Protein AF-0000000075409807 (afdb_homodimer)

Foldseek 3Di:
DPDDDDDDQQDFDDDPFAKDFDDAPQWAWDDDPRDIAIEGELLQLLVLLLVQLQCLQQFFAPVLLLLLLVLCVDPQWDLVQVLLSQLLLVLNQLSLVSQFGLAQFSAAKEKEKEAAPRYDYPDPNQVSSQNSQLCNQVVGLHAQDDWDDPDPPDIDRPVRNDDHHYHYHYDHDRKMKMKIFGHGDLQVVQKDKDWDAPVCPDDVNVVVVCLQSVLVSWCQLQDQWAKEKEKADADRVRSRVVRVCVQLVVSVRGACDDDPNWYKHWPVVVFVVVLQSQQVLQCHSALGGRRSYSTYTYMYTHHDNGTMMMMMGTQHSSSRMWMWMQGSRHTIIGDGDSRSCVSNDPDDPVVSDDDEAEAEQVDWPVVSLVVVQVDDFSHKYFYFWKAKEAEDVRLVVQVVCVVVVNAHDPCQQGGAYAHWFGGHAGPPFQTHQIAFHRPASNQVRQLVQLVSRGNLEYEHGTFYDLSNLVSLQVRFGWYKYARRSSRSVQRHAWWHHKDFDADCVRPRRGMIMTGTGRRIITTAHGNNSDGSSVSSND/DPDDDDDDQQDFDDDPFAKDFDWAPQWAWDDDPRDIAIEGELLQLLSLLLVQLQCLQQFFAPVLLLLLLVLCVDPQWDLVQVLLSQLLLVLNQLSLVSQFGLAQFSAAKEKEKEAAPRYHYVDPNQVSSQNSQLCNQVVGLHAQDDWDDPDPPDIDRPVRNDDHHYHYHYDHDRKMKMKIFGHGDLQVVQKDKDWDAPVCPDDVNVVVVLLQSVLVSWCQLQDQWAKEKEKADADRVRSRVVRVCVQLVVSVRGACDDDPVWYKHWPVVVFVVVLQSQQVLQCHSALGGRRSYSTYTYMYTHHDNGTMMMMMGTQHSSSRMWMWMQGSRHTIIGDGDSRSCVSNDPDDPVPSDDDEAEAEQVDWPVVSLVVVQVDDFSHKYFYFWKAKEAEDVRLVVQVVCVVVVNAHDPCQQGGAYAHWFGGHAGPPFQTHQIAFHRPASNQVRQLVQLVSRGNLEYEHGTFYDLSNLVSLQVRFGWYKYARRSSRSVQRHPWWHHKDFDADCVNPRRGMIMTGTGRRIITTAHGNNSDGSSVSSND

pLDDT: mean 94.72, std 7.26, range [42.25, 98.94]

InterPro domains:
  IPR004646 Fe-S hydro-lyase, tartrate dehydratase alpha-type, catalytic domain [PF05681] (49-322)
  IPR004646 Fe-S hydro-lyase, tartrate dehydratase alpha-type, catalytic domain [TIGR00722] (68-321)
  IPR004647 Fe-S hydro-lyase, tartrate dehydratase beta-type, catalytic domain [PF05683] (330-535)
  IPR004647 Fe-S hydro-lyase, tartrate dehydratase beta-type, catalytic domain [TIGR00723] (371-535)
  IPR011167 Iron-dependent fumarate hydratase [PIRSF001394] (31-536)
  IPR020557 Fumarate lyase, conserved site [PS00163] (454-463)
  IPR036660 Fe-S hydro-lyase, tartrate dehydratase beta-type, catalytic domain superfamily [G3DSA:3.20.130.10] (347-534)
  IPR036660 Fe-S hydro-lyase, tartrate dehydratase beta-type, catalytic domain superfamily [SSF117457] (359-533)
  IPR051208 Class-I Fumarase/Tartrate Dehydratase [PTHR30389] (1-536)

Radius of gyration: 30.1 Å; Cα contacts (8 Å, |Δi|>4): 2799; chains: 2; bounding box: 74×90×70 Å

Organism: Magnetospirillum gryphiswaldense (strain DSM 6361 / JCM 21280 / NBRC 15271 / MSR-1) (NCBI:txid431944)

Structure (mmCIF, N/CA/C/O backbone):
data_AF-0000000075409807-model_v1
#
loop_
_entity.id
_entity.type
_entity.pdbx_description
1 polymer 'Fumarate hydratase class I'
#
loop_
_atom_site.group_PDB
_atom_site.id
_atom_site.type_symbol
_atom_site.label_atom_id
_atom_site.label_alt_id
_atom_site.label_comp_id
_atom_site.label_asym_id
_atom_site.label_entity_id
_atom_site.label_seq_id
_atom_site.pdbx_PDB_ins_code
_atom_site.Cartn_x
_atom_site.Cartn_y
_atom_site.Cartn_z
_atom_site.occupancy
_atom_site.B_iso_or_equiv
_atom_site.auth_seq_id
_atom_site.auth_comp_id
_atom_site.auth_asym_id
_atom_site.auth_atom_id
_atom_site.pdbx_PDB_model_num
ATOM 1 N N . MET A 1 1 ? 18.5 17.047 27.094 1 42.25 1 MET A N 1
ATOM 2 C CA . MET A 1 1 ? 18.859 16.734 25.719 1 42.25 1 MET A CA 1
ATOM 3 C C . MET A 1 1 ? 18.969 15.219 25.531 1 42.25 1 MET A C 1
ATOM 5 O O . MET A 1 1 ? 19.734 14.555 26.219 1 42.25 1 MET A O 1
ATOM 9 N N . THR A 1 2 ? 17.891 14.469 25.141 1 57.88 2 THR A N 1
ATOM 10 C CA . THR A 1 2 ? 17.922 13.016 25.094 1 57.88 2 THR A CA 1
ATOM 11 C C . THR A 1 2 ? 19.062 12.523 24.219 1 57.88 2 THR A C 1
ATOM 13 O O . THR A 1 2 ? 19.281 13.055 23.125 1 57.88 2 THR A O 1
ATOM 16 N N . ASP A 1 3 ? 20 11.867 24.719 1 83.25 3 ASP A N 1
ATOM 17 C CA . ASP A 1 3 ? 21.109 11.258 24 1 83.25 3 ASP A CA 1
ATOM 18 C C . ASP A 1 3 ? 20.625 10.508 22.766 1 83.25 3 ASP A C 1
ATOM 20 O O . ASP A 1 3 ? 19.594 9.844 22.797 1 83.25 3 ASP A O 1
ATOM 24 N N . PHE A 1 4 ? 21.25 10.867 21.609 1 91.5 4 PHE A N 1
ATOM 25 C CA . PHE A 1 4 ? 20.844 10.266 20.344 1 91.5 4 PHE A CA 1
ATOM 26 C C . PHE A 1 4 ? 21.234 8.797 20.297 1 91.5 4 PHE A C 1
ATOM 28 O O . PHE A 1 4 ? 22.375 8.438 20.562 1 91.5 4 PHE A O 1
ATOM 35 N N . VAL A 1 5 ? 20.281 8.008 20.094 1 90.5 5 VAL A N 1
ATOM 36 C CA . VAL A 1 5 ? 20.453 6.582 19.844 1 90.5 5 VAL A CA 1
ATOM 37 C C . VAL A 1 5 ? 19.766 6.195 18.531 1 90.5 5 VAL A C 1
ATOM 39 O O . VAL A 1 5 ? 18.578 6.477 18.344 1 90.5 5 VAL A O 1
ATOM 42 N N . TYR A 1 6 ? 20.641 5.605 17.656 1 94.56 6 TYR A N 1
ATOM 43 C CA . TYR A 1 6 ? 20.031 5.133 16.422 1 94.56 6 TYR A CA 1
ATOM 44 C C . TYR A 1 6 ? 19.516 3.703 16.578 1 94.56 6 TYR A C 1
ATOM 46 O O . TYR A 1 6 ? 20.281 2.805 16.953 1 94.56 6 TYR A O 1
ATOM 54 N N . GLN A 1 7 ? 18.234 3.535 16.328 1 95.19 7 GLN A N 1
ATOM 55 C CA . GLN A 1 7 ? 17.594 2.223 16.312 1 95.19 7 GLN A CA 1
ATOM 56 C C . GLN A 1 7 ? 17.234 1.812 14.883 1 95.19 7 GLN A C 1
ATOM 58 O O . GLN A 1 7 ? 16.438 2.469 14.219 1 95.19 7 GLN A O 1
ATOM 63 N N . GLU A 1 8 ? 17.922 0.714 14.469 1 95.5 8 GLU A N 1
ATOM 64 C CA . GLU A 1 8 ? 17.516 0.17 13.172 1 95.5 8 GLU A CA 1
ATOM 65 C C . GLU A 1 8 ? 16.062 -0.289 13.188 1 95.5 8 GLU A C 1
ATOM 67 O O . GLU A 1 8 ? 15.633 -0.974 14.117 1 95.5 8 GLU A O 1
ATOM 72 N N . LEU A 1 9 ? 15.297 0.073 12.172 1 97.56 9 LEU A N 1
ATOM 73 C CA . LEU A 1 9 ? 13.867 -0.221 12.148 1 97.56 9 LEU A CA 1
ATOM 74 C C . LEU A 1 9 ? 13.625 -1.723 12.039 1 97.56 9 LEU A C 1
ATOM 76 O O . LEU A 1 9 ? 12.75 -2.266 12.727 1 97.56 9 LEU A O 1
ATOM 80 N N . PHE A 1 10 ? 14.367 -2.373 11.117 1 97.94 10 PHE A N 1
ATOM 81 C CA . PHE A 1 10 ? 14.25 -3.811 10.906 1 97.94 10 PHE A CA 1
ATOM 82 C C . PHE A 1 10 ? 15.531 -4.527 11.305 1 97.94 10 PHE A C 1
ATOM 84 O O . PHE A 1 10 ? 16.281 -5.008 10.445 1 97.94 10 PHE A O 1
ATOM 91 N N . PRO A 1 11 ? 15.797 -4.68 12.547 1 96.56 11 PRO A N 1
ATOM 92 C CA . PRO A 1 11 ? 17.047 -5.324 12.969 1 96.56 11 PRO A CA 1
ATOM 93 C C . PRO A 1 11 ? 17 -6.844 12.812 1 96.56 11 PRO A C 1
ATOM 95 O O . PRO A 1 11 ? 16.562 -7.551 13.719 1 96.56 11 PRO A O 1
ATOM 98 N N . LEU A 1 12 ? 17.516 -7.32 11.68 1 94.44 12 LEU A N 1
ATOM 99 C CA . LEU A 1 12 ? 17.531 -8.75 11.406 1 94.44 12 LEU A CA 1
ATOM 100 C C . LEU A 1 12 ? 18.781 -9.406 12 1 94.44 12 LEU A C 1
ATOM 102 O O . LEU A 1 12 ? 19.859 -8.82 11.977 1 94.44 12 LEU A O 1
ATOM 106 N N . SER A 1 13 ? 18.578 -10.516 12.523 1 87.62 13 SER A N 1
ATOM 107 C CA . SER A 1 13 ? 19.703 -11.258 13.07 1 87.62 13 SER A CA 1
ATOM 108 C C . SER A 1 13 ? 20.5 -11.945 11.961 1 87.62 13 SER A C 1
ATOM 110 O O . SER A 1 13 ? 20.438 -11.531 10.805 1 87.62 13 SER A O 1
ATOM 112 N N . HIS A 1 14 ? 21.078 -13.023 12.273 1 84.94 14 HIS A N 1
ATOM 113 C CA . HIS A 1 14 ? 21.984 -13.688 11.352 1 84.94 14 HIS A CA 1
ATOM 114 C C . HIS A 1 14 ? 21.234 -14.398 10.234 1 84.94 14 HIS A C 1
ATOM 116 O O . HIS A 1 14 ? 20.047 -14.672 10.367 1 84.94 14 HIS A O 1
ATOM 122 N N . ASP A 1 15 ? 21.906 -14.555 9.062 1 87.31 15 ASP A N 1
ATOM 123 C CA . ASP A 1 15 ? 21.391 -15.25 7.879 1 87.31 15 ASP A CA 1
ATOM 124 C C . ASP A 1 15 ? 21.844 -16.703 7.871 1 87.31 15 ASP A C 1
ATOM 126 O O . ASP A 1 15 ? 23.016 -17 7.672 1 87.31 15 ASP A O 1
ATOM 130 N N . ASP A 1 16 ? 20.891 -17.578 8.016 1 90.81 16 ASP A N 1
ATOM 131 C CA . ASP A 1 16 ? 21.203 -19 8.023 1 90.81 16 ASP A CA 1
ATOM 132 C C . ASP A 1 16 ? 20.812 -19.656 6.699 1 90.81 16 ASP A C 1
ATOM 134 O O . ASP A 1 16 ? 20.688 -20.891 6.613 1 90.81 16 ASP A O 1
ATOM 138 N N . THR A 1 17 ? 20.703 -18.891 5.68 1 95.69 17 THR A N 1
ATOM 139 C CA . THR A 1 17 ? 20.25 -19.391 4.383 1 95.69 17 THR A CA 1
ATOM 140 C C . THR A 1 17 ? 21.312 -20.281 3.758 1 95.69 17 THR A C 1
ATOM 142 O O . THR A 1 17 ? 22.484 -19.906 3.678 1 95.69 17 THR A O 1
ATOM 145 N N . PRO A 1 18 ? 20.969 -21.531 3.428 1 97.25 18 PRO A N 1
ATOM 146 C CA . PRO A 1 18 ? 21.922 -22.344 2.656 1 97.25 18 PRO A CA 1
ATOM 147 C C . PRO A 1 18 ? 22.094 -21.844 1.224 1 97.25 18 PRO A C 1
ATOM 149 O O . PRO A 1 18 ? 21.094 -21.672 0.501 1 97.25 18 PRO A O 1
ATOM 152 N N . TYR A 1 19 ? 23.359 -21.578 0.788 1 98 19 TYR A N 1
ATOM 153 C CA . TYR A 1 19 ? 23.609 -21.047 -0.544 1 98 19 TYR A CA 1
ATOM 154 C C . TYR A 1 19 ? 24.391 -22.047 -1.392 1 98 19 TYR A C 1
ATOM 156 O O . TYR A 1 19 ? 25.188 -22.828 -0.866 1 98 19 TYR A O 1
ATOM 164 N N . ARG A 1 20 ? 24.125 -22.031 -2.619 1 97.81 20 ARG A N 1
ATOM 165 C CA . ARG A 1 20 ? 24.922 -22.75 -3.613 1 97.81 20 ARG A CA 1
ATOM 166 C C . ARG A 1 20 ? 25.672 -21.766 -4.512 1 97.81 20 ARG A C 1
ATOM 168 O O . ARG A 1 20 ? 25.125 -20.75 -4.93 1 97.81 20 ARG A O 1
ATOM 175 N N . LYS A 1 21 ? 26.953 -22.047 -4.828 1 98.31 21 LYS A N 1
ATOM 176 C CA . LYS A 1 21 ? 27.766 -21.188 -5.68 1 98.31 21 LYS A CA 1
ATOM 177 C C . LYS A 1 21 ? 27.453 -21.406 -7.156 1 98.31 21 LYS A C 1
ATOM 179 O O . LYS A 1 21 ? 27.391 -22.547 -7.617 1 98.31 21 LYS A O 1
ATOM 184 N N . ILE A 1 22 ? 27.219 -20.375 -7.867 1 98.44 22 ILE A N 1
ATOM 185 C CA . ILE A 1 22 ? 26.953 -20.422 -9.297 1 98.44 22 ILE A CA 1
ATOM 186 C C . ILE A 1 22 ? 28.25 -20.297 -10.078 1 98.44 22 ILE A C 1
ATOM 188 O O . ILE A 1 22 ? 28.516 -21.078 -11 1 98.44 22 ILE A O 1
ATOM 192 N N . THR A 1 23 ? 29.078 -19.281 -9.742 1 98.44 23 THR A N 1
ATOM 193 C CA . THR A 1 23 ? 30.297 -18.984 -10.477 1 98.44 23 THR A CA 1
ATOM 194 C C . THR A 1 23 ? 31.156 -17.984 -9.711 1 98.44 23 THR A C 1
ATOM 196 O O . THR A 1 23 ? 30.734 -17.469 -8.672 1 98.44 23 THR A O 1
ATOM 199 N N . THR A 1 24 ? 32.312 -17.797 -10.148 1 98.44 24 THR A N 1
ATOM 200 C CA . THR A 1 24 ? 33.188 -16.719 -9.68 1 98.44 24 THR A CA 1
ATOM 201 C C . THR A 1 24 ? 33.438 -15.695 -10.789 1 98.44 24 THR A C 1
ATOM 203 O O . THR A 1 24 ? 34.062 -14.656 -10.555 1 98.44 24 THR A O 1
ATOM 206 N N . ASP A 1 25 ? 32.938 -16.031 -11.953 1 98.12 25 ASP A N 1
ATOM 207 C CA . ASP A 1 25 ? 33.188 -15.172 -13.102 1 98.12 25 ASP A CA 1
ATOM 208 C C . ASP A 1 25 ? 32.562 -13.789 -12.898 1 98.12 25 ASP A C 1
ATOM 210 O O . ASP A 1 25 ? 31.438 -13.664 -12.422 1 98.12 25 ASP A O 1
ATOM 214 N N . GLY A 1 26 ? 33.312 -12.75 -13.25 1 97.56 26 GLY A N 1
ATOM 215 C CA . GLY A 1 26 ? 32.781 -11.391 -13.211 1 97.56 26 GLY A CA 1
ATOM 216 C C . GLY A 1 26 ? 32.938 -10.742 -11.844 1 97.56 26 GLY A C 1
ATOM 217 O O . GLY A 1 26 ? 32.438 -9.625 -11.633 1 97.56 26 GLY A O 1
ATOM 218 N N . VAL A 1 27 ? 33.531 -11.445 -10.906 1 98.12 27 VAL A N 1
ATOM 219 C CA . VAL A 1 27 ? 33.719 -10.906 -9.57 1 98.12 27 VAL A CA 1
ATOM 220 C C . VAL A 1 27 ? 35.219 -10.641 -9.336 1 98.12 27 VAL A C 1
ATOM 222 O O . VAL A 1 27 ? 36.062 -11.484 -9.664 1 98.12 27 VAL A O 1
ATOM 225 N N . GLY A 1 28 ? 35.531 -9.453 -8.883 1 97 28 GLY A N 1
ATOM 226 C CA . GLY A 1 28 ? 36.906 -9.078 -8.57 1 97 28 GLY A CA 1
ATOM 227 C C . GLY A 1 28 ? 37.031 -8.195 -7.336 1 97 28 GLY A C 1
ATOM 228 O O . GLY A 1 28 ? 36.031 -8.016 -6.605 1 97 28 GLY A O 1
ATOM 229 N N . THR A 1 29 ? 38.188 -7.773 -6.996 1 96.25 29 THR A N 1
ATOM 230 C CA . THR A 1 29 ? 38.438 -6.879 -5.867 1 96.25 29 THR A CA 1
ATOM 231 C C . THR A 1 29 ? 39.375 -5.73 -6.277 1 96.25 29 THR A C 1
ATOM 233 O O . THR A 1 29 ? 40.219 -5.887 -7.164 1 96.25 29 THR A O 1
ATOM 236 N N . ALA A 1 30 ? 39.125 -4.652 -5.746 1 95.12 30 ALA A N 1
ATOM 237 C CA . ALA A 1 30 ? 39.969 -3.463 -5.863 1 95.12 30 ALA A CA 1
ATOM 238 C C . ALA A 1 30 ? 40.125 -2.748 -4.523 1 95.12 30 ALA A C 1
ATOM 240 O O . ALA A 1 30 ? 39.594 -3.221 -3.508 1 95.12 30 ALA A O 1
ATOM 241 N N . SER A 1 31 ? 40.938 -1.705 -4.539 1 93.62 31 SER A N 1
ATOM 242 C CA . SER A 1 31 ? 41.156 -0.976 -3.293 1 93.62 31 SER A CA 1
ATOM 243 C C . SER A 1 31 ? 40.719 0.483 -3.426 1 93.62 31 SER A C 1
ATOM 245 O O . SER A 1 31 ? 40.969 1.112 -4.461 1 93.62 31 SER A O 1
ATOM 247 N N . PHE A 1 32 ? 40.062 0.978 -2.508 1 91.31 32 PHE A N 1
ATOM 248 C CA . PHE A 1 32 ? 39.688 2.381 -2.391 1 91.31 32 PHE A CA 1
ATOM 249 C C . PHE A 1 32 ? 39.969 2.904 -0.988 1 91.31 32 PHE A C 1
ATOM 251 O O . PHE A 1 32 ? 39.375 2.441 -0.015 1 91.31 32 PHE A O 1
ATOM 258 N N . ASN A 1 33 ? 40.812 3.943 -0.89 1 88.12 33 ASN A N 1
ATOM 259 C CA . ASN A 1 33 ? 41.188 4.551 0.382 1 88.12 33 ASN A CA 1
ATOM 260 C C . ASN A 1 33 ? 41.531 3.498 1.424 1 88.12 33 ASN A C 1
ATOM 262 O O . ASN A 1 33 ? 41.062 3.535 2.551 1 88.12 33 ASN A O 1
ATOM 266 N N . GLY A 1 34 ? 42.219 2.553 1.087 1 88.81 34 GLY A N 1
ATOM 267 C CA . GLY A 1 34 ? 42.719 1.529 1.98 1 88.81 34 GLY A CA 1
ATOM 268 C C . GLY A 1 34 ? 41.719 0.429 2.271 1 88.81 34 GLY A C 1
ATOM 269 O O . GLY A 1 34 ? 42 -0.487 3.047 1 88.81 34 GLY A O 1
ATOM 270 N N . GLN A 1 35 ? 40.562 0.463 1.689 1 91.75 35 GLN A N 1
ATOM 271 C CA . GLN A 1 35 ? 39.531 -0.551 1.91 1 91.75 35 GLN A CA 1
ATOM 272 C C . GLN A 1 35 ? 39.344 -1.421 0.67 1 91.75 35 GLN A C 1
ATOM 274 O O . GLN A 1 35 ? 39.438 -0.932 -0.458 1 91.75 35 GLN A O 1
ATOM 279 N N . ASP A 1 36 ? 39.125 -2.672 0.94 1 94.94 36 ASP A N 1
ATOM 280 C CA . ASP A 1 36 ? 38.781 -3.576 -0.161 1 94.94 36 ASP A CA 1
ATOM 281 C C . ASP A 1 36 ? 37.406 -3.303 -0.712 1 94.94 36 ASP A C 1
ATOM 283 O O . ASP A 1 36 ? 36.438 -3.117 0.053 1 94.94 36 ASP A O 1
ATOM 287 N N . VAL A 1 37 ? 37.312 -3.219 -2.027 1 96.62 37 VAL A N 1
ATOM 288 C CA . VAL A 1 37 ? 36.031 -3.014 -2.727 1 96.62 37 VAL A CA 1
ATOM 289 C C . VAL A 1 37 ? 35.781 -4.176 -3.684 1 96.62 37 VAL A C 1
ATOM 291 O O . VAL A 1 37 ? 36.656 -4.52 -4.496 1 96.62 37 VAL A O 1
ATOM 294 N N . VAL A 1 38 ? 34.656 -4.805 -3.547 1 98 38 VAL A N 1
ATOM 295 C CA . VAL A 1 38 ? 34.281 -5.898 -4.438 1 98 38 VAL A CA 1
ATOM 296 C C . VAL A 1 38 ? 33.781 -5.336 -5.77 1 98 38 VAL A C 1
ATOM 298 O O . VAL A 1 38 ? 32.906 -4.484 -5.797 1 98 38 VAL A O 1
ATOM 301 N N . THR A 1 39 ? 34.406 -5.758 -6.875 1 97.31 39 THR A N 1
ATOM 302 C CA . THR A 1 39 ? 33.969 -5.336 -8.203 1 97.31 39 THR A CA 1
ATOM 303 C C . THR A 1 39 ? 33.125 -6.422 -8.859 1 97.31 39 THR A C 1
ATOM 305 O O . THR A 1 39 ? 33.438 -7.609 -8.773 1 97.31 39 THR A O 1
ATOM 308 N N . ILE A 1 40 ? 32.031 -6.062 -9.461 1 98.12 40 ILE A N 1
ATOM 309 C CA . ILE A 1 40 ? 31.109 -7.02 -10.031 1 98.12 40 ILE A CA 1
ATOM 310 C C . ILE A 1 40 ? 30.781 -6.625 -11.469 1 98.12 40 ILE A C 1
ATOM 312 O O . ILE A 1 40 ? 30.297 -5.516 -11.719 1 98.12 40 ILE A O 1
ATOM 316 N N . ALA A 1 41 ? 31 -7.48 -12.461 1 97.44 41 ALA A N 1
ATOM 317 C CA . ALA A 1 41 ? 30.625 -7.262 -13.852 1 97.44 41 ALA A CA 1
ATOM 318 C C . ALA A 1 41 ? 29.109 -7.434 -14.047 1 97.44 41 ALA A C 1
ATOM 320 O O . ALA A 1 41 ? 28.484 -8.234 -13.359 1 97.44 41 ALA A O 1
ATOM 321 N N . PRO A 1 42 ? 28.516 -6.715 -15.039 1 97.38 42 PRO A N 1
ATOM 322 C CA . PRO A 1 42 ? 27.078 -6.828 -15.281 1 97.38 42 PRO A CA 1
ATOM 323 C C . PRO A 1 42 ? 26.641 -8.258 -15.586 1 97.38 42 PRO A C 1
ATOM 325 O O . PRO A 1 42 ? 25.531 -8.664 -15.219 1 97.38 42 PRO A O 1
ATOM 328 N N . GLU A 1 43 ? 27.531 -9.047 -16.203 1 97.5 43 GLU A N 1
ATOM 329 C CA . GLU A 1 43 ? 27.203 -10.414 -16.594 1 97.5 43 GLU A CA 1
ATOM 330 C C . GLU A 1 43 ? 26.969 -11.289 -15.367 1 97.5 43 GLU A C 1
ATOM 332 O O . GLU A 1 43 ? 26.172 -12.227 -15.406 1 97.5 43 GLU A O 1
ATOM 337 N N . ALA A 1 44 ? 27.703 -10.992 -14.312 1 98.44 44 ALA A N 1
ATOM 338 C CA . ALA A 1 44 ? 27.516 -11.75 -13.07 1 98.44 44 ALA A CA 1
ATOM 339 C C . ALA A 1 44 ? 26.125 -11.508 -12.492 1 98.44 44 ALA A C 1
ATOM 341 O O . ALA A 1 44 ? 25.484 -12.438 -12 1 98.44 44 ALA A O 1
ATOM 342 N N . ILE A 1 45 ? 25.656 -10.281 -12.539 1 98.81 45 ILE A N 1
ATOM 343 C CA . ILE A 1 45 ? 24.328 -9.922 -12.055 1 98.81 45 ILE A CA 1
ATOM 344 C C . ILE A 1 45 ? 23.266 -10.586 -12.922 1 98.81 45 ILE A C 1
ATOM 346 O O . ILE A 1 45 ? 22.281 -11.133 -12.406 1 98.81 45 ILE A O 1
ATOM 350 N N . THR A 1 46 ? 23.484 -10.523 -14.258 1 98.56 46 THR A N 1
ATOM 351 C CA . THR A 1 46 ? 22.562 -11.148 -15.203 1 98.56 46 THR A CA 1
ATOM 352 C C . THR A 1 46 ? 22.453 -12.648 -14.945 1 98.56 46 THR A C 1
ATOM 354 O O . THR A 1 46 ? 21.359 -13.203 -14.906 1 98.56 46 THR A O 1
ATOM 357 N N . ARG A 1 47 ? 23.578 -13.289 -14.766 1 98.56 47 ARG A N 1
ATOM 358 C CA . ARG A 1 47 ? 23.625 -14.734 -14.531 1 98.56 47 ARG A CA 1
ATOM 359 C C . ARG A 1 47 ? 22.922 -15.102 -13.234 1 98.56 47 ARG A C 1
ATOM 361 O O . ARG A 1 47 ? 22.156 -16.062 -13.188 1 98.56 47 ARG A O 1
ATOM 368 N N . LEU A 1 48 ? 23.219 -14.344 -12.18 1 98.88 48 LEU A N 1
ATOM 369 C CA . LEU A 1 48 ? 22.547 -14.578 -10.906 1 98.88 48 LEU A CA 1
ATOM 370 C C . LEU A 1 48 ? 21.031 -14.461 -11.055 1 98.88 48 LEU A C 1
ATOM 372 O O . LEU A 1 48 ? 20.297 -15.305 -10.547 1 98.88 48 LEU A O 1
ATOM 376 N N . THR A 1 49 ? 20.594 -13.414 -11.742 1 98.94 49 THR A N 1
ATOM 377 C CA . THR A 1 49 ? 19.172 -13.164 -11.922 1 98.94 49 THR A CA 1
ATOM 378 C C . THR A 1 49 ? 18.516 -14.297 -12.703 1 98.94 49 THR A C 1
ATOM 380 O O . THR A 1 49 ? 17.453 -14.781 -12.32 1 98.94 49 THR A O 1
ATOM 383 N N . PHE A 1 50 ? 19.156 -14.742 -13.789 1 98.81 50 PHE A N 1
ATOM 384 C CA . PHE A 1 50 ? 18.641 -15.852 -14.586 1 98.81 50 PHE A CA 1
ATOM 385 C C . PHE A 1 50 ? 18.453 -17.094 -13.719 1 98.81 50 PHE A C 1
ATOM 387 O O . PHE A 1 50 ? 17.391 -17.719 -13.734 1 98.81 50 PHE A O 1
ATOM 394 N N . GLU A 1 51 ? 19.516 -17.438 -12.969 1 98.81 51 GLU A N 1
ATOM 395 C CA . GLU A 1 51 ? 19.484 -18.641 -12.141 1 98.81 51 GLU A CA 1
ATOM 396 C C . GLU A 1 51 ? 18.406 -18.547 -11.07 1 98.81 51 GLU A C 1
ATOM 398 O O . GLU A 1 51 ? 17.734 -19.531 -10.766 1 98.81 51 GLU A O 1
ATOM 403 N N . ALA A 1 52 ? 18.281 -17.406 -10.469 1 98.88 52 ALA A N 1
ATOM 404 C CA . ALA A 1 52 ? 17.281 -17.188 -9.422 1 98.88 52 ALA A CA 1
ATOM 405 C C . ALA A 1 52 ? 15.867 -17.375 -9.969 1 98.88 52 ALA A C 1
ATOM 407 O O . ALA A 1 52 ? 15.047 -18.078 -9.359 1 98.88 52 ALA A O 1
ATOM 408 N N . ILE A 1 53 ? 15.523 -16.75 -11.125 1 98.81 53 ILE A N 1
ATOM 409 C CA . ILE A 1 53 ? 14.188 -16.844 -11.703 1 98.81 53 ILE A CA 1
ATOM 410 C C . ILE A 1 53 ? 13.922 -18.266 -12.148 1 98.81 53 ILE A C 1
ATOM 412 O O . ILE A 1 53 ? 12.812 -18.797 -11.977 1 98.81 53 ILE A O 1
ATOM 416 N N . LYS A 1 54 ? 14.938 -18.922 -12.688 1 98.69 54 LYS A N 1
ATOM 417 C CA . LYS A 1 54 ? 14.812 -20.312 -13.07 1 98.69 54 LYS A CA 1
ATOM 418 C C . LYS A 1 54 ? 14.469 -21.188 -11.867 1 98.69 54 LYS A C 1
ATOM 420 O O . LYS A 1 54 ? 13.469 -21.906 -11.875 1 98.69 54 LYS A O 1
ATOM 425 N N . ASP A 1 55 ? 15.258 -21.078 -10.828 1 98.69 55 ASP A N 1
ATOM 426 C CA . ASP A 1 55 ? 15.062 -21.938 -9.656 1 98.69 55 ASP A CA 1
ATOM 427 C C . ASP A 1 55 ? 13.711 -21.656 -9 1 98.69 55 ASP A C 1
ATOM 429 O O . ASP A 1 55 ? 13 -22.594 -8.617 1 98.69 55 ASP A O 1
ATOM 433 N N . THR A 1 56 ? 13.367 -20.422 -8.852 1 97.75 56 THR A N 1
ATOM 434 C CA . THR A 1 56 ? 12.133 -20.062 -8.156 1 97.75 56 THR A CA 1
ATOM 435 C C . THR A 1 56 ? 10.914 -20.516 -8.945 1 97.75 56 THR A C 1
ATOM 437 O O . THR A 1 56 ? 9.836 -20.734 -8.383 1 97.75 56 THR A O 1
ATOM 440 N N . SER A 1 57 ? 11.039 -20.75 -10.258 1 98.31 57 SER A N 1
ATOM 441 C CA . SER A 1 57 ? 9.938 -21.188 -11.109 1 98.31 57 SER A CA 1
ATOM 442 C C . SER A 1 57 ? 9.742 -22.703 -11.039 1 98.31 57 SER A C 1
ATOM 444 O O . SER A 1 57 ? 8.688 -23.219 -11.414 1 98.31 57 SER A O 1
ATOM 446 N N . HIS A 1 58 ? 10.812 -23.453 -10.508 1 98.56 58 HIS A N 1
ATOM 447 C CA . HIS A 1 58 ? 10.781 -24.906 -10.656 1 98.56 58 HIS A CA 1
ATOM 448 C C . HIS A 1 58 ? 10.984 -25.609 -9.312 1 98.56 58 HIS A C 1
ATOM 450 O O . HIS A 1 58 ? 10.688 -26.797 -9.18 1 98.56 58 HIS A O 1
ATOM 456 N N . LEU A 1 59 ? 11.492 -24.875 -8.391 1 98.69 59 LEU A N 1
ATOM 457 C CA . LEU A 1 59 ? 11.898 -25.516 -7.141 1 98.69 59 LEU A CA 1
ATOM 458 C C . LEU A 1 59 ? 11.281 -24.797 -5.941 1 98.69 59 LEU A C 1
ATOM 460 O O . LEU A 1 59 ? 10.883 -23.641 -6.043 1 98.69 59 LEU A O 1
ATOM 464 N N . LEU A 1 60 ? 11.18 -25.5 -4.805 1 98.5 60 LEU A N 1
ATOM 465 C CA . LEU A 1 60 ? 10.648 -24.969 -3.553 1 98.5 60 LEU A CA 1
ATOM 466 C C . LEU A 1 60 ? 11.648 -25.156 -2.416 1 98.5 60 LEU A C 1
ATOM 468 O O . LEU A 1 60 ? 12.555 -25.984 -2.514 1 98.5 60 LEU A O 1
ATOM 472 N N . ARG A 1 61 ? 11.539 -24.391 -1.372 1 98.12 61 ARG A N 1
ATOM 473 C CA . ARG A 1 61 ? 12.312 -24.578 -0.15 1 98.12 61 ARG A CA 1
ATOM 474 C C . ARG A 1 61 ? 11.945 -25.875 0.544 1 98.12 61 ARG A C 1
ATOM 476 O O . ARG A 1 61 ? 10.773 -26.266 0.56 1 98.12 61 ARG A O 1
ATOM 483 N N . PRO A 1 62 ? 12.891 -26.531 1.206 1 97.94 62 PRO A N 1
ATOM 484 C CA . PRO A 1 62 ? 12.594 -27.75 1.966 1 97.94 62 PRO A CA 1
ATOM 485 C C . PRO A 1 62 ? 11.5 -27.547 3.012 1 97.94 62 PRO A C 1
ATOM 487 O O . PRO A 1 62 ? 10.625 -28.391 3.18 1 97.94 62 PRO A O 1
ATOM 490 N N . ALA A 1 63 ? 11.523 -26.422 3.666 1 97.44 63 ALA A N 1
ATOM 491 C CA . ALA A 1 63 ? 10.555 -26.156 4.727 1 97.44 63 ALA A CA 1
ATOM 492 C C . ALA A 1 63 ? 9.133 -26.109 4.172 1 97.44 63 ALA A C 1
ATOM 494 O O . ALA A 1 63 ? 8.188 -26.531 4.84 1 97.44 63 ALA A O 1
ATOM 495 N N . HIS A 1 64 ? 8.945 -25.562 3.012 1 98.19 64 HIS A N 1
ATOM 496 C CA . HIS A 1 64 ? 7.637 -25.531 2.375 1 98.19 64 HIS A CA 1
ATOM 497 C C . HIS A 1 64 ? 7.152 -26.938 2.029 1 98.19 64 HIS A C 1
ATOM 499 O O . HIS A 1 64 ? 5.996 -27.281 2.287 1 98.19 64 HIS A O 1
ATOM 505 N N . LEU A 1 65 ? 8.023 -27.703 1.429 1 98.44 65 LEU A N 1
ATOM 506 C CA . LEU A 1 65 ? 7.688 -29.078 1.085 1 98.44 65 LEU A CA 1
ATOM 507 C C . LEU A 1 65 ? 7.34 -29.875 2.334 1 98.44 65 LEU A C 1
ATOM 509 O O . LEU A 1 65 ? 6.402 -30.688 2.318 1 98.44 65 LEU A O 1
ATOM 513 N N . ALA A 1 66 ? 8.062 -29.641 3.375 1 98.25 66 ALA A N 1
ATOM 514 C CA . ALA A 1 66 ? 7.781 -30.312 4.641 1 98.25 66 ALA A CA 1
ATOM 515 C C . ALA A 1 66 ? 6.395 -29.953 5.16 1 98.25 66 ALA A C 1
ATOM 517 O O . ALA A 1 66 ? 5.707 -30.781 5.754 1 98.25 66 ALA A O 1
ATOM 518 N N . SER A 1 67 ? 6.023 -28.688 5.043 1 98.19 67 SER A N 1
ATOM 519 C CA . SER A 1 67 ? 4.695 -28.266 5.469 1 98.19 67 SER A CA 1
ATOM 520 C C . SER A 1 67 ? 3.604 -29.031 4.715 1 98.19 67 SER A C 1
ATOM 522 O O . SER A 1 67 ? 2.57 -29.375 5.293 1 98.19 67 SER A O 1
ATOM 524 N N . LEU A 1 68 ? 3.783 -29.25 3.41 1 97.94 68 LEU A N 1
ATOM 525 C CA . LEU A 1 68 ? 2.838 -30.047 2.627 1 97.94 68 LEU A CA 1
ATOM 526 C C . LEU A 1 68 ? 2.803 -31.484 3.109 1 97.94 68 LEU A C 1
ATOM 528 O O . LEU A 1 68 ? 1.727 -32.062 3.264 1 97.94 68 LEU A O 1
ATOM 532 N N . ARG A 1 69 ? 3.951 -32.062 3.375 1 97.56 69 ARG A N 1
ATOM 533 C CA . ARG A 1 69 ? 4.035 -33.438 3.885 1 97.56 69 ARG A CA 1
ATOM 534 C C . ARG A 1 69 ? 3.303 -33.562 5.215 1 97.56 69 ARG A C 1
ATOM 536 O O . ARG A 1 69 ? 2.605 -34.531 5.453 1 97.56 69 ARG A O 1
ATOM 543 N N . ASN A 1 70 ? 3.457 -32.562 6.047 1 97.56 70 ASN A N 1
ATOM 544 C CA . ASN A 1 70 ? 2.811 -32.562 7.355 1 97.56 70 ASN A CA 1
ATOM 545 C C . ASN A 1 70 ? 1.296 -32.688 7.23 1 97.56 70 ASN A C 1
ATOM 547 O O . ASN A 1 70 ? 0.647 -33.281 8.094 1 97.56 70 ASN A O 1
ATOM 551 N N . ILE A 1 71 ? 0.705 -32.125 6.223 1 97.38 71 ILE A N 1
ATOM 552 C CA . ILE A 1 71 ? -0.734 -32.219 6.008 1 97.38 71 ILE A CA 1
ATOM 553 C C . ILE A 1 71 ? -1.119 -33.688 5.789 1 97.38 71 ILE A C 1
ATOM 555 O O . ILE A 1 71 ? -2.104 -34.188 6.355 1 97.38 71 ILE A O 1
ATOM 559 N N . LEU A 1 72 ? -0.345 -34.406 5 1 95.88 72 LEU A N 1
ATOM 560 C CA . LEU A 1 72 ? -0.611 -35.812 4.68 1 95.88 72 LEU A CA 1
ATOM 561 C C . LEU A 1 72 ? -0.477 -36.688 5.922 1 95.88 72 LEU A C 1
ATOM 563 O O . LEU A 1 72 ? -1.176 -37.688 6.055 1 95.88 72 LEU A O 1
ATOM 567 N N . ASP A 1 73 ? 0.373 -36.281 6.82 1 96.19 73 ASP A N 1
ATOM 568 C CA . ASP A 1 73 ? 0.646 -37.062 8.016 1 96.19 73 ASP A CA 1
ATOM 569 C C . ASP A 1 73 ? -0.307 -36.719 9.148 1 96.19 73 ASP A C 1
ATOM 571 O O . ASP A 1 73 ? -0.392 -37.438 10.148 1 96.19 73 ASP A O 1
ATOM 575 N N . ASP A 1 74 ? -1.001 -35.656 9.047 1 96.62 74 ASP A N 1
ATOM 576 C CA . ASP A 1 74 ? -1.887 -35.188 10.109 1 96.62 74 ASP A CA 1
ATOM 577 C C . ASP A 1 74 ? -3.203 -35.938 10.109 1 96.62 74 ASP A C 1
ATOM 579 O O . ASP A 1 74 ? -4.008 -35.812 9.188 1 96.62 74 ASP A O 1
ATOM 583 N N . LYS A 1 75 ? -3.549 -36.562 11.164 1 95.56 75 LYS A N 1
ATOM 584 C CA . LYS A 1 75 ? -4.75 -37.406 11.273 1 95.56 75 LYS A CA 1
ATOM 585 C C . LYS A 1 75 ? -6.008 -36.531 11.328 1 95.56 75 LYS A C 1
ATOM 587 O O . LYS A 1 75 ? -7.098 -37 10.992 1 95.56 75 LYS A O 1
ATOM 592 N N . ASP A 1 76 ? -5.805 -35.312 11.664 1 95.62 76 ASP A N 1
ATOM 593 C CA . ASP A 1 76 ? -6.949 -34.406 11.805 1 95.62 76 ASP A CA 1
ATOM 594 C C . ASP A 1 76 ? -7.215 -33.656 10.508 1 95.62 76 ASP A C 1
ATOM 596 O O . ASP A 1 76 ? -8.195 -32.906 10.406 1 95.62 76 ASP A O 1
ATOM 600 N N . ALA A 1 77 ? -6.379 -33.844 9.508 1 95.62 77 ALA A N 1
ATOM 601 C CA . ALA A 1 77 ? -6.602 -33.188 8.211 1 95.62 77 ALA A CA 1
ATOM 602 C C . ALA A 1 77 ? -7.766 -33.844 7.473 1 95.62 77 ALA A C 1
ATOM 604 O O . ALA A 1 77 ? -7.945 -35.062 7.543 1 95.62 77 ALA A O 1
ATOM 605 N N . SER A 1 78 ? -8.562 -33.031 6.781 1 92.75 78 SER A N 1
ATOM 606 C CA . SER A 1 78 ? -9.656 -33.562 5.977 1 92.75 78 SER A CA 1
ATOM 607 C C . SER A 1 78 ? -9.125 -34.312 4.758 1 92.75 78 SER A C 1
ATOM 609 O O . SER A 1 78 ? -7.957 -34.156 4.387 1 92.75 78 SER A O 1
ATOM 611 N N . ALA A 1 79 ? -10 -35.094 4.16 1 90.81 79 ALA A N 1
ATOM 612 C CA . ALA A 1 79 ? -9.633 -35.812 2.93 1 90.81 79 ALA A CA 1
ATOM 613 C C . ALA A 1 79 ? -9.273 -34.812 1.824 1 90.81 79 ALA A C 1
ATOM 615 O O . ALA A 1 79 ? -8.344 -35.062 1.047 1 90.81 79 ALA A O 1
ATOM 616 N N . ASN A 1 80 ? -9.977 -33.719 1.792 1 90 80 ASN A N 1
ATOM 617 C CA . ASN A 1 80 ? -9.711 -32.688 0.771 1 90 80 ASN A CA 1
ATOM 618 C C . ASN A 1 80 ? -8.367 -32 1.001 1 90 80 ASN A C 1
ATOM 620 O O . ASN A 1 80 ? -7.641 -31.719 0.049 1 90 80 ASN A O 1
ATOM 624 N N . ASP A 1 81 ? -8.039 -31.75 2.283 1 94.56 81 ASP A N 1
ATOM 625 C CA . ASP A 1 81 ? -6.727 -31.203 2.605 1 94.56 81 ASP A CA 1
ATOM 626 C C . ASP A 1 81 ? -5.605 -32.094 2.082 1 94.56 81 ASP A C 1
ATOM 628 O O . ASP A 1 81 ? -4.656 -31.625 1.461 1 94.56 81 ASP A O 1
ATOM 632 N N . LYS A 1 82 ? -5.781 -33.344 2.367 1 94 82 LYS A N 1
ATOM 633 C CA . LYS A 1 82 ? -4.754 -34.312 2.002 1 94 82 LYS A CA 1
ATOM 634 C C . LYS A 1 82 ? -4.645 -34.469 0.486 1 94 82 LYS A C 1
ATOM 636 O O . LYS A 1 82 ? -3.539 -34.562 -0.053 1 94 82 LYS A O 1
ATOM 641 N N . PHE A 1 83 ? -5.785 -34.438 -0.159 1 91.5 83 PHE A N 1
ATOM 642 C CA . PHE A 1 83 ? -5.781 -34.531 -1.613 1 91.5 83 PHE A CA 1
ATOM 643 C C . PHE A 1 83 ? -5.043 -33.375 -2.242 1 91.5 83 PHE A C 1
ATOM 645 O O . PHE A 1 83 ? -4.203 -33.562 -3.125 1 91.5 83 PHE A O 1
ATOM 652 N N . VAL A 1 84 ? -5.352 -32.188 -1.814 1 93.88 84 VAL A N 1
ATOM 653 C CA . VAL A 1 84 ? -4.727 -30.969 -2.35 1 93.88 84 VAL A CA 1
ATOM 654 C C . VAL A 1 84 ? -3.223 -31 -2.082 1 93.88 84 VAL A C 1
ATOM 656 O O . VAL A 1 84 ? -2.42 -30.75 -2.98 1 93.88 84 VAL A O 1
ATOM 659 N N . ALA A 1 85 ? -2.846 -31.359 -0.854 1 96.5 85 ALA A N 1
ATOM 660 C CA . ALA A 1 85 ? -1.432 -31.422 -0.492 1 96.5 85 ALA A CA 1
ATOM 661 C C . ALA A 1 85 ? -0.685 -32.438 -1.365 1 96.5 85 ALA A C 1
ATOM 663 O O . ALA A 1 85 ? 0.43 -32.156 -1.817 1 96.5 85 ALA A O 1
ATOM 664 N N . TYR A 1 86 ? -1.313 -33.531 -1.568 1 95 86 TYR A N 1
ATOM 665 C CA . TYR A 1 86 ? -0.718 -34.594 -2.402 1 95 86 TYR A CA 1
ATOM 666 C C . TYR A 1 86 ? -0.502 -34.094 -3.824 1 95 86 TYR A C 1
ATOM 668 O O . TYR A 1 86 ? 0.57 -34.281 -4.402 1 95 86 TYR A O 1
ATOM 676 N N . ASP A 1 87 ? -1.538 -33.5 -4.344 1 94.88 87 ASP A N 1
ATOM 677 C CA . ASP A 1 87 ? -1.462 -32.969 -5.703 1 94.88 87 ASP A CA 1
ATOM 678 C C . ASP A 1 87 ? -0.37 -31.891 -5.82 1 94.88 87 ASP A C 1
ATOM 680 O O . ASP A 1 87 ? 0.344 -31.844 -6.82 1 94.88 87 ASP A O 1
ATOM 684 N N . LEU A 1 88 ? -0.224 -31.062 -4.836 1 97.06 88 LEU A N 1
ATOM 685 C CA . LEU A 1 88 ? 0.785 -30.016 -4.844 1 97.06 88 LEU A CA 1
ATOM 686 C C . LEU A 1 88 ? 2.188 -30.594 -4.754 1 97.06 88 LEU A C 1
ATOM 688 O O . LEU A 1 88 ? 3.119 -30.094 -5.383 1 97.06 88 LEU A O 1
ATOM 692 N N . LEU A 1 89 ? 2.357 -31.641 -3.963 1 97.38 89 LEU A N 1
ATOM 693 C CA . LEU A 1 89 ? 3.654 -32.312 -3.889 1 97.38 89 LEU A CA 1
ATOM 694 C C . LEU A 1 89 ? 4.004 -32.969 -5.219 1 97.38 89 LEU A C 1
ATOM 696 O O . LEU A 1 89 ? 5.152 -32.906 -5.668 1 97.38 89 LEU A O 1
ATOM 700 N N . LYS A 1 90 ? 2.994 -33.594 -5.859 1 96.19 90 LYS A N 1
ATOM 701 C CA . LYS A 1 90 ? 3.223 -34.156 -7.18 1 96.19 90 LYS A CA 1
ATOM 702 C C . LYS A 1 90 ? 3.615 -33.094 -8.188 1 96.19 90 LYS A C 1
ATOM 704 O O . LYS A 1 90 ? 4.5 -33.281 -9.016 1 96.19 90 LYS A O 1
ATOM 709 N N . ASN A 1 91 ? 2.914 -32.031 -8.07 1 97.5 91 ASN A N 1
ATOM 710 C CA . ASN A 1 91 ? 3.236 -30.875 -8.914 1 97.5 91 ASN A CA 1
ATOM 711 C C . ASN A 1 91 ? 4.688 -30.438 -8.742 1 97.5 91 ASN A C 1
ATOM 713 O O . ASN A 1 91 ? 5.379 -30.172 -9.727 1 97.5 91 ASN A O 1
ATOM 717 N N . ALA A 1 92 ? 5.137 -30.359 -7.492 1 98 92 ALA A N 1
ATOM 718 C CA . ALA A 1 92 ? 6.508 -29.969 -7.191 1 98 92 ALA A CA 1
ATOM 719 C C . ALA A 1 92 ? 7.504 -30.938 -7.805 1 98 92 ALA A C 1
ATOM 721 O O . ALA A 1 92 ? 8.555 -30.531 -8.305 1 98 92 ALA A O 1
ATOM 722 N N . CYS A 1 93 ? 7.188 -32.188 -7.785 1 97.44 93 CYS A N 1
ATOM 723 C CA . CYS A 1 93 ? 8.055 -33.219 -8.352 1 97.44 93 CYS A CA 1
ATOM 724 C C . CYS A 1 93 ? 8.188 -33.062 -9.859 1 97.44 93 CYS A C 1
ATOM 726 O O . CYS A 1 93 ? 9.297 -33.094 -10.398 1 97.44 93 CYS A O 1
ATOM 728 N N . ILE A 1 94 ? 7.09 -32.844 -10.5 1 97.62 94 ILE A N 1
ATOM 729 C CA . ILE A 1 94 ? 7.094 -32.688 -11.945 1 97.62 94 ILE A CA 1
ATOM 730 C C . ILE A 1 94 ? 7.859 -31.406 -12.312 1 97.62 94 ILE A C 1
ATOM 732 O O . ILE A 1 94 ? 8.719 -31.422 -13.203 1 97.62 94 ILE A O 1
ATOM 736 N N . ALA A 1 95 ? 7.641 -30.344 -11.633 1 98.19 95 ALA A N 1
ATOM 737 C CA . ALA A 1 95 ? 8.266 -29.062 -11.914 1 98.19 95 ALA A CA 1
ATOM 738 C C . ALA A 1 95 ? 9.773 -29.109 -11.703 1 98.19 95 ALA A C 1
ATOM 740 O O . ALA A 1 95 ? 10.531 -28.453 -12.414 1 98.19 95 ALA A O 1
ATOM 741 N N . ALA A 1 96 ? 10.203 -29.891 -10.719 1 98.25 96 ALA A N 1
ATOM 742 C CA . ALA A 1 96 ? 11.617 -29.984 -10.383 1 98.25 96 ALA A CA 1
ATOM 743 C C . ALA A 1 96 ? 12.422 -30.547 -11.547 1 98.25 96 ALA A C 1
ATOM 745 O O . ALA A 1 96 ? 13.648 -30.422 -11.594 1 98.25 96 ALA A O 1
ATOM 746 N N . GLY A 1 97 ? 11.727 -31.125 -12.5 1 97.19 97 GLY A N 1
ATOM 747 C CA . GLY A 1 97 ? 12.383 -31.625 -13.703 1 97.19 97 GLY A CA 1
ATOM 748 C C . GLY A 1 97 ? 12.883 -30.5 -14.609 1 97.19 97 GLY A C 1
ATOM 749 O O . GLY A 1 97 ? 13.703 -30.75 -15.492 1 97.19 97 GLY A O 1
ATOM 750 N N . GLY A 1 98 ? 12.32 -29.312 -14.484 1 97.25 98 GLY A N 1
ATOM 751 C CA . GLY A 1 98 ? 12.867 -28.141 -15.148 1 97.25 98 GLY A CA 1
ATOM 752 C C . GLY A 1 98 ? 12.156 -27.812 -16.453 1 97.25 98 GLY A C 1
ATOM 753 O O . GLY A 1 98 ? 12.398 -26.75 -17.047 1 97.25 98 GLY A O 1
ATOM 754 N N . THR A 1 99 ? 11.266 -28.672 -16.891 1 97.5 99 THR A N 1
ATOM 755 C CA . THR A 1 99 ? 10.602 -28.469 -18.188 1 97.5 99 THR A CA 1
ATOM 756 C C . THR A 1 99 ? 9.305 -27.688 -18 1 97.5 99 THR A C 1
ATOM 758 O O . THR A 1 99 ? 9.07 -26.703 -18.703 1 97.5 99 THR A O 1
ATOM 761 N N . LEU A 1 100 ? 8.461 -28.078 -17.109 1 98.19 100 LEU A N 1
ATOM 762 C CA . LEU A 1 100 ? 7.211 -27.406 -16.781 1 98.19 100 LEU A CA 1
ATOM 763 C C . LEU A 1 100 ? 7.348 -26.578 -15.508 1 98.19 100 LEU A C 1
ATOM 765 O O . LEU A 1 100 ? 7.648 -27.125 -14.445 1 98.19 100 LEU A O 1
ATOM 769 N N . PRO A 1 101 ? 7.195 -25.281 -15.617 1 98.25 101 PRO A N 1
ATOM 770 C CA . PRO A 1 101 ? 7.18 -24.516 -14.367 1 98.25 101 PRO A CA 1
ATOM 771 C C . PRO A 1 101 ? 6.035 -24.922 -13.438 1 98.25 101 PRO A C 1
ATOM 773 O O . PRO A 1 101 ? 5.039 -25.484 -13.898 1 98.25 101 PRO A O 1
ATOM 776 N N . MET A 1 102 ? 6.168 -24.609 -12.156 1 97.12 102 MET A N 1
ATOM 777 C CA . MET A 1 102 ? 5.227 -25.094 -11.148 1 97.12 102 MET A CA 1
ATOM 778 C C . MET A 1 102 ? 3.854 -24.469 -11.344 1 97.12 102 MET A C 1
ATOM 780 O O . MET A 1 102 ? 2.836 -25.031 -10.945 1 97.12 102 MET A O 1
ATOM 784 N N . CYS A 1 103 ? 3.828 -23.234 -11.82 1 96.62 103 CYS A N 1
ATOM 785 C CA . CYS A 1 103 ? 2.598 -22.484 -11.992 1 96.62 103 CYS A CA 1
ATOM 786 C C . CYS A 1 103 ? 2.457 -21.984 -13.43 1 96.62 103 CYS A C 1
ATOM 788 O O . CYS A 1 103 ? 3.445 -21.609 -14.055 1 96.62 103 CYS A O 1
ATOM 790 N N . GLN A 1 104 ? 1.162 -21.984 -13.938 1 94.5 104 GLN A N 1
ATOM 791 C CA . GLN A 1 104 ? 0.96 -21.438 -15.281 1 94.5 104 GLN A CA 1
ATOM 792 C C . GLN A 1 104 ? 1.226 -19.938 -15.305 1 94.5 104 GLN A C 1
ATOM 794 O O . GLN A 1 104 ? 1.604 -19.391 -16.344 1 94.5 104 GLN A O 1
ATOM 799 N N . ASP A 1 105 ? 0.8 -19.281 -14.281 1 94.94 105 ASP A N 1
ATOM 800 C CA . ASP A 1 105 ? 1.164 -17.875 -14.102 1 94.94 105 ASP A CA 1
ATOM 801 C C . ASP A 1 105 ? 2.566 -17.734 -13.516 1 94.94 105 ASP A C 1
ATOM 803 O O . ASP A 1 105 ? 2.748 -17.859 -12.297 1 94.94 105 ASP A O 1
ATOM 807 N N . THR A 1 106 ? 3.518 -17.406 -14.414 1 96.62 106 THR A N 1
ATOM 808 C CA . THR A 1 106 ? 4.902 -17.422 -13.961 1 96.62 106 THR A CA 1
ATOM 809 C C . THR A 1 106 ? 5.305 -16.062 -13.383 1 96.62 106 THR A C 1
ATOM 811 O O . THR A 1 106 ? 6.461 -15.859 -13.016 1 96.62 106 THR A O 1
ATOM 814 N N . GLY A 1 107 ? 4.441 -15.133 -13.305 1 96.31 107 GLY A N 1
ATOM 815 C CA . GLY A 1 107 ? 4.395 -14.031 -12.359 1 96.31 107 GLY A CA 1
ATOM 816 C C . GLY A 1 107 ? 5.262 -12.859 -12.773 1 96.31 107 GLY A C 1
ATOM 817 O O . GLY A 1 107 ? 6.066 -12.969 -13.703 1 96.31 107 GLY A O 1
ATOM 818 N N . THR A 1 108 ? 5.105 -11.703 -12.102 1 98.56 108 THR A N 1
ATOM 819 C CA . THR A 1 108 ? 5.969 -10.531 -12.18 1 98.56 108 THR A CA 1
ATOM 820 C C . THR A 1 108 ? 7.305 -10.797 -11.492 1 98.56 108 THR A C 1
ATOM 822 O O . THR A 1 108 ? 7.344 -11.234 -10.344 1 98.56 108 THR A O 1
ATOM 825 N N . ALA A 1 109 ? 8.398 -10.547 -12.289 1 98.81 109 ALA A N 1
ATOM 826 C CA . ALA A 1 109 ? 9.711 -10.609 -11.648 1 98.81 109 ALA A CA 1
ATOM 827 C C . ALA A 1 109 ? 9.938 -9.406 -10.734 1 98.81 109 ALA A C 1
ATOM 829 O O . ALA A 1 109 ? 9.781 -8.258 -11.156 1 98.81 109 ALA A O 1
ATOM 830 N N . ILE A 1 110 ? 10.227 -9.672 -9.508 1 98.81 110 ILE A N 1
ATOM 831 C CA . ILE A 1 110 ? 10.508 -8.648 -8.508 1 98.81 110 ILE A CA 1
ATOM 832 C C . ILE A 1 110 ? 11.883 -8.883 -7.895 1 98.81 110 ILE A C 1
ATOM 834 O O . ILE A 1 110 ? 12.18 -9.984 -7.426 1 98.81 110 ILE A O 1
ATOM 838 N N . VAL A 1 111 ? 12.695 -7.875 -7.891 1 98.88 111 VAL A N 1
ATOM 839 C CA . VAL A 1 111 ? 14.062 -7.992 -7.41 1 98.88 111 VAL A CA 1
ATOM 840 C C . VAL A 1 111 ? 14.367 -6.875 -6.414 1 98.88 111 VAL A C 1
ATOM 842 O O . VAL A 1 111 ? 14.273 -5.691 -6.754 1 98.88 111 VAL A O 1
ATOM 845 N N . MET A 1 112 ? 14.617 -7.215 -5.199 1 98.81 112 MET A N 1
ATOM 846 C CA . MET A 1 112 ? 15.148 -6.281 -4.211 1 98.81 112 MET A CA 1
ATOM 847 C C . MET A 1 112 ? 16.641 -6.527 -3.973 1 98.81 112 MET A C 1
ATOM 849 O O . MET A 1 112 ? 17.047 -7.652 -3.676 1 98.81 112 MET A O 1
ATOM 853 N N . GLY A 1 113 ? 17.406 -5.535 -4.121 1 98.62 113 GLY A N 1
ATOM 854 C CA . GLY A 1 113 ? 18.844 -5.625 -3.869 1 98.62 113 GLY A CA 1
ATOM 855 C C . GLY A 1 113 ? 19.312 -4.691 -2.773 1 98.62 113 GLY A C 1
ATOM 856 O O . GLY A 1 113 ? 18.797 -3.58 -2.631 1 98.62 113 GLY A O 1
ATOM 857 N N . LYS A 1 114 ? 20.203 -5.133 -2.012 1 97.88 114 LYS A N 1
ATOM 858 C CA . LYS A 1 114 ? 20.953 -4.328 -1.043 1 97.88 114 LYS A CA 1
ATOM 859 C C . LYS A 1 114 ? 22.438 -4.297 -1.383 1 97.88 114 LYS A C 1
ATOM 861 O O . LYS A 1 114 ? 23.156 -5.27 -1.146 1 97.88 114 LYS A O 1
ATOM 866 N N . LYS A 1 115 ? 22.875 -3.184 -1.922 1 97.31 115 LYS A N 1
ATOM 867 C CA . LYS A 1 115 ? 24.234 -3.006 -2.424 1 97.31 115 LYS A CA 1
ATOM 868 C C . LYS A 1 115 ? 25.141 -2.406 -1.354 1 97.31 115 LYS A C 1
ATOM 870 O O . LYS A 1 115 ? 24.969 -1.241 -0.981 1 97.31 115 LYS A O 1
ATOM 875 N N . GLY A 1 116 ? 26.094 -3.172 -0.913 1 96.38 116 GLY A N 1
ATOM 876 C CA . GLY A 1 116 ? 27.031 -2.652 0.065 1 96.38 116 GLY A CA 1
ATOM 877 C C . GLY A 1 116 ? 27.875 -1.515 -0.47 1 96.38 116 GLY A C 1
ATOM 878 O O . GLY A 1 116 ? 28.219 -1.488 -1.655 1 96.38 116 GLY A O 1
ATOM 879 N N . GLN A 1 117 ? 28.219 -0.633 0.405 1 94.31 117 GLN A N 1
ATOM 880 C CA . GLN A 1 117 ? 29.016 0.534 0.026 1 94.31 117 GLN A CA 1
ATOM 881 C C . GLN A 1 117 ? 30.312 0.12 -0.67 1 94.31 117 GLN A C 1
ATOM 883 O O . GLN A 1 117 ? 30.781 0.813 -1.573 1 94.31 117 GLN A O 1
ATOM 888 N N . ARG A 1 118 ? 30.875 -0.977 -0.277 1 95.62 118 ARG A N 1
ATOM 889 C CA . ARG A 1 118 ? 32.125 -1.429 -0.836 1 95.62 118 ARG A CA 1
ATOM 890 C C . ARG A 1 118 ? 31.922 -2.389 -2 1 95.62 118 ARG A C 1
ATOM 892 O O . ARG A 1 118 ? 32.719 -3.299 -2.225 1 95.62 118 ARG A O 1
ATOM 899 N N . VAL A 1 119 ? 30.797 -2.303 -2.643 1 96.69 119 VAL A N 1
ATOM 900 C CA . VAL A 1 119 ? 30.516 -3.012 -3.885 1 96.69 119 VAL A CA 1
ATOM 901 C C . VAL A 1 119 ? 30.5 -2.027 -5.051 1 96.69 119 VAL A C 1
ATOM 903 O O . VAL A 1 119 ? 29.797 -1.014 -5.008 1 96.69 119 VAL A O 1
ATOM 906 N N . TRP A 1 120 ? 31.234 -2.23 -6.035 1 95.81 120 TRP A N 1
ATOM 907 C CA . TRP A 1 120 ? 31.328 -1.393 -7.227 1 95.81 120 TRP A CA 1
ATOM 908 C C . TRP A 1 120 ? 30.891 -2.164 -8.469 1 95.81 120 TRP A C 1
ATOM 910 O O . TRP A 1 120 ? 31.531 -3.156 -8.844 1 95.81 120 TRP A O 1
ATOM 920 N N . THR A 1 121 ? 29.797 -1.586 -8.953 1 93.19 121 THR A N 1
ATOM 921 C CA . THR A 1 121 ? 29.297 -2.17 -10.195 1 93.19 121 THR A CA 1
ATOM 922 C C . THR A 1 121 ? 29.484 -1.203 -11.359 1 93.19 121 THR A C 1
ATOM 924 O O . THR A 1 121 ? 29.734 -0.016 -11.156 1 93.19 121 THR A O 1
ATOM 927 N N . GLY A 1 122 ? 30.031 -1.352 -12.508 1 81.38 122 GLY A N 1
ATOM 928 C CA . GLY A 1 122 ? 30.156 -0.498 -13.68 1 81.38 122 GLY A CA 1
ATOM 929 C C . GLY A 1 122 ? 28.891 0.265 -14 1 81.38 122 GLY A C 1
ATOM 930 O O . GLY A 1 122 ? 28.844 1.038 -14.953 1 81.38 122 GLY A O 1
ATOM 931 N N . GLY A 1 123 ? 27.828 0.258 -13.117 1 81.56 123 GLY A N 1
ATOM 932 C CA . GLY A 1 123 ? 26.578 0.947 -13.352 1 81.56 123 GLY A CA 1
ATOM 933 C C . GLY A 1 123 ? 25.578 0.129 -14.164 1 81.56 123 GLY A C 1
ATOM 934 O O . GLY A 1 123 ? 25.906 -0.984 -14.594 1 81.56 123 GLY A O 1
ATOM 935 N N . SER A 1 124 ? 24.219 0.563 -14.289 1 89.38 124 SER A N 1
ATOM 936 C CA . SER A 1 124 ? 23.125 -0.019 -15.047 1 89.38 124 SER A CA 1
ATOM 937 C C . SER A 1 124 ? 22.719 -1.376 -14.484 1 89.38 124 SER A C 1
ATOM 939 O O . SER A 1 124 ? 22.453 -2.314 -15.242 1 89.38 124 SER A O 1
ATOM 941 N N . ASP A 1 125 ? 22.859 -1.483 -13.148 1 98 125 ASP A N 1
ATOM 942 C CA . ASP A 1 125 ? 22.484 -2.73 -12.484 1 98 125 ASP A CA 1
ATOM 943 C C . ASP A 1 125 ? 21.078 -3.152 -12.867 1 98 125 ASP A C 1
ATOM 945 O O . ASP A 1 125 ? 20.812 -4.34 -13.062 1 98 125 ASP A O 1
ATOM 949 N N . GLU A 1 126 ? 20.172 -2.203 -12.969 1 98.06 126 GLU A N 1
ATOM 950 C CA . GLU A 1 126 ? 18.797 -2.508 -13.328 1 98.06 126 GLU A CA 1
ATOM 951 C C . GLU A 1 126 ? 18.703 -3.15 -14.711 1 98.06 126 GLU A C 1
ATOM 953 O O . GLU A 1 126 ? 17.922 -4.07 -14.922 1 98.06 126 GLU A O 1
ATOM 958 N N . ALA A 1 127 ? 19.5 -2.635 -15.617 1 97.88 127 ALA A N 1
ATOM 959 C CA . ALA A 1 127 ? 19.531 -3.211 -16.953 1 97.88 127 ALA A CA 1
ATOM 960 C C . ALA A 1 127 ? 20.047 -4.648 -16.922 1 97.88 127 ALA A C 1
ATOM 962 O O . ALA A 1 127 ? 19.516 -5.516 -17.625 1 97.88 127 ALA A O 1
ATOM 963 N N . ALA A 1 128 ? 21.125 -4.887 -16.172 1 98.44 128 ALA A N 1
ATOM 964 C CA . ALA A 1 128 ? 21.688 -6.23 -16.047 1 98.44 128 ALA A CA 1
ATOM 965 C C . ALA A 1 128 ? 20.656 -7.199 -15.461 1 98.44 128 ALA A C 1
ATOM 967 O O . ALA A 1 12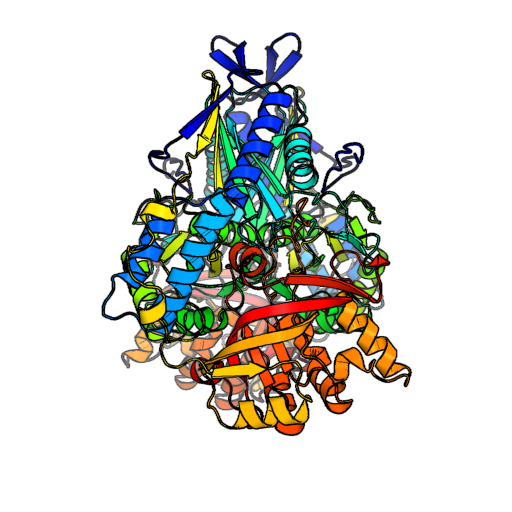8 ? 20.547 -8.336 -15.914 1 98.44 128 ALA A O 1
ATOM 968 N N . ILE A 1 129 ? 19.969 -6.754 -14.438 1 98.81 129 ILE A N 1
ATOM 969 C CA . ILE A 1 129 ? 18.922 -7.562 -13.82 1 98.81 129 ILE A CA 1
ATOM 970 C C . ILE A 1 129 ? 17.812 -7.828 -14.828 1 98.81 129 ILE A C 1
ATOM 972 O O . ILE A 1 129 ? 17.375 -8.969 -14.984 1 98.81 129 ILE A O 1
ATOM 976 N N . SER A 1 130 ? 17.375 -6.777 -15.547 1 98.69 130 SER A N 1
ATOM 977 C CA . SER A 1 130 ? 16.312 -6.91 -16.547 1 98.69 130 SER A CA 1
ATOM 978 C C . SER A 1 130 ? 16.703 -7.906 -17.625 1 98.69 130 SER A C 1
ATOM 980 O O . SER A 1 130 ? 15.867 -8.672 -18.109 1 98.69 130 SER A O 1
ATOM 982 N N . LYS A 1 131 ? 17.922 -7.848 -18.016 1 98.38 131 LYS A N 1
ATOM 983 C CA . LYS A 1 131 ? 18.406 -8.797 -19.016 1 98.38 131 LYS A CA 1
ATOM 984 C C . LYS A 1 131 ? 18.297 -10.234 -18.531 1 98.38 131 LYS A C 1
ATOM 986 O O . LYS A 1 131 ? 17.891 -11.125 -19.266 1 98.38 131 LYS A O 1
ATOM 991 N N . GLY A 1 132 ? 18.688 -10.461 -17.281 1 98.75 132 GLY A N 1
ATOM 992 C CA . GLY A 1 132 ? 18.531 -11.781 -16.703 1 98.75 132 GLY A CA 1
ATOM 993 C C . GLY A 1 132 ? 17.094 -12.258 -16.656 1 98.75 132 GLY A C 1
ATOM 994 O O . GLY A 1 132 ? 16.812 -13.43 -16.906 1 98.75 132 GLY A O 1
ATOM 995 N N . VAL A 1 133 ? 16.234 -11.352 -16.328 1 98.75 133 VAL A N 1
ATOM 996 C CA . VAL A 1 133 ? 14.805 -11.672 -16.297 1 98.75 133 VAL A CA 1
ATOM 997 C C . VAL A 1 133 ? 14.32 -12.039 -17.688 1 98.75 133 VAL A C 1
ATOM 999 O O . VAL A 1 133 ? 13.68 -13.07 -17.891 1 98.75 133 VAL A O 1
ATOM 1002 N N . GLN A 1 134 ? 14.609 -11.18 -18.656 1 98.38 134 GLN A N 1
ATOM 1003 C CA . GLN A 1 134 ? 14.172 -11.438 -20.031 1 98.38 134 GLN A CA 1
ATOM 1004 C C . GLN A 1 134 ? 14.703 -12.781 -20.531 1 98.38 134 GLN A C 1
ATOM 1006 O O . GLN A 1 134 ? 13.969 -13.547 -21.156 1 98.38 134 GLN A O 1
ATOM 1011 N N . GLN A 1 135 ? 15.953 -13.055 -20.25 1 98.19 135 GLN A N 1
ATOM 1012 C CA . GLN A 1 135 ? 16.562 -14.305 -20.688 1 98.19 135 GLN A CA 1
ATOM 1013 C C . GLN A 1 135 ? 15.828 -15.508 -20.078 1 98.19 135 GLN A C 1
ATOM 1015 O O . GLN A 1 135 ? 15.57 -16.5 -20.781 1 98.19 135 GLN A O 1
ATOM 1020 N N . ALA A 1 136 ? 15.539 -15.414 -18.797 1 98.44 136 ALA A N 1
ATOM 1021 C CA . ALA A 1 136 ? 14.836 -16.516 -18.156 1 98.44 136 ALA A CA 1
ATOM 1022 C C . ALA A 1 136 ? 13.484 -16.766 -18.812 1 98.44 136 ALA A C 1
ATOM 1024 O O . ALA A 1 136 ? 13.156 -17.906 -19.172 1 98.44 136 ALA A O 1
ATOM 1025 N N . TYR A 1 137 ? 12.75 -15.727 -19.078 1 97.56 137 TYR A N 1
ATOM 1026 C CA . TYR A 1 137 ? 11.391 -15.867 -19.594 1 97.56 137 TYR A CA 1
ATOM 1027 C C . TYR A 1 137 ? 11.414 -16.234 -21.078 1 97.56 137 TYR A C 1
ATOM 1029 O O . TYR A 1 137 ? 10.477 -16.859 -21.578 1 97.56 137 TYR A O 1
ATOM 1037 N N . THR A 1 138 ? 12.438 -15.891 -21.766 1 96.19 138 THR A N 1
ATOM 1038 C CA . THR A 1 138 ? 12.531 -16.219 -23.188 1 96.19 138 THR A CA 1
ATOM 1039 C C . THR A 1 138 ? 13.078 -17.625 -23.391 1 96.19 138 THR A C 1
ATOM 1041 O O . THR A 1 138 ? 12.594 -18.375 -24.234 1 96.19 138 THR A O 1
ATOM 1044 N N . ASP A 1 139 ? 14.023 -18.016 -22.562 1 96.5 139 ASP A N 1
ATOM 1045 C CA . ASP A 1 139 ? 14.727 -19.281 -22.766 1 96.5 139 ASP A CA 1
ATOM 1046 C C . ASP A 1 139 ? 13.953 -20.438 -22.156 1 96.5 139 ASP A C 1
ATOM 1048 O O . ASP A 1 139 ? 14.086 -21.578 -22.594 1 96.5 139 ASP A O 1
ATOM 1052 N N . LEU A 1 140 ? 13.25 -20.172 -21.078 1 97.56 140 LEU A N 1
ATOM 1053 C CA . LEU A 1 140 ? 12.516 -21.219 -20.391 1 97.56 140 LEU A CA 1
ATOM 1054 C C . LEU A 1 140 ? 11.047 -21.203 -20.781 1 97.56 140 LEU A C 1
ATOM 1056 O O . LEU A 1 140 ? 10.609 -20.344 -21.547 1 97.56 140 LEU A O 1
ATOM 1060 N N . ASN A 1 141 ? 10.336 -22.219 -20.375 1 97.25 141 ASN A N 1
ATOM 1061 C CA . ASN A 1 141 ? 8.938 -22.359 -20.75 1 97.25 141 ASN A CA 1
ATOM 1062 C C . ASN A 1 141 ? 8.031 -21.547 -19.828 1 97.25 141 ASN A C 1
ATOM 1064 O O . ASN A 1 141 ? 7.051 -22.078 -19.297 1 97.25 141 ASN A O 1
ATOM 1068 N N . LEU A 1 142 ? 8.383 -20.297 -19.641 1 97.44 142 LEU A N 1
ATOM 1069 C CA . LEU A 1 142 ? 7.629 -19.391 -18.781 1 97.44 142 LEU A CA 1
ATOM 1070 C C . LEU A 1 142 ? 6.668 -18.531 -19.594 1 97.44 142 LEU A C 1
ATOM 1072 O O . LEU A 1 142 ? 6.824 -18.406 -20.812 1 97.44 142 LEU A O 1
ATOM 1076 N N . ARG A 1 143 ? 5.688 -18 -18.938 1 94.19 143 ARG A N 1
ATOM 1077 C CA . ARG A 1 143 ? 4.652 -17.203 -19.562 1 94.19 143 ARG A CA 1
ATOM 1078 C C . ARG A 1 143 ? 4.98 -15.711 -19.469 1 94.19 143 ARG A C 1
ATOM 1080 O O . ARG A 1 143 ? 5.5 -15.25 -18.453 1 94.19 143 ARG A O 1
ATOM 1087 N N . TYR A 1 144 ? 4.715 -14.945 -20.562 1 93.88 144 TYR A N 1
ATOM 1088 C CA . TYR A 1 144 ? 4.789 -13.492 -20.516 1 93.88 144 TYR A CA 1
ATOM 1089 C C . TYR A 1 144 ? 3.52 -12.898 -19.922 1 93.88 144 TYR A C 1
ATOM 1091 O O . TYR A 1 144 ? 2.48 -12.844 -20.578 1 93.88 144 TYR A O 1
ATOM 1099 N N . SER A 1 145 ? 3.654 -12.344 -18.703 1 93.12 145 SER A N 1
ATOM 1100 C CA . SER A 1 145 ? 2.457 -11.922 -17.984 1 93.12 145 SER A CA 1
ATOM 1101 C C . SER A 1 145 ? 2.367 -10.398 -17.922 1 93.12 145 SER A C 1
ATOM 1103 O O . SER A 1 145 ? 1.365 -9.852 -17.453 1 93.12 145 SER A O 1
ATOM 1105 N N . GLN A 1 146 ? 3.381 -9.688 -18.375 1 96.19 146 GLN A N 1
ATOM 1106 C CA . GLN A 1 146 ? 3.41 -8.234 -18.219 1 96.19 146 GLN A CA 1
ATOM 1107 C C . GLN A 1 146 ? 2.711 -7.539 -19.375 1 96.19 146 GLN A C 1
ATOM 1109 O O . GLN A 1 146 ? 2.836 -7.965 -20.531 1 96.19 146 GLN A O 1
ATOM 1114 N N . THR A 1 147 ? 1.986 -6.52 -19.062 1 95.62 147 THR A N 1
ATOM 1115 C CA . THR A 1 147 ? 1.34 -5.664 -20.047 1 95.62 147 THR A CA 1
ATOM 1116 C C . THR A 1 147 ? 1.818 -4.223 -19.906 1 95.62 147 THR A C 1
ATOM 1118 O O . THR A 1 147 ? 2.037 -3.738 -18.797 1 95.62 147 THR A O 1
ATOM 1121 N N . ALA A 1 148 ? 2.049 -3.592 -21.031 1 97.38 148 ALA A N 1
ATOM 1122 C CA . ALA A 1 148 ? 2.449 -2.189 -21.109 1 97.38 148 ALA A CA 1
ATOM 1123 C C . ALA A 1 148 ? 1.295 -1.314 -21.594 1 97.38 148 ALA A C 1
ATOM 1125 O O . ALA A 1 148 ? 0.578 -1.681 -22.531 1 97.38 148 ALA A O 1
ATOM 1126 N N . ALA A 1 149 ? 1.131 -0.206 -20.938 1 98 149 ALA A N 1
ATOM 1127 C CA . ALA A 1 149 ? 0.107 0.748 -21.359 1 98 149 ALA A CA 1
ATOM 1128 C C . ALA A 1 149 ? 0.625 1.654 -22.469 1 98 149 ALA A C 1
ATOM 1130 O O . ALA A 1 149 ? 1.687 2.266 -22.328 1 98 149 ALA A O 1
ATOM 1131 N N . LEU A 1 150 ? -0.124 1.744 -23.531 1 97.94 150 LEU A N 1
ATOM 1132 C CA . LEU A 1 150 ? 0.184 2.686 -24.609 1 97.94 150 LEU A CA 1
ATOM 1133 C C . LEU A 1 150 ? -0.426 4.055 -24.312 1 97.94 150 LEU A C 1
ATOM 1135 O O . LEU A 1 150 ? 0.169 5.082 -24.641 1 97.94 150 LEU A O 1
ATOM 1139 N N . ASN A 1 151 ? -1.55 4.059 -23.828 1 97.81 151 ASN A N 1
ATOM 1140 C CA . ASN A 1 151 ? -2.301 5.156 -23.234 1 97.81 151 ASN A CA 1
ATOM 1141 C C . ASN A 1 151 ? -3.107 4.688 -22.016 1 97.81 151 ASN A C 1
ATOM 1143 O O . ASN A 1 151 ? -2.855 3.609 -21.484 1 97.81 151 ASN A O 1
ATOM 1147 N N . MET A 1 152 ? -4.051 5.453 -21.516 1 98 152 MET A N 1
ATOM 1148 C CA . MET A 1 152 ? -4.754 5.117 -20.281 1 98 152 MET A CA 1
ATOM 1149 C C . MET A 1 152 ? -5.504 3.797 -20.422 1 98 152 MET A C 1
ATOM 1151 O O . MET A 1 152 ? -5.605 3.027 -19.469 1 98 152 MET A O 1
ATOM 1155 N N . TYR A 1 153 ? -5.949 3.49 -21.625 1 96.69 153 TYR A N 1
ATOM 1156 C CA . TYR A 1 153 ? -6.918 2.41 -21.75 1 96.69 153 TYR A CA 1
ATOM 1157 C C . TYR A 1 153 ? -6.363 1.267 -22.594 1 96.69 153 TYR A C 1
ATOM 1159 O O . TYR A 1 153 ? -6.688 0.1 -22.359 1 96.69 153 TYR A O 1
ATOM 1167 N N . ASP A 1 154 ? -5.492 1.536 -23.547 1 95.38 154 ASP A N 1
ATOM 1168 C CA . ASP A 1 154 ? -4.953 0.52 -24.453 1 95.38 154 ASP A CA 1
ATOM 1169 C C . ASP A 1 154 ? -3.637 -0.041 -23.922 1 95.38 154 ASP A C 1
ATOM 1171 O O . ASP A 1 154 ? -2.791 0.708 -23.422 1 95.38 154 ASP A O 1
ATOM 1175 N N . GLU A 1 155 ? -3.533 -1.348 -24 1 94.69 155 GLU A N 1
ATOM 1176 C CA . GLU A 1 155 ? -2.355 -2.045 -23.5 1 94.69 155 GLU A CA 1
ATOM 1177 C C . GLU A 1 155 ? -1.884 -3.115 -24.469 1 94.69 155 GLU A C 1
ATOM 1179 O O . GLU A 1 155 ? -2.633 -3.525 -25.359 1 94.69 155 GLU A O 1
ATOM 1184 N N . VAL A 1 156 ? -0.696 -3.553 -24.328 1 93.81 156 VAL A N 1
ATOM 1185 C CA . VAL A 1 156 ? -0.144 -4.648 -25.125 1 93.81 156 VAL A CA 1
ATOM 1186 C C . VAL A 1 156 ? 0.729 -5.535 -24.234 1 93.81 156 VAL A C 1
ATOM 1188 O O . VAL A 1 156 ? 1.35 -5.051 -23.281 1 93.81 156 VAL A O 1
ATOM 1191 N N . ASN A 1 157 ? 0.646 -6.84 -24.453 1 93 157 ASN A N 1
ATOM 1192 C CA . ASN A 1 157 ? 1.628 -7.715 -23.828 1 93 157 ASN A CA 1
ATOM 1193 C C . ASN A 1 157 ? 3.049 -7.375 -24.281 1 93 157 ASN A C 1
ATOM 1195 O O . ASN A 1 157 ? 3.305 -7.207 -25.469 1 93 157 ASN A O 1
ATOM 1199 N N . THR A 1 158 ? 3.99 -7.238 -23.375 1 94.56 158 THR A N 1
ATOM 1200 C CA . THR A 1 158 ? 5.32 -6.754 -23.719 1 94.56 158 THR A CA 1
ATOM 1201 C C . THR A 1 158 ? 6.094 -7.816 -24.5 1 94.56 158 THR A C 1
ATOM 1203 O O . THR A 1 158 ? 7.078 -7.504 -25.172 1 94.56 158 THR A O 1
ATOM 1206 N N . GLY A 1 159 ? 5.699 -9.133 -24.297 1 92.75 159 GLY A N 1
ATOM 1207 C CA . GLY A 1 159 ? 6.336 -10.234 -25 1 92.75 159 GLY A CA 1
ATOM 1208 C C . GLY A 1 159 ? 7.684 -10.617 -24.422 1 92.75 159 GLY A C 1
ATOM 1209 O O . GLY A 1 159 ? 8.398 -11.445 -24.984 1 92.75 159 GLY A O 1
ATOM 1210 N N . THR A 1 160 ? 8.055 -10.023 -23.328 1 95 160 THR A N 1
ATOM 1211 C CA . THR A 1 160 ? 9.336 -10.297 -22.703 1 95 160 THR A CA 1
ATOM 1212 C C . THR A 1 160 ? 9.164 -10.516 -21.203 1 95 160 THR A C 1
ATOM 1214 O O . THR A 1 160 ? 10.117 -10.898 -20.5 1 95 160 THR A O 1
ATOM 1217 N N . ASN A 1 161 ? 8.086 -10.242 -20.656 1 96.5 161 ASN A N 1
ATOM 1218 C CA . ASN A 1 161 ? 7.707 -10.234 -19.25 1 96.5 161 ASN A CA 1
ATOM 1219 C C . ASN A 1 161 ? 8.383 -9.094 -18.484 1 96.5 161 ASN A C 1
ATOM 1221 O O . ASN A 1 161 ? 8.484 -9.133 -17.266 1 96.5 161 ASN A O 1
ATOM 1225 N N . LEU A 1 162 ? 8.953 -8.148 -19.203 1 97.88 162 LEU A N 1
ATOM 1226 C CA . LEU A 1 162 ? 9.398 -6.887 -18.625 1 97.88 162 LEU A CA 1
ATOM 1227 C C . LEU A 1 162 ? 8.305 -5.832 -18.703 1 97.88 162 LEU A C 1
ATOM 1229 O O . LEU A 1 162 ? 7.402 -5.93 -19.547 1 97.88 162 LEU A O 1
ATOM 1233 N N . PRO A 1 163 ? 8.359 -4.801 -17.844 1 98.12 163 PRO A N 1
ATOM 1234 C CA . PRO A 1 163 ? 9.391 -4.523 -16.844 1 98.12 163 PRO A CA 1
ATOM 1235 C C . PRO A 1 163 ? 9.273 -5.418 -15.609 1 98.12 163 PRO A C 1
ATOM 1237 O O . PRO A 1 163 ? 8.188 -5.898 -15.297 1 98.12 163 PRO A O 1
ATOM 1240 N N . ALA A 1 164 ? 10.438 -5.66 -14.977 1 98.62 164 ALA A N 1
ATOM 1241 C CA . ALA A 1 164 ? 10.508 -6.191 -13.617 1 98.62 164 ALA A CA 1
ATOM 1242 C C . ALA A 1 164 ? 10.477 -5.066 -12.586 1 98.62 164 ALA A C 1
ATOM 1244 O O . ALA A 1 164 ? 10.836 -3.926 -12.891 1 98.62 164 ALA A O 1
ATOM 1245 N N . GLN A 1 165 ? 9.922 -5.367 -11.453 1 98.69 165 GLN A N 1
ATOM 1246 C CA . GLN A 1 165 ? 10.133 -4.426 -10.359 1 98.69 165 GLN A CA 1
ATOM 1247 C C . GLN A 1 165 ? 11.539 -4.566 -9.773 1 98.69 165 GLN A C 1
ATOM 1249 O O . GLN A 1 165 ? 11.922 -5.645 -9.32 1 98.69 165 GLN A O 1
ATOM 1254 N N . ILE A 1 166 ? 12.312 -3.533 -9.766 1 98.75 166 ILE A N 1
ATOM 1255 C CA . ILE A 1 166 ? 13.688 -3.564 -9.281 1 98.75 166 ILE A CA 1
ATOM 1256 C C . ILE A 1 166 ? 13.898 -2.438 -8.266 1 98.75 166 ILE A C 1
ATOM 1258 O O . ILE A 1 166 ? 13.742 -1.261 -8.602 1 98.75 166 ILE A O 1
ATOM 1262 N N . ASP A 1 167 ? 14.117 -2.768 -7.035 1 98.38 167 ASP A N 1
ATOM 1263 C CA . ASP A 1 167 ? 14.477 -1.836 -5.973 1 98.38 167 ASP A CA 1
ATOM 1264 C C . ASP A 1 167 ? 15.875 -2.133 -5.434 1 98.38 167 ASP A C 1
ATOM 1266 O O . ASP A 1 167 ? 16.094 -3.143 -4.758 1 98.38 167 ASP A O 1
ATOM 1270 N N . LEU A 1 168 ? 16.812 -1.283 -5.699 1 98.5 168 LEU A N 1
ATOM 1271 C CA . LEU A 1 168 ? 18.188 -1.482 -5.258 1 98.5 168 LEU A CA 1
ATOM 1272 C C . LEU A 1 168 ? 18.547 -0.499 -4.148 1 98.5 168 LEU A C 1
ATOM 1274 O O . LEU A 1 168 ? 18.641 0.706 -4.391 1 98.5 168 LEU A O 1
ATOM 1278 N N . PHE A 1 169 ? 18.797 -0.998 -2.975 1 98 169 PHE A N 1
ATOM 1279 C CA . PHE A 1 169 ? 19.062 -0.157 -1.816 1 98 169 PHE A CA 1
ATOM 1280 C C . PHE A 1 169 ? 20.578 -0.043 -1.576 1 98 169 PHE A C 1
ATOM 1282 O O . PHE A 1 169 ? 21.312 -0.991 -1.823 1 98 169 PHE A O 1
ATOM 1289 N N . ALA A 1 170 ? 20.969 1.127 -1.077 1 97.31 170 ALA A N 1
ATOM 1290 C CA . ALA A 1 170 ? 22.328 1.364 -0.632 1 97.31 170 ALA A CA 1
ATOM 1291 C C . ALA A 1 170 ? 22.5 1.015 0.844 1 97.31 170 ALA A C 1
ATOM 1293 O O . ALA A 1 170 ? 21.75 1.504 1.692 1 97.31 170 ALA A O 1
ATOM 1294 N N . THR A 1 171 ? 23.422 0.131 1.173 1 95.69 171 THR A N 1
ATOM 1295 C CA . THR A 1 171 ? 23.672 -0.269 2.551 1 95.69 171 THR A CA 1
ATOM 1296 C C . THR A 1 171 ? 25.172 -0.363 2.814 1 95.69 171 THR A C 1
ATOM 1298 O O . THR A 1 171 ? 25.984 0.001 1.96 1 95.69 171 THR A O 1
ATOM 1301 N N . GLU A 1 172 ? 25.594 -0.75 4 1 94.38 172 GLU A N 1
ATOM 1302 C CA . GLU A 1 172 ? 27 -0.958 4.34 1 94.38 172 GLU A CA 1
ATOM 1303 C C . GLU A 1 172 ? 27.453 -2.369 3.975 1 94.38 172 GLU A C 1
ATOM 1305 O O . GLU A 1 172 ? 26.625 -3.246 3.717 1 94.38 172 GLU A O 1
ATOM 1310 N N . GLY A 1 173 ? 28.766 -2.516 3.871 1 95.06 173 GLY A N 1
ATOM 1311 C CA . GLY A 1 173 ? 29.312 -3.855 3.695 1 95.06 173 GLY A CA 1
ATOM 1312 C C . GLY A 1 173 ? 29.906 -4.082 2.318 1 95.06 173 GLY A C 1
ATOM 1313 O O . GLY A 1 173 ? 30 -3.152 1.517 1 95.06 173 GLY A O 1
ATOM 1314 N N . ASP A 1 174 ? 30.344 -5.348 2.096 1 96.81 174 ASP A N 1
ATOM 1315 C CA . ASP A 1 174 ? 31.078 -5.699 0.884 1 96.81 174 ASP A CA 1
ATOM 1316 C C . ASP A 1 174 ? 30.359 -6.797 0.105 1 96.81 174 ASP A C 1
ATOM 1318 O O . ASP A 1 174 ? 31 -7.629 -0.541 1 96.81 174 ASP A O 1
ATOM 1322 N N . ALA A 1 175 ? 29.109 -6.836 0.247 1 97.75 175 ALA A N 1
ATOM 1323 C CA . ALA A 1 175 ? 28.297 -7.816 -0.479 1 97.75 175 ALA A CA 1
ATOM 1324 C C . ALA A 1 175 ? 27.125 -7.148 -1.179 1 97.75 175 ALA A C 1
ATOM 1326 O O . ALA A 1 175 ? 26.688 -6.066 -0.78 1 97.75 175 ALA A O 1
ATOM 1327 N N . TYR A 1 176 ? 26.734 -7.699 -2.258 1 98.56 176 TYR A N 1
ATOM 1328 C CA . TYR A 1 176 ? 25.469 -7.383 -2.922 1 98.56 176 TYR A CA 1
ATOM 1329 C C . TYR A 1 176 ? 24.438 -8.477 -2.689 1 98.56 176 TYR A C 1
ATOM 1331 O O . TYR A 1 176 ? 24.531 -9.562 -3.264 1 98.56 176 TYR A O 1
ATOM 1339 N N . LYS A 1 177 ? 23.484 -8.227 -1.855 1 98.56 177 LYS A N 1
ATOM 1340 C CA . LYS A 1 177 ? 22.5 -9.234 -1.479 1 98.56 177 LYS A CA 1
ATOM 1341 C C . LYS A 1 177 ? 21.172 -9 -2.191 1 98.56 177 LYS A C 1
ATOM 1343 O O . LYS A 1 177 ? 20.766 -7.848 -2.393 1 98.56 177 LYS A O 1
ATOM 1348 N N . PHE A 1 178 ? 20.516 -10.086 -2.549 1 98.81 178 PHE A N 1
ATOM 1349 C CA . PHE A 1 178 ? 19.297 -9.977 -3.352 1 98.81 178 PHE A CA 1
ATOM 1350 C C . PHE A 1 178 ? 18.203 -10.867 -2.791 1 98.81 178 PHE A C 1
ATOM 1352 O O . PHE A 1 178 ? 18.469 -11.898 -2.184 1 98.81 178 PHE A O 1
ATOM 1359 N N . MET A 1 179 ? 17.016 -10.453 -2.93 1 98.75 179 MET A N 1
ATOM 1360 C CA . MET A 1 179 ? 15.82 -11.297 -2.889 1 98.75 179 MET A CA 1
ATOM 1361 C C . MET A 1 179 ? 15.07 -11.242 -4.219 1 98.75 179 MET A C 1
ATOM 1363 O O . MET A 1 179 ? 14.82 -10.156 -4.75 1 98.75 179 MET A O 1
ATOM 1367 N N . PHE A 1 180 ? 14.82 -12.383 -4.777 1 98.88 180 PHE A N 1
ATOM 1368 C CA . PHE A 1 180 ? 14.062 -12.508 -6.016 1 98.88 180 PHE A CA 1
ATOM 1369 C C . PHE A 1 180 ? 12.695 -13.125 -5.754 1 98.88 180 PHE A C 1
ATOM 1371 O O . PHE A 1 180 ? 12.555 -14 -4.895 1 98.88 180 PHE A O 1
ATOM 1378 N N . MET A 1 181 ? 11.727 -12.641 -6.453 1 98.69 181 MET A N 1
ATOM 1379 C CA . MET A 1 181 ? 10.383 -13.219 -6.422 1 98.69 181 MET A CA 1
ATOM 1380 C C . MET A 1 181 ? 9.797 -13.289 -7.828 1 98.69 181 MET A C 1
ATOM 1382 O O . MET A 1 181 ? 10.156 -12.5 -8.695 1 98.69 181 MET A O 1
ATOM 1386 N N . ALA A 1 182 ? 8.992 -14.234 -8.086 1 98.31 182 ALA A N 1
ATOM 1387 C CA . ALA A 1 182 ? 8.062 -14.289 -9.211 1 98.31 182 ALA A CA 1
ATOM 1388 C C . ALA A 1 182 ? 6.613 -14.336 -8.734 1 98.31 182 ALA A C 1
ATOM 1390 O O . ALA A 1 182 ? 6.086 -15.414 -8.438 1 98.31 182 ALA A O 1
ATOM 1391 N N . LYS A 1 183 ? 6.016 -13.164 -8.672 1 97.62 183 LYS A N 1
ATOM 1392 C CA . LYS A 1 183 ? 4.719 -13.023 -8.016 1 97.62 183 LYS A CA 1
ATOM 1393 C C . LYS A 1 183 ? 3.58 -13.109 -9.031 1 97.62 183 LYS A C 1
ATOM 1395 O O . LYS A 1 183 ? 3.484 -12.266 -9.93 1 97.62 183 LYS A O 1
ATOM 1400 N N . GLY A 1 184 ? 2.689 -14.094 -8.891 1 96.19 184 GLY A N 1
ATOM 1401 C CA . GLY A 1 184 ? 1.531 -14.25 -9.758 1 96.19 184 GLY A CA 1
ATOM 1402 C C . GLY A 1 184 ? 0.404 -13.289 -9.422 1 96.19 184 GLY A C 1
ATOM 1403 O O . GLY A 1 184 ? 0.36 -12.734 -8.32 1 96.19 184 GLY A O 1
ATOM 1404 N N . GLY A 1 185 ? -0.52 -13.203 -10.328 1 94.5 185 GLY A N 1
ATOM 1405 C CA . GLY A 1 185 ? -1.616 -12.258 -10.18 1 94.5 185 GLY A CA 1
ATOM 1406 C C . GLY A 1 185 ? -2.566 -12.609 -9.055 1 94.5 185 GLY A C 1
ATOM 1407 O O . GLY A 1 185 ? -3.035 -11.734 -8.328 1 94.5 185 GLY A O 1
ATOM 1408 N N . GLY A 1 186 ? -2.863 -13.883 -8.859 1 93.56 186 GLY A N 1
ATOM 1409 C CA . GLY A 1 186 ? -3.781 -14.312 -7.812 1 93.56 186 GLY A CA 1
ATOM 1410 C C . GLY A 1 186 ? -3.346 -13.883 -6.426 1 93.56 186 GLY A C 1
ATOM 1411 O O . GLY A 1 186 ? -4.129 -13.289 -5.68 1 93.56 186 GLY A O 1
ATOM 1412 N N . SER A 1 187 ? -2.123 -14.211 -6.055 1 95.94 187 SER A N 1
ATOM 1413 C CA . SER A 1 187 ? -1.612 -13.859 -4.734 1 95.94 187 SER A CA 1
ATOM 1414 C C . SER A 1 187 ? -1.349 -12.359 -4.633 1 95.94 187 SER A C 1
ATOM 1416 O O . SER A 1 187 ? -1.509 -11.766 -3.561 1 95.94 187 SER A O 1
ATOM 1418 N N . ALA A 1 188 ? -0.896 -11.742 -5.789 1 97 188 ALA A N 1
ATOM 1419 C CA . ALA A 1 188 ? -0.671 -10.297 -5.793 1 97 188 ALA A CA 1
ATOM 1420 C C . ALA A 1 188 ? -1.957 -9.539 -5.473 1 97 188 ALA A C 1
ATOM 1422 O O . ALA A 1 188 ? -1.93 -8.531 -4.766 1 97 188 ALA A O 1
ATOM 1423 N N . ASN A 1 189 ? -3.059 -10.07 -5.977 1 96.56 189 ASN A N 1
ATOM 1424 C CA . ASN A 1 189 ? -4.348 -9.406 -5.805 1 96.56 189 ASN A CA 1
ATOM 1425 C C . ASN A 1 189 ? -4.867 -9.555 -4.379 1 96.56 189 ASN A C 1
ATOM 1427 O O . ASN A 1 189 ? -5.773 -8.82 -3.967 1 96.56 189 ASN A O 1
ATOM 1431 N N . LYS A 1 190 ? -4.34 -10.523 -3.662 1 97.44 190 LYS A N 1
ATOM 1432 C CA . LYS A 1 190 ? -4.727 -10.703 -2.266 1 97.44 190 LYS A CA 1
ATOM 1433 C C . LYS A 1 190 ? -3.783 -9.953 -1.332 1 97.44 190 LYS A C 1
ATOM 1435 O O . LYS A 1 190 ? -3.189 -10.547 -0.429 1 97.44 190 LYS A O 1
ATOM 1440 N N . THR A 1 191 ? -3.584 -8.719 -1.603 1 98.06 191 THR A N 1
ATOM 1441 C CA . THR A 1 191 ? -2.842 -7.742 -0.813 1 98.06 191 THR A CA 1
ATOM 1442 C C . THR A 1 191 ? -3.711 -6.527 -0.5 1 98.06 191 THR A C 1
ATOM 1444 O O . THR A 1 191 ? -4.199 -5.855 -1.411 1 98.06 191 THR A O 1
ATOM 1447 N N . PHE A 1 192 ? -3.908 -6.258 0.787 1 98.5 192 PHE A N 1
ATOM 1448 C CA . PHE A 1 192 ? -4.891 -5.254 1.178 1 98.5 192 PHE A CA 1
ATOM 1449 C C . PHE A 1 192 ? -4.305 -4.301 2.213 1 98.5 192 PHE A C 1
ATOM 1451 O O . PHE A 1 192 ? -3.438 -4.684 3 1 98.5 192 PHE A O 1
ATOM 1458 N N . LEU A 1 193 ? -4.719 -3.098 2.113 1 98.75 193 LEU A N 1
ATOM 1459 C CA . LEU A 1 193 ? -4.395 -2.049 3.076 1 98.75 193 LEU A CA 1
ATOM 1460 C C . LEU A 1 193 ? -5.66 -1.5 3.727 1 98.75 193 LEU A C 1
ATOM 1462 O O . LEU A 1 193 ? -6.629 -1.175 3.035 1 98.75 193 LEU A O 1
ATOM 1466 N N . TYR A 1 194 ? -5.656 -1.396 5.039 1 98.25 194 TYR A N 1
ATOM 1467 C CA . TYR A 1 194 ? -6.762 -0.84 5.816 1 98.25 194 TYR A CA 1
ATOM 1468 C C . TYR A 1 194 ? -6.285 0.305 6.703 1 98.25 194 TYR A C 1
ATOM 1470 O O . TYR A 1 194 ? -5.43 0.113 7.57 1 98.25 194 TYR A O 1
ATOM 1478 N N . GLN A 1 195 ? -6.844 1.458 6.473 1 96.69 195 GLN A N 1
ATOM 1479 C CA . GLN A 1 195 ? -6.555 2.582 7.355 1 96.69 195 GLN A CA 1
ATOM 1480 C C . GLN A 1 195 ? -7.41 2.525 8.617 1 96.69 195 GLN A C 1
ATOM 1482 O O . GLN A 1 195 ? -8.594 2.854 8.586 1 96.69 195 GLN A O 1
ATOM 1487 N N . GLN A 1 196 ? -6.785 2.137 9.727 1 95.56 196 GLN A N 1
ATOM 1488 C CA . GLN A 1 196 ? -7.496 1.978 10.992 1 95.56 196 GLN A CA 1
ATOM 1489 C C . GLN A 1 196 ? -7.066 3.037 12 1 95.56 196 GLN A C 1
ATOM 1491 O O . GLN A 1 196 ? -6.379 3.998 11.648 1 95.56 196 GLN A O 1
ATOM 1496 N N . THR A 1 197 ? -7.578 2.963 13.211 1 90.81 197 THR A N 1
ATOM 1497 C CA . THR A 1 197 ? -7.238 3.879 14.297 1 90.81 197 THR A CA 1
ATOM 1498 C C . THR A 1 197 ? -6.719 3.113 15.508 1 90.81 197 THR A C 1
ATOM 1500 O O . THR A 1 197 ? -6.742 1.882 15.531 1 90.81 197 THR A O 1
ATOM 1503 N N . LYS A 1 198 ? -6.281 3.85 16.484 1 89.56 198 LYS A N 1
ATOM 1504 C CA . LYS A 1 198 ? -5.77 3.281 17.734 1 89.56 198 LYS A CA 1
ATOM 1505 C C . LYS A 1 198 ? -6.805 2.367 18.375 1 89.56 198 LYS A C 1
ATOM 1507 O O . LYS A 1 198 ? -6.445 1.411 19.078 1 89.56 198 LYS A O 1
ATOM 1512 N N . ALA A 1 199 ? -8.062 2.607 18.156 1 87.19 199 ALA A N 1
ATOM 1513 C CA . ALA A 1 199 ? -9.148 1.849 18.766 1 87.19 199 ALA A CA 1
ATOM 1514 C C . ALA A 1 199 ? -9.062 0.372 18.375 1 87.19 199 ALA A C 1
ATOM 1516 O O . ALA A 1 199 ? -9.633 -0.482 19.062 1 87.19 199 ALA A O 1
ATOM 1517 N N . LEU A 1 200 ? -8.312 0.035 17.359 1 94 200 LEU A N 1
ATOM 1518 C CA . LEU A 1 200 ? -8.172 -1.34 16.891 1 94 200 LEU A CA 1
ATOM 1519 C C . LEU A 1 200 ? -7.215 -2.121 17.781 1 94 200 LEU A C 1
ATOM 1521 O O . LEU A 1 200 ? -7.23 -3.355 17.781 1 94 200 LEU A O 1
ATOM 1525 N N . LEU A 1 201 ? -6.375 -1.455 18.578 1 94.31 201 LEU A N 1
ATOM 1526 C CA . LEU A 1 201 ? -5.246 -2.078 19.25 1 94.31 201 LEU A CA 1
ATOM 1527 C C . LEU A 1 201 ? -5.664 -2.6 20.625 1 94.31 201 LEU A C 1
ATOM 1529 O O . LEU A 1 201 ? -5.141 -2.152 21.656 1 94.31 201 LEU A O 1
ATOM 1533 N N . ASN A 1 202 ? -6.465 -3.498 20.672 1 93.38 202 ASN A N 1
ATOM 1534 C CA . ASN A 1 202 ? -6.836 -4.375 21.781 1 93.38 202 ASN A CA 1
ATOM 1535 C C . ASN A 1 202 ? -7.254 -5.754 21.281 1 93.38 202 ASN A C 1
ATOM 1537 O O . ASN A 1 202 ? -7.688 -5.902 20.141 1 93.38 202 ASN A O 1
ATOM 1541 N N . PRO A 1 203 ? -7.176 -6.758 22.109 1 96.56 203 PRO A N 1
ATOM 1542 C CA . PRO A 1 203 ? -7.355 -8.133 21.641 1 96.56 203 PRO A CA 1
ATOM 1543 C C . PRO A 1 203 ? -8.711 -8.359 20.984 1 96.56 203 PRO A C 1
ATOM 1545 O O . PRO A 1 203 ? -8.781 -8.906 19.875 1 96.56 203 PRO A O 1
ATOM 1548 N N . ALA A 1 204 ? -9.75 -7.895 21.578 1 95.62 204 ALA A N 1
ATOM 1549 C CA . ALA A 1 204 ? -11.094 -8.164 21.078 1 95.62 204 ALA A CA 1
ATOM 1550 C C . ALA A 1 204 ? -11.312 -7.535 19.703 1 95.62 204 ALA A C 1
ATOM 1552 O O . ALA A 1 204 ? -11.758 -8.203 18.766 1 95.62 204 ALA A O 1
ATOM 1553 N N . SER A 1 205 ? -11.031 -6.223 19.531 1 94.88 205 SER A N 1
ATOM 1554 C CA . SER A 1 205 ? -11.25 -5.492 18.297 1 94.88 205 SER A CA 1
ATOM 1555 C C . SER A 1 205 ? -10.344 -6.012 17.188 1 94.88 205 SER A C 1
ATOM 1557 O O . SER A 1 205 ? -10.781 -6.172 16.047 1 94.88 205 SER A O 1
ATOM 1559 N N . LEU A 1 206 ? -9.109 -6.277 17.562 1 98.12 206 LEU A N 1
ATOM 1560 C CA . LEU A 1 206 ? -8.148 -6.715 16.562 1 98.12 206 LEU A CA 1
ATOM 1561 C C . LEU A 1 206 ? -8.516 -8.094 16.016 1 98.12 206 LEU A C 1
ATOM 1563 O O . LEU A 1 206 ? -8.516 -8.312 14.805 1 98.12 206 LEU A O 1
ATOM 1567 N N . LEU A 1 207 ? -8.844 -9.031 16.906 1 98.38 207 LEU A N 1
ATOM 1568 C CA . LEU A 1 207 ? -9.156 -10.383 16.469 1 98.38 207 LEU A CA 1
ATOM 1569 C C . LEU A 1 207 ? -10.438 -10.406 15.656 1 98.38 207 LEU A C 1
ATOM 1571 O O . LEU A 1 207 ? -10.539 -11.141 14.664 1 98.38 207 LEU A O 1
ATOM 1575 N N . LYS A 1 208 ? -11.406 -9.602 16.078 1 97.75 208 LYS A N 1
ATOM 1576 C CA . LYS A 1 208 ? -12.641 -9.492 15.289 1 97.75 208 LYS A CA 1
ATOM 1577 C C . LYS A 1 208 ? -12.352 -8.953 13.891 1 97.75 208 LYS A C 1
ATOM 1579 O O . LYS A 1 208 ? -12.891 -9.461 12.906 1 97.75 208 LYS A O 1
ATOM 1584 N N . PHE A 1 209 ? -11.578 -7.926 13.836 1 98 209 PHE A N 1
ATOM 1585 C CA . PHE A 1 209 ? -11.188 -7.324 12.57 1 98 209 PHE A CA 1
ATOM 1586 C C . PHE A 1 209 ? -10.461 -8.336 11.688 1 98 209 PHE A C 1
ATOM 1588 O O . PHE A 1 209 ? -10.789 -8.492 10.508 1 98 209 PHE A O 1
ATOM 1595 N N . LEU A 1 210 ? -9.453 -9.047 12.203 1 98.62 210 LEU A N 1
ATOM 1596 C CA . LEU A 1 210 ? -8.656 -10.016 11.453 1 98.62 210 LEU A CA 1
ATOM 1597 C C . LEU A 1 210 ? -9.531 -11.164 10.961 1 98.62 210 LEU A C 1
ATOM 1599 O O . LEU A 1 210 ? -9.383 -11.609 9.82 1 98.62 210 LEU A O 1
ATOM 1603 N N . ASP A 1 211 ? -10.438 -11.664 11.828 1 97.81 211 ASP A N 1
ATOM 1604 C CA . ASP A 1 211 ? -11.344 -12.734 11.414 1 97.81 211 ASP A CA 1
ATOM 1605 C C . ASP A 1 211 ? -12.141 -12.336 10.18 1 97.81 211 ASP A C 1
ATOM 1607 O O . ASP A 1 211 ? -12.219 -13.086 9.211 1 97.81 211 ASP A O 1
ATOM 1611 N N . ALA A 1 212 ? -12.672 -11.148 10.227 1 96.75 212 ALA A N 1
ATOM 1612 C CA . ALA A 1 212 ? -13.5 -10.656 9.133 1 96.75 212 ALA A CA 1
ATOM 1613 C C . ALA A 1 212 ? -12.688 -10.508 7.852 1 96.75 212 ALA A C 1
ATOM 1615 O O . ALA A 1 212 ? -13.125 -10.914 6.773 1 96.75 212 ALA A O 1
ATOM 1616 N N . GLN A 1 213 ? -11.516 -9.961 7.957 1 97.31 213 GLN A N 1
ATOM 1617 C CA . GLN A 1 213 ? -10.734 -9.641 6.77 1 97.31 213 GLN A CA 1
ATOM 1618 C C . GLN A 1 213 ? -10.07 -10.883 6.188 1 97.31 213 GLN A C 1
ATOM 1620 O O . GLN A 1 213 ? -10 -11.039 4.965 1 97.31 213 GLN A O 1
ATOM 1625 N N . ILE A 1 214 ? -9.578 -11.789 7.004 1 97.62 214 ILE A N 1
ATOM 1626 C CA . ILE A 1 214 ? -8.883 -12.984 6.535 1 97.62 214 ILE A CA 1
ATOM 1627 C C . ILE A 1 214 ? -9.852 -13.867 5.754 1 97.62 214 ILE A C 1
ATOM 1629 O O . ILE A 1 214 ? -9.477 -14.477 4.75 1 97.62 214 ILE A O 1
ATOM 1633 N N . ARG A 1 215 ? -11.117 -13.922 6.125 1 94.62 215 ARG A N 1
ATOM 1634 C CA . ARG A 1 215 ? -12.133 -14.719 5.438 1 94.62 215 ARG A CA 1
ATOM 1635 C C . ARG A 1 215 ? -12.297 -14.266 3.99 1 94.62 215 ARG A C 1
ATOM 1637 O O . ARG A 1 215 ? -12.57 -15.078 3.104 1 94.62 215 ARG A O 1
ATOM 1644 N N . THR A 1 216 ? -12.055 -13.008 3.764 1 93.06 216 THR A N 1
ATOM 1645 C CA . THR A 1 216 ? -12.297 -12.453 2.436 1 93.06 216 THR A CA 1
ATOM 1646 C C . THR A 1 216 ? -11.211 -12.906 1.459 1 93.06 216 THR A C 1
ATOM 1648 O O . THR A 1 216 ? -11.375 -12.781 0.243 1 93.06 216 THR A O 1
ATOM 1651 N N . LEU A 1 217 ? -10.102 -13.414 1.917 1 94.88 217 LEU A N 1
ATOM 1652 C CA . LEU A 1 217 ? -9.031 -13.867 1.036 1 94.88 217 LEU A CA 1
ATOM 1653 C C . LEU A 1 217 ? -9.516 -15 0.128 1 94.88 217 LEU A C 1
ATOM 1655 O O . LEU A 1 217 ? -9.102 -15.086 -1.03 1 94.88 217 LEU A O 1
ATOM 1659 N N . GLY A 1 218 ? -10.359 -15.906 0.766 1 92.94 218 GLY A N 1
ATOM 1660 C CA . GLY A 1 218 ? -10.836 -17.031 -0.012 1 92.94 218 GLY A CA 1
ATOM 1661 C C . GLY A 1 218 ? -9.727 -17.922 -0.526 1 92.94 218 GLY A C 1
ATOM 1662 O O . GLY A 1 218 ? -8.664 -18.016 0.09 1 92.94 218 GLY A O 1
ATOM 1663 N N . THR A 1 219 ? -9.969 -18.625 -1.609 1 94.19 219 THR A N 1
ATOM 1664 C CA . THR A 1 219 ? -9.008 -19.625 -2.068 1 94.19 219 THR A CA 1
ATOM 1665 C C . THR A 1 219 ? -8.453 -19.266 -3.441 1 94.19 219 THR A C 1
ATOM 1667 O O . THR A 1 219 ? -7.773 -20.062 -4.078 1 94.19 219 THR A O 1
ATOM 1670 N N . SER A 1 220 ? -8.75 -18.016 -3.902 1 92.12 220 SER A N 1
ATOM 1671 C CA . SER A 1 220 ? -8.391 -17.609 -5.258 1 92.12 220 SER A CA 1
ATOM 1672 C C . SER A 1 220 ? -6.879 -17.516 -5.43 1 92.12 220 SER A C 1
ATOM 1674 O O . SER A 1 220 ? -6.371 -17.578 -6.551 1 92.12 220 SER A O 1
ATOM 1676 N N . ALA A 1 221 ? -6.125 -17.375 -4.316 1 94.94 221 ALA A N 1
ATOM 1677 C CA . ALA A 1 221 ? -4.672 -17.266 -4.383 1 94.94 221 ALA A CA 1
ATOM 1678 C C . ALA A 1 221 ? -4.008 -18.625 -4.105 1 94.94 221 ALA A C 1
ATOM 1680 O O . ALA A 1 221 ? -2.828 -18.672 -3.752 1 94.94 221 ALA A O 1
ATOM 1681 N N . CYS A 1 222 ? -4.781 -19.656 -4.098 1 96.12 222 CYS A N 1
ATOM 1682 C CA . CYS A 1 222 ? -4.289 -21.031 -4.074 1 96.12 222 CYS A CA 1
ATOM 1683 C C . CYS A 1 222 ? -3.67 -21.359 -2.723 1 96.12 222 CYS A C 1
ATOM 1685 O O . CYS A 1 222 ? -2.469 -21.625 -2.631 1 96.12 222 CYS A O 1
ATOM 1687 N N . PRO A 1 223 ? -4.41 -21.391 -1.684 1 97.19 223 PRO A N 1
ATOM 1688 C CA . PRO A 1 223 ? -3.883 -21.906 -0.419 1 97.19 223 PRO A CA 1
ATOM 1689 C C . PRO A 1 223 ? -3.396 -23.359 -0.527 1 97.19 223 PRO A C 1
ATOM 1691 O O . PRO A 1 223 ? -3.705 -24.047 -1.505 1 97.19 223 PRO A O 1
ATOM 1694 N N . PRO A 1 224 ? -2.686 -23.859 0.562 1 98.12 224 PRO A N 1
ATOM 1695 C CA . PRO A 1 224 ? -2.443 -23.234 1.864 1 98.12 224 PRO A CA 1
ATOM 1696 C C . PRO A 1 224 ? -1.502 -22.047 1.774 1 98.12 224 PRO A C 1
ATOM 1698 O O . PRO A 1 224 ? -0.472 -22.109 1.099 1 98.12 224 PRO A O 1
ATOM 1701 N N . TYR A 1 225 ? -1.853 -21 2.547 1 98.62 225 TYR A N 1
ATOM 1702 C CA . TYR A 1 225 ? -1.125 -19.734 2.445 1 98.62 225 TYR A CA 1
ATOM 1703 C C . TYR A 1 225 ? -0.022 -19.656 3.494 1 98.62 225 TYR A C 1
ATOM 1705 O O . TYR A 1 225 ? -0.093 -20.312 4.531 1 98.62 225 TYR A O 1
ATOM 1713 N N . HIS A 1 226 ? 1.021 -18.953 3.188 1 98.81 226 HIS A N 1
ATOM 1714 C CA . HIS A 1 226 ? 1.775 -18.219 4.195 1 98.81 226 HIS A CA 1
ATOM 1715 C C . HIS A 1 226 ? 1.219 -16.812 4.383 1 98.81 226 HIS A C 1
ATOM 1717 O O . HIS A 1 226 ? 1.443 -15.938 3.549 1 98.81 226 HIS A O 1
ATOM 1723 N N . LEU A 1 227 ? 0.492 -16.703 5.465 1 98.88 227 LEU A N 1
ATOM 1724 C CA . LEU A 1 227 ? -0.249 -15.461 5.711 1 98.88 227 LEU A CA 1
ATOM 1725 C C . LEU A 1 227 ? 0.614 -14.453 6.453 1 98.88 227 LEU A C 1
ATOM 1727 O O . LEU A 1 227 ? 1.32 -14.805 7.402 1 98.88 227 LEU A O 1
ATOM 1731 N N . ALA A 1 228 ? 0.635 -13.211 6.004 1 98.94 228 ALA A N 1
ATOM 1732 C CA . ALA A 1 228 ? 1.355 -12.133 6.68 1 98.94 228 ALA A CA 1
ATOM 1733 C C . ALA A 1 228 ? 0.416 -10.984 7.035 1 98.94 228 ALA A C 1
ATOM 1735 O O . ALA A 1 228 ? -0.387 -10.555 6.207 1 98.94 228 ALA A O 1
ATOM 1736 N N . ILE A 1 229 ? 0.487 -10.539 8.234 1 98.94 229 ILE A N 1
ATOM 1737 C CA . ILE A 1 229 ? -0.256 -9.406 8.766 1 98.94 229 ILE A CA 1
ATOM 1738 C C . ILE A 1 229 ? 0.715 -8.383 9.352 1 98.94 229 ILE A C 1
ATOM 1740 O O . ILE A 1 229 ? 1.594 -8.727 10.141 1 98.94 229 ILE A O 1
ATOM 1744 N N . VAL A 1 230 ? 0.567 -7.164 8.938 1 98.94 230 VAL A N 1
ATOM 1745 C CA . VAL A 1 230 ? 1.42 -6.098 9.453 1 98.94 230 VAL A CA 1
ATOM 1746 C C . VAL A 1 230 ? 0.556 -4.992 10.062 1 98.94 230 VAL A C 1
ATOM 1748 O O . VAL A 1 230 ? -0.394 -4.523 9.43 1 98.94 230 VAL A O 1
ATOM 1751 N N . ILE A 1 231 ? 0.827 -4.641 11.281 1 98.88 231 ILE A N 1
ATOM 1752 C CA . ILE A 1 231 ? 0.107 -3.596 12 1 98.88 231 ILE A CA 1
ATOM 1753 C C . ILE A 1 231 ? 1.045 -2.424 12.281 1 98.88 231 ILE A C 1
ATOM 1755 O O . ILE A 1 231 ? 2.107 -2.602 12.883 1 98.88 231 ILE A O 1
ATOM 1759 N N . GLY A 1 232 ? 0.63 -1.261 11.867 1 98.5 232 GLY A N 1
ATOM 1760 C CA . GLY A 1 232 ? 1.46 -0.072 11.977 1 98.5 232 GLY A CA 1
ATOM 1761 C C . GLY A 1 232 ? 2.262 0.212 10.719 1 98.5 232 GLY A C 1
ATOM 1762 O O . GLY A 1 232 ? 2.021 -0.396 9.672 1 98.5 232 GLY A O 1
ATOM 1763 N N . GLY A 1 233 ? 3.209 1.129 10.828 1 98.44 233 GLY A N 1
ATOM 1764 C CA . GLY A 1 233 ? 4.066 1.553 9.734 1 98.44 233 GLY A CA 1
ATOM 1765 C C . GLY A 1 233 ? 4.262 3.057 9.672 1 98.44 233 GLY A C 1
ATOM 1766 O O . GLY A 1 233 ? 3.41 3.816 10.141 1 98.44 233 GLY A O 1
ATOM 1767 N N . LEU A 1 234 ? 5.285 3.432 9.078 1 98.5 234 LEU A N 1
ATOM 1768 C CA . LEU A 1 234 ? 5.609 4.848 8.945 1 98.5 234 LEU A CA 1
ATOM 1769 C C . LEU A 1 234 ? 4.984 5.438 7.688 1 98.5 234 LEU A C 1
ATOM 1771 O O . LEU A 1 234 ? 4.977 6.656 7.5 1 98.5 234 LEU A O 1
ATOM 1775 N N . SER A 1 235 ? 4.516 4.59 6.809 1 98.25 235 SER A N 1
ATOM 1776 C CA . SER A 1 235 ? 3.721 4.93 5.629 1 98.25 235 SER A CA 1
ATOM 1777 C C . SER A 1 235 ? 2.932 3.725 5.133 1 98.25 235 SER A C 1
ATOM 1779 O O . SER A 1 235 ? 3.197 2.59 5.535 1 98.25 235 SER A O 1
ATOM 1781 N N . ALA A 1 236 ? 1.979 3.986 4.258 1 97.69 236 ALA A N 1
ATOM 1782 C CA . ALA A 1 236 ? 1.143 2.922 3.709 1 97.69 236 ALA A CA 1
ATOM 1783 C C . ALA A 1 236 ? 1.968 1.961 2.859 1 97.69 236 ALA A C 1
ATOM 1785 O O . ALA A 1 236 ? 1.82 0.741 2.971 1 97.69 236 ALA A O 1
ATOM 1786 N N . GLU A 1 237 ? 2.822 2.51 2.004 1 98.38 237 GLU A N 1
ATOM 1787 C CA . GLU A 1 237 ? 3.598 1.638 1.128 1 98.38 237 GLU A CA 1
ATOM 1788 C C . GLU A 1 237 ? 4.625 0.833 1.92 1 98.38 237 GLU A C 1
ATOM 1790 O O . GLU A 1 237 ? 4.941 -0.304 1.561 1 98.38 237 GLU A O 1
ATOM 1795 N N . MET A 1 238 ? 5.184 1.378 3.031 1 98.44 238 MET A N 1
ATOM 1796 C CA . MET A 1 238 ? 6.086 0.603 3.877 1 98.44 238 MET A CA 1
ATOM 1797 C C . MET A 1 238 ? 5.355 -0.575 4.516 1 98.44 238 MET A C 1
ATOM 1799 O O . MET A 1 238 ? 5.91 -1.67 4.621 1 98.44 238 MET A O 1
ATOM 1803 N N . THR A 1 239 ? 4.172 -0.332 5.004 1 98.75 239 THR A N 1
ATOM 1804 C CA . THR A 1 239 ? 3.359 -1.394 5.59 1 98.75 239 THR A CA 1
ATOM 1805 C C . THR A 1 239 ? 3.162 -2.533 4.598 1 98.75 239 THR A C 1
ATOM 1807 O O . THR A 1 239 ? 3.359 -3.701 4.938 1 98.75 239 THR A O 1
ATOM 1810 N N . LEU A 1 240 ? 2.848 -2.199 3.354 1 98.75 240 LEU A N 1
ATOM 1811 C CA . LEU A 1 240 ? 2.633 -3.209 2.324 1 98.75 240 LEU A CA 1
ATOM 1812 C C . LEU A 1 240 ? 3.939 -3.91 1.969 1 98.75 240 LEU A C 1
ATOM 1814 O O . LEU A 1 240 ? 3.959 -5.121 1.742 1 98.75 240 LEU A O 1
ATOM 1818 N N . LYS A 1 241 ? 5.008 -3.143 1.84 1 98.75 241 LYS A N 1
ATOM 1819 C CA . LYS A 1 241 ? 6.309 -3.754 1.584 1 98.75 241 LYS A CA 1
ATOM 1820 C C . LYS A 1 241 ? 6.664 -4.762 2.672 1 98.75 241 LYS A C 1
ATOM 1822 O O . LYS A 1 241 ? 7.223 -5.824 2.385 1 98.75 241 LYS A O 1
ATOM 1827 N N . THR A 1 242 ? 6.34 -4.395 3.902 1 98.88 242 THR A N 1
ATOM 1828 C CA . THR A 1 242 ? 6.625 -5.285 5.023 1 98.88 242 THR A CA 1
ATOM 1829 C C . THR A 1 242 ? 5.828 -6.582 4.902 1 98.88 242 THR A C 1
ATOM 1831 O O . THR A 1 242 ? 6.348 -7.664 5.18 1 98.88 242 THR A O 1
ATOM 1834 N N . VAL A 1 243 ? 4.594 -6.52 4.438 1 98.81 243 VAL A N 1
ATOM 1835 C CA . VAL A 1 243 ? 3.775 -7.707 4.207 1 98.81 243 VAL A CA 1
ATOM 1836 C C . VAL A 1 243 ? 4.457 -8.609 3.182 1 98.81 243 VAL A C 1
ATOM 1838 O O . VAL A 1 243 ? 4.535 -9.828 3.373 1 98.81 243 VAL A O 1
ATOM 1841 N N . LYS A 1 244 ? 4.902 -7.992 2.092 1 98.56 244 LYS A N 1
ATOM 1842 C CA . LYS A 1 244 ? 5.59 -8.742 1.047 1 98.56 244 LYS A CA 1
ATOM 1843 C C . LYS A 1 244 ? 6.801 -9.484 1.607 1 98.56 244 LYS A C 1
ATOM 1845 O O . LYS A 1 244 ? 6.961 -10.688 1.378 1 98.56 244 LYS A O 1
ATOM 1850 N N . LEU A 1 245 ? 7.625 -8.789 2.402 1 98.69 245 LEU A N 1
ATOM 1851 C CA . LEU A 1 245 ? 8.852 -9.359 2.945 1 98.69 245 LEU A CA 1
ATOM 1852 C C . LEU A 1 245 ? 8.539 -10.43 3.984 1 98.69 245 LEU A C 1
ATOM 1854 O O . LEU A 1 245 ? 9.195 -11.469 4.031 1 98.69 245 LEU A O 1
ATOM 1858 N N . ALA A 1 246 ? 7.527 -10.156 4.809 1 98.75 246 ALA A N 1
ATOM 1859 C CA . ALA A 1 246 ? 7.141 -11.109 5.848 1 98.75 246 ALA A CA 1
ATOM 1860 C C . ALA A 1 246 ? 6.582 -12.391 5.238 1 98.75 246 ALA A C 1
ATOM 1862 O O . ALA A 1 246 ? 6.91 -13.492 5.684 1 98.75 246 ALA A O 1
ATOM 1863 N N . SER A 1 247 ? 5.738 -12.273 4.199 1 98.38 247 SER A N 1
ATOM 1864 C CA . SER A 1 247 ? 5.137 -13.438 3.562 1 98.38 247 SER A CA 1
ATOM 1865 C C . SER A 1 247 ? 6.191 -14.289 2.863 1 98.38 247 SER A C 1
ATOM 1867 O O . SER A 1 247 ? 5.984 -15.484 2.643 1 98.38 247 SER A O 1
ATOM 1869 N N . ALA A 1 248 ? 7.363 -13.68 2.539 1 97.5 248 ALA A N 1
ATOM 1870 C CA . ALA A 1 248 ? 8.461 -14.383 1.872 1 97.5 248 ALA A CA 1
ATOM 1871 C C . ALA A 1 248 ? 9.5 -14.859 2.881 1 97.5 248 ALA A C 1
ATOM 1873 O O . ALA A 1 248 ? 10.602 -15.25 2.502 1 97.5 248 ALA A O 1
ATOM 1874 N N . LYS A 1 249 ? 9.234 -14.688 4.191 1 96.75 249 LYS A N 1
ATOM 1875 C CA . LYS A 1 249 ? 10.047 -15.195 5.289 1 96.75 249 LYS A CA 1
ATOM 1876 C C . LYS A 1 249 ? 11.352 -14.406 5.41 1 96.75 249 LYS A C 1
ATOM 1878 O O . LYS A 1 249 ? 12.273 -14.82 6.117 1 96.75 249 LYS A O 1
ATOM 1883 N N . TYR A 1 250 ? 11.445 -13.305 4.695 1 97.69 250 TYR A N 1
ATOM 1884 C CA . TYR A 1 250 ? 12.633 -12.453 4.73 1 97.69 250 TYR A CA 1
ATOM 1885 C C . TYR A 1 250 ? 12.844 -11.859 6.121 1 97.69 250 TYR A C 1
ATOM 1887 O O . TYR A 1 250 ? 13.977 -11.586 6.52 1 97.69 250 TYR A O 1
ATOM 1895 N N . LEU A 1 251 ? 11.742 -11.688 6.922 1 97.94 251 LEU A N 1
ATOM 1896 C CA . LEU A 1 251 ? 11.781 -10.977 8.195 1 97.94 251 LEU A CA 1
ATOM 1897 C C . LEU A 1 251 ? 11.703 -11.953 9.367 1 97.94 251 LEU A C 1
ATOM 1899 O O . LEU A 1 251 ? 11.398 -11.555 10.492 1 97.94 251 LEU A O 1
ATOM 1903 N N . ASP A 1 252 ? 11.953 -13.234 9.148 1 97 252 ASP A N 1
ATOM 1904 C CA . ASP A 1 252 ? 11.766 -14.266 10.164 1 97 252 ASP A CA 1
ATOM 1905 C C . ASP A 1 252 ? 12.711 -14.055 11.352 1 97 252 ASP A C 1
ATOM 1907 O O . ASP A 1 252 ? 12.438 -14.516 12.461 1 97 252 ASP A O 1
ATOM 1911 N N . SER A 1 253 ? 13.844 -13.344 11.125 1 97 253 SER A N 1
ATOM 1912 C CA . SER A 1 253 ? 14.828 -13.203 12.188 1 97 253 SER A CA 1
ATOM 1913 C C . SER A 1 253 ? 14.648 -11.891 12.945 1 97 253 SER A C 1
ATOM 1915 O O . SER A 1 253 ? 15.547 -11.453 13.664 1 97 253 SER A O 1
ATOM 1917 N N . LEU A 1 254 ? 13.523 -11.227 12.773 1 98.12 254 LEU A N 1
ATOM 1918 C CA . LEU A 1 254 ? 13.195 -10.039 13.555 1 98.12 254 LEU A CA 1
ATOM 1919 C C . LEU A 1 254 ? 13.109 -10.375 15.047 1 98.12 254 LEU A C 1
ATOM 1921 O O . LEU A 1 254 ? 12.836 -11.516 15.414 1 98.12 254 LEU A O 1
ATOM 1925 N N . PRO A 1 255 ? 13.297 -9.312 15.867 1 97.94 255 PRO A N 1
ATOM 1926 C CA . PRO A 1 255 ? 12.992 -9.523 17.281 1 97.94 255 PRO A CA 1
ATOM 1927 C C . PRO A 1 255 ? 11.547 -9.93 17.531 1 97.94 255 PRO A C 1
ATOM 1929 O O . PRO A 1 255 ? 10.695 -9.758 16.641 1 97.94 255 PRO A O 1
ATOM 1932 N N . THR A 1 256 ? 11.297 -10.461 18.703 1 97.88 256 THR A N 1
ATOM 1933 C CA . THR A 1 256 ? 9.945 -10.93 19.016 1 97.88 256 THR A CA 1
ATOM 1934 C C . THR A 1 256 ? 9.289 -10.047 20.062 1 97.88 256 THR A C 1
ATOM 1936 O O . THR A 1 256 ? 8.297 -10.438 20.672 1 97.88 256 THR A O 1
ATOM 1939 N N . SER A 1 257 ? 9.883 -8.906 20.359 1 97.38 257 SER A N 1
ATOM 1940 C CA . SER A 1 257 ? 9.312 -7.855 21.203 1 97.38 257 SER A CA 1
ATOM 1941 C C . SER A 1 257 ? 9.742 -6.473 20.734 1 97.38 257 SER A C 1
ATOM 1943 O O . SER A 1 257 ? 10.758 -6.328 20.047 1 97.38 257 SER A O 1
ATOM 1945 N N . GLY A 1 258 ? 8.922 -5.555 21.047 1 97.75 258 GLY A N 1
ATOM 1946 C CA . GLY A 1 258 ? 9.266 -4.188 20.703 1 97.75 258 GLY A CA 1
ATOM 1947 C C . GLY A 1 258 ? 10.141 -3.51 21.75 1 97.75 258 GLY A C 1
ATOM 1948 O O . GLY A 1 258 ? 10.711 -4.176 22.609 1 97.75 258 GLY A O 1
ATOM 1949 N N . ASN A 1 259 ? 10.438 -2.232 21.594 1 97.62 259 ASN A N 1
ATOM 1950 C CA . ASN A 1 259 ? 11.117 -1.367 22.547 1 97.62 259 ASN A CA 1
ATOM 1951 C C . ASN A 1 259 ? 10.664 0.084 22.406 1 97.62 259 ASN A C 1
ATOM 1953 O O . ASN A 1 259 ? 9.781 0.391 21.609 1 97.62 259 ASN A O 1
ATOM 1957 N N . ASP A 1 260 ? 11.172 0.919 23.25 1 96.75 260 ASP A N 1
ATOM 1958 C CA . ASP A 1 260 ? 10.68 2.291 23.297 1 96.75 260 ASP A CA 1
ATOM 1959 C C . ASP A 1 260 ? 11.32 3.15 22.219 1 96.75 260 ASP A C 1
ATOM 1961 O O . ASP A 1 260 ? 10.992 4.332 22.078 1 96.75 260 ASP A O 1
ATOM 1965 N N . GLN A 1 261 ? 12.195 2.518 21.359 1 96.75 261 GLN A N 1
ATOM 1966 C CA . GLN A 1 261 ? 12.844 3.258 20.281 1 96.75 261 GLN A CA 1
ATOM 1967 C C . GLN A 1 261 ? 12.141 3.014 18.938 1 96.75 261 GLN A C 1
ATOM 1969 O O . GLN A 1 261 ? 12.391 3.723 17.969 1 96.75 261 GLN A O 1
ATOM 1974 N N . GLY A 1 262 ? 11.281 2.018 18.859 1 97.69 262 GLY A N 1
ATOM 1975 C CA . GLY A 1 262 ? 10.414 1.848 17.703 1 97.69 262 GLY A CA 1
ATOM 1976 C C . GLY A 1 262 ? 10.938 0.827 16.703 1 97.69 262 GLY A C 1
ATOM 1977 O O . GLY A 1 262 ? 10.875 1.042 15.492 1 97.69 262 GLY A O 1
ATOM 1978 N N . ARG A 1 263 ? 11.453 -0.349 17.141 1 97.94 263 ARG A N 1
ATOM 1979 C CA . ARG A 1 263 ? 11.891 -1.402 16.219 1 97.94 263 ARG A CA 1
ATOM 1980 C C . ARG A 1 263 ? 10.727 -2.281 15.797 1 97.94 263 ARG A C 1
ATOM 1982 O O . ARG A 1 263 ? 9.758 -2.447 16.547 1 97.94 263 ARG A O 1
ATOM 1989 N N . ALA A 1 264 ? 10.828 -2.871 14.609 1 98.75 264 ALA A N 1
ATOM 1990 C CA . ALA A 1 264 ? 9.891 -3.893 14.148 1 98.75 264 ALA A CA 1
ATOM 1991 C C . ALA A 1 264 ? 10.086 -5.199 14.914 1 98.75 264 ALA A C 1
ATOM 1993 O O . ALA A 1 264 ? 11.211 -5.566 15.258 1 98.75 264 ALA A O 1
ATOM 1994 N N . PHE A 1 265 ? 9.023 -5.902 15.109 1 98.81 265 PHE A N 1
ATOM 1995 C CA . PHE A 1 265 ? 9.141 -7.207 15.75 1 98.81 265 PHE A CA 1
ATOM 1996 C C . PHE A 1 265 ? 8.008 -8.125 15.312 1 98.81 265 PHE A C 1
ATOM 1998 O O . PHE A 1 265 ? 7 -7.668 14.773 1 98.81 265 PHE A O 1
ATOM 2005 N N . ARG A 1 266 ? 8.188 -9.398 15.484 1 98.69 266 ARG A N 1
ATOM 2006 C CA . ARG A 1 266 ? 7.152 -10.406 15.266 1 98.69 266 ARG A CA 1
ATOM 2007 C C . ARG A 1 266 ? 6.457 -10.766 16.578 1 98.69 266 ARG A C 1
ATOM 2009 O O . ARG A 1 266 ? 7.105 -10.891 17.609 1 98.69 266 ARG A O 1
ATOM 2016 N N . ASP A 1 267 ? 5.191 -10.828 16.547 1 98.75 267 ASP A N 1
ATOM 2017 C CA . ASP A 1 267 ? 4.414 -11.312 17.688 1 98.75 267 ASP A CA 1
ATOM 2018 C C . ASP A 1 267 ? 4.07 -12.789 17.531 1 98.75 267 ASP A C 1
ATOM 2020 O O . ASP A 1 267 ? 3.051 -13.141 16.938 1 98.75 267 ASP A O 1
ATOM 2024 N N . LEU A 1 268 ? 4.859 -13.656 18.156 1 98.56 268 LEU A N 1
ATOM 2025 C CA . LEU A 1 268 ? 4.75 -15.094 17.938 1 98.56 268 LEU A CA 1
ATOM 2026 C C . LEU A 1 268 ? 3.471 -15.641 18.562 1 98.56 268 LEU A C 1
ATOM 2028 O O . LEU A 1 268 ? 2.879 -16.594 18.047 1 98.56 268 LEU A O 1
ATOM 2032 N N . GLU A 1 269 ? 3.043 -15.031 19.656 1 98.38 269 GLU A N 1
ATOM 2033 C CA . GLU A 1 269 ? 1.802 -15.469 20.297 1 98.38 269 GLU A CA 1
ATOM 2034 C C . GLU A 1 269 ? 0.599 -15.188 19.391 1 98.38 269 GLU A C 1
ATOM 2036 O O . GLU A 1 269 ? -0.256 -16.062 19.203 1 98.38 269 GLU A O 1
ATOM 2041 N N . LEU A 1 270 ? 0.571 -13.992 18.891 1 98.69 270 LEU A N 1
ATOM 2042 C CA . LEU A 1 270 ? -0.541 -13.648 18.016 1 98.69 270 LEU A CA 1
ATOM 2043 C C . LEU A 1 270 ? -0.505 -14.477 16.734 1 98.69 270 LEU A C 1
ATOM 2045 O O . LEU A 1 270 ? -1.554 -14.805 16.172 1 98.69 270 LEU A O 1
ATOM 2049 N N . GLU A 1 271 ? 0.661 -14.82 16.234 1 98.88 271 GLU A N 1
ATOM 2050 C CA . GLU A 1 271 ? 0.774 -15.695 15.078 1 98.88 271 GLU A CA 1
ATOM 2051 C C . GLU A 1 271 ? 0.046 -17.016 15.312 1 98.88 271 GLU A C 1
ATOM 2053 O O . GLU A 1 271 ? -0.689 -17.484 14.438 1 98.88 271 GLU A O 1
ATOM 2058 N N . GLN A 1 272 ? 0.216 -17.578 16.469 1 98.69 272 GLN A N 1
ATOM 2059 C CA . GLN A 1 272 ? -0.425 -18.844 16.797 1 98.69 272 GLN A CA 1
ATOM 2060 C C . GLN A 1 272 ? -1.935 -18.688 16.938 1 98.69 272 GLN A C 1
ATOM 2062 O O . GLN A 1 272 ? -2.705 -19.547 16.5 1 98.69 272 GLN A O 1
ATOM 2067 N N . VAL A 1 273 ? -2.324 -17.578 17.562 1 98.75 273 VAL A N 1
ATOM 2068 C CA . VAL A 1 273 ? -3.746 -17.312 17.734 1 98.75 273 VAL A CA 1
ATOM 2069 C C . VAL A 1 273 ? -4.422 -17.188 16.375 1 98.75 273 VAL A C 1
ATOM 2071 O O . VAL A 1 273 ? -5.488 -17.766 16.141 1 98.75 273 VAL A O 1
ATOM 2074 N N . VAL A 1 274 ? -3.777 -16.484 15.461 1 98.81 274 VAL A N 1
ATOM 2075 C CA . VAL A 1 274 ? -4.352 -16.281 14.133 1 98.81 274 VAL A CA 1
ATOM 2076 C C . VAL A 1 274 ? -4.32 -17.578 13.344 1 98.81 274 VAL A C 1
ATOM 2078 O O . VAL A 1 274 ? -5.25 -17.875 12.586 1 98.81 274 VAL A O 1
ATOM 2081 N N . LEU A 1 275 ? -3.223 -18.344 13.453 1 98.75 275 LEU A N 1
ATOM 2082 C CA . LEU A 1 275 ? -3.162 -19.625 12.766 1 98.75 275 LEU A CA 1
ATOM 2083 C C . LEU A 1 275 ? -4.332 -20.516 13.172 1 98.75 275 LEU A C 1
ATOM 2085 O O . LEU A 1 275 ? -4.996 -21.109 12.32 1 98.75 275 LEU A O 1
ATOM 2089 N N . LYS A 1 276 ? -4.586 -20.625 14.477 1 98.5 276 LYS A N 1
ATOM 2090 C CA . LYS A 1 276 ? -5.715 -21.406 14.961 1 98.5 276 LYS A CA 1
ATOM 2091 C C . LYS A 1 276 ? -7.035 -20.859 14.43 1 98.5 276 LYS A C 1
ATOM 2093 O O . LYS A 1 276 ? -7.918 -21.625 14.039 1 98.5 276 LYS A O 1
ATOM 2098 N N . MET A 1 277 ? -7.152 -19.562 14.422 1 97.94 277 MET A N 1
ATOM 2099 C CA . MET A 1 277 ? -8.328 -18.891 13.859 1 97.94 277 MET A CA 1
ATOM 2100 C C . MET A 1 277 ? -8.57 -19.344 12.422 1 97.94 277 MET A C 1
ATOM 2102 O O . MET A 1 277 ? -9.703 -19.656 12.047 1 97.94 277 MET A O 1
ATOM 2106 N N . THR A 1 278 ? -7.523 -19.406 11.586 1 98 278 THR A N 1
ATOM 2107 C CA . THR A 1 278 ? -7.664 -19.797 10.188 1 98 278 THR A CA 1
ATOM 2108 C C . THR A 1 278 ? -8.055 -21.266 10.062 1 98 278 THR A C 1
ATOM 2110 O O . THR A 1 278 ? -8.758 -21.641 9.125 1 98 278 THR A O 1
ATOM 2113 N N . GLN A 1 279 ? -7.578 -22.109 10.961 1 97.44 279 GLN A N 1
ATOM 2114 C CA . GLN A 1 279 ? -7.949 -23.531 10.969 1 97.44 279 GLN A CA 1
ATOM 2115 C C . GLN A 1 279 ? -9.438 -23.703 11.273 1 97.44 279 GLN A C 1
ATOM 2117 O O . GLN A 1 279 ? -10.078 -24.594 10.727 1 97.44 279 GLN A O 1
ATOM 2122 N N . ASP A 1 280 ? -9.953 -22.859 12.031 1 96.25 280 ASP A N 1
ATOM 2123 C CA . ASP A 1 280 ? -11.336 -22.953 12.484 1 96.25 280 ASP A CA 1
ATOM 2124 C C . ASP A 1 280 ? -12.297 -22.391 11.43 1 96.25 280 ASP A C 1
ATOM 2126 O O . ASP A 1 280 ? -13.5 -22.625 11.492 1 96.25 280 ASP A O 1
ATOM 2130 N N . MET A 1 281 ? -11.805 -21.688 10.469 1 94.31 281 MET A N 1
ATOM 2131 C CA . MET A 1 281 ? -12.641 -21.094 9.43 1 94.31 281 MET A CA 1
ATOM 2132 C C . MET A 1 281 ? -13.266 -22.172 8.555 1 94.31 281 MET A C 1
ATOM 2134 O O . MET A 1 281 ? -14.305 -21.938 7.93 1 94.31 281 MET A O 1
ATOM 2138 N N . GLY A 1 282 ? -12.562 -23.297 8.383 1 93.25 282 GLY A N 1
ATOM 2139 C CA . GLY A 1 282 ? -13.125 -24.422 7.656 1 93.25 282 GLY A CA 1
ATOM 2140 C C . GLY A 1 282 ? -12.914 -24.328 6.156 1 93.25 282 GLY A C 1
ATOM 2141 O O . GLY A 1 282 ? -13.414 -25.156 5.402 1 93.25 282 GLY A O 1
ATOM 2142 N N . ILE A 1 283 ? -12.156 -23.359 5.66 1 93.19 283 ILE A N 1
ATOM 2143 C CA . ILE A 1 283 ? -11.914 -23.172 4.234 1 93.19 283 ILE A CA 1
ATOM 2144 C C . ILE A 1 283 ? -10.977 -24.266 3.727 1 93.19 283 ILE A C 1
ATOM 2146 O O . ILE A 1 283 ? -11.164 -24.797 2.627 1 93.19 283 ILE A O 1
ATOM 2150 N N . GLY A 1 284 ? -9.961 -24.609 4.613 1 94.25 284 GLY A N 1
ATOM 2151 C CA . GLY A 1 284 ? -9.039 -25.672 4.281 1 94.25 284 GLY A CA 1
ATOM 2152 C C . GLY A 1 284 ? -8.062 -25.312 3.182 1 94.25 284 GLY A C 1
ATOM 2153 O O . GLY A 1 284 ? -7.922 -24.125 2.84 1 94.25 284 GLY A O 1
ATOM 2154 N N . ALA A 1 285 ? -7.316 -26.25 2.645 1 93.56 285 ALA A N 1
ATOM 2155 C CA . ALA A 1 285 ? -6.324 -26.031 1.599 1 93.56 285 ALA A CA 1
ATOM 2156 C C . ALA A 1 285 ? -6.98 -25.531 0.311 1 93.56 285 ALA A C 1
ATOM 2158 O O . ALA A 1 285 ? -6.355 -24.828 -0.485 1 93.56 285 ALA A O 1
ATOM 2159 N N . GLN A 1 286 ? -8.336 -25.578 0.049 1 89.62 286 GLN A N 1
ATOM 2160 C CA . GLN A 1 286 ? -9.07 -25.016 -1.081 1 89.62 286 GLN A CA 1
ATOM 2161 C C . GLN A 1 286 ? -10.516 -25.5 -1.082 1 89.62 286 GLN A C 1
ATOM 2163 O O . GLN A 1 286 ? -11.422 -24.734 -1.461 1 89.62 286 GLN A O 1
ATOM 2168 N N . PHE A 1 287 ? -10.828 -26.656 -0.632 1 89.75 287 PHE A N 1
ATOM 2169 C CA . PHE A 1 287 ? -12.18 -27.203 -0.742 1 89.75 287 PHE A CA 1
ATOM 2170 C C . PHE A 1 287 ? -12.656 -27.734 0.603 1 89.75 287 PHE A C 1
ATOM 2172 O O . PHE A 1 287 ? -13.352 -28.75 0.66 1 89.75 287 PHE A O 1
ATOM 2179 N N . GLY A 1 288 ? -12.203 -27.062 1.665 1 90.5 288 GLY A N 1
ATOM 2180 C CA . GLY A 1 288 ? -12.633 -27.422 3.006 1 90.5 288 GLY A CA 1
ATOM 2181 C C . GLY A 1 288 ? -11.539 -28.062 3.834 1 90.5 288 GLY A C 1
ATOM 2182 O O . GLY A 1 288 ? -10.633 -28.703 3.291 1 90.5 288 GLY A O 1
ATOM 2183 N N . GLY A 1 289 ? -11.648 -27.938 5.09 1 93.75 289 GLY A N 1
ATOM 2184 C CA . GLY A 1 289 ? -10.648 -28.469 6.004 1 93.75 289 GLY A CA 1
ATOM 2185 C C . GLY A 1 289 ? -10.016 -27.406 6.879 1 93.75 289 GLY A C 1
ATOM 2186 O O . GLY A 1 289 ? -10.617 -26.359 7.133 1 93.75 289 GLY A O 1
ATOM 2187 N N . LYS A 1 290 ? -8.867 -27.719 7.363 1 96.31 290 LYS A N 1
ATOM 2188 C CA . LYS A 1 290 ? -8.336 -26.781 8.352 1 96.31 290 LYS A CA 1
ATOM 2189 C C . LYS A 1 290 ? -7.047 -26.141 7.859 1 96.31 290 LYS A C 1
ATOM 2191 O O . LYS A 1 290 ? -6.547 -25.188 8.469 1 96.31 290 LYS A O 1
ATOM 2196 N N . TYR A 1 291 ? -6.562 -26.531 6.723 1 97.75 291 TYR A N 1
ATOM 2197 C CA . TYR A 1 291 ? -5.242 -26.062 6.309 1 97.75 291 TYR A CA 1
ATOM 2198 C C . TYR A 1 291 ? -5.355 -24.906 5.316 1 97.75 291 TYR A C 1
ATOM 2200 O O . TYR A 1 291 ? -4.762 -24.953 4.238 1 97.75 291 TYR A O 1
ATOM 2208 N N . PHE A 1 292 ? -6.043 -23.875 5.758 1 97.69 292 PHE A N 1
ATOM 2209 C CA . PHE A 1 292 ? -6.098 -22.625 5.004 1 97.69 292 PHE A CA 1
ATOM 2210 C C . PHE A 1 292 ? -4.719 -21.984 4.914 1 97.69 292 PHE A C 1
ATOM 2212 O O . PHE A 1 292 ? -4.34 -21.453 3.867 1 97.69 292 PHE A O 1
ATOM 2219 N N . CYS A 1 293 ? -3.998 -22.109 6.008 1 98.69 293 CYS A N 1
ATOM 2220 C CA . CYS A 1 293 ? -2.646 -21.562 6.086 1 98.69 293 CYS A CA 1
ATOM 2221 C C . CYS A 1 293 ? -1.665 -22.609 6.59 1 98.69 293 CYS A C 1
ATOM 2223 O O . CYS A 1 293 ? -2.01 -23.422 7.449 1 98.69 293 CYS A O 1
ATOM 2225 N N . HIS A 1 294 ? -0.396 -22.516 5.973 1 98.56 294 HIS A N 1
ATOM 2226 C CA . HIS A 1 294 ? 0.709 -23.266 6.566 1 98.56 294 HIS A CA 1
ATOM 2227 C C . HIS A 1 294 ? 1.192 -22.594 7.852 1 98.56 294 HIS A C 1
ATOM 2229 O O . HIS A 1 294 ? 1.521 -23.281 8.828 1 98.56 294 HIS A O 1
ATOM 2235 N N . ASP A 1 295 ? 1.278 -21.344 7.832 1 98.62 295 ASP A N 1
ATOM 2236 C CA . ASP A 1 295 ? 1.771 -20.531 8.938 1 98.62 295 ASP A CA 1
ATOM 2237 C C . ASP A 1 295 ? 1.356 -19.062 8.773 1 98.62 295 ASP A C 1
ATOM 2239 O O . ASP A 1 295 ? 0.743 -18.703 7.766 1 98.62 295 ASP A O 1
ATOM 2243 N N . VAL A 1 296 ? 1.563 -18.344 9.836 1 98.81 296 VAL A N 1
ATOM 2244 C CA . VAL A 1 296 ? 1.199 -16.938 9.883 1 98.81 296 VAL A CA 1
ATOM 2245 C C . VAL A 1 296 ? 2.369 -16.125 10.422 1 98.81 296 VAL A C 1
ATOM 2247 O O . VAL A 1 296 ? 3.07 -16.562 11.336 1 98.81 296 VAL A O 1
ATOM 2250 N N . ARG A 1 297 ? 2.664 -15 9.836 1 98.88 297 ARG A N 1
ATOM 2251 C CA . ARG A 1 297 ? 3.543 -13.992 10.414 1 98.88 297 ARG A CA 1
ATOM 2252 C C . ARG A 1 297 ? 2.762 -12.734 10.781 1 98.88 297 ARG A C 1
ATOM 2254 O O . ARG A 1 297 ? 1.962 -12.234 9.992 1 98.88 297 ARG A O 1
ATOM 2261 N N . VAL A 1 298 ? 2.93 -12.258 11.977 1 98.94 298 VAL A N 1
ATOM 2262 C CA . VAL A 1 298 ? 2.357 -11 12.445 1 98.94 298 VAL A CA 1
ATOM 2263 C C . VAL A 1 298 ? 3.475 -10.039 12.852 1 98.94 298 VAL A C 1
ATOM 2265 O O . VAL A 1 298 ? 4.188 -10.289 13.828 1 98.94 298 VAL A O 1
ATOM 2268 N N . VAL A 1 299 ? 3.635 -8.977 12.109 1 98.94 299 VAL A N 1
ATOM 2269 C CA . VAL A 1 299 ? 4.703 -8.016 12.359 1 98.94 299 VAL A CA 1
ATOM 2270 C C . VAL A 1 299 ? 4.105 -6.699 12.859 1 98.94 299 VAL A C 1
ATOM 2272 O O . VAL A 1 299 ? 3.1 -6.227 12.32 1 98.94 299 VAL A O 1
ATOM 2275 N N . ARG A 1 300 ? 4.656 -6.18 13.906 1 98.88 300 ARG A N 1
ATOM 2276 C CA . ARG A 1 300 ? 4.27 -4.895 14.484 1 98.88 300 ARG A CA 1
ATOM 2277 C C . ARG A 1 300 ? 5.316 -3.826 14.195 1 98.88 300 ARG A C 1
ATOM 2279 O O . ARG A 1 300 ? 6.516 -4.059 14.375 1 98.88 300 ARG A O 1
ATOM 2286 N N . LEU A 1 301 ? 4.93 -2.668 13.664 1 98.88 301 LEU A N 1
ATOM 2287 C CA . LEU A 1 301 ? 5.809 -1.555 13.32 1 98.88 301 LEU A CA 1
ATOM 2288 C C . LEU A 1 301 ? 5.473 -0.319 14.148 1 98.88 301 LEU A C 1
ATOM 2290 O O . LEU A 1 301 ? 4.352 -0.187 14.648 1 98.88 301 LEU A O 1
ATOM 2294 N N . PRO A 1 302 ? 6.438 0.604 14.32 1 98.62 302 PRO A N 1
ATOM 2295 C CA . PRO A 1 302 ? 6.082 1.927 14.836 1 98.62 302 PRO A CA 1
ATOM 2296 C C . PRO A 1 302 ? 5.141 2.689 13.906 1 98.62 302 PRO A C 1
ATOM 2298 O O . PRO A 1 302 ? 5.008 2.338 12.734 1 98.62 302 PRO A O 1
ATOM 2301 N N . ARG A 1 303 ? 4.527 3.639 14.438 1 97.81 303 ARG A N 1
ATOM 2302 C CA . ARG A 1 303 ? 3.506 4.332 13.664 1 97.81 303 ARG A CA 1
ATOM 2303 C C . ARG A 1 303 ? 3.373 5.785 14.109 1 97.81 303 ARG A C 1
ATOM 2305 O O . ARG A 1 303 ? 3.836 6.152 15.188 1 97.81 303 ARG A O 1
ATOM 2312 N N . HIS A 1 304 ? 2.746 6.625 13.242 1 96.88 304 HIS A N 1
ATOM 2313 C CA . HIS A 1 304 ? 2.232 7.93 13.656 1 96.88 304 HIS A CA 1
ATOM 2314 C C . HIS A 1 304 ? 1.052 7.781 14.609 1 96.88 304 HIS A C 1
ATOM 2316 O O . HIS A 1 304 ? 0.193 6.918 14.414 1 96.88 304 HIS A O 1
ATOM 2322 N N . GLY A 1 305 ? 0.993 8.594 15.617 1 91.88 305 GLY A N 1
ATOM 2323 C CA . GLY A 1 305 ? -0.03 8.492 16.641 1 91.88 305 GLY A CA 1
ATOM 2324 C C . GLY A 1 305 ? -1.44 8.586 16.094 1 91.88 305 GLY A C 1
ATOM 2325 O O . GLY A 1 305 ? -2.373 8.008 16.672 1 91.88 305 GLY A O 1
ATOM 2326 N N . ALA A 1 306 ? -1.592 9.273 14.969 1 92.31 306 ALA A N 1
ATOM 2327 C CA . ALA A 1 306 ? -2.912 9.492 14.383 1 92.31 306 ALA A CA 1
ATOM 2328 C C . ALA A 1 306 ? -3.242 8.414 13.359 1 92.31 306 ALA A C 1
ATOM 2330 O O . ALA A 1 306 ? -4.324 8.414 12.773 1 92.31 306 ALA A O 1
ATOM 2331 N N . SER A 1 307 ? -2.348 7.5 13.117 1 95.25 307 SER A N 1
ATOM 2332 C CA . SER A 1 307 ? -2.506 6.496 12.07 1 95.25 307 SER A CA 1
ATOM 2333 C C . SER A 1 307 ? -2.314 5.086 12.625 1 95.25 307 SER A C 1
ATOM 2335 O O . SER A 1 307 ? -1.521 4.879 13.547 1 95.25 307 SER A O 1
ATOM 2337 N N . CYS A 1 308 ? -3.006 4.16 12.062 1 96.38 308 CYS A N 1
ATOM 2338 C CA . CYS A 1 308 ? -2.797 2.742 12.336 1 96.38 308 CYS A CA 1
ATOM 2339 C C . CYS A 1 308 ? -3.07 1.901 11.102 1 96.38 308 CYS A C 1
ATOM 2341 O O . CYS A 1 308 ? -4.059 1.165 11.047 1 96.38 308 CYS A O 1
ATOM 2343 N N . PRO A 1 309 ? -2.172 1.961 10.133 1 98.12 309 PRO A N 1
ATOM 2344 C CA . PRO A 1 309 ? -2.365 1.115 8.953 1 98.12 309 PRO A CA 1
ATOM 2345 C C . PRO A 1 309 ? -2.197 -0.372 9.258 1 98.12 309 PRO A C 1
ATOM 2347 O O . PRO A 1 309 ? -1.343 -0.748 10.062 1 98.12 309 PRO A O 1
ATOM 2350 N N . VAL A 1 310 ? -3.039 -1.145 8.703 1 98.81 310 VAL A N 1
ATOM 2351 C CA . VAL A 1 310 ? -2.965 -2.602 8.766 1 98.81 310 VAL A CA 1
ATOM 2352 C C . VAL A 1 310 ? -2.951 -3.182 7.355 1 98.81 310 VAL A C 1
ATOM 2354 O O . VAL A 1 310 ? -3.746 -2.777 6.504 1 98.81 310 VAL A O 1
ATOM 2357 N N . ALA A 1 311 ? -2.039 -4.062 7.098 1 98.81 311 ALA A N 1
ATOM 2358 C CA . ALA A 1 311 ? -1.988 -4.707 5.789 1 98.81 311 ALA A CA 1
ATOM 2359 C C . ALA A 1 311 ? -1.974 -6.23 5.926 1 98.81 311 ALA A C 1
ATOM 2361 O O . ALA A 1 311 ? -1.442 -6.766 6.902 1 98.81 311 ALA A O 1
ATOM 2362 N N . ILE A 1 312 ? -2.6 -6.891 5.023 1 98.81 312 ILE A N 1
ATOM 2363 C CA . ILE A 1 312 ? -2.68 -8.344 4.953 1 98.81 312 ILE A CA 1
ATOM 2364 C C . ILE A 1 312 ? -2.275 -8.82 3.561 1 98.81 312 ILE A C 1
ATOM 2366 O O . ILE A 1 312 ? -2.662 -8.219 2.557 1 98.81 312 ILE A O 1
ATOM 2370 N N . GLY A 1 313 ? -1.472 -9.812 3.479 1 98.56 313 GLY A N 1
ATOM 2371 C CA . GLY A 1 313 ? -1.105 -10.43 2.217 1 98.56 313 GLY A CA 1
ATOM 2372 C C . GLY A 1 313 ? -0.667 -11.875 2.365 1 98.56 313 GLY A C 1
ATOM 2373 O O . GLY A 1 313 ? -0.613 -12.398 3.479 1 98.56 313 GLY A O 1
ATOM 2374 N N . VAL A 1 314 ? -0.425 -12.531 1.209 1 98.56 314 VAL A N 1
ATOM 2375 C CA . VAL A 1 314 ? -0.151 -13.961 1.294 1 98.56 314 VAL A CA 1
ATOM 2376 C C . VAL A 1 314 ? 0.96 -14.336 0.315 1 98.56 314 VAL A C 1
ATOM 2378 O O . VAL A 1 314 ? 1.161 -13.656 -0.694 1 98.56 314 VAL A O 1
ATOM 2381 N N . SER A 1 315 ? 1.73 -15.328 0.628 1 98.38 315 SER A N 1
ATOM 2382 C CA . SER A 1 315 ? 2.424 -16.172 -0.341 1 98.38 315 SER A CA 1
ATOM 2383 C C . SER A 1 315 ? 1.62 -17.422 -0.657 1 98.38 315 SER A C 1
ATOM 2385 O O . SER A 1 315 ? 1.131 -18.109 0.251 1 98.38 315 SER A O 1
ATOM 2387 N N . CYS A 1 316 ? 1.407 -17.719 -1.83 1 97.56 316 CYS A N 1
ATOM 2388 C CA . CYS A 1 316 ? 0.551 -18.812 -2.256 1 97.56 316 CYS A CA 1
ATOM 2389 C C . CYS A 1 316 ? 1.307 -20.141 -2.223 1 97.56 316 CYS A C 1
ATOM 2391 O O . CYS A 1 316 ? 2.426 -20.203 -1.713 1 97.56 316 CYS A O 1
ATOM 2393 N N . SER A 1 317 ? 0.681 -21.172 -2.738 1 96.81 317 SER A N 1
ATOM 2394 C CA . SER A 1 317 ? 1.226 -22.531 -2.693 1 96.81 317 SER A CA 1
ATOM 2395 C C . SER A 1 317 ? 2.477 -22.641 -3.557 1 96.81 317 SER A C 1
ATOM 2397 O O . SER A 1 317 ? 3.291 -23.547 -3.357 1 96.81 317 SER A O 1
ATOM 2399 N N . ALA A 1 318 ? 2.639 -21.719 -4.508 1 97 318 ALA A N 1
ATOM 2400 C CA . ALA A 1 318 ? 3.824 -21.75 -5.359 1 97 318 ALA A CA 1
ATOM 2401 C C . ALA A 1 318 ? 5.039 -21.172 -4.637 1 97 318 ALA A C 1
ATOM 2403 O O . ALA A 1 318 ? 6.18 -21.5 -4.977 1 97 318 ALA A O 1
ATOM 2404 N N . ASP A 1 319 ? 4.762 -20.25 -3.674 1 97.69 319 ASP A N 1
ATOM 2405 C CA . ASP A 1 319 ? 5.75 -19.703 -2.752 1 97.69 319 ASP A CA 1
ATOM 2406 C C . ASP A 1 319 ? 7.055 -19.375 -3.477 1 97.69 319 ASP A C 1
ATOM 2408 O O . ASP A 1 319 ? 8.125 -19.812 -3.066 1 97.69 319 ASP A O 1
ATOM 2412 N N . ARG A 1 320 ? 7.047 -18.609 -4.543 1 98 320 ARG A N 1
ATOM 2413 C CA . ARG A 1 320 ? 8.164 -18.391 -5.453 1 98 320 ARG A CA 1
ATOM 2414 C C . ARG A 1 320 ? 9.039 -17.234 -4.973 1 98 320 ARG A C 1
ATOM 2416 O O . ARG A 1 320 ? 8.906 -16.109 -5.461 1 98 320 ARG A O 1
ATOM 2423 N N . GLN A 1 321 ? 9.953 -17.469 -4.094 1 98 321 GLN A N 1
ATOM 2424 C CA . GLN A 1 321 ? 10.953 -16.516 -3.611 1 98 321 GLN A CA 1
ATOM 2425 C C . GLN A 1 321 ? 12.289 -17.203 -3.342 1 98 321 GLN A C 1
ATOM 2427 O O . GLN A 1 321 ? 12.32 -18.375 -2.953 1 98 321 GLN A O 1
ATOM 2432 N N . ILE A 1 322 ? 13.359 -16.484 -3.553 1 98.75 322 ILE A N 1
ATOM 2433 C CA . ILE A 1 322 ? 14.703 -17.047 -3.404 1 98.75 322 ILE A CA 1
ATOM 2434 C C . ILE A 1 322 ? 15.688 -15.922 -3.08 1 98.75 322 ILE A C 1
ATOM 2436 O O . ILE A 1 322 ? 15.492 -14.773 -3.482 1 98.75 322 ILE A O 1
ATOM 2440 N N . LEU A 1 323 ? 16.703 -16.219 -2.32 1 98.69 323 LEU A N 1
ATOM 2441 C CA . LEU A 1 323 ? 17.734 -15.25 -1.978 1 98.69 323 LEU A CA 1
ATOM 2442 C C . LEU A 1 323 ? 18.984 -15.453 -2.84 1 98.69 323 LEU A C 1
ATOM 2444 O O . LEU A 1 323 ? 19.203 -16.547 -3.371 1 98.69 323 LEU A O 1
ATOM 2448 N N . GLY A 1 324 ? 19.672 -14.422 -3.127 1 98.81 324 GLY A N 1
ATOM 2449 C CA . GLY A 1 324 ? 20.953 -14.43 -3.807 1 98.81 324 GLY A CA 1
ATOM 2450 C C . GLY A 1 324 ? 21.938 -13.438 -3.23 1 98.81 324 GLY A C 1
ATOM 2451 O O . GLY A 1 324 ? 21.562 -12.531 -2.486 1 98.81 324 GLY A O 1
ATOM 2452 N N . LYS A 1 325 ? 23.203 -13.648 -3.5 1 98.75 325 LYS A N 1
ATOM 2453 C CA . LYS A 1 325 ? 24.203 -12.664 -3.094 1 98.75 325 LYS A CA 1
ATOM 2454 C C . LYS A 1 325 ? 25.453 -12.781 -3.949 1 98.75 325 LYS A C 1
ATOM 2456 O O . LYS A 1 325 ? 25.719 -13.82 -4.551 1 98.75 325 LYS A O 1
ATOM 2461 N N . ILE A 1 326 ? 26.109 -11.773 -4.105 1 98.88 326 ILE A N 1
ATOM 2462 C CA . ILE A 1 326 ? 27.438 -11.711 -4.707 1 98.88 326 ILE A CA 1
ATOM 2463 C C . ILE A 1 326 ? 28.453 -11.18 -3.686 1 98.88 326 ILE A C 1
ATOM 2465 O O . ILE A 1 326 ? 28.234 -10.117 -3.092 1 98.88 326 ILE A O 1
ATOM 2469 N N . THR A 1 327 ? 29.438 -11.906 -3.385 1 98.31 327 THR A N 1
ATOM 2470 C CA . THR A 1 327 ? 30.531 -11.547 -2.49 1 98.31 327 THR A CA 1
ATOM 2471 C C . THR A 1 327 ? 31.875 -11.625 -3.217 1 98.31 327 THR A C 1
ATOM 2473 O O . THR A 1 327 ? 31.922 -11.961 -4.402 1 98.31 327 THR A O 1
ATOM 2476 N N . LYS A 1 328 ? 32.938 -11.312 -2.457 1 97.81 328 LYS A N 1
ATOM 2477 C CA . LYS A 1 328 ? 34.281 -11.398 -3.047 1 97.81 328 LYS A CA 1
ATOM 2478 C C . LYS A 1 328 ? 34.594 -12.828 -3.477 1 97.81 328 LYS A C 1
ATOM 2480 O O . LYS A 1 328 ? 35.469 -13.047 -4.324 1 97.81 328 LYS A O 1
ATOM 2485 N N . ASP A 1 329 ? 33.844 -13.773 -2.916 1 98.19 329 ASP A N 1
ATOM 2486 C CA . ASP A 1 329 ? 34.156 -15.188 -3.143 1 98.19 329 ASP A CA 1
ATOM 2487 C C . ASP A 1 329 ? 33.312 -15.742 -4.305 1 98.19 329 ASP A C 1
ATOM 2489 O O . ASP A 1 329 ? 33.531 -16.875 -4.746 1 98.19 329 ASP A O 1
ATOM 2493 N N . GLY A 1 330 ? 32.312 -14.992 -4.773 1 98.62 330 GLY A N 1
ATOM 2494 C CA . GLY A 1 330 ? 31.562 -15.477 -5.926 1 98.62 330 GLY A CA 1
ATOM 2495 C C . GLY A 1 330 ? 30.094 -15.086 -5.91 1 98.62 330 GLY A C 1
ATOM 2496 O O . GLY A 1 330 ? 29.703 -14.195 -5.156 1 98.62 330 GLY A O 1
ATOM 2497 N N . VAL A 1 331 ? 29.375 -15.656 -6.855 1 98.88 331 VAL A N 1
ATOM 2498 C CA . VAL A 1 331 ? 27.953 -15.453 -7.062 1 98.88 331 VAL A CA 1
ATOM 2499 C C . VAL A 1 331 ? 27.172 -16.641 -6.508 1 98.88 331 VAL A C 1
ATOM 2501 O O . VAL A 1 331 ? 27.469 -17.797 -6.832 1 98.88 331 VAL A O 1
ATOM 2504 N N . TYR A 1 332 ? 26.203 -16.359 -5.652 1 98.81 332 TYR A N 1
ATOM 2505 C CA . TYR A 1 332 ? 25.5 -17.422 -4.941 1 98.81 332 TYR A CA 1
ATOM 2506 C C . TYR A 1 332 ? 24 -17.25 -5.059 1 98.81 332 TYR A C 1
ATOM 2508 O O . TYR A 1 332 ? 23.5 -16.125 -5.152 1 98.81 332 TYR A O 1
ATOM 2516 N N . VAL A 1 333 ? 23.297 -18.359 -5.016 1 98.75 333 VAL A N 1
ATOM 2517 C CA . VAL A 1 333 ? 21.844 -18.359 -4.895 1 98.75 333 VAL A CA 1
ATOM 2518 C C . VAL A 1 333 ? 21.422 -19.344 -3.809 1 98.75 333 VAL A C 1
ATOM 2520 O O . VAL A 1 333 ? 22.156 -20.281 -3.492 1 98.75 333 VAL A O 1
ATOM 2523 N N . GLU A 1 334 ? 20.328 -19.094 -3.154 1 98.75 334 GLU A N 1
ATOM 2524 C CA . GLU A 1 334 ? 19.797 -20 -2.145 1 98.75 334 GLU A CA 1
ATOM 2525 C C . GLU A 1 334 ? 19.641 -21.406 -2.703 1 98.75 334 GLU A C 1
ATOM 2527 O O . GLU A 1 334 ? 19.172 -21.594 -3.832 1 98.75 334 GLU A O 1
ATOM 2532 N N . ALA A 1 335 ? 20.031 -22.406 -1.902 1 98.69 335 ALA A N 1
ATOM 2533 C CA . ALA A 1 335 ? 19.875 -23.797 -2.316 1 98.69 335 ALA A CA 1
ATOM 2534 C C . ALA A 1 335 ? 18.469 -24.312 -2.053 1 98.69 335 ALA A C 1
ATOM 2536 O O . ALA A 1 335 ? 18.141 -24.703 -0.931 1 98.69 335 ALA A O 1
ATOM 2537 N N . LEU A 1 336 ? 17.656 -24.359 -3.086 1 98.56 336 LEU A N 1
ATOM 2538 C CA . LEU A 1 336 ? 16.312 -24.922 -2.984 1 98.56 336 LEU A CA 1
ATOM 2539 C C . LEU A 1 336 ? 16.359 -26.438 -3.17 1 98.56 336 LEU A C 1
ATOM 2541 O O . LEU A 1 336 ? 17.391 -27 -3.516 1 98.56 336 LEU A O 1
ATOM 2545 N N . GLU A 1 337 ? 15.234 -27.078 -2.883 1 98.31 337 GLU A N 1
ATOM 2546 C CA . GLU A 1 337 ? 15.172 -28.531 -2.904 1 98.31 337 GLU A CA 1
ATOM 2547 C C . GLU A 1 337 ? 15.102 -29.062 -4.336 1 98.31 337 GLU A C 1
ATOM 2549 O O . GLU A 1 337 ? 14.195 -28.703 -5.094 1 98.31 337 GLU A O 1
ATOM 2554 N N . ARG A 1 338 ? 15.984 -29.969 -4.695 1 97.5 338 ARG A N 1
ATOM 2555 C CA . ARG A 1 338 ? 16.016 -30.5 -6.051 1 97.5 338 ARG A CA 1
ATOM 2556 C C . ARG A 1 338 ? 15.422 -31.891 -6.113 1 97.5 338 ARG A C 1
ATOM 2558 O O . ARG A 1 338 ? 15.148 -32.406 -7.195 1 97.5 338 ARG A O 1
ATOM 2565 N N . ASP A 1 339 ? 15.117 -32.5 -4.945 1 97.31 339 ASP A N 1
ATOM 2566 C CA . ASP A 1 339 ? 14.477 -33.812 -4.875 1 97.31 339 ASP A CA 1
ATOM 2567 C C . ASP A 1 339 ? 13.219 -33.781 -4.012 1 97.31 339 ASP A C 1
ATOM 2569 O O . ASP A 1 339 ? 13.18 -34.375 -2.939 1 97.31 339 ASP A O 1
ATOM 2573 N N . PRO A 1 340 ? 12.227 -33.156 -4.535 1 97.94 340 PRO A N 1
ATOM 2574 C CA . PRO A 1 340 ? 11 -33.062 -3.738 1 97.94 340 PRO A CA 1
ATOM 2575 C C . PRO A 1 340 ? 10.289 -34.375 -3.561 1 97.94 340 PRO A C 1
ATOM 2577 O O . PRO A 1 340 ? 9.383 -34.5 -2.73 1 97.94 340 PRO A O 1
ATOM 2580 N N . ALA A 1 341 ? 10.625 -35.438 -4.305 1 96.31 341 ALA A N 1
ATOM 2581 C CA . ALA A 1 341 ? 9.977 -36.75 -4.254 1 96.31 341 ALA A CA 1
ATOM 2582 C C . ALA A 1 341 ? 10.07 -37.344 -2.855 1 96.31 341 ALA A C 1
ATOM 2584 O O . ALA A 1 341 ? 9.211 -38.125 -2.457 1 96.31 341 ALA A O 1
ATOM 2585 N N . LYS A 1 342 ? 11.125 -37 -2.129 1 96 342 LYS A N 1
ATOM 2586 C CA . LYS A 1 342 ? 11.328 -37.562 -0.801 1 96 342 LYS A CA 1
ATOM 2587 C C . LYS A 1 342 ? 10.203 -37.156 0.149 1 96 342 LYS A C 1
ATOM 2589 O O . LYS A 1 342 ? 10.031 -37.781 1.207 1 96 342 LYS A O 1
ATOM 2594 N N . TYR A 1 343 ? 9.469 -36.156 -0.18 1 96.88 343 TYR A N 1
ATOM 2595 C CA . TYR A 1 343 ? 8.367 -35.719 0.665 1 96.88 343 TYR A CA 1
ATOM 2596 C C . TYR A 1 343 ? 7.066 -36.406 0.29 1 96.88 343 TYR A C 1
ATOM 2598 O O . TYR A 1 343 ? 6.059 -36.25 0.988 1 96.88 343 TYR A O 1
ATOM 2606 N N . LEU A 1 344 ? 6.969 -37.094 -0.862 1 93.5 344 LEU A N 1
ATOM 2607 C CA . LEU A 1 344 ? 5.781 -37.844 -1.276 1 93.5 344 LEU A CA 1
ATOM 2608 C C . LEU A 1 344 ? 5.652 -39.156 -0.501 1 93.5 344 LEU A C 1
ATOM 2610 O O . LEU A 1 344 ? 6.645 -39.844 -0.307 1 93.5 344 LEU A O 1
ATOM 2614 N N . PRO A 1 345 ? 4.508 -39.469 0.085 1 84.81 345 PRO A N 1
ATOM 2615 C CA . PRO A 1 345 ? 4.355 -40.75 0.774 1 84.81 345 PRO A CA 1
ATOM 2616 C C . PRO A 1 345 ? 4.43 -41.938 -0.176 1 84.81 345 PRO A C 1
ATOM 2618 O O . PRO A 1 345 ? 4.176 -41.812 -1.375 1 84.81 345 PRO A O 1
ATOM 2621 N N . GLU A 1 346 ? 4.996 -43.125 0.26 1 67.12 346 GLU A N 1
ATOM 2622 C CA . GLU A 1 346 ? 5.035 -44.375 -0.526 1 67.12 346 GLU A CA 1
ATOM 2623 C C . GLU A 1 346 ? 3.627 -44.844 -0.86 1 67.12 346 GLU A C 1
ATOM 2625 O O . GLU A 1 346 ? 3.459 -45.844 -1.552 1 67.12 346 GLU A O 1
ATOM 2630 N N . VAL A 1 347 ? 2.578 -44.219 -0.442 1 56.78 347 VAL A N 1
ATOM 2631 C CA . VAL A 1 347 ? 1.236 -44.781 -0.42 1 56.78 347 VAL A CA 1
ATOM 2632 C C . VAL A 1 347 ? 0.633 -44.75 -1.822 1 56.78 347 VAL A C 1
ATOM 2634 O O . VAL A 1 347 ? 0.983 -43.875 -2.629 1 56.78 347 VAL A O 1
ATOM 2637 N N . ASP A 1 348 ? -0.223 -45.719 -2.191 1 52.81 348 ASP A N 1
ATOM 2638 C CA . ASP A 1 348 ? -1.126 -45.906 -3.326 1 52.81 348 ASP A CA 1
ATOM 2639 C C . ASP A 1 348 ? -2.152 -44.75 -3.377 1 52.81 348 ASP A C 1
ATOM 2641 O O . ASP A 1 348 ? -2.938 -44.594 -2.441 1 52.81 348 ASP A O 1
ATOM 2645 N N . ALA A 1 349 ? -1.987 -43.688 -4.18 1 53.44 349 ALA A N 1
ATOM 2646 C CA . ALA A 1 349 ? -2.9 -42.594 -4.504 1 53.44 349 ALA A CA 1
ATOM 2647 C C . ALA A 1 349 ? -4.352 -43.062 -4.469 1 53.44 349 ALA A C 1
ATOM 2649 O O . ALA A 1 349 ? -5.258 -42.281 -4.156 1 53.44 349 ALA A O 1
ATOM 2650 N N . SER A 1 350 ? -4.535 -44.25 -4.793 1 49.28 350 SER A N 1
ATOM 2651 C CA . SER A 1 350 ? -5.867 -44.844 -4.887 1 49.28 350 SER A CA 1
ATOM 2652 C C . SER A 1 350 ? -6.586 -44.812 -3.543 1 49.28 350 SER A C 1
ATOM 2654 O O . SER A 1 350 ? -7.809 -44.938 -3.484 1 49.28 350 SER A O 1
ATOM 2656 N N . LYS A 1 351 ? -5.938 -44.688 -2.516 1 53.84 351 LYS A N 1
ATOM 2657 C CA . LYS A 1 351 ? -6.508 -44.781 -1.176 1 53.84 351 LYS A CA 1
ATOM 2658 C C . LYS A 1 351 ? -6.879 -43.406 -0.629 1 53.84 351 LYS A C 1
ATOM 2660 O O . LYS A 1 351 ? -7.512 -43.312 0.423 1 53.84 351 LYS A O 1
ATOM 2665 N N . LEU A 1 352 ? -6.383 -42.375 -1.184 1 53.91 352 LEU A N 1
ATOM 2666 C CA . LEU A 1 352 ? -6.672 -41.031 -0.688 1 53.91 352 LEU A CA 1
ATOM 2667 C C . LEU A 1 352 ? -8.039 -40.562 -1.177 1 53.91 352 LEU A C 1
ATOM 2669 O O . LEU A 1 352 ? -8.539 -39.531 -0.719 1 53.91 352 LEU A O 1
ATOM 2673 N N . SER A 1 353 ? -8.516 -41.188 -2.34 1 53.59 353 SER A N 1
ATOM 2674 C CA . SER A 1 353 ? -9.633 -40.562 -3.023 1 53.59 353 SER A CA 1
ATOM 2675 C C . SER A 1 353 ? -10.969 -41.156 -2.611 1 53.59 353 SER A C 1
ATOM 2677 O O . SER A 1 353 ? -11.117 -42.375 -2.6 1 53.59 353 SER A O 1
ATOM 2679 N N . GLY A 1 354 ? -11.555 -40.594 -1.665 1 58.31 354 GLY A N 1
ATOM 2680 C CA . GLY A 1 354 ? -12.961 -40.938 -1.529 1 58.31 354 GLY A CA 1
ATOM 2681 C C . GLY A 1 354 ? -13.648 -41.156 -2.861 1 58.31 354 GLY A C 1
ATOM 2682 O O . GLY A 1 354 ? -13 -41.156 -3.91 1 58.31 354 GLY A O 1
ATOM 2683 N N . GLU A 1 355 ? -14.938 -41.375 -2.924 1 75.25 355 GLU A N 1
ATOM 2684 C CA . GLU A 1 355 ? -15.789 -41.562 -4.094 1 75.25 355 GLU A CA 1
ATOM 2685 C C . GLU A 1 355 ? -15.711 -40.375 -5.047 1 75.25 355 GLU A C 1
ATOM 2687 O O . GLU A 1 355 ? -15.852 -39.25 -4.629 1 75.25 355 GLU A O 1
ATOM 2692 N N . VAL A 1 356 ? -15.133 -40.469 -6.273 1 89.81 356 VAL A N 1
ATOM 2693 C CA . VAL A 1 356 ? -15.055 -39.438 -7.309 1 89.81 356 VAL A CA 1
ATOM 2694 C C . VAL A 1 356 ? -16.094 -39.719 -8.391 1 89.81 356 VAL A C 1
ATOM 2696 O O . VAL A 1 356 ? -16.25 -40.844 -8.844 1 89.81 356 VAL A O 1
ATOM 2699 N N . VAL A 1 357 ? -16.828 -38.688 -8.672 1 94.81 357 VAL A N 1
ATOM 2700 C CA . VAL A 1 357 ? -17.844 -38.781 -9.711 1 94.81 357 VAL A CA 1
ATOM 2701 C C . VAL A 1 357 ? -17.234 -38.531 -11.078 1 94.81 357 VAL A C 1
ATOM 2703 O O . VAL A 1 357 ? -16.672 -37.438 -11.312 1 94.81 357 VAL A O 1
ATOM 2706 N N . LYS A 1 358 ? -17.359 -39.438 -11.938 1 96.81 358 LYS A N 1
ATOM 2707 C CA . LYS A 1 358 ? -16.828 -39.281 -13.289 1 96.81 358 LYS A CA 1
ATOM 2708 C C . LYS A 1 358 ? -17.812 -38.531 -14.18 1 96.81 358 LYS A C 1
ATOM 2710 O O . LYS A 1 358 ? -18.984 -38.875 -14.242 1 96.81 358 LYS A O 1
ATOM 2715 N N . ILE A 1 359 ? -17.359 -37.531 -14.812 1 97.81 359 ILE A N 1
ATOM 2716 C CA . ILE A 1 359 ? -18.172 -36.75 -15.719 1 97.81 359 ILE A CA 1
ATOM 2717 C C . ILE A 1 359 ? -17.609 -36.844 -17.141 1 97.81 359 ILE A C 1
ATOM 2719 O O . ILE A 1 359 ? -16.453 -36.5 -17.375 1 97.81 359 ILE A O 1
ATOM 2723 N N . ASP A 1 360 ? -18.438 -37.25 -18.062 1 98.12 360 ASP A N 1
ATOM 2724 C CA . ASP A 1 360 ? -18.078 -37.312 -19.469 1 98.12 360 ASP A CA 1
ATOM 2725 C C . ASP A 1 360 ? -18.469 -36 -20.172 1 98.12 360 ASP A C 1
ATOM 2727 O O . ASP A 1 360 ? -19.641 -35.781 -20.469 1 98.12 360 ASP A O 1
ATOM 2731 N N . LEU A 1 361 ? -17.438 -35.219 -20.562 1 98.12 361 LEU A N 1
ATOM 2732 C CA . LEU A 1 361 ? -17.672 -33.906 -21.125 1 98.12 361 LEU A CA 1
ATOM 2733 C C . LEU A 1 361 ? -18.047 -34 -22.594 1 98.12 361 LEU A C 1
ATOM 2735 O O . LEU A 1 361 ? -18.359 -32.969 -23.234 1 98.12 361 LEU A O 1
ATOM 2739 N N . ASN A 1 362 ? -18.109 -35.188 -23.109 1 97.19 362 ASN A N 1
ATOM 2740 C CA . ASN A 1 362 ? -18.578 -35.375 -24.484 1 97.19 362 ASN A CA 1
ATOM 2741 C C . ASN A 1 362 ? -20.094 -35.406 -24.562 1 97.19 362 ASN A C 1
ATOM 2743 O O . ASN A 1 362 ? -20.672 -35.281 -25.656 1 97.19 362 ASN A O 1
ATOM 2747 N N . ARG A 1 363 ? -20.688 -35.562 -23.453 1 97.25 363 ARG A N 1
ATOM 2748 C CA . ARG A 1 363 ? -22.156 -35.562 -23.422 1 97.25 363 ARG A CA 1
ATOM 2749 C C . ARG A 1 363 ? -22.703 -34.156 -23.625 1 97.25 363 ARG A C 1
ATOM 2751 O O . ARG A 1 363 ? -22.016 -33.156 -23.391 1 97.25 363 ARG A O 1
ATOM 2758 N N . PRO A 1 364 ? -24.016 -34.125 -24.047 1 96.81 364 PRO A N 1
ATOM 2759 C CA . PRO A 1 364 ? -24.641 -32.812 -24.156 1 96.81 364 PRO A CA 1
ATOM 2760 C C . PRO A 1 364 ? -24.688 -32.062 -22.828 1 96.81 364 PRO A C 1
ATOM 2762 O O . PRO A 1 364 ? -24.875 -32.656 -21.781 1 96.81 364 PRO A O 1
ATOM 2765 N N . MET A 1 365 ? -24.547 -30.781 -22.938 1 97.44 365 MET A N 1
ATOM 2766 C CA . MET A 1 365 ? -24.453 -29.906 -21.766 1 97.44 365 MET A CA 1
ATOM 2767 C C . MET A 1 365 ? -25.625 -30.156 -20.812 1 97.44 365 MET A C 1
ATOM 2769 O O . MET A 1 365 ? -25.438 -30.219 -19.594 1 97.44 365 MET A O 1
ATOM 2773 N N . ASP A 1 366 ? -26.797 -30.359 -21.359 1 96.44 366 ASP A N 1
ATOM 2774 C CA . ASP A 1 366 ? -27.969 -30.594 -20.531 1 96.44 366 ASP A CA 1
ATOM 2775 C C . ASP A 1 366 ? -27.797 -31.875 -19.703 1 96.44 366 ASP A C 1
ATOM 2777 O O . ASP A 1 366 ? -28.219 -31.922 -18.531 1 96.44 366 ASP A O 1
ATOM 2781 N N . GLU A 1 367 ? -27.219 -32.844 -20.25 1 97.44 367 GLU A N 1
ATOM 2782 C CA . GLU A 1 367 ? -27 -34.094 -19.547 1 97.44 367 GLU A CA 1
ATOM 2783 C C . GLU A 1 367 ? -25.922 -33.938 -18.469 1 97.44 367 GLU A C 1
ATOM 2785 O O . GLU A 1 367 ? -26.031 -34.531 -17.391 1 97.44 367 GLU A O 1
ATOM 2790 N N . ILE A 1 368 ? -24.891 -33.25 -18.844 1 97.81 368 ILE A N 1
ATOM 2791 C CA . ILE A 1 368 ? -23.828 -32.969 -17.875 1 97.81 368 ILE A CA 1
ATOM 2792 C C . ILE A 1 368 ? -24.406 -32.281 -16.656 1 97.81 368 ILE A C 1
ATOM 2794 O O . ILE A 1 368 ? -24.156 -32.688 -15.516 1 97.81 368 ILE A O 1
ATOM 2798 N N . ARG A 1 369 ? -25.234 -31.281 -16.922 1 98.12 369 ARG A N 1
ATOM 2799 C CA . ARG A 1 369 ? -25.828 -30.5 -15.836 1 98.12 369 ARG A CA 1
ATOM 2800 C C . ARG A 1 369 ? -26.781 -31.375 -15 1 98.12 369 ARG A C 1
ATOM 2802 O O . ARG A 1 369 ? -26.828 -31.25 -13.781 1 98.12 369 ARG A O 1
ATOM 2809 N N . LYS A 1 370 ? -27.484 -32.219 -15.617 1 97.44 370 LYS A N 1
ATOM 2810 C CA . LYS A 1 370 ? -28.375 -33.125 -14.906 1 97.44 370 LYS A CA 1
ATOM 2811 C C . LYS A 1 370 ? -27.594 -34.062 -13.984 1 97.44 370 LYS A C 1
ATOM 2813 O O . LYS A 1 370 ? -28.031 -34.344 -12.867 1 97.44 370 LYS A O 1
ATOM 2818 N N . THR A 1 371 ? -26.547 -34.531 -14.492 1 97.56 371 THR A N 1
ATOM 2819 C CA . THR A 1 371 ? -25.688 -35.406 -13.68 1 97.56 371 THR A CA 1
ATOM 2820 C C . THR A 1 371 ? -25.141 -34.625 -12.477 1 97.56 371 THR A C 1
ATOM 2822 O O . THR A 1 371 ? -25.219 -35.125 -11.344 1 97.56 371 THR A O 1
ATOM 2825 N N . LEU A 1 372 ? -24.594 -33.5 -12.727 1 98 372 LEU A N 1
ATOM 2826 C CA . LEU A 1 372 ? -24.016 -32.688 -11.656 1 98 372 LEU A CA 1
ATOM 2827 C C . LEU A 1 372 ? -25.062 -32.312 -10.609 1 98 372 LEU A C 1
ATOM 2829 O O . LEU A 1 372 ? -24.766 -32.25 -9.414 1 98 372 LEU A O 1
ATOM 2833 N N . ALA A 1 373 ? -26.266 -32.156 -11.047 1 97.62 373 ALA A N 1
ATOM 2834 C CA . ALA A 1 373 ? -27.359 -31.734 -10.172 1 97.62 373 ALA A CA 1
ATOM 2835 C C . ALA A 1 373 ? -27.672 -32.781 -9.125 1 97.62 373 ALA A C 1
ATOM 2837 O O . ALA A 1 373 ? -28.328 -32.5 -8.117 1 97.62 373 ALA A O 1
ATOM 2838 N N . GLN A 1 374 ? -27.203 -33.969 -9.32 1 97.31 374 GLN A N 1
ATOM 2839 C CA . GLN A 1 374 ? -27.484 -35.062 -8.414 1 97.31 374 GLN A CA 1
ATOM 2840 C C . GLN A 1 374 ? -26.547 -35.031 -7.203 1 97.31 374 GLN A C 1
ATOM 2842 O O . GLN A 1 374 ? -26.781 -35.75 -6.227 1 97.31 374 GLN A O 1
ATOM 2847 N N . TYR A 1 375 ? -25.578 -34.219 -7.266 1 96 375 TYR A N 1
ATOM 2848 C CA . TYR A 1 375 ? -24.562 -34.25 -6.223 1 96 375 TYR A CA 1
ATOM 2849 C C . TYR A 1 375 ? -24.484 -32.906 -5.516 1 96 375 TYR A C 1
ATOM 2851 O O . TYR A 1 375 ? -24.75 -31.859 -6.125 1 96 375 TYR A O 1
ATOM 2859 N N . PRO A 1 376 ? -24.203 -32.906 -4.266 1 93.75 376 PRO A N 1
ATOM 2860 C CA . PRO A 1 376 ? -24.078 -31.641 -3.527 1 93.75 376 PRO A CA 1
ATOM 2861 C C . PRO A 1 376 ? -22.781 -30.906 -3.83 1 93.75 376 PRO A C 1
ATOM 2863 O O . PRO A 1 376 ? -21.859 -31.484 -4.402 1 93.75 376 PRO A O 1
ATOM 2866 N N . ILE A 1 377 ? -22.734 -29.688 -3.469 1 92.19 377 ILE A N 1
ATOM 2867 C CA . ILE A 1 377 ? -21.484 -28.938 -3.539 1 92.19 377 ILE A CA 1
ATOM 2868 C C . ILE A 1 377 ? -20.406 -29.656 -2.734 1 92.19 377 ILE A C 1
ATOM 2870 O O . ILE A 1 377 ? -20.719 -30.516 -1.903 1 92.19 377 ILE A O 1
ATOM 2874 N N . LYS A 1 378 ? -19.156 -29.453 -3.041 1 87.62 378 LYS A N 1
ATOM 2875 C CA . LYS A 1 378 ? -17.984 -30.047 -2.404 1 87.62 378 LYS A CA 1
ATOM 2876 C C . LYS A 1 378 ? -17.703 -31.438 -2.965 1 87.62 378 LYS A C 1
ATOM 2878 O O . LYS A 1 378 ? -16.656 -32.031 -2.674 1 87.62 378 LYS A O 1
ATOM 2883 N N . THR A 1 379 ? -18.578 -31.875 -3.832 1 92.06 379 THR A N 1
ATOM 2884 C CA . THR A 1 379 ? -18.344 -33.156 -4.465 1 92.06 379 THR A CA 1
ATOM 2885 C C . THR A 1 379 ? -17.156 -33.094 -5.41 1 92.06 379 THR A C 1
ATOM 2887 O O . THR A 1 379 ? -17.047 -32.188 -6.238 1 92.06 379 THR A O 1
ATOM 2890 N N . ARG A 1 380 ? -16.266 -34.094 -5.27 1 92.62 380 ARG A N 1
ATOM 2891 C CA . ARG A 1 380 ? -15.133 -34.219 -6.188 1 92.62 380 ARG A CA 1
ATOM 2892 C C . ARG A 1 380 ? -15.562 -34.875 -7.488 1 92.62 380 ARG A C 1
ATOM 2894 O O . ARG A 1 380 ? -16.234 -35.906 -7.469 1 92.62 380 ARG A O 1
ATOM 2901 N N . VAL A 1 381 ? -15.227 -34.281 -8.539 1 95.62 381 VAL A N 1
ATOM 2902 C CA . VAL A 1 381 ? -15.555 -34.844 -9.844 1 95.62 381 VAL A CA 1
ATOM 2903 C C . VAL A 1 381 ? -14.273 -35.031 -10.664 1 95.62 381 VAL A C 1
ATOM 2905 O O . VAL A 1 381 ? -13.234 -34.469 -10.352 1 95.62 381 VAL A O 1
ATOM 2908 N N . SER A 1 382 ? -14.289 -35.938 -11.578 1 96.44 382 SER A N 1
ATOM 2909 C CA . SER A 1 382 ? -13.234 -36.188 -12.562 1 96.44 382 SER A CA 1
ATOM 2910 C C . SER A 1 382 ? -13.75 -35.969 -13.984 1 96.44 382 SER A C 1
ATOM 2912 O O . SER A 1 382 ? -14.648 -36.688 -14.438 1 96.44 382 SER A O 1
ATOM 2914 N N . LEU A 1 383 ? -13.219 -35.031 -14.648 1 98 383 LEU A N 1
ATOM 2915 C CA . LEU A 1 383 ? -13.727 -34.625 -15.953 1 98 383 LEU A CA 1
ATOM 2916 C C . LEU A 1 383 ? -12.914 -35.25 -17.078 1 98 383 LEU A C 1
ATOM 2918 O O . LEU A 1 383 ? -11.68 -35.25 -17.031 1 98 383 LEU A O 1
ATOM 2922 N N . THR A 1 384 ? -13.523 -35.781 -18.031 1 98.5 384 THR A N 1
ATOM 2923 C CA . THR A 1 384 ? -12.875 -36.312 -19.234 1 98.5 384 THR A CA 1
ATOM 2924 C C . THR A 1 384 ? -13.609 -35.844 -20.484 1 98.5 384 THR A C 1
ATOM 2926 O O . THR A 1 384 ? -14.828 -36 -20.594 1 98.5 384 THR A O 1
ATOM 2929 N N . GLY A 1 385 ? -12.883 -35.281 -21.391 1 98.12 385 GLY A N 1
ATOM 2930 C CA . GLY A 1 385 ? -13.469 -34.75 -22.609 1 98.12 385 GLY A CA 1
ATOM 2931 C C . GLY A 1 385 ? -13 -33.344 -22.953 1 98.12 385 GLY A C 1
ATOM 2932 O O . GLY A 1 385 ? -11.977 -32.875 -22.438 1 98.12 385 GLY A O 1
ATOM 2933 N N . PRO A 1 386 ? -13.703 -32.688 -23.844 1 97.94 386 PRO A N 1
ATOM 2934 C CA . PRO A 1 386 ? -13.273 -31.359 -24.297 1 97.94 386 PRO A CA 1
ATOM 2935 C C . PRO A 1 386 ? -13.688 -30.25 -23.344 1 97.94 386 PRO A C 1
ATOM 2937 O O . PRO A 1 386 ? -14.75 -30.312 -22.719 1 97.94 386 PRO A O 1
ATOM 2940 N N . MET A 1 387 ? -12.844 -29.219 -23.266 1 97.5 387 MET A N 1
ATOM 2941 C CA . MET A 1 387 ? -13.141 -27.953 -22.609 1 97.5 387 MET A CA 1
ATOM 2942 C C . MET A 1 387 ? -12.688 -26.766 -23.469 1 97.5 387 MET A C 1
ATOM 2944 O O . MET A 1 387 ? -11.719 -26.875 -24.203 1 97.5 387 MET A O 1
ATOM 2948 N N . ILE A 1 388 ? -13.398 -25.734 -23.375 1 97.19 388 ILE A N 1
ATOM 2949 C CA . ILE A 1 388 ? -12.969 -24.484 -23.984 1 97.19 388 ILE A CA 1
ATOM 2950 C C . ILE A 1 388 ? -12.211 -23.656 -22.938 1 97.19 388 ILE A C 1
ATOM 2952 O O . ILE A 1 388 ? -12.641 -23.531 -21.797 1 97.19 388 ILE A O 1
ATOM 2956 N N . VAL A 1 389 ? -11.078 -23.172 -23.375 1 95.56 389 VAL A N 1
ATOM 2957 C CA . VAL A 1 389 ? -10.273 -22.312 -22.516 1 95.56 389 VAL A CA 1
ATOM 2958 C C . VAL A 1 389 ? -10.453 -20.859 -22.953 1 95.56 389 VAL A C 1
ATOM 2960 O O . VAL A 1 389 ? -10.18 -20.5 -24.094 1 95.56 389 VAL A O 1
ATOM 2963 N N . ALA A 1 390 ? -10.93 -20.078 -22.125 1 92.81 390 ALA A N 1
ATOM 2964 C CA . ALA A 1 390 ? -11.141 -18.656 -22.375 1 92.81 390 ALA A CA 1
ATOM 2965 C C . ALA A 1 390 ? -11.078 -17.844 -21.094 1 92.81 390 ALA A C 1
ATOM 2967 O O . ALA A 1 390 ? -11.523 -18.312 -20.031 1 92.81 390 ALA A O 1
ATOM 2968 N N . ARG A 1 391 ? -10.422 -16.688 -21.25 1 85.5 391 ARG A N 1
ATOM 2969 C CA . ARG A 1 391 ? -10.367 -15.828 -20.062 1 85.5 391 ARG A CA 1
ATOM 2970 C C . ARG A 1 391 ? -10.539 -14.359 -20.438 1 85.5 391 ARG A C 1
ATOM 2972 O O . ARG A 1 391 ? -11.258 -14.039 -21.391 1 85.5 391 ARG A O 1
ATOM 2979 N N . ASP A 1 392 ? -10.07 -13.406 -19.734 1 83.75 392 ASP A N 1
ATOM 2980 C CA . ASP A 1 392 ? -10.32 -11.977 -19.609 1 83.75 392 ASP A CA 1
ATOM 2981 C C . ASP A 1 392 ? -10.672 -11.359 -20.969 1 83.75 392 ASP A C 1
ATOM 2983 O O . ASP A 1 392 ? -11.828 -11.023 -21.219 1 83.75 392 ASP A O 1
ATOM 2987 N N . ILE A 1 393 ? -9.703 -11.383 -21.922 1 81 393 ILE A N 1
ATOM 2988 C CA . ILE A 1 393 ? -9.875 -10.68 -23.188 1 81 393 ILE A CA 1
ATOM 2989 C C . ILE A 1 393 ? -10.875 -11.438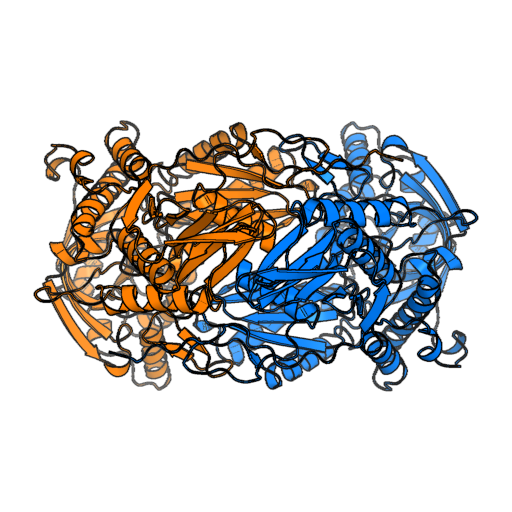 -24.062 1 81 393 ILE A C 1
ATOM 2991 O O . ILE A 1 393 ? -11.695 -10.828 -24.766 1 81 393 ILE A O 1
ATOM 2995 N N . ALA A 1 394 ? -10.836 -12.688 -24 1 88.69 394 ALA A N 1
ATOM 2996 C CA . ALA A 1 394 ? -11.773 -13.508 -24.766 1 88.69 394 ALA A CA 1
ATOM 2997 C C . ALA A 1 394 ? -13.211 -13.258 -24.297 1 88.69 394 ALA A C 1
ATOM 2999 O O . ALA A 1 394 ? -14.125 -13.172 -25.125 1 88.69 394 ALA A O 1
ATOM 3000 N N . HIS A 1 395 ? -13.414 -13.18 -23 1 91.25 395 HIS A N 1
ATOM 3001 C CA . HIS A 1 395 ? -14.742 -12.906 -22.469 1 91.25 395 HIS A CA 1
ATOM 3002 C C . HIS A 1 395 ? -15.25 -11.539 -22.906 1 91.25 395 HIS A C 1
ATOM 3004 O O . HIS A 1 395 ? -16.422 -11.383 -23.234 1 91.25 395 HIS A O 1
ATOM 3010 N N . ALA A 1 396 ? -14.352 -10.641 -22.906 1 85.56 396 ALA A N 1
ATOM 3011 C CA . ALA A 1 396 ? -14.711 -9.297 -23.344 1 85.56 396 ALA A CA 1
ATOM 3012 C C . ALA A 1 396 ? -15.141 -9.297 -24.812 1 85.56 396 ALA A C 1
ATOM 3014 O O . ALA A 1 396 ? -16.125 -8.641 -25.172 1 85.56 396 ALA A O 1
ATOM 3015 N N . LYS A 1 397 ? -14.453 -9.969 -25.609 1 89.25 397 LYS A N 1
ATOM 3016 C CA . LYS A 1 397 ? -14.773 -10.055 -27.031 1 89.25 397 LYS A CA 1
ATOM 3017 C C . LYS A 1 397 ? -16.109 -10.758 -27.25 1 89.25 397 LYS A C 1
ATOM 3019 O O . LYS A 1 397 ? -16.891 -10.375 -28.125 1 89.25 397 LYS A O 1
ATOM 3024 N N . LEU A 1 398 ? -16.312 -11.742 -26.516 1 93.31 398 LEU A N 1
ATOM 3025 C CA . LEU A 1 398 ? -17.562 -12.469 -26.625 1 93.31 398 LEU A CA 1
ATOM 3026 C C . LEU A 1 398 ? -18.734 -11.609 -26.172 1 93.31 398 LEU A C 1
ATOM 3028 O O . LEU A 1 398 ? -19.828 -11.68 -26.734 1 93.31 398 LEU A O 1
ATOM 3032 N N . LYS A 1 399 ? -18.5 -10.867 -25.125 1 92.94 399 LYS A N 1
ATOM 3033 C CA . LYS A 1 399 ? -19.531 -9.93 -24.656 1 92.94 399 LYS A CA 1
ATOM 3034 C C . LYS A 1 399 ? -19.859 -8.906 -25.734 1 92.94 399 LYS A C 1
ATOM 3036 O O . LYS A 1 399 ? -21.031 -8.555 -25.922 1 92.94 399 LYS A O 1
ATOM 3041 N N . GLU A 1 400 ? -18.859 -8.422 -26.375 1 89.5 400 GLU A N 1
ATOM 3042 C CA . GLU A 1 400 ? -19.078 -7.48 -27.469 1 89.5 400 GLU A CA 1
ATOM 3043 C C . GLU A 1 400 ? -19.922 -8.102 -28.578 1 89.5 400 GLU A C 1
ATOM 3045 O O . GLU A 1 400 ? -20.812 -7.445 -29.125 1 89.5 400 GLU A O 1
ATOM 3050 N N . ARG A 1 401 ? -19.625 -9.266 -28.859 1 93.12 401 ARG A N 1
ATOM 3051 C CA . ARG A 1 401 ? -20.375 -10.008 -29.859 1 93.12 401 ARG A CA 1
ATOM 3052 C C . ARG A 1 401 ? -21.844 -10.133 -29.438 1 93.12 401 ARG A C 1
ATOM 3054 O O . ARG A 1 401 ? -22.75 -9.93 -30.266 1 93.12 401 ARG A O 1
ATOM 3061 N N . LEU A 1 402 ? -22.047 -10.492 -28.25 1 94.12 402 LEU A N 1
ATOM 3062 C CA . LEU A 1 402 ? -23.391 -10.641 -27.703 1 94.12 402 LEU A CA 1
ATOM 3063 C C . LEU A 1 402 ? -24.125 -9.312 -27.719 1 94.12 402 LEU A C 1
ATOM 3065 O O . LEU A 1 402 ? -25.312 -9.266 -28.062 1 94.12 402 LEU A O 1
ATOM 3069 N N . ASP A 1 403 ? -23.438 -8.289 -27.406 1 91.94 403 ASP A N 1
ATOM 3070 C CA . ASP A 1 403 ? -24.031 -6.957 -27.359 1 91.94 403 ASP A CA 1
ATOM 3071 C C . ASP A 1 403 ? -24.438 -6.48 -28.75 1 91.94 403 ASP A C 1
ATOM 3073 O O . ASP A 1 403 ? -25.391 -5.703 -28.891 1 91.94 403 ASP A O 1
ATOM 3077 N N . ARG A 1 404 ? -23.812 -6.938 -29.766 1 94 404 ARG A N 1
ATOM 3078 C CA . ARG A 1 404 ? -24.125 -6.59 -31.141 1 94 404 ARG A CA 1
ATOM 3079 C C . ARG A 1 404 ? -25.25 -7.469 -31.688 1 94 404 ARG A C 1
ATOM 3081 O O . ARG A 1 404 ? -25.625 -7.355 -32.844 1 94 404 ARG A O 1
ATOM 3088 N N . GLY A 1 405 ? -25.703 -8.383 -30.875 1 94.12 405 GLY A N 1
ATOM 3089 C CA . GLY A 1 405 ? -26.812 -9.219 -31.281 1 94.12 405 GLY A CA 1
ATOM 3090 C C . GLY A 1 405 ? -26.391 -10.461 -32.031 1 94.12 405 GLY A C 1
ATOM 3091 O O . GLY A 1 405 ? -27.234 -11.148 -32.625 1 94.12 405 GLY A O 1
ATOM 3092 N N . GLU A 1 406 ? -25.109 -10.805 -32.031 1 95.12 406 GLU A N 1
ATOM 3093 C CA . GLU A 1 406 ? -24.609 -11.93 -32.812 1 95.12 406 GLU A CA 1
ATOM 3094 C C . GLU A 1 406 ? -24.688 -13.234 -32 1 95.12 406 GLU A C 1
ATOM 3096 O O . GLU A 1 406 ? -24.516 -14.32 -32.562 1 95.12 406 GLU A O 1
ATOM 3101 N N . GLY A 1 407 ? -25 -13.102 -30.766 1 94.44 407 GLY A N 1
ATOM 3102 C CA . GLY A 1 407 ? -25.062 -14.273 -29.906 1 94.44 407 GLY A CA 1
ATOM 3103 C C . GLY A 1 407 ? -23.688 -14.805 -29.531 1 94.44 407 GLY A C 1
ATOM 3104 O O . GLY A 1 407 ? -22.672 -14.219 -29.906 1 94.44 407 GLY A O 1
ATOM 3105 N N . LEU A 1 408 ? -23.656 -15.984 -28.781 1 96.5 408 LEU A N 1
ATOM 3106 C CA . LEU A 1 408 ? -22.406 -16.672 -28.422 1 96.5 408 LEU A CA 1
ATOM 3107 C C . LEU A 1 408 ? -22.109 -17.812 -29.375 1 96.5 408 LEU A C 1
ATOM 3109 O O . LEU A 1 408 ? -23.031 -18.406 -29.938 1 96.5 408 LEU A O 1
ATOM 3113 N N . PRO A 1 409 ? -20.922 -18.031 -29.672 1 95.69 409 PRO A N 1
ATOM 3114 C CA . PRO A 1 409 ? -20.609 -19.172 -30.531 1 95.69 409 PRO A CA 1
ATOM 3115 C C . PRO A 1 409 ? -21.078 -20.516 -29.953 1 95.69 409 PRO A C 1
ATOM 3117 O O . PRO A 1 409 ? -21.109 -20.672 -28.734 1 95.69 409 PRO A O 1
ATOM 3120 N N . GLU A 1 410 ? -21.312 -21.516 -30.828 1 95 410 GLU A N 1
ATOM 3121 C CA . GLU A 1 410 ? -21.859 -22.797 -30.422 1 95 410 GLU A CA 1
ATOM 3122 C C . GLU A 1 410 ? -20.891 -23.547 -29.516 1 95 410 GLU A C 1
ATOM 3124 O O . GLU A 1 410 ? -21.297 -24.234 -28.578 1 95 410 GLU A O 1
ATOM 3129 N N . TYR A 1 411 ? -19.625 -23.438 -29.766 1 94.75 411 TYR A N 1
ATOM 3130 C CA . TYR A 1 411 ? -18.656 -24.141 -28.938 1 94.75 411 TYR A CA 1
ATOM 3131 C C . TYR A 1 411 ? -18.688 -23.625 -27.5 1 94.75 411 TYR A C 1
ATOM 3133 O O . TYR A 1 411 ? -18.391 -24.375 -26.562 1 94.75 411 TYR A O 1
ATOM 3141 N N . PHE A 1 412 ? -19 -22.375 -27.328 1 95.56 412 PHE A N 1
ATOM 3142 C CA . PHE A 1 412 ? -19.031 -21.75 -26.016 1 95.56 412 PHE A CA 1
ATOM 3143 C C . PHE A 1 412 ? -20.297 -22.141 -25.266 1 95.56 412 PHE A C 1
ATOM 3145 O O . PHE A 1 412 ? -20.328 -22.094 -24.031 1 95.56 412 PHE A O 1
ATOM 3152 N N . LYS A 1 413 ? -21.344 -22.578 -25.984 1 95.38 413 LYS A N 1
ATOM 3153 C CA . LYS A 1 413 ? -22.609 -23 -25.406 1 95.38 413 LYS A CA 1
ATOM 3154 C C . LYS A 1 413 ? -22.594 -24.484 -25.062 1 95.38 413 LYS A C 1
ATOM 3156 O O . LYS A 1 413 ? -23.203 -24.906 -24.062 1 95.38 413 LYS A O 1
ATOM 3161 N N . GLN A 1 414 ? -21.844 -25.219 -25.766 1 95 414 GLN A N 1
ATOM 3162 C CA . GLN A 1 414 ? -21.969 -26.672 -25.688 1 95 414 GLN A CA 1
ATOM 3163 C C . GLN A 1 414 ? -20.844 -27.281 -24.859 1 95 414 GLN A C 1
ATOM 3165 O O . GLN A 1 414 ? -20.859 -28.484 -24.562 1 95 414 GLN A O 1
ATOM 3170 N N . THR A 1 415 ? -19.859 -26.531 -24.594 1 96.62 415 THR A N 1
ATOM 3171 C CA . THR A 1 415 ? -18.688 -27.031 -23.891 1 96.62 415 THR A CA 1
ATOM 3172 C C . THR A 1 415 ? -18.438 -26.219 -22.625 1 96.62 415 THR A C 1
ATOM 3174 O O . THR A 1 415 ? -18.781 -25.047 -22.547 1 96.62 415 THR A O 1
ATOM 3177 N N . GLY A 1 416 ? -17.891 -26.938 -21.625 1 96.81 416 GLY A N 1
ATOM 3178 C CA . GLY A 1 416 ? -17.469 -26.203 -20.453 1 96.81 416 GLY A CA 1
ATOM 3179 C C . GLY A 1 416 ? -16.359 -25.203 -20.734 1 96.81 416 GLY A C 1
ATOM 3180 O O . GLY A 1 416 ? -15.57 -25.375 -21.656 1 96.81 416 GLY A O 1
ATOM 3181 N N . VAL A 1 417 ? -16.391 -24.172 -19.984 1 97.44 417 VAL A N 1
ATOM 3182 C CA . VAL A 1 417 ? -15.391 -23.109 -20.156 1 97.44 417 VAL A CA 1
ATOM 3183 C C . VAL A 1 417 ? -14.414 -23.125 -18.984 1 97.44 417 VAL A C 1
ATOM 3185 O O . VAL A 1 417 ? -14.805 -22.922 -17.828 1 97.44 417 VAL A O 1
ATOM 3188 N N . TYR A 1 418 ? -13.203 -23.391 -19.312 1 97.06 418 TYR A N 1
ATOM 3189 C CA . TYR A 1 418 ? -12.102 -23.391 -18.344 1 97.06 418 TYR A CA 1
ATOM 3190 C C . TYR A 1 418 ? -11.352 -22.078 -18.375 1 97.06 418 TYR A C 1
ATOM 3192 O O . TYR A 1 418 ? -10.766 -21.703 -19.391 1 97.06 418 TYR A O 1
ATOM 3200 N N . TYR A 1 419 ? -11.477 -21.328 -17.234 1 95.5 419 TYR A N 1
ATOM 3201 C CA . TYR A 1 419 ? -10.742 -20.078 -17.141 1 95.5 419 TYR A CA 1
ATOM 3202 C C . TYR A 1 419 ? -9.266 -20.328 -16.859 1 95.5 419 TYR A C 1
ATOM 3204 O O . TYR A 1 419 ? -8.867 -20.547 -15.711 1 95.5 419 TYR A O 1
ATOM 3212 N N . ALA A 1 420 ? -8.484 -20.266 -17.891 1 92.19 420 ALA A N 1
ATOM 3213 C CA . ALA A 1 420 ? -7.066 -20.578 -17.734 1 92.19 420 ALA A CA 1
ATOM 3214 C C . ALA A 1 420 ? -6.246 -19.953 -18.875 1 92.19 420 ALA A C 1
ATOM 3216 O O . ALA A 1 420 ? -6.805 -19.422 -19.828 1 92.19 420 ALA A O 1
ATOM 3217 N N . GLY A 1 421 ? -4.941 -19.875 -18.719 1 85.88 421 GLY A N 1
ATOM 3218 C CA . GLY A 1 421 ? -3.92 -19.5 -19.672 1 85.88 421 GLY A CA 1
ATOM 3219 C C . GLY A 1 421 ? -2.607 -20.234 -19.469 1 85.88 421 GLY A C 1
ATOM 3220 O O . GLY A 1 421 ? -2.01 -20.172 -18.406 1 85.88 421 GLY A O 1
ATOM 3221 N N . PRO A 1 422 ? -2.225 -20.938 -20.438 1 90.38 422 PRO A N 1
ATOM 3222 C CA . PRO A 1 422 ? -1.05 -21.797 -20.266 1 90.38 422 PRO A CA 1
ATOM 3223 C C . PRO A 1 422 ? 0.264 -21.016 -20.344 1 90.38 422 PRO A C 1
ATOM 3225 O O . PRO A 1 422 ? 0.303 -19.922 -20.891 1 90.38 422 PRO A O 1
ATOM 3228 N N . ALA A 1 423 ? 1.336 -21.609 -19.719 1 94.12 423 ALA A N 1
ATOM 3229 C CA . ALA A 1 423 ? 2.707 -21.203 -20.016 1 94.12 423 ALA A CA 1
ATOM 3230 C C . ALA A 1 423 ? 3.139 -21.703 -21.391 1 94.12 423 ALA A C 1
ATOM 3232 O O . ALA A 1 423 ? 2.371 -22.375 -22.078 1 94.12 423 ALA A O 1
ATOM 3233 N N . LYS A 1 424 ? 4.344 -21.359 -21.812 1 93.75 424 LYS A N 1
ATOM 3234 C CA . LYS A 1 424 ? 4.863 -21.797 -23.109 1 93.75 424 LYS A CA 1
ATOM 3235 C C . LYS A 1 424 ? 4.91 -23.328 -23.188 1 93.75 424 LYS A C 1
ATOM 3237 O O . LYS A 1 424 ? 5.289 -23.984 -22.219 1 93.75 424 LYS A O 1
ATOM 3242 N N . THR A 1 425 ? 4.484 -23.844 -24.297 1 94.31 425 THR A N 1
ATOM 3243 C CA . THR A 1 425 ? 4.477 -25.281 -24.5 1 94.31 425 THR A CA 1
ATOM 3244 C C . THR A 1 425 ? 5.879 -25.797 -24.797 1 94.31 425 THR A C 1
ATOM 3246 O O . THR A 1 425 ? 6.496 -25.391 -25.797 1 94.31 425 THR A O 1
ATOM 3249 N N . PRO A 1 426 ? 6.352 -26.734 -23.938 1 96.06 426 PRO A N 1
ATOM 3250 C CA . PRO A 1 426 ? 7.645 -27.328 -24.266 1 96.06 426 PRO A CA 1
ATOM 3251 C C . PRO A 1 426 ? 7.582 -28.219 -25.516 1 96.06 426 PRO A C 1
ATOM 3253 O O . PRO A 1 426 ? 6.527 -28.781 -25.828 1 96.06 426 PRO A O 1
ATOM 3256 N N . THR A 1 427 ? 8.719 -28.406 -26.141 1 93.94 427 THR A N 1
ATOM 3257 C CA . THR A 1 427 ? 8.797 -29.297 -27.297 1 93.94 427 THR A CA 1
ATOM 3258 C C . THR A 1 427 ? 8.375 -30.719 -26.922 1 93.94 427 THR A C 1
ATOM 3260 O O . THR A 1 427 ? 8.852 -31.266 -25.922 1 93.94 427 THR A O 1
ATOM 3263 N N . GLY A 1 428 ? 7.449 -31.219 -27.656 1 93.81 428 GLY A N 1
ATOM 3264 C CA . GLY A 1 428 ? 7.059 -32.625 -27.469 1 93.81 428 GLY A CA 1
ATOM 3265 C C . GLY A 1 428 ? 5.898 -32.781 -26.516 1 93.81 428 GLY A C 1
ATOM 3266 O O . GLY A 1 428 ? 5.422 -33.906 -26.297 1 93.81 428 GLY A O 1
ATOM 3267 N N . MET A 1 429 ? 5.426 -31.688 -25.953 1 95.06 429 MET A N 1
ATOM 3268 C CA . MET A 1 429 ? 4.312 -31.781 -25.016 1 95.06 429 MET A CA 1
ATOM 3269 C C . MET A 1 429 ? 3.049 -31.172 -25.609 1 95.06 429 MET A C 1
ATOM 3271 O O . MET A 1 429 ? 3.125 -30.359 -26.531 1 95.06 429 MET A O 1
ATOM 3275 N N . ALA A 1 430 ? 1.967 -31.578 -25.094 1 94.12 430 ALA A N 1
ATOM 3276 C CA . ALA A 1 430 ? 0.684 -31.062 -25.562 1 94.12 430 ALA A CA 1
ATOM 3277 C C . ALA A 1 430 ? 0.459 -29.625 -25.094 1 94.12 430 ALA A C 1
ATOM 3279 O O . ALA A 1 430 ? -0.188 -28.828 -25.781 1 94.12 430 ALA A O 1
ATOM 3280 N N . SER A 1 431 ? 0.984 -29.375 -23.922 1 93.69 431 SER A N 1
ATOM 3281 C CA . SER A 1 431 ? 0.769 -28.062 -23.328 1 93.69 431 SER A CA 1
ATOM 3282 C C . SER A 1 431 ? 1.886 -27.703 -22.359 1 93.69 431 SER A C 1
ATOM 3284 O O . SER A 1 431 ? 2.6 -28.594 -21.875 1 93.69 431 SER A O 1
ATOM 3286 N N . GLY A 1 432 ? 2.1 -26.391 -22.172 1 95 432 GLY A N 1
ATOM 3287 C CA . GLY A 1 432 ? 2.857 -25.969 -21.016 1 95 432 GLY A CA 1
ATOM 3288 C C . GLY A 1 432 ? 2.076 -26.078 -19.719 1 95 432 GLY A C 1
ATOM 3289 O O . GLY A 1 432 ? 0.947 -26.562 -19.703 1 95 432 GLY A O 1
ATOM 3290 N N . SER A 1 433 ? 2.732 -25.672 -18.609 1 96.25 433 SER A N 1
ATOM 3291 C CA . SER A 1 433 ? 1.985 -25.656 -17.344 1 96.25 433 SER A CA 1
ATOM 3292 C C . SER A 1 433 ? 0.649 -24.938 -17.516 1 96.25 433 SER A C 1
ATOM 3294 O O . SER A 1 433 ? 0.589 -23.844 -18.078 1 96.25 433 SER A O 1
ATOM 3296 N N . PHE A 1 434 ? -0.451 -25.578 -17 1 94.12 434 PHE A N 1
ATOM 3297 C CA . PHE A 1 434 ? -1.809 -25.188 -17.375 1 94.12 434 PHE A CA 1
ATOM 3298 C C . PHE A 1 434 ? -2.758 -25.359 -16.188 1 94.12 434 PHE A C 1
ATOM 3300 O O . PHE A 1 434 ? -3.293 -26.453 -15.977 1 94.12 434 PHE A O 1
ATOM 3307 N N . GLY A 1 435 ? -2.984 -24.281 -15.477 1 92.44 435 GLY A N 1
ATOM 3308 C CA . GLY A 1 435 ? -3.863 -24.266 -14.32 1 92.44 435 GLY A CA 1
ATOM 3309 C C . GLY A 1 435 ? -4.93 -23.188 -14.375 1 92.44 435 GLY A C 1
ATOM 3310 O O . GLY A 1 435 ? -4.949 -22.391 -15.305 1 92.44 435 GLY A O 1
ATOM 3311 N N . PRO A 1 436 ? -5.82 -23.25 -13.398 1 93.31 436 PRO A N 1
ATOM 3312 C CA . PRO A 1 436 ? -6.926 -22.281 -13.391 1 93.31 436 PRO A CA 1
ATOM 3313 C C . PRO A 1 436 ? -6.484 -20.875 -13 1 93.31 436 PRO A C 1
ATOM 3315 O O . PRO A 1 436 ? -5.453 -20.719 -12.336 1 93.31 436 PRO A O 1
ATOM 3318 N N . THR A 1 437 ? -7.191 -19.891 -13.531 1 91.12 437 THR A N 1
ATOM 3319 C CA . THR A 1 437 ? -7.027 -18.516 -13.07 1 91.12 437 THR A CA 1
ATOM 3320 C C . THR A 1 437 ? -8.156 -18.125 -12.133 1 91.12 437 THR A C 1
ATOM 3322 O O . THR A 1 437 ? -9.078 -18.906 -11.891 1 91.12 437 THR A O 1
ATOM 3325 N N . THR A 1 438 ? -8.047 -16.969 -11.57 1 90 438 THR A N 1
ATOM 3326 C CA . THR A 1 438 ? -9.062 -16.453 -10.656 1 90 438 THR A CA 1
ATOM 3327 C C . THR A 1 438 ? -10.367 -16.172 -11.398 1 90 438 THR A C 1
ATOM 3329 O O . THR A 1 438 ? -10.398 -15.359 -12.32 1 90 438 THR A O 1
ATOM 3332 N N . ALA A 1 439 ? -11.43 -16.75 -10.898 1 92.38 439 ALA A N 1
ATOM 3333 C CA . ALA A 1 439 ? -12.703 -16.734 -11.617 1 92.38 439 ALA A CA 1
ATOM 3334 C C . ALA A 1 439 ? -13.398 -15.375 -11.469 1 92.38 439 ALA A C 1
ATOM 3336 O O . ALA A 1 439 ? -14.117 -14.945 -12.375 1 92.38 439 ALA A O 1
ATOM 3337 N N . GLY A 1 440 ? -13.156 -14.742 -10.375 1 90.19 440 GLY A N 1
ATOM 3338 C CA . GLY A 1 440 ? -13.867 -13.516 -10.047 1 90.19 440 GLY A CA 1
ATOM 3339 C C . GLY A 1 440 ? -13.719 -12.438 -11.102 1 90.19 440 GLY A C 1
ATOM 3340 O O . GLY A 1 440 ? -14.602 -11.594 -11.273 1 90.19 440 GLY A O 1
ATOM 3341 N N . ARG A 1 441 ? -12.734 -12.484 -11.812 1 87.62 441 ARG A N 1
ATOM 3342 C CA . ARG A 1 441 ? -12.461 -11.492 -12.852 1 87.62 441 ARG A CA 1
ATOM 3343 C C . ARG A 1 441 ? -13.484 -11.578 -13.977 1 87.62 441 ARG A C 1
ATOM 3345 O O . ARG A 1 441 ? -13.641 -10.633 -14.75 1 87.62 441 ARG A O 1
ATOM 3352 N N . MET A 1 442 ? -14.219 -12.719 -14.117 1 91.75 442 MET A N 1
ATOM 3353 C CA . MET A 1 442 ? -15.172 -12.938 -15.195 1 91.75 442 MET A CA 1
ATOM 3354 C C . MET A 1 442 ? -16.609 -12.844 -14.68 1 91.75 442 MET A C 1
ATOM 3356 O O . MET A 1 442 ? -17.562 -13.086 -15.422 1 91.75 442 MET A O 1
ATOM 3360 N N . ASP A 1 443 ? -16.75 -12.453 -13.445 1 93.75 443 ASP A N 1
ATOM 3361 C CA . ASP A 1 443 ? -18.062 -12.516 -12.805 1 93.75 443 ASP A CA 1
ATOM 3362 C C . ASP A 1 443 ? -19.078 -11.656 -13.547 1 93.75 443 ASP A C 1
ATOM 3364 O O . ASP A 1 443 ? -20.234 -12.047 -13.688 1 93.75 443 ASP A O 1
ATOM 3368 N N . SER A 1 444 ? -18.641 -10.562 -14.055 1 90.69 444 SER A N 1
ATOM 3369 C CA . SER A 1 444 ? -19.547 -9.586 -14.648 1 90.69 444 SER A CA 1
ATOM 3370 C C . SER A 1 444 ? -20.156 -10.117 -15.945 1 90.69 444 SER A C 1
ATOM 3372 O O . SER A 1 444 ? -21.172 -9.594 -16.422 1 90.69 444 SER A O 1
ATOM 3374 N N . TYR A 1 445 ? -19.656 -11.172 -16.531 1 93.62 445 TYR A N 1
ATOM 3375 C CA . TYR A 1 445 ? -20.094 -11.68 -17.828 1 93.62 445 TYR A CA 1
ATOM 3376 C C . TYR A 1 445 ? -21.109 -12.797 -17.656 1 93.62 445 TYR A C 1
ATOM 3378 O O . TYR A 1 445 ? -21.844 -13.125 -18.594 1 93.62 445 TYR A O 1
ATOM 3386 N N . VAL A 1 446 ? -21.156 -13.422 -16.5 1 96.31 446 VAL A N 1
ATOM 3387 C CA . VAL A 1 446 ? -21.719 -14.75 -16.312 1 96.31 446 VAL A CA 1
ATOM 3388 C C . VAL A 1 446 ? -23.234 -14.703 -16.516 1 96.31 446 VAL A C 1
ATOM 3390 O O . VAL A 1 446 ? -23.797 -15.523 -17.25 1 96.31 446 VAL A O 1
ATOM 3393 N N . ASP A 1 447 ? -23.906 -13.734 -15.938 1 97.06 447 ASP A N 1
ATOM 3394 C CA . ASP A 1 447 ? -25.359 -13.672 -16.031 1 97.06 447 ASP A CA 1
ATOM 3395 C C . ASP A 1 447 ? -25.812 -13.57 -17.484 1 97.06 447 ASP A C 1
ATOM 3397 O O . ASP A 1 447 ? -26.672 -14.328 -17.938 1 97.06 447 ASP A O 1
ATOM 3401 N N . GLN A 1 448 ? -25.219 -12.688 -18.219 1 96.31 448 GLN A N 1
ATOM 3402 C CA . GLN A 1 448 ? -25.578 -12.492 -19.609 1 96.31 448 GLN A CA 1
ATOM 3403 C C . GLN A 1 448 ? -25.219 -13.711 -20.453 1 96.31 448 GLN A C 1
ATOM 3405 O O . GLN A 1 448 ? -25.953 -14.078 -21.375 1 96.31 448 GLN A O 1
ATOM 3410 N N . PHE A 1 449 ? -24.078 -14.305 -20.234 1 97.75 449 PHE A N 1
ATOM 3411 C CA . PHE A 1 449 ? -23.641 -15.461 -21 1 97.75 449 PHE A CA 1
ATOM 3412 C C . PHE A 1 449 ? -24.547 -16.656 -20.75 1 97.75 449 PHE A C 1
ATOM 3414 O O . PHE A 1 449 ? -24.922 -17.375 -21.688 1 97.75 449 PHE A O 1
ATOM 3421 N N . GLN A 1 450 ? -24.922 -16.844 -19.5 1 97.81 450 GLN A N 1
ATOM 3422 C CA . GLN A 1 450 ? -25.797 -17.969 -19.172 1 97.81 450 GLN A CA 1
ATOM 3423 C C . GLN A 1 450 ? -27.203 -17.75 -19.75 1 97.81 450 GLN A C 1
ATOM 3425 O O . GLN A 1 450 ? -27.844 -18.688 -20.203 1 97.81 450 GLN A O 1
ATOM 3430 N N . ALA A 1 451 ? -27.656 -16.5 -19.703 1 97.38 451 ALA A N 1
ATOM 3431 C CA . ALA A 1 451 ? -28.938 -16.172 -20.328 1 97.38 451 ALA A CA 1
ATOM 3432 C C . ALA A 1 451 ? -28.938 -16.516 -21.812 1 97.38 451 ALA A C 1
ATOM 3434 O O . ALA A 1 451 ? -29.969 -16.891 -22.359 1 97.38 451 ALA A O 1
ATOM 3435 N N . ALA A 1 452 ? -27.828 -16.422 -22.391 1 97.5 452 ALA A N 1
ATOM 3436 C CA . ALA A 1 452 ? -27.688 -16.703 -23.828 1 97.5 452 ALA A CA 1
ATOM 3437 C C . ALA A 1 452 ? -27.312 -18.172 -24.047 1 97.5 452 ALA A C 1
ATOM 3439 O O . ALA A 1 452 ? -27.031 -18.562 -25.188 1 97.5 452 ALA A O 1
ATOM 3440 N N . GLY A 1 453 ? -27.219 -18.953 -23.047 1 96.38 453 GLY A N 1
ATOM 3441 C CA . GLY A 1 453 ? -27 -20.375 -23.156 1 96.38 453 GLY A CA 1
ATOM 3442 C C . GLY A 1 453 ? -25.547 -20.781 -23.062 1 96.38 453 GLY A C 1
ATOM 3443 O O . GLY A 1 453 ? -25.203 -21.938 -23.234 1 96.38 453 GLY A O 1
ATOM 3444 N N . GLY A 1 454 ? -24.719 -19.812 -22.859 1 96.56 454 GLY A N 1
ATOM 3445 C CA . GLY A 1 454 ? -23.297 -20.078 -22.719 1 96.56 454 GLY A CA 1
ATOM 3446 C C . GLY A 1 454 ? -22.828 -20.078 -21.266 1 96.56 454 GLY A C 1
ATOM 3447 O O . GLY A 1 454 ? -23.594 -19.688 -20.375 1 96.56 454 GLY A O 1
ATOM 3448 N N . SER A 1 455 ? -21.594 -20.641 -21 1 96.44 455 SER A N 1
ATOM 3449 C CA . SER A 1 455 ? -20.969 -20.656 -19.672 1 96.44 455 SER A CA 1
ATOM 3450 C C . SER A 1 455 ? -21.844 -21.391 -18.656 1 96.44 455 SER A C 1
ATOM 3452 O O . SER A 1 455 ? -21.953 -20.969 -17.5 1 96.44 455 SER A O 1
ATOM 3454 N N . MET A 1 456 ? -22.5 -22.391 -19.141 1 97.81 456 MET A N 1
ATOM 3455 C CA . MET A 1 456 ? -23.359 -23.156 -18.25 1 97.81 456 MET A CA 1
ATOM 3456 C C . MET A 1 456 ? -22.547 -24.031 -17.312 1 97.81 456 MET A C 1
ATOM 3458 O O . MET A 1 456 ? -23.016 -24.438 -16.25 1 97.81 456 MET A O 1
ATOM 3462 N N . LEU A 1 457 ? -21.344 -24.406 -17.734 1 98.25 457 LEU A N 1
ATOM 3463 C CA . LEU A 1 457 ? -20.344 -25.078 -16.906 1 98.25 457 LEU A CA 1
ATOM 3464 C C . LEU A 1 457 ? -19.031 -24.312 -16.906 1 98.25 457 LEU A C 1
ATOM 3466 O O . LEU A 1 457 ? -18.359 -24.219 -17.938 1 98.25 457 LEU A O 1
ATOM 3470 N N . MET A 1 458 ? -18.719 -23.719 -15.797 1 98.19 458 MET A N 1
ATOM 3471 C CA . MET A 1 458 ? -17.484 -22.953 -15.641 1 98.19 458 MET A CA 1
ATOM 3472 C C . MET A 1 458 ? -16.5 -23.688 -14.742 1 98.19 458 MET A C 1
ATOM 3474 O O . MET A 1 458 ? -16.875 -24.297 -13.75 1 98.19 458 MET A O 1
ATOM 3478 N N . ILE A 1 459 ? -15.25 -23.75 -15.086 1 97.69 459 ILE A N 1
ATOM 3479 C CA . ILE A 1 459 ? -14.188 -24.359 -14.297 1 97.69 459 ILE A CA 1
ATOM 3480 C C . ILE A 1 459 ? -13.078 -23.328 -14.039 1 97.69 459 ILE A C 1
ATOM 3482 O O . ILE A 1 459 ? -12.594 -22.688 -14.977 1 97.69 459 ILE A O 1
ATOM 3486 N N . ALA A 1 460 ? -12.734 -23.109 -12.875 1 96.62 460 ALA A N 1
ATOM 3487 C CA . ALA A 1 460 ? -11.703 -22.141 -12.508 1 96.62 460 ALA A CA 1
ATOM 3488 C C . ALA A 1 460 ? -11.312 -22.281 -11.039 1 96.62 460 ALA A C 1
ATOM 3490 O O . ALA A 1 460 ? -11.359 -23.391 -10.484 1 96.62 460 ALA A O 1
ATOM 3491 N N . LYS A 1 461 ? -10.789 -21.281 -10.477 1 94.44 461 LYS A N 1
ATOM 3492 C CA . LYS A 1 461 ? -10.477 -21.297 -9.055 1 94.44 461 LYS A CA 1
ATOM 3493 C C . LYS A 1 461 ? -11.078 -20.078 -8.344 1 94.44 461 LYS A C 1
ATOM 3495 O O . LYS A 1 461 ? -11.328 -19.047 -8.969 1 94.44 461 LYS A O 1
ATOM 3500 N N . GLY A 1 462 ? -11.32 -20.344 -6.996 1 91.94 462 GLY A N 1
ATOM 3501 C CA . GLY A 1 462 ? -11.672 -19.234 -6.141 1 91.94 462 GLY A CA 1
ATOM 3502 C C . GLY A 1 462 ? -13.172 -19.062 -5.957 1 91.94 462 GLY A C 1
ATOM 3503 O O . GLY A 1 462 ? -13.961 -19.75 -6.609 1 91.94 462 GLY A O 1
ATOM 3504 N N . ASN A 1 463 ? -13.57 -18.156 -5.102 1 91.38 463 ASN A N 1
ATOM 3505 C CA . ASN A 1 463 ? -14.961 -17.844 -4.812 1 91.38 463 ASN A CA 1
ATOM 3506 C C . ASN A 1 463 ? -15.562 -16.922 -5.871 1 91.38 463 ASN A C 1
ATOM 3508 O O . ASN A 1 463 ? -14.828 -16.25 -6.602 1 91.38 463 ASN A O 1
ATOM 3512 N N . ARG A 1 464 ? -16.859 -16.953 -5.961 1 93.38 464 ARG A N 1
ATOM 3513 C CA . ARG A 1 464 ? -17.594 -16.156 -6.934 1 93.38 464 ARG A CA 1
ATOM 3514 C C . ARG A 1 464 ? -18.484 -15.125 -6.238 1 93.38 464 ARG A C 1
ATOM 3516 O O . ARG A 1 464 ? -18.734 -15.227 -5.035 1 93.38 464 ARG A O 1
ATOM 3523 N N . SER A 1 465 ? -18.828 -14.172 -6.996 1 91.81 465 SER A N 1
ATOM 3524 C CA . SER A 1 465 ? -19.75 -13.18 -6.461 1 91.81 465 SER A CA 1
ATOM 3525 C C . SER A 1 465 ? -21.156 -13.75 -6.316 1 91.81 465 SER A C 1
ATOM 3527 O O . SER A 1 465 ? -21.469 -14.773 -6.918 1 91.81 465 SER A O 1
ATOM 3529 N N . LYS A 1 466 ? -21.938 -13 -5.531 1 92.94 466 LYS A N 1
ATOM 3530 C CA . LYS A 1 466 ? -23.344 -13.352 -5.371 1 92.94 466 LYS A CA 1
ATOM 3531 C C . LYS A 1 466 ? -24.078 -13.328 -6.711 1 92.94 466 LYS A C 1
ATOM 3533 O O . LYS A 1 466 ? -24.969 -14.141 -6.953 1 92.94 466 LYS A O 1
ATOM 3538 N N . ALA A 1 467 ? -23.641 -12.469 -7.527 1 94.31 467 ALA A N 1
ATOM 3539 C CA . ALA A 1 467 ? -24.266 -12.344 -8.844 1 94.31 467 ALA A CA 1
ATOM 3540 C C . ALA A 1 467 ? -24.109 -13.633 -9.648 1 94.31 467 ALA A C 1
ATOM 3542 O O . ALA A 1 467 ? -25.016 -14.031 -10.383 1 94.31 467 ALA A O 1
ATOM 3543 N N . VAL A 1 468 ? -22.984 -14.273 -9.516 1 96.31 468 VAL A N 1
ATOM 3544 C CA . VAL A 1 468 ? -22.734 -15.508 -10.25 1 96.31 468 VAL A CA 1
ATOM 3545 C C . VAL A 1 468 ? -23.578 -16.641 -9.664 1 96.31 468 VAL A C 1
ATOM 3547 O O . VAL A 1 468 ? -24.156 -17.438 -10.406 1 96.31 468 VAL A O 1
ATOM 3550 N N . THR A 1 469 ? -23.641 -16.672 -8.344 1 96.38 469 THR A N 1
ATOM 3551 C CA . THR A 1 469 ? -24.453 -17.703 -7.691 1 96.38 469 THR A CA 1
ATOM 3552 C C . THR A 1 469 ? -25.922 -17.562 -8.062 1 96.38 469 THR A C 1
ATOM 3554 O O . THR A 1 469 ? -26.594 -18.562 -8.32 1 96.38 469 THR A O 1
ATOM 3557 N N . GLU A 1 470 ? -26.344 -16.359 -8.117 1 97.12 470 GLU A N 1
ATOM 3558 C CA . GLU A 1 470 ? -27.719 -16.094 -8.516 1 97.12 470 GLU A CA 1
ATOM 3559 C C . GLU A 1 470 ? -27.953 -16.453 -9.977 1 97.12 470 GLU A C 1
ATOM 3561 O O . GLU A 1 470 ? -29.016 -16.969 -10.336 1 97.12 470 GLU A O 1
ATOM 3566 N N . ALA A 1 471 ? -27.031 -16.188 -10.781 1 97.75 471 ALA A N 1
ATOM 3567 C CA . ALA A 1 471 ? -27.125 -16.547 -12.195 1 97.75 471 ALA A CA 1
ATOM 3568 C C . ALA A 1 471 ? -27.234 -18.062 -12.375 1 97.75 471 ALA A C 1
ATOM 3570 O O . ALA A 1 471 ? -28.016 -18.547 -13.18 1 97.75 471 ALA A O 1
ATOM 3571 N N . CYS A 1 472 ? -26.391 -18.781 -11.68 1 97.94 472 CYS A N 1
ATOM 3572 C CA . CYS A 1 472 ? -26.422 -20.25 -11.75 1 97.94 472 CYS A CA 1
ATOM 3573 C C . CYS A 1 472 ? -27.781 -20.781 -11.32 1 97.94 472 CYS A C 1
ATOM 3575 O O . CYS A 1 472 ? -28.328 -21.688 -11.953 1 97.94 472 CYS A O 1
ATOM 3577 N N . GLN A 1 473 ? -28.297 -20.188 -10.258 1 97.75 473 GLN A N 1
ATOM 3578 C CA . GLN A 1 473 ? -29.609 -20.578 -9.789 1 97.75 473 GLN A CA 1
ATOM 3579 C C . GLN A 1 473 ? -30.688 -20.281 -10.828 1 97.75 473 GLN A C 1
ATOM 3581 O O . GLN A 1 473 ? -31.562 -21.094 -11.078 1 97.75 473 GLN A O 1
ATOM 3586 N N . LYS A 1 474 ? -30.609 -19.172 -11.406 1 98.06 474 LYS A N 1
ATOM 3587 C CA . LYS A 1 474 ? -31.594 -18.672 -12.352 1 98.06 474 LYS A CA 1
ATOM 3588 C C . LYS A 1 474 ? -31.547 -19.469 -13.664 1 98.06 474 LYS A C 1
ATOM 3590 O O . LYS A 1 474 ? -32.594 -19.766 -14.25 1 98.06 474 LYS A O 1
ATOM 3595 N N . HIS A 1 475 ? -30.375 -19.812 -14.102 1 98.06 475 HIS A N 1
ATOM 3596 C CA . HIS A 1 475 ? -30.234 -20.328 -15.461 1 98.06 475 HIS A CA 1
ATOM 3597 C C . HIS A 1 475 ? -29.828 -21.797 -15.453 1 98.06 475 HIS A C 1
ATOM 3599 O O . HIS A 1 475 ? -29.766 -22.438 -16.516 1 98.06 475 HIS A O 1
ATOM 3605 N N . GLY A 1 476 ? -29.484 -22.312 -14.328 1 97.69 476 GLY A N 1
ATOM 3606 C CA . GLY A 1 476 ? -29.109 -23.719 -14.227 1 97.69 476 GLY A CA 1
ATOM 3607 C C . GLY A 1 476 ? -27.625 -23.969 -14.484 1 97.69 476 GLY A C 1
ATOM 3608 O O . GLY A 1 476 ? -27.25 -25 -15.016 1 97.69 476 GLY A O 1
ATOM 3609 N N . GLY A 1 477 ? -26.844 -23.016 -14.203 1 97.88 477 GLY A N 1
ATOM 3610 C CA . GLY A 1 477 ? -25.422 -23.125 -14.422 1 97.88 477 GLY A CA 1
ATOM 3611 C C . GLY A 1 477 ? -24.688 -23.766 -13.258 1 97.88 477 GLY A C 1
ATOM 3612 O O . GLY A 1 477 ? -25.25 -23.922 -12.172 1 97.88 477 GLY A O 1
ATOM 3613 N N . PHE A 1 478 ? -23.406 -24.219 -13.5 1 98.44 478 PHE A N 1
ATOM 3614 C CA . PHE A 1 478 ? -22.531 -24.797 -12.484 1 98.44 478 PHE A CA 1
ATOM 3615 C C . PHE A 1 478 ? -21.156 -24.141 -12.523 1 98.44 478 PHE A C 1
ATOM 3617 O O . PHE A 1 478 ? -20.656 -23.766 -13.594 1 98.44 478 PHE A O 1
ATOM 3624 N N . TYR A 1 479 ? -20.609 -24.031 -11.398 1 98.12 479 TYR A N 1
ATOM 3625 C CA . TYR A 1 479 ? -19.219 -23.625 -11.266 1 98.12 479 TYR A CA 1
ATOM 3626 C C . TYR A 1 479 ? -18.406 -24.688 -10.523 1 98.12 479 TYR A C 1
ATOM 3628 O O . TYR A 1 479 ? -18.719 -25.031 -9.391 1 98.12 479 TYR A O 1
ATOM 3636 N N . LEU A 1 480 ? -17.391 -25.172 -11.219 1 97.75 480 LEU A N 1
ATOM 3637 C CA . LEU A 1 480 ? -16.484 -26.156 -10.648 1 97.75 480 LEU A CA 1
ATOM 3638 C C . LEU A 1 480 ? -15.133 -25.531 -10.32 1 97.75 480 LEU A C 1
ATOM 3640 O O . LEU A 1 480 ? -14.633 -24.688 -11.078 1 97.75 480 LEU A O 1
ATOM 3644 N N . GLY A 1 481 ? -14.633 -25.922 -9.148 1 95.75 481 GLY A N 1
ATOM 3645 C CA . GLY A 1 481 ? -13.297 -25.484 -8.758 1 95.75 481 GLY A CA 1
ATOM 3646 C C . GLY A 1 481 ? -12.219 -26.5 -9.07 1 95.75 481 GLY A C 1
ATOM 3647 O O . GLY A 1 481 ? -12.312 -27.656 -8.641 1 95.75 481 GLY A O 1
ATOM 3648 N N . SER A 1 482 ? -11.289 -26.078 -9.828 1 95 482 SER A N 1
ATOM 3649 C CA . SER A 1 482 ? -10.078 -26.859 -10.039 1 95 482 SER A CA 1
ATOM 3650 C C . SER A 1 482 ? -8.984 -26.469 -9.055 1 95 482 SER A C 1
ATOM 3652 O O . SER A 1 482 ? -8.953 -25.328 -8.578 1 95 482 SER A O 1
ATOM 3654 N N . ILE A 1 483 ? -8.094 -27.453 -8.742 1 91.44 483 ILE A N 1
ATOM 3655 C CA . ILE A 1 483 ? -7.027 -27.203 -7.785 1 91.44 483 ILE A CA 1
ATOM 3656 C C . ILE A 1 483 ? -6.062 -26.156 -8.344 1 91.44 483 ILE A C 1
ATOM 3658 O O . ILE A 1 483 ? -5.516 -26.328 -9.438 1 91.44 483 ILE A O 1
ATOM 3662 N N . GLY A 1 484 ? -5.984 -25.094 -7.633 1 92.25 484 GLY A N 1
ATOM 3663 C CA . GLY A 1 484 ? -4.977 -24.109 -7.969 1 92.25 484 GLY A CA 1
ATOM 3664 C C . GLY A 1 484 ? -3.584 -24.484 -7.5 1 92.25 484 GLY A C 1
ATOM 3665 O O . GLY A 1 484 ? -3.426 -25.078 -6.434 1 92.25 484 GLY A O 1
ATOM 3666 N N . GLY A 1 485 ? -2.578 -24.141 -8.344 1 92.5 485 GLY A N 1
ATOM 3667 C CA . GLY A 1 485 ? -1.196 -24.344 -7.938 1 92.5 485 GLY A CA 1
ATOM 3668 C C . GLY A 1 485 ? -0.624 -25.672 -8.43 1 92.5 485 GLY A C 1
ATOM 3669 O O . GLY A 1 485 ? 0.526 -26 -8.133 1 92.5 485 GLY A O 1
ATOM 3670 N N . ALA A 1 486 ? -1.378 -26.406 -9.18 1 94.94 486 ALA A N 1
ATOM 3671 C CA . ALA A 1 486 ? -0.913 -27.703 -9.664 1 94.94 486 ALA A CA 1
ATOM 3672 C C . ALA A 1 486 ? -0.821 -27.703 -11.188 1 94.94 486 ALA A C 1
ATOM 3674 O O . ALA A 1 486 ? -1.19 -28.703 -11.828 1 94.94 486 ALA A O 1
ATOM 3675 N N . ALA A 1 487 ? -0.321 -26.703 -11.719 1 96.38 487 ALA A N 1
ATOM 3676 C CA . ALA A 1 487 ? -0.382 -26.469 -13.156 1 96.38 487 ALA A CA 1
ATOM 3677 C C . ALA A 1 487 ? 0.495 -27.453 -13.914 1 96.38 487 ALA A C 1
ATOM 3679 O O . ALA A 1 487 ? 0.124 -27.922 -14.992 1 96.38 487 ALA A O 1
ATOM 3680 N N . ALA A 1 488 ? 1.685 -27.781 -13.375 1 97.31 488 ALA A N 1
ATOM 3681 C CA . ALA A 1 488 ? 2.582 -28.719 -14.039 1 97.31 488 ALA A CA 1
ATOM 3682 C C . ALA A 1 488 ? 1.965 -30.109 -14.102 1 97.31 488 ALA A C 1
ATOM 3684 O O . ALA A 1 488 ? 2.025 -30.781 -15.141 1 97.31 488 ALA A O 1
ATOM 3685 N N . ARG A 1 489 ? 1.353 -30.5 -13.047 1 95.81 489 ARG A N 1
ATOM 3686 C CA . ARG A 1 489 ? 0.709 -31.797 -12.969 1 95.81 489 ARG A CA 1
ATOM 3687 C C . ARG A 1 489 ? -0.461 -31.891 -13.938 1 95.81 489 ARG A C 1
ATOM 3689 O O . ARG A 1 489 ? -0.594 -32.875 -14.664 1 95.81 489 ARG A O 1
ATOM 3696 N N . LEU A 1 490 ? -1.305 -30.906 -13.953 1 95.56 490 LEU A N 1
ATOM 3697 C CA . LEU A 1 490 ? -2.451 -30.891 -14.859 1 95.56 490 LEU A CA 1
ATOM 3698 C C . LEU A 1 490 ? -2 -30.984 -16.312 1 95.56 490 LEU A C 1
ATOM 3700 O O . LEU A 1 490 ? -2.578 -31.719 -17.109 1 95.56 490 LEU A O 1
ATOM 3704 N N . ALA A 1 491 ? -0.971 -30.219 -16.625 1 95.88 491 ALA A N 1
ATOM 3705 C CA . ALA A 1 491 ? -0.446 -30.219 -17.984 1 95.88 491 ALA A CA 1
ATOM 3706 C C . ALA A 1 491 ? 0.082 -31.594 -18.375 1 95.88 491 ALA A C 1
ATOM 3708 O O . ALA A 1 491 ? -0.195 -32.094 -19.469 1 95.88 491 ALA A O 1
ATOM 3709 N N . GLN A 1 492 ? 0.796 -32.188 -17.5 1 95.31 492 GLN A N 1
ATOM 3710 C CA . GLN A 1 492 ? 1.466 -33.438 -17.812 1 95.31 492 GLN A CA 1
ATOM 3711 C C . GLN A 1 492 ? 0.477 -34.594 -17.797 1 95.31 492 GLN A C 1
ATOM 3713 O O . GLN A 1 492 ? 0.507 -35.469 -18.688 1 95.31 492 GLN A O 1
ATOM 3718 N N . ASP A 1 493 ? -0.446 -34.656 -16.828 1 95.06 493 ASP A N 1
ATOM 3719 C CA . ASP A 1 493 ? -1.205 -35.875 -16.578 1 95.06 493 ASP A CA 1
ATOM 3720 C C . ASP A 1 493 ? -2.617 -35.75 -17.141 1 95.06 493 ASP A C 1
ATOM 3722 O O . ASP A 1 493 ? -3.252 -36.781 -17.422 1 95.06 493 ASP A O 1
ATOM 3726 N N . CYS A 1 494 ? -3.123 -34.562 -17.328 1 96.06 494 CYS A N 1
ATOM 3727 C CA . CYS A 1 494 ? -4.559 -34.469 -17.578 1 96.06 494 CYS A CA 1
ATOM 3728 C C . CYS A 1 494 ? -4.836 -33.875 -18.953 1 96.06 494 CYS A C 1
ATOM 3730 O O . CYS A 1 494 ? -5.875 -34.125 -19.547 1 96.06 494 CYS A O 1
ATOM 3732 N N . ILE A 1 495 ? -4.016 -33.031 -19.438 1 96.56 495 ILE A N 1
ATOM 3733 C CA . ILE A 1 495 ? -4.285 -32.344 -20.703 1 96.56 495 ILE A CA 1
ATOM 3734 C C . ILE A 1 495 ? -3.559 -33.031 -21.844 1 96.56 495 ILE A C 1
ATOM 3736 O O . ILE A 1 495 ? -2.326 -33.125 -21.859 1 96.56 495 ILE A O 1
ATOM 3740 N N . LYS A 1 496 ? -4.363 -33.406 -22.844 1 96.88 496 LYS A N 1
ATOM 3741 C CA . LYS A 1 496 ? -3.807 -34.312 -23.859 1 96.88 496 LYS A CA 1
ATOM 3742 C C . LYS A 1 496 ? -3.695 -33.594 -25.203 1 96.88 496 LYS A C 1
ATOM 3744 O O . LYS A 1 496 ? -2.887 -34 -26.047 1 96.88 496 LYS A O 1
ATOM 3749 N N . LYS A 1 497 ? -4.5 -32.656 -25.391 1 96.06 497 LYS A N 1
ATOM 3750 C CA . LYS A 1 497 ? -4.504 -31.891 -26.641 1 96.06 497 LYS A CA 1
ATOM 3751 C C . LYS A 1 497 ? -4.902 -30.438 -26.406 1 96.06 497 LYS A C 1
ATOM 3753 O O . LYS A 1 497 ? -5.75 -30.156 -25.562 1 96.06 497 LYS A O 1
ATOM 3758 N N . VAL A 1 498 ? -4.301 -29.594 -27.141 1 93.94 498 VAL A N 1
ATOM 3759 C CA . VAL A 1 498 ? -4.609 -28.156 -27.094 1 93.94 498 VAL A CA 1
ATOM 3760 C C . VAL A 1 498 ? -4.637 -27.594 -28.516 1 93.94 498 VAL A C 1
ATOM 3762 O O . VAL A 1 498 ? -3.695 -27.797 -29.281 1 93.94 498 VAL A O 1
ATOM 3765 N N . GLU A 1 499 ? -5.672 -26.906 -28.891 1 93.56 499 GLU A N 1
ATOM 3766 C CA . GLU A 1 499 ? -5.793 -26.297 -30.219 1 93.56 499 GLU A CA 1
ATOM 3767 C C . GLU A 1 499 ? -6.453 -24.922 -30.125 1 93.56 499 GLU A C 1
ATOM 3769 O O . GLU A 1 499 ? -7.363 -24.719 -29.328 1 93.56 499 GLU A O 1
ATOM 3774 N N . VAL A 1 500 ? -6.051 -24.031 -30.953 1 91.88 500 VAL A N 1
ATOM 3775 C CA . VAL A 1 500 ? -6.656 -22.703 -31 1 91.88 500 VAL A CA 1
ATOM 3776 C C . VAL A 1 500 ? -7.969 -22.766 -31.781 1 91.88 500 VAL A C 1
ATOM 3778 O O . VAL A 1 500 ? -8.031 -23.344 -32.844 1 91.88 500 VAL A O 1
ATOM 3781 N N . VAL A 1 501 ? -8.992 -22.141 -31.141 1 94.62 501 VAL A N 1
ATOM 3782 C CA . VAL A 1 501 ? -10.312 -22.141 -31.766 1 94.62 501 VAL A CA 1
ATOM 3783 C C . VAL A 1 501 ? -10.594 -20.781 -32.406 1 94.62 501 VAL A C 1
ATOM 3785 O O . VAL A 1 501 ? -11.172 -20.703 -33.469 1 94.62 501 VAL A O 1
ATOM 3788 N N . GLU A 1 502 ? -10.234 -19.766 -31.656 1 93.5 502 GLU A N 1
ATOM 3789 C CA . GLU A 1 502 ? -10.555 -18.422 -32.125 1 93.5 502 GLU A CA 1
ATOM 3790 C C . GLU A 1 502 ? -9.578 -17.391 -31.547 1 93.5 502 GLU A C 1
ATOM 3792 O O . GLU A 1 502 ? -8.969 -17.625 -30.5 1 93.5 502 GLU A O 1
ATOM 3797 N N . TYR A 1 503 ? -9.367 -16.219 -32.25 1 89.38 503 TYR A N 1
ATOM 3798 C CA . TYR A 1 503 ? -8.586 -15.055 -31.891 1 89.38 503 TYR A CA 1
ATOM 3799 C C . TYR A 1 503 ? -7.121 -15.43 -31.672 1 89.38 503 TYR A C 1
ATOM 3801 O O . TYR A 1 503 ? -6.539 -15.109 -30.641 1 89.38 503 TYR A O 1
ATOM 3809 N N . PRO A 1 504 ? -6.48 -16.062 -32.562 1 87.38 504 PRO A N 1
ATOM 3810 C CA . PRO A 1 504 ? -5.074 -16.453 -32.406 1 87.38 504 PRO A CA 1
ATOM 3811 C C . PRO A 1 504 ? -4.16 -15.258 -32.125 1 87.38 504 PRO A C 1
ATOM 3813 O O . PRO A 1 504 ? -3.115 -15.422 -31.5 1 87.38 504 PRO A O 1
ATOM 3816 N N . GLU A 1 505 ? -4.602 -14.117 -32.469 1 81.5 505 GLU A N 1
ATOM 3817 C CA . GLU A 1 505 ? -3.805 -12.898 -32.312 1 81.5 505 GLU A CA 1
ATOM 3818 C C . GLU A 1 505 ? -3.648 -12.539 -30.844 1 81.5 505 GLU A C 1
ATOM 3820 O O . GLU A 1 505 ? -2.766 -11.758 -30.484 1 81.5 505 GLU A O 1
ATOM 3825 N N . LEU A 1 506 ? -4.477 -13.148 -30.031 1 78.94 506 LEU A N 1
ATOM 3826 C CA . LEU A 1 506 ? -4.434 -12.812 -28.609 1 78.94 506 LEU A CA 1
ATOM 3827 C C . LEU A 1 506 ? -3.402 -13.664 -27.875 1 78.94 506 LEU A C 1
ATOM 3829 O O . LEU A 1 506 ? -3.209 -13.523 -26.672 1 78.94 506 LEU A O 1
ATOM 3833 N N . GLY A 1 507 ? -2.768 -14.508 -28.578 1 75 507 GLY A N 1
ATOM 3834 C CA . GLY A 1 507 ? -1.738 -15.32 -27.953 1 75 507 GLY A CA 1
ATOM 3835 C C . GLY A 1 507 ? -2.281 -16.234 -26.875 1 75 507 GLY A C 1
ATOM 3836 O O . GLY A 1 507 ? -3.182 -17.031 -27.125 1 75 507 GLY A O 1
ATOM 3837 N N . MET A 1 508 ? -1.812 -15.961 -25.703 1 73 508 MET A N 1
ATOM 3838 C CA . MET A 1 508 ? -2.193 -16.797 -24.578 1 73 508 MET A CA 1
ATOM 3839 C C . MET A 1 508 ? -3.641 -16.547 -24.172 1 73 508 MET A C 1
ATOM 3841 O O . MET A 1 508 ? -4.258 -17.375 -23.5 1 73 508 MET A O 1
ATOM 3845 N N . GLU A 1 509 ? -4.145 -15.5 -24.625 1 79.69 509 GLU A N 1
ATOM 3846 C CA . GLU A 1 509 ? -5.512 -15.141 -24.266 1 79.69 509 GLU A CA 1
ATOM 3847 C C . GLU A 1 509 ? -6.496 -15.531 -25.359 1 79.69 509 GLU A C 1
ATOM 3849 O O . GLU A 1 509 ? -7.676 -15.18 -25.297 1 79.69 509 GLU A O 1
ATOM 3854 N N . ALA A 1 510 ? -6.043 -16.297 -26.344 1 85.38 510 ALA A N 1
ATOM 3855 C CA . ALA A 1 510 ? -6.926 -16.797 -27.391 1 85.38 510 ALA A CA 1
ATOM 3856 C C . ALA A 1 510 ? -7.91 -17.828 -26.828 1 85.38 510 ALA A C 1
ATOM 3858 O O . ALA A 1 510 ? -7.793 -18.234 -25.656 1 85.38 510 ALA A O 1
ATOM 3859 N N . ILE A 1 511 ? -8.859 -18.094 -27.562 1 94.25 511 ILE A N 1
ATOM 3860 C CA . ILE A 1 511 ? -9.781 -19.172 -27.188 1 94.25 511 ILE A CA 1
ATOM 3861 C C . ILE A 1 511 ? -9.242 -20.516 -27.672 1 94.25 511 ILE A C 1
ATOM 3863 O O . ILE A 1 511 ? -8.938 -20.672 -28.844 1 94.25 511 ILE A O 1
ATOM 3867 N N . TRP A 1 512 ? -9.125 -21.438 -26.719 1 94.5 512 TRP A N 1
ATOM 3868 C CA . TRP A 1 512 ? -8.562 -22.75 -27.016 1 94.5 512 TRP A CA 1
ATOM 3869 C C . TRP A 1 512 ? -9.578 -23.844 -26.719 1 94.5 512 TRP A C 1
ATOM 3871 O O . TRP A 1 512 ? -10.539 -23.641 -25.984 1 94.5 512 TRP A O 1
ATOM 3881 N N . ARG A 1 513 ? -9.383 -24.922 -27.375 1 96.25 513 ARG A N 1
ATOM 3882 C CA . ARG A 1 513 ? -10.031 -26.188 -27.031 1 96.25 513 ARG A CA 1
ATOM 3883 C C . ARG A 1 513 ? -9.008 -27.203 -26.531 1 96.25 513 ARG A C 1
ATOM 3885 O O . ARG A 1 513 ? -7.969 -27.406 -27.172 1 96.25 513 ARG A O 1
ATOM 3892 N N . ILE A 1 514 ? -9.305 -27.781 -25.391 1 97 514 ILE A N 1
ATOM 3893 C CA . ILE A 1 514 ? -8.391 -28.781 -24.844 1 97 514 ILE A CA 1
ATOM 3894 C C . ILE A 1 514 ? -9.133 -30.094 -24.641 1 97 514 ILE A C 1
ATOM 3896 O O . ILE A 1 514 ? -10.359 -30.109 -24.484 1 97 514 ILE A O 1
ATOM 3900 N N . GLU A 1 515 ? -8.414 -31.125 -24.734 1 98.12 515 GLU A N 1
ATOM 3901 C CA . GLU A 1 515 ? -8.891 -32.469 -24.359 1 98.12 515 GLU A CA 1
ATOM 3902 C C . GLU A 1 515 ? -8.289 -32.906 -23.031 1 98.12 515 GLU A C 1
ATOM 3904 O O . GLU A 1 515 ? -7.062 -32.938 -22.875 1 98.12 515 GLU A O 1
ATOM 3909 N N . VAL A 1 516 ? -9.148 -33.188 -22.078 1 97.94 516 VAL A N 1
ATOM 3910 C CA . VAL A 1 516 ? -8.625 -33.531 -20.766 1 97.94 516 VAL A CA 1
ATOM 3911 C C . VAL A 1 516 ? -9.016 -34.969 -20.406 1 97.94 516 VAL A C 1
ATOM 3913 O O . VAL A 1 516 ? -10.008 -35.5 -20.906 1 97.94 516 VAL A O 1
ATOM 3916 N N . VAL A 1 517 ? -8.227 -35.625 -19.594 1 97.94 517 VAL A N 1
ATOM 3917 C CA . VAL A 1 517 ? -8.484 -36.938 -19.031 1 97.94 517 VAL A CA 1
ATOM 3918 C C . VAL A 1 517 ? -8.32 -36.906 -17.516 1 97.94 517 VAL A C 1
ATOM 3920 O O . VAL A 1 517 ? -7.289 -36.469 -17 1 97.94 517 VAL A O 1
ATOM 3923 N N . ASP A 1 518 ? -9.344 -37.312 -16.844 1 95.94 518 ASP A N 1
ATOM 3924 C CA . ASP A 1 518 ? -9.344 -37.406 -15.383 1 95.94 518 ASP A CA 1
ATOM 3925 C C . ASP A 1 518 ? -8.922 -36.062 -14.742 1 95.94 518 ASP A C 1
ATOM 3927 O O . ASP A 1 518 ? -8.062 -36.062 -13.859 1 95.94 518 ASP A O 1
ATOM 3931 N N . PHE A 1 519 ? -9.461 -35.031 -15.281 1 96.5 519 PHE A N 1
ATOM 3932 C CA . PHE A 1 519 ? -9.195 -33.688 -14.766 1 96.5 519 PHE A CA 1
ATOM 3933 C C . PHE A 1 519 ? -9.953 -33.438 -13.461 1 96.5 519 PHE A C 1
ATOM 3935 O O . PHE A 1 519 ? -11.188 -33.438 -13.445 1 96.5 519 PHE A O 1
ATOM 3942 N N . PRO A 1 520 ? -9.242 -33.281 -12.398 1 94.75 520 PRO A N 1
ATOM 3943 C CA . PRO A 1 520 ? -9.914 -33.188 -11.094 1 94.75 520 PRO A CA 1
ATOM 3944 C C . PRO A 1 520 ? -10.586 -31.828 -10.891 1 94.75 520 PRO A C 1
ATOM 3946 O O . PRO A 1 520 ? -10.016 -30.797 -11.25 1 94.75 520 PRO A O 1
ATOM 3949 N N . ALA A 1 521 ? -11.773 -31.797 -10.312 1 95.81 521 ALA A N 1
ATOM 3950 C CA . ALA A 1 521 ? -12.516 -30.594 -9.961 1 95.81 521 ALA A CA 1
ATOM 3951 C C . ALA A 1 521 ? -13.5 -30.875 -8.82 1 95.81 521 ALA A C 1
ATOM 3953 O O . ALA A 1 521 ? -13.594 -32 -8.336 1 95.81 521 ALA A O 1
ATOM 3954 N N . PHE A 1 522 ? -14.07 -29.812 -8.336 1 94.25 522 PHE A N 1
ATOM 3955 C CA . PHE A 1 522 ? -15.055 -29.859 -7.262 1 94.25 522 PHE A CA 1
ATOM 3956 C C . PHE A 1 522 ? -16.266 -29 -7.594 1 94.25 522 PHE A C 1
ATOM 3958 O O . PHE A 1 522 ? -16.125 -27.906 -8.141 1 94.25 522 PHE A O 1
ATOM 3965 N N . ILE A 1 523 ? -17.453 -29.516 -7.211 1 95.62 523 ILE A N 1
ATOM 3966 C CA . ILE A 1 523 ? -18.641 -28.672 -7.367 1 95.62 523 ILE A CA 1
ATOM 3967 C C . ILE A 1 523 ? -18.609 -27.562 -6.32 1 95.62 523 ILE A C 1
ATOM 3969 O O . ILE A 1 523 ? -18.688 -27.828 -5.117 1 95.62 523 ILE A O 1
ATOM 3973 N N . VAL A 1 524 ? -18.531 -26.328 -6.773 1 95.81 524 VAL A N 1
ATOM 3974 C CA . VAL A 1 524 ? -18.438 -25.188 -5.859 1 95.81 524 VAL A CA 1
ATOM 3975 C C . VAL A 1 524 ? -19.766 -24.453 -5.801 1 95.81 524 VAL A C 1
ATOM 3977 O O . VAL A 1 524 ? -20.219 -24.062 -4.719 1 95.81 524 VAL A O 1
ATOM 3980 N N . VAL A 1 525 ? -20.344 -24.172 -6.945 1 97 525 VAL A N 1
ATOM 3981 C CA . VAL A 1 525 ? -21.672 -23.578 -7.062 1 97 525 VAL A CA 1
ATOM 3982 C C . VAL A 1 525 ? -22.562 -24.469 -7.922 1 97 525 VAL A C 1
ATOM 3984 O O . VAL A 1 525 ? -22.141 -24.953 -8.977 1 97 525 VAL A O 1
ATOM 3987 N N . ASP A 1 526 ? -23.781 -24.75 -7.355 1 97.56 526 ASP A N 1
ATOM 3988 C CA . ASP A 1 526 ? -24.672 -25.625 -8.109 1 97.56 526 ASP A CA 1
ATOM 3989 C C . ASP A 1 526 ? -25.875 -24.844 -8.656 1 97.56 526 ASP A C 1
ATOM 3991 O O . ASP A 1 526 ? -25.922 -23.625 -8.547 1 97.56 526 ASP A O 1
ATOM 3995 N N . ASP A 1 527 ? -26.766 -25.531 -9.336 1 97.5 527 ASP A N 1
ATOM 3996 C CA . ASP A 1 527 ? -27.891 -24.922 -10.039 1 97.5 527 ASP A CA 1
ATOM 3997 C C . ASP A 1 527 ? -29.016 -24.562 -9.078 1 97.5 527 ASP A C 1
ATOM 3999 O O . ASP A 1 527 ? -30.094 -24.141 -9.5 1 97.5 527 ASP A O 1
ATOM 4003 N N . LYS A 1 528 ? -28.844 -24.734 -7.785 1 96.5 528 LYS A N 1
ATOM 4004 C CA . LYS A 1 528 ? -29.844 -24.438 -6.766 1 96.5 528 LYS A CA 1
ATOM 4005 C C . LYS A 1 528 ? -29.453 -23.172 -5.977 1 96.5 528 LYS A C 1
ATOM 4007 O O . LYS A 1 528 ? -30.203 -22.75 -5.082 1 96.5 528 LYS A O 1
ATOM 4012 N N . GLY A 1 529 ? -28.234 -22.641 -6.336 1 93 529 GLY A N 1
ATOM 4013 C CA . GLY A 1 529 ? -27.781 -21.438 -5.652 1 93 529 GLY A CA 1
ATOM 4014 C C . GLY A 1 529 ? -26.891 -21.734 -4.457 1 93 529 GLY A C 1
ATOM 4015 O O . GLY A 1 529 ? -26.531 -20.812 -3.707 1 93 529 GLY A O 1
ATOM 4016 N N . ASN A 1 530 ? -26.609 -22.984 -4.258 1 94.88 530 ASN A N 1
ATOM 4017 C CA . ASN A 1 530 ? -25.656 -23.312 -3.191 1 94.88 530 ASN A CA 1
ATOM 4018 C C . ASN A 1 530 ? -24.234 -22.922 -3.564 1 94.88 530 ASN A C 1
ATOM 4020 O O . ASN A 1 530 ? -23.812 -23.094 -4.707 1 94.88 530 ASN A O 1
ATOM 4024 N N . ASP A 1 531 ? -23.578 -22.359 -2.613 1 93.88 531 ASP A N 1
ATOM 4025 C CA . ASP A 1 531 ? -22.219 -21.859 -2.789 1 93.88 531 ASP A CA 1
ATOM 4026 C C . ASP A 1 531 ? -21.312 -22.328 -1.659 1 93.88 531 ASP A C 1
ATOM 4028 O O . ASP A 1 531 ? -21.547 -22.016 -0.49 1 93.88 531 ASP A O 1
ATOM 4032 N N . PHE A 1 532 ? -20.328 -23.031 -2.006 1 90.25 532 PHE A N 1
ATOM 4033 C CA . PHE A 1 532 ? -19.375 -23.578 -1.045 1 90.25 532 PHE A CA 1
ATOM 4034 C C . PHE A 1 532 ? -18.859 -22.484 -0.108 1 90.25 532 PHE A C 1
ATOM 4036 O O . PHE A 1 532 ? -18.734 -22.703 1.098 1 90.25 532 PHE A O 1
ATOM 4043 N N . PHE A 1 533 ? -18.641 -21.312 -0.587 1 87.06 533 PHE A N 1
ATOM 4044 C CA . PHE A 1 533 ? -17.984 -20.266 0.174 1 87.06 533 PHE A CA 1
ATOM 4045 C C . PHE A 1 533 ? -18.984 -19.469 0.998 1 87.06 533 PHE A C 1
ATOM 4047 O O . PHE A 1 533 ? -18.609 -18.688 1.863 1 87.06 533 PHE A O 1
ATOM 4054 N N . ALA A 1 534 ? -20.234 -19.625 0.779 1 86.56 534 ALA A N 1
ATOM 4055 C CA . ALA A 1 534 ? -21.25 -18.844 1.482 1 86.56 534 ALA A CA 1
ATOM 4056 C C . ALA A 1 534 ? -21.203 -19.125 2.984 1 86.56 534 ALA A C 1
ATOM 4058 O O . ALA A 1 534 ? -21.516 -18.234 3.789 1 86.56 534 ALA A O 1
ATOM 4059 N N . GLU A 1 535 ? -20.812 -20.266 3.336 1 79.81 535 GLU A N 1
ATOM 4060 C CA . GLU A 1 535 ? -20.812 -20.625 4.75 1 79.81 535 GLU A CA 1
ATOM 4061 C C . GLU A 1 535 ? -19.656 -19.969 5.488 1 79.81 535 GLU A C 1
ATOM 4063 O O . GLU A 1 535 ? -19.641 -19.906 6.719 1 79.81 535 GLU A O 1
ATOM 4068 N N . PHE A 1 536 ? -18.75 -19.516 4.715 1 81 536 PHE A N 1
ATOM 4069 C CA . PHE A 1 536 ? -17.562 -18.938 5.344 1 81 536 PHE A CA 1
ATOM 4070 C C . PHE A 1 536 ? -17.672 -17.422 5.391 1 81 536 PHE A C 1
ATOM 4072 O O . PHE A 1 536 ? -16.859 -16.75 6.031 1 81 536 PHE A O 1
ATOM 4079 N N . ALA A 1 537 ? -18.719 -16.906 4.676 1 66.81 537 ALA A N 1
ATOM 4080 C CA . ALA A 1 537 ? -18.922 -15.461 4.648 1 66.81 537 ALA A CA 1
ATOM 4081 C C . ALA A 1 537 ? -19.719 -14.992 5.867 1 66.81 537 ALA A C 1
ATOM 4083 O O . ALA A 1 537 ? -20.75 -15.578 6.203 1 66.81 537 ALA A O 1
ATOM 4084 N N . HIS A 1 538 ? -19.156 -14.523 7.039 1 62.91 538 HIS A N 1
ATOM 4085 C CA . HIS A 1 538 ? -19.922 -13.992 8.156 1 62.91 538 HIS A CA 1
ATOM 4086 C C . HIS A 1 538 ? -20.297 -12.531 7.922 1 62.91 538 HIS A C 1
ATOM 4088 O O . HIS A 1 538 ? -19.578 -11.805 7.23 1 62.91 538 HIS A O 1
ATOM 4094 N N . MET B 1 1 ? 14.742 -14.078 -31.484 1 42.41 1 MET B N 1
ATOM 4095 C CA . MET B 1 1 ? 15.336 -13.648 -30.219 1 42.41 1 MET B CA 1
ATOM 4096 C C . MET B 1 1 ? 15.18 -12.148 -30.031 1 42.41 1 MET B C 1
ATOM 4098 O O . MET B 1 1 ? 15.617 -11.359 -30.875 1 42.41 1 MET B O 1
ATOM 4102 N N . THR B 1 2 ? 14.094 -11.625 -29.406 1 57.5 2 THR B N 1
ATOM 4103 C CA . THR B 1 2 ? 13.836 -10.195 -29.328 1 57.5 2 THR B CA 1
ATOM 4104 C C . THR B 1 2 ? 15.031 -9.453 -28.734 1 57.5 2 THR B C 1
ATOM 4106 O O . THR B 1 2 ? 15.617 -9.898 -27.75 1 57.5 2 THR B O 1
ATOM 4109 N N . ASP B 1 3 ? 15.68 -8.641 -29.438 1 83.25 3 ASP B N 1
ATOM 4110 C CA . ASP B 1 3 ? 16.781 -7.793 -28.984 1 83.25 3 ASP B CA 1
ATOM 4111 C C . ASP B 1 3 ? 16.438 -7.121 -27.656 1 83.25 3 ASP B C 1
ATOM 4113 O O . ASP B 1 3 ? 15.305 -6.703 -27.438 1 83.25 3 ASP B O 1
ATOM 4117 N N . PHE B 1 4 ? 17.406 -7.316 -26.703 1 91.44 4 PHE B N 1
ATOM 4118 C CA . PHE B 1 4 ? 17.188 -6.777 -25.359 1 91.44 4 PHE B CA 1
ATOM 4119 C C . PHE B 1 4 ? 17.266 -5.254 -25.375 1 91.44 4 PHE B C 1
ATOM 4121 O O . PHE B 1 4 ? 18.219 -4.684 -25.891 1 91.44 4 PHE B O 1
ATOM 4128 N N . VAL B 1 5 ? 16.219 -4.656 -24.922 1 90.31 5 VAL B N 1
ATOM 4129 C CA . VAL B 1 5 ? 16.156 -3.217 -24.703 1 90.31 5 VAL B CA 1
ATOM 4130 C C . VAL B 1 5 ? 15.727 -2.934 -23.266 1 90.31 5 VAL B C 1
ATOM 4132 O O . VAL B 1 5 ? 14.703 -3.439 -22.812 1 90.31 5 VAL B O 1
ATOM 4135 N N . TYR B 1 6 ? 16.641 -2.172 -22.625 1 94.44 6 TYR B N 1
ATOM 4136 C CA . TYR B 1 6 ? 16.266 -1.794 -21.266 1 94.44 6 TYR B CA 1
ATOM 4137 C C . TYR B 1 6 ? 15.461 -0.497 -21.266 1 94.44 6 TYR B C 1
ATOM 4139 O O . TYR B 1 6 ? 15.914 0.522 -21.797 1 94.44 6 TYR B O 1
ATOM 4147 N N . GLN B 1 7 ? 14.25 -0.567 -20.719 1 95.06 7 GLN B N 1
ATOM 4148 C CA . GLN B 1 7 ? 13.391 0.593 -20.516 1 95.06 7 GLN B CA 1
ATOM 4149 C C . GLN B 1 7 ? 13.297 0.96 -19.031 1 95.06 7 GLN B C 1
ATOM 4151 O O . GLN B 1 7 ? 12.812 0.171 -18.219 1 95.06 7 GLN B O 1
ATOM 4156 N N . GLU B 1 8 ? 13.82 2.176 -18.766 1 95.44 8 GLU B N 1
ATOM 4157 C CA . GLU B 1 8 ? 13.633 2.658 -17.391 1 95.44 8 GLU B CA 1
ATOM 4158 C C . GLU B 1 8 ? 12.156 2.82 -17.062 1 95.44 8 GLU B C 1
ATOM 4160 O O . GLU B 1 8 ? 11.398 3.389 -17.859 1 95.44 8 GLU B O 1
ATOM 4165 N N . LEU B 1 9 ? 11.727 2.344 -15.906 1 97.56 9 LEU B N 1
ATOM 4166 C CA . LEU B 1 9 ? 10.312 2.35 -15.547 1 97.56 9 LEU B CA 1
ATOM 4167 C C . LEU B 1 9 ? 9.812 3.777 -15.352 1 97.56 9 LEU B C 1
ATOM 4169 O O . LEU B 1 9 ? 8.719 4.121 -15.812 1 97.56 9 LEU B O 1
ATOM 4173 N N . PHE B 1 10 ? 10.609 4.578 -14.609 1 97.94 10 PHE B N 1
ATOM 4174 C CA . PHE B 1 10 ? 10.258 5.969 -14.336 1 97.94 10 PHE B CA 1
ATOM 4175 C C . PHE B 1 10 ? 11.25 6.918 -15.008 1 97.94 10 PHE B C 1
ATOM 4177 O O . PHE B 1 10 ? 12.055 7.555 -14.328 1 97.94 10 PHE B O 1
ATOM 4184 N N . PRO B 1 11 ? 11.188 7.086 -16.266 1 96.56 11 PRO B N 1
ATOM 4185 C CA . PRO B 1 11 ? 12.148 7.953 -16.953 1 96.56 11 PRO B CA 1
ATOM 4186 C C . PRO B 1 11 ? 11.844 9.438 -16.75 1 96.56 11 PRO B C 1
ATOM 4188 O O . PRO B 1 11 ? 11.062 10.016 -17.5 1 96.56 11 PRO B O 1
ATOM 4191 N N . LEU B 1 12 ? 12.508 10.047 -15.766 1 94.5 12 LEU B N 1
ATOM 4192 C CA . LEU B 1 12 ? 12.305 11.461 -15.469 1 94.5 12 LEU B CA 1
ATOM 4193 C C . LEU B 1 12 ? 13.227 12.328 -16.312 1 94.5 12 LEU B C 1
ATOM 4195 O O . LEU B 1 12 ? 14.383 11.977 -16.562 1 94.5 12 LEU B O 1
ATOM 4199 N N . SER B 1 13 ? 12.688 13.367 -16.75 1 87.81 13 SER B N 1
ATOM 4200 C CA . SER B 1 13 ? 13.492 14.305 -17.531 1 87.81 13 SER B CA 1
ATOM 4201 C C . SER B 1 13 ? 14.367 15.164 -16.609 1 87.81 13 SER B C 1
ATOM 4203 O O . SER B 1 13 ? 14.633 14.797 -15.469 1 87.81 13 SER B O 1
ATOM 4205 N N . HIS B 1 14 ? 14.633 16.328 -17.047 1 85 14 HIS B N 1
ATOM 4206 C CA . HIS B 1 14 ? 15.594 17.172 -16.344 1 85 14 HIS B CA 1
ATOM 4207 C C . HIS B 1 14 ? 14.984 17.75 -15.07 1 85 14 HIS B C 1
ATOM 4209 O O . HIS B 1 14 ? 13.766 17.812 -14.93 1 85 14 HIS B O 1
ATOM 4215 N N . ASP B 1 15 ? 15.852 18.047 -14.07 1 87.38 15 ASP B N 1
ATOM 4216 C CA . ASP B 1 15 ? 15.5 18.656 -12.789 1 87.38 15 ASP B CA 1
ATOM 4217 C C . ASP B 1 15 ? 15.641 20.172 -12.844 1 87.38 15 ASP B C 1
ATOM 4219 O O . ASP B 1 15 ? 16.75 20.703 -12.906 1 87.38 15 ASP B O 1
ATOM 4223 N N . ASP B 1 16 ? 14.523 20.844 -12.758 1 90.88 16 ASP B N 1
ATOM 4224 C CA . ASP B 1 16 ? 14.555 22.312 -12.805 1 90.88 16 ASP B CA 1
ATOM 4225 C C . ASP B 1 16 ? 14.344 22.906 -11.406 1 90.88 16 ASP B C 1
ATOM 4227 O O . ASP B 1 16 ? 14.016 24.078 -11.273 1 90.88 16 ASP B O 1
ATOM 4231 N N . THR B 1 17 ? 14.641 22.141 -10.406 1 95.69 17 THR B N 1
ATOM 4232 C CA . THR B 1 17 ? 14.406 22.578 -9.031 1 95.69 17 THR B CA 1
ATOM 4233 C C . THR B 1 17 ? 15.383 23.688 -8.648 1 95.69 17 THR B C 1
ATOM 4235 O O . THR B 1 17 ? 16.594 23.547 -8.852 1 95.69 17 THR B O 1
ATOM 4238 N N . PRO B 1 18 ? 14.875 24.844 -8.219 1 97.25 18 PRO B N 1
ATOM 4239 C CA . PRO B 1 18 ? 15.789 25.844 -7.668 1 97.25 18 PRO B CA 1
ATOM 4240 C C . PRO B 1 18 ? 16.391 25.438 -6.324 1 97.25 18 PRO B C 1
ATOM 4242 O O . PRO B 1 18 ? 15.648 25.125 -5.383 1 97.25 18 PRO B O 1
ATOM 4245 N N . TYR B 1 19 ? 17.766 25.406 -6.203 1 98 19 TYR B N 1
ATOM 4246 C CA . TYR B 1 19 ? 18.422 24.969 -4.977 1 98 19 TYR B CA 1
ATOM 4247 C C . TYR B 1 19 ? 19.156 26.125 -4.312 1 98 19 TYR B C 1
ATOM 4249 O O . TYR B 1 19 ? 19.625 27.031 -4.988 1 98 19 TYR B O 1
ATOM 4257 N N . ARG B 1 20 ? 19.188 26.109 -3.055 1 97.81 20 ARG B N 1
ATOM 4258 C CA . ARG B 1 20 ? 20.047 26.984 -2.26 1 97.81 20 ARG B CA 1
ATOM 4259 C C . ARG B 1 20 ? 21.156 26.203 -1.58 1 97.81 20 ARG B C 1
ATOM 4261 O O . ARG B 1 20 ? 20.922 25.094 -1.074 1 97.81 20 ARG B O 1
ATOM 4268 N N . LYS B 1 21 ? 22.391 26.719 -1.554 1 98.31 21 LYS B N 1
ATOM 4269 C CA . LYS B 1 21 ? 23.531 26.062 -0.934 1 98.31 21 LYS B CA 1
ATOM 4270 C C . LYS B 1 21 ? 23.531 26.25 0.58 1 98.31 21 LYS B C 1
ATOM 4272 O O . LYS B 1 21 ? 23.344 27.375 1.068 1 98.31 21 LYS B O 1
ATOM 4277 N N . ILE B 1 22 ? 23.672 25.219 1.294 1 98.44 22 ILE B N 1
ATOM 4278 C CA . ILE B 1 22 ? 23.734 25.234 2.752 1 98.44 22 ILE B CA 1
ATOM 4279 C C . ILE B 1 22 ? 25.188 25.391 3.209 1 98.44 22 ILE B C 1
ATOM 4281 O O . ILE B 1 22 ? 25.484 26.219 4.07 1 98.44 22 ILE B O 1
ATOM 4285 N N . THR B 1 23 ? 26.078 24.547 2.668 1 98.44 23 THR B N 1
ATOM 4286 C CA . THR B 1 23 ? 27.484 24.516 3.094 1 98.44 23 THR B CA 1
ATOM 4287 C C . THR B 1 23 ? 28.312 23.688 2.127 1 98.44 23 THR B C 1
ATOM 4289 O O . THR B 1 23 ? 27.781 23.062 1.205 1 98.44 23 THR B O 1
ATOM 4292 N N . THR B 1 24 ? 29.578 23.75 2.277 1 98.38 24 THR B N 1
ATOM 4293 C CA . THR B 1 24 ? 30.5 22.844 1.595 1 98.38 24 THR B CA 1
ATOM 4294 C C . THR B 1 24 ? 31.203 21.922 2.594 1 98.38 24 THR B C 1
ATOM 4296 O O . THR B 1 24 ? 31.953 21.031 2.201 1 98.38 24 THR B O 1
ATOM 4299 N N . ASP B 1 25 ? 30.938 22.188 3.852 1 98.19 25 ASP B N 1
ATOM 4300 C CA . ASP B 1 25 ? 31.609 21.422 4.898 1 98.19 25 ASP B CA 1
ATOM 4301 C C . ASP B 1 25 ? 31.25 19.938 4.809 1 98.19 25 ASP B C 1
ATOM 4303 O O . ASP B 1 25 ? 30.078 19.594 4.605 1 98.19 25 ASP B O 1
ATOM 4307 N N . GLY B 1 26 ? 32.219 19.078 4.957 1 97.56 26 GLY B N 1
ATOM 4308 C CA . GLY B 1 26 ? 32 17.641 5.008 1 97.56 26 GLY B CA 1
ATOM 4309 C C . GLY B 1 26 ? 31.938 17 3.633 1 97.56 26 GLY B C 1
ATOM 4310 O O . GLY B 1 26 ? 31.641 15.812 3.512 1 97.56 26 GLY B O 1
ATOM 4311 N N . VAL B 1 27 ? 32.156 17.781 2.6 1 98.12 27 VAL B N 1
ATOM 4312 C CA . VAL B 1 27 ? 32.125 17.25 1.236 1 98.12 27 VAL B CA 1
ATOM 4313 C C . VAL B 1 27 ? 33.562 17.281 0.659 1 98.12 27 VAL B C 1
ATOM 4315 O O . VAL B 1 27 ? 34.25 18.281 0.8 1 98.12 27 VAL B O 1
ATOM 4318 N N . GLY B 1 28 ? 34 16.172 0.106 1 97 28 GLY B N 1
ATOM 4319 C CA . GLY B 1 28 ? 35.312 16.078 -0.524 1 97 28 GLY B CA 1
ATOM 4320 C C . GLY B 1 28 ? 35.281 15.203 -1.771 1 97 28 GLY B C 1
ATOM 4321 O O . GLY B 1 28 ? 34.219 14.828 -2.262 1 97 28 GLY B O 1
ATOM 4322 N N . THR B 1 29 ? 36.438 15.008 -2.381 1 96.25 29 THR B N 1
ATOM 4323 C CA . THR B 1 29 ? 36.562 14.156 -3.555 1 96.25 29 THR B CA 1
ATOM 4324 C C . THR B 1 29 ? 37.781 13.219 -3.398 1 96.25 29 THR B C 1
ATOM 4326 O O . THR B 1 29 ? 38.75 13.562 -2.736 1 96.25 29 THR B O 1
ATOM 4329 N N . ALA B 1 30 ? 37.656 12.117 -3.891 1 95.12 30 ALA B N 1
ATOM 4330 C CA . ALA B 1 30 ? 38.719 11.125 -4.004 1 95.12 30 ALA B CA 1
ATOM 4331 C C . ALA B 1 30 ? 38.656 10.422 -5.355 1 95.12 30 ALA B C 1
ATOM 4333 O O . ALA B 1 30 ? 37.844 10.75 -6.207 1 95.12 30 ALA B O 1
ATOM 4334 N N . SER B 1 31 ? 39.656 9.555 -5.543 1 93.56 31 SER B N 1
ATOM 4335 C CA . SER B 1 31 ? 39.719 8.859 -6.824 1 93.56 31 SER B CA 1
ATOM 4336 C C . SER B 1 31 ? 39.656 7.348 -6.637 1 93.56 31 SER B C 1
ATOM 4338 O O . SER B 1 31 ? 40.25 6.801 -5.711 1 93.56 31 SER B O 1
ATOM 4340 N N . PHE B 1 32 ? 38.875 6.715 -7.395 1 91.31 32 PHE B N 1
ATOM 4341 C CA . PHE B 1 32 ? 38.781 5.262 -7.457 1 91.31 32 PHE B CA 1
ATOM 4342 C C . PHE B 1 32 ? 38.844 4.777 -8.898 1 91.31 32 PHE B C 1
ATOM 4344 O O . PHE B 1 32 ? 37.938 5.078 -9.695 1 91.31 32 PHE B O 1
ATOM 4351 N N . ASN B 1 33 ? 39.844 3.92 -9.211 1 88.12 33 ASN B N 1
ATOM 4352 C CA . ASN B 1 33 ? 40.031 3.365 -10.547 1 88.12 33 ASN B CA 1
ATOM 4353 C C . ASN B 1 33 ? 39.906 4.445 -11.625 1 88.12 33 ASN B C 1
ATOM 4355 O O . ASN B 1 33 ? 39.188 4.273 -12.609 1 88.12 33 ASN B O 1
ATOM 4359 N N . GLY B 1 34 ? 40.438 5.531 -11.43 1 88.75 34 GLY B N 1
ATOM 4360 C CA . GLY B 1 34 ? 40.5 6.613 -12.391 1 88.75 34 GLY B CA 1
ATOM 4361 C C . GLY B 1 34 ? 39.25 7.48 -12.414 1 88.75 34 GLY B C 1
ATOM 4362 O O . GLY B 1 34 ? 39.156 8.414 -13.219 1 88.75 34 GLY B O 1
ATOM 4363 N N . GLN B 1 35 ? 38.281 7.223 -11.578 1 91.62 35 GLN B N 1
ATOM 4364 C CA . GLN B 1 35 ? 37.062 8 -11.531 1 91.62 35 GLN B CA 1
ATOM 4365 C C . GLN B 1 35 ? 37 8.844 -10.258 1 91.62 35 GLN B C 1
ATOM 4367 O O . GLN B 1 35 ? 37.438 8.406 -9.195 1 91.62 35 GLN B O 1
ATOM 4372 N N . ASP B 1 36 ? 36.469 10.016 -10.438 1 94.94 36 ASP B N 1
ATOM 4373 C CA . ASP B 1 36 ? 36.219 10.867 -9.266 1 94.94 36 ASP B CA 1
ATOM 4374 C C . ASP B 1 36 ? 35.094 10.336 -8.414 1 94.94 36 ASP B C 1
ATOM 4376 O O . ASP B 1 36 ? 34.031 9.953 -8.938 1 94.94 36 ASP B O 1
ATOM 4380 N N . VAL B 1 37 ? 35.312 10.25 -7.105 1 96.62 37 VAL B N 1
ATOM 4381 C CA . VAL B 1 37 ? 34.312 9.805 -6.137 1 96.62 37 VAL B CA 1
ATOM 4382 C C . VAL B 1 37 ? 34.062 10.914 -5.121 1 96.62 37 VAL B C 1
ATOM 4384 O O . VAL B 1 37 ? 35 11.438 -4.512 1 96.62 37 VAL B O 1
ATOM 4387 N N . VAL B 1 38 ? 32.844 11.328 -4.984 1 98.06 38 VAL B N 1
ATOM 4388 C CA . VAL B 1 38 ? 32.469 12.344 -4.008 1 98.06 38 VAL B CA 1
ATOM 4389 C C . VAL B 1 38 ? 32.438 11.727 -2.611 1 98.06 38 VAL B C 1
ATOM 4391 O O . VAL B 1 38 ? 31.75 10.719 -2.391 1 98.06 38 VAL B O 1
ATOM 4394 N N . THR B 1 39 ? 33.188 12.281 -1.672 1 97.31 39 THR B N 1
ATOM 4395 C CA . THR B 1 39 ? 33.156 11.82 -0.29 1 97.31 39 THR B CA 1
ATOM 4396 C C . THR B 1 39 ? 32.281 12.727 0.57 1 97.31 39 THR B C 1
ATOM 4398 O O . THR B 1 39 ? 32.344 13.953 0.437 1 97.31 39 THR B O 1
ATOM 4401 N N . ILE B 1 40 ? 31.484 12.172 1.396 1 98.12 40 ILE B N 1
ATOM 4402 C CA . ILE B 1 40 ? 30.531 12.938 2.195 1 98.12 40 ILE B CA 1
ATOM 4403 C C . ILE B 1 40 ? 30.625 12.523 3.658 1 98.12 40 ILE B C 1
ATOM 4405 O O . ILE B 1 40 ? 30.453 11.344 3.988 1 98.12 40 ILE B O 1
ATOM 4409 N N . ALA B 1 41 ? 30.891 13.43 4.586 1 97.5 41 ALA B N 1
ATOM 4410 C CA . ALA B 1 41 ? 30.906 13.172 6.023 1 97.5 41 ALA B CA 1
ATOM 4411 C C . ALA B 1 41 ? 29.484 13.047 6.566 1 97.5 41 ALA B C 1
ATOM 4413 O O . ALA B 1 41 ? 28.547 13.68 6.055 1 97.5 41 ALA B O 1
ATOM 4414 N N . PRO B 1 42 ? 29.281 12.242 7.656 1 97.44 42 PRO B N 1
ATOM 4415 C CA . PRO B 1 42 ? 27.953 12.07 8.227 1 97.44 42 PRO B CA 1
ATOM 4416 C C . PRO B 1 42 ? 27.312 13.398 8.656 1 97.44 42 PRO B C 1
ATOM 4418 O O . PRO B 1 42 ? 26.094 13.562 8.562 1 97.44 42 PRO B O 1
ATOM 4421 N N . GLU B 1 43 ? 28.156 14.359 9.07 1 97.5 43 GLU B N 1
ATOM 4422 C CA . GLU B 1 43 ? 27.656 15.641 9.562 1 97.5 43 GLU B CA 1
ATOM 4423 C C . GLU B 1 43 ? 26.984 16.438 8.445 1 97.5 43 GLU B C 1
ATOM 4425 O O . GLU B 1 43 ? 26.047 17.188 8.688 1 97.5 43 GLU B O 1
ATOM 4430 N N . ALA B 1 44 ? 27.5 16.266 7.234 1 98.5 44 ALA B N 1
ATOM 4431 C CA . ALA B 1 44 ? 26.875 16.938 6.094 1 98.5 44 ALA B CA 1
ATOM 4432 C C . ALA B 1 44 ? 25.469 16.406 5.848 1 98.5 44 ALA B C 1
ATOM 4434 O O . ALA B 1 44 ? 24.562 17.188 5.535 1 98.5 44 ALA B O 1
ATOM 4435 N N . ILE B 1 45 ? 25.281 15.117 5.973 1 98.81 45 ILE B N 1
ATOM 4436 C CA . ILE B 1 45 ? 23.984 14.492 5.801 1 98.81 45 ILE B CA 1
ATOM 4437 C C . ILE B 1 45 ? 23.031 14.945 6.906 1 98.81 45 ILE B C 1
ATOM 4439 O O . ILE B 1 45 ? 21.875 15.281 6.645 1 98.81 45 ILE B O 1
ATOM 4443 N N . THR B 1 46 ? 23.547 14.969 8.156 1 98.56 46 THR B N 1
ATOM 4444 C CA . THR B 1 46 ? 22.766 15.414 9.297 1 98.56 46 THR B CA 1
ATOM 4445 C C . THR B 1 46 ? 22.312 16.859 9.109 1 98.56 46 THR B C 1
ATOM 4447 O O . THR B 1 46 ? 21.141 17.172 9.344 1 98.56 46 THR B O 1
ATOM 4450 N N . ARG B 1 47 ? 23.219 17.703 8.68 1 98.56 47 ARG B N 1
ATOM 4451 C CA . ARG B 1 47 ? 22.922 19.125 8.477 1 98.56 47 ARG B CA 1
ATOM 4452 C C . ARG B 1 47 ? 21.875 19.312 7.387 1 98.56 47 ARG B C 1
ATOM 4454 O O . ARG B 1 47 ? 20.938 20.094 7.543 1 98.56 47 ARG B O 1
ATOM 4461 N N . LEU B 1 48 ? 22.062 18.609 6.277 1 98.88 48 LEU B N 1
ATOM 4462 C CA . LEU B 1 48 ? 21.094 18.672 5.195 1 98.88 48 LEU B CA 1
ATOM 4463 C C . LEU B 1 48 ? 19.703 18.266 5.691 1 98.88 48 LEU B C 1
ATOM 4465 O O . LEU B 1 48 ? 18.703 18.922 5.387 1 98.88 48 LEU B O 1
ATOM 4469 N N . THR B 1 49 ? 19.656 17.172 6.43 1 98.94 49 THR B N 1
ATOM 4470 C CA . THR B 1 49 ? 18.391 16.641 6.934 1 98.94 49 THR B CA 1
ATOM 4471 C C . THR B 1 49 ? 17.719 17.641 7.867 1 98.94 49 THR B C 1
ATOM 4473 O O . THR B 1 49 ? 16.516 17.891 7.758 1 98.94 49 THR B O 1
ATOM 4476 N N . PHE B 1 50 ? 18.484 18.234 8.797 1 98.81 50 PHE B N 1
ATOM 4477 C CA . PHE B 1 50 ? 17.969 19.234 9.711 1 98.81 50 PHE B CA 1
ATOM 4478 C C . PHE B 1 50 ? 17.344 20.391 8.938 1 98.81 50 PHE B C 1
ATOM 4480 O O . PHE B 1 50 ? 16.219 20.797 9.219 1 98.81 50 PHE B O 1
ATOM 4487 N N . GLU B 1 51 ? 18.109 20.922 7.969 1 98.81 51 GLU B N 1
ATOM 4488 C CA . GLU B 1 51 ? 17.656 22.078 7.203 1 98.81 51 GLU B CA 1
ATOM 4489 C C . GLU B 1 51 ? 16.391 21.75 6.414 1 98.81 51 GLU B C 1
ATOM 4491 O O . GLU B 1 51 ? 15.484 22.578 6.293 1 98.81 51 GLU B O 1
ATOM 4496 N N . ALA B 1 52 ? 16.359 20.578 5.824 1 98.88 52 ALA B N 1
ATOM 4497 C CA . ALA B 1 52 ? 15.203 20.156 5.035 1 98.88 52 ALA B CA 1
ATOM 4498 C C . ALA B 1 52 ? 13.945 20.078 5.898 1 98.88 52 ALA B C 1
ATOM 4500 O O . ALA B 1 52 ? 12.891 20.578 5.516 1 98.88 52 ALA B O 1
ATOM 4501 N N . ILE B 1 53 ? 14.016 19.422 7.082 1 98.81 53 ILE B N 1
ATOM 4502 C CA . ILE B 1 53 ? 12.867 19.266 7.965 1 98.81 53 ILE B CA 1
ATOM 4503 C C . ILE B 1 53 ? 12.43 20.625 8.492 1 98.81 53 ILE B C 1
ATOM 4505 O O . ILE B 1 53 ? 11.234 20.906 8.594 1 98.81 53 ILE B O 1
ATOM 4509 N N . LYS B 1 54 ? 13.391 21.469 8.797 1 98.69 54 LYS B N 1
ATOM 4510 C CA . LYS B 1 54 ? 13.078 22.828 9.234 1 98.69 54 LYS B CA 1
ATOM 4511 C C . LYS B 1 54 ? 12.305 23.578 8.164 1 98.69 54 LYS B C 1
ATOM 4513 O O . LYS B 1 54 ? 11.219 24.094 8.422 1 98.69 54 LYS B O 1
ATOM 4518 N N . ASP B 1 55 ? 12.844 23.594 6.965 1 98.69 55 ASP B N 1
ATOM 4519 C CA . ASP B 1 55 ? 12.219 24.359 5.895 1 98.69 55 ASP B CA 1
ATOM 4520 C C . ASP B 1 55 ? 10.828 23.812 5.559 1 98.69 55 ASP B C 1
ATOM 4522 O O . ASP B 1 55 ? 9.883 24.578 5.375 1 98.69 55 ASP B O 1
ATOM 4526 N N . THR B 1 56 ? 10.711 22.531 5.473 1 97.81 56 THR B N 1
ATOM 4527 C CA . THR B 1 56 ? 9.445 21.922 5.07 1 97.81 56 THR B CA 1
ATOM 4528 C C . THR B 1 56 ? 8.375 22.156 6.141 1 97.81 56 THR B C 1
ATOM 4530 O O . THR B 1 56 ? 7.18 22.125 5.844 1 97.81 56 THR B O 1
ATOM 4533 N N . SER B 1 57 ? 8.758 22.438 7.395 1 98.31 57 SER B N 1
ATOM 4534 C CA . SER B 1 57 ? 7.82 22.656 8.492 1 98.31 57 SER B CA 1
ATOM 4535 C C . SER B 1 57 ? 7.32 24.094 8.5 1 98.31 57 SER B C 1
ATOM 4537 O O . SER B 1 57 ? 6.297 24.406 9.117 1 98.31 57 SER B O 1
ATOM 4539 N N . HIS B 1 58 ? 8.055 25.047 7.754 1 98.56 58 HIS B N 1
ATOM 4540 C CA . HIS B 1 58 ? 7.77 26.469 7.941 1 98.56 58 HIS B CA 1
ATOM 4541 C C . HIS B 1 58 ? 7.516 27.156 6.605 1 98.56 58 HIS B C 1
ATOM 4543 O O . HIS B 1 58 ? 6.965 28.25 6.566 1 98.56 58 HIS B O 1
ATOM 4549 N N . LEU B 1 59 ? 7.93 26.516 5.566 1 98.69 59 LEU B N 1
ATOM 4550 C CA . LEU B 1 59 ? 7.895 27.188 4.273 1 98.69 59 LEU B CA 1
ATOM 4551 C C . LEU B 1 59 ? 7.172 26.344 3.234 1 98.69 59 LEU B C 1
ATOM 4553 O O . LEU B 1 59 ? 7.051 25.125 3.395 1 98.69 59 LEU B O 1
ATOM 4557 N N . LEU B 1 60 ? 6.672 26.984 2.168 1 98.5 60 LEU B N 1
ATOM 4558 C CA . LEU B 1 60 ? 5.984 26.328 1.061 1 98.5 60 LEU B CA 1
ATOM 4559 C C . LEU B 1 60 ? 6.637 26.688 -0.272 1 98.5 60 LEU B C 1
ATOM 4561 O O . LEU B 1 60 ? 7.359 27.688 -0.368 1 98.5 60 LEU B O 1
ATOM 4565 N N . ARG B 1 61 ? 6.434 25.891 -1.279 1 98.12 61 ARG B N 1
ATOM 4566 C CA . ARG B 1 61 ? 6.852 26.188 -2.645 1 98.12 61 ARG B CA 1
ATOM 4567 C C . ARG B 1 61 ? 6.078 27.391 -3.201 1 98.12 61 ARG B C 1
ATOM 4569 O O . ARG B 1 61 ? 4.887 27.531 -2.936 1 98.12 61 ARG B O 1
ATOM 4576 N N . PRO B 1 62 ? 6.707 28.203 -4.051 1 97.94 62 PRO B N 1
ATOM 4577 C CA . PRO B 1 62 ? 6.008 29.312 -4.691 1 97.94 62 PRO B CA 1
ATOM 4578 C C . PRO B 1 62 ? 4.77 28.875 -5.465 1 97.94 62 PRO B C 1
ATOM 4580 O O . PRO B 1 62 ? 3.729 29.531 -5.406 1 97.94 62 PRO B O 1
ATOM 4583 N N . ALA B 1 63 ? 4.859 27.766 -6.133 1 97.44 63 ALA B N 1
ATOM 4584 C CA . ALA B 1 63 ? 3.75 27.281 -6.949 1 97.44 63 ALA B CA 1
ATOM 4585 C C . ALA B 1 63 ? 2.531 26.969 -6.086 1 97.44 63 ALA B C 1
ATOM 4587 O O . ALA B 1 63 ? 1.393 27.188 -6.508 1 97.44 63 ALA B O 1
ATOM 4588 N N . HIS B 1 64 ? 2.73 26.422 -4.93 1 98.19 64 HIS B N 1
ATOM 4589 C CA . HIS B 1 64 ? 1.635 26.141 -4.008 1 98.19 64 HIS B CA 1
ATOM 4590 C C . HIS B 1 64 ? 0.972 27.422 -3.525 1 98.19 64 HIS B C 1
ATOM 4592 O O . HIS B 1 64 ? -0.257 27.531 -3.502 1 98.19 64 HIS B O 1
ATOM 4598 N N . LEU B 1 65 ? 1.786 28.375 -3.117 1 98.44 65 LEU B N 1
ATOM 4599 C CA . LEU B 1 65 ? 1.271 29.656 -2.67 1 98.44 65 LEU B CA 1
ATOM 4600 C C . LEU B 1 65 ? 0.49 30.344 -3.783 1 98.44 65 LEU B C 1
ATOM 4602 O O . LEU B 1 65 ? -0.557 30.953 -3.533 1 98.44 65 LEU B O 1
ATOM 4606 N N . ALA B 1 66 ? 0.984 30.234 -4.969 1 98.25 66 ALA B N 1
ATOM 4607 C CA . ALA B 1 66 ? 0.291 30.812 -6.121 1 98.25 66 ALA B CA 1
ATOM 4608 C C . ALA B 1 66 ? -1.078 30.156 -6.312 1 98.25 66 ALA B C 1
ATOM 4610 O O . ALA B 1 66 ? -2.035 30.828 -6.711 1 98.25 66 ALA B O 1
ATOM 4611 N N . SER B 1 67 ? -1.149 28.859 -6.141 1 98.19 67 SER B N 1
ATOM 4612 C CA . SER B 1 67 ? -2.43 28.172 -6.258 1 98.19 67 SER B CA 1
ATOM 4613 C C . SER B 1 67 ? -3.443 28.703 -5.254 1 98.19 67 SER B C 1
ATOM 4615 O O . SER B 1 67 ? -4.629 28.828 -5.566 1 98.19 67 SER B O 1
ATOM 4617 N N . LEU B 1 68 ? -3.016 29 -4.023 1 98 68 LEU B N 1
ATOM 4618 C CA . LEU B 1 68 ? -3.893 29.594 -3.021 1 98 68 LEU B CA 1
ATOM 4619 C C . LEU B 1 68 ? -4.328 31 -3.447 1 98 68 LEU B C 1
ATOM 4621 O O . LEU B 1 68 ? -5.504 31.344 -3.332 1 98 68 LEU B O 1
ATOM 4625 N N . ARG B 1 69 ? -3.412 31.781 -3.963 1 97.56 69 ARG B N 1
ATOM 4626 C CA . ARG B 1 69 ? -3.723 33.125 -4.445 1 97.56 69 ARG B CA 1
ATOM 4627 C C . ARG B 1 69 ? -4.754 33.062 -5.566 1 97.56 69 ARG B C 1
ATOM 4629 O O . ARG B 1 69 ? -5.668 33.906 -5.613 1 97.56 69 ARG B O 1
ATOM 4636 N N . ASN B 1 70 ? -4.594 32.125 -6.43 1 97.56 70 ASN B N 1
ATOM 4637 C CA . ASN B 1 70 ? -5.512 31.953 -7.551 1 97.56 70 ASN B CA 1
ATOM 4638 C C . ASN B 1 70 ? -6.953 31.781 -7.078 1 97.56 70 ASN B C 1
ATOM 4640 O O . ASN B 1 70 ? -7.887 32.219 -7.75 1 97.56 70 ASN B O 1
ATOM 4644 N N . ILE B 1 71 ? -7.168 31.125 -5.98 1 97.38 71 ILE B N 1
ATOM 4645 C CA . ILE B 1 71 ? -8.508 30.953 -5.438 1 97.38 71 ILE B CA 1
ATOM 4646 C C . ILE B 1 71 ? -9.117 32.312 -5.105 1 97.38 71 ILE B C 1
ATOM 4648 O O . ILE B 1 71 ? -10.289 32.562 -5.418 1 97.38 71 ILE B O 1
ATOM 4652 N N . LEU B 1 72 ? -8.344 33.188 -4.5 1 95.88 72 LEU B N 1
ATOM 4653 C CA . LEU B 1 72 ? -8.805 34.5 -4.098 1 95.88 72 LEU B CA 1
ATOM 4654 C C . LEU B 1 72 ? -9.141 35.344 -5.316 1 95.88 72 LEU B C 1
ATOM 4656 O O . LEU B 1 72 ? -10.039 36.188 -5.266 1 95.88 72 LEU B O 1
ATOM 4660 N N . ASP B 1 73 ? -8.461 35.125 -6.387 1 96.12 73 ASP B N 1
ATOM 4661 C CA . ASP B 1 73 ? -8.633 35.938 -7.59 1 96.12 73 ASP B CA 1
ATOM 4662 C C . ASP B 1 73 ? -9.727 35.344 -8.484 1 96.12 73 ASP B C 1
ATOM 4664 O O . ASP B 1 73 ? -10.188 36 -9.422 1 96.12 73 ASP B O 1
ATOM 4668 N N . ASP B 1 74 ? -10.148 34.188 -8.258 1 96.62 74 ASP B N 1
ATOM 4669 C CA . ASP B 1 74 ? -11.141 33.5 -9.094 1 96.62 74 ASP B CA 1
ATOM 4670 C C . ASP B 1 74 ? -12.555 34 -8.773 1 96.62 74 ASP B C 1
ATOM 4672 O O . ASP B 1 74 ? -13.078 33.75 -7.691 1 96.62 74 ASP B O 1
ATOM 4676 N N . LYS B 1 75 ? -13.25 34.531 -9.719 1 95.5 75 LYS B N 1
ATOM 4677 C CA . LYS B 1 75 ? -14.586 35.094 -9.523 1 95.5 75 LYS B CA 1
ATOM 4678 C C . LYS B 1 75 ? -15.617 33.969 -9.305 1 95.5 75 LYS B C 1
ATOM 4680 O O . LYS B 1 75 ? -16.672 34.219 -8.719 1 95.5 75 LYS B O 1
ATOM 4685 N N . ASP B 1 76 ? -15.258 32.812 -9.695 1 95.56 76 ASP B N 1
ATOM 4686 C CA . ASP B 1 76 ? -16.203 31.703 -9.586 1 95.56 76 ASP B CA 1
ATOM 4687 C C . ASP B 1 76 ? -16 30.938 -8.281 1 95.56 76 ASP B C 1
ATOM 4689 O O . ASP B 1 76 ? -16.766 30.031 -7.969 1 95.56 76 ASP B O 1
ATOM 4693 N N . ALA B 1 77 ? -15.016 31.328 -7.5 1 95.5 77 ALA B N 1
ATOM 4694 C CA . ALA B 1 77 ? -14.797 30.688 -6.199 1 95.5 77 ALA B CA 1
ATOM 4695 C C . ALA B 1 77 ? -15.867 31.125 -5.203 1 95.5 77 ALA B C 1
ATOM 4697 O O . ALA B 1 77 ? -16.297 32.281 -5.199 1 95.5 77 ALA B O 1
ATOM 4698 N N . SER B 1 78 ? -16.297 30.172 -4.367 1 92.75 78 SER B N 1
ATOM 4699 C CA . SER B 1 78 ? -17.266 30.5 -3.32 1 92.75 78 SER B CA 1
ATOM 4700 C C . SER B 1 78 ? -16.625 31.359 -2.24 1 92.75 78 SER B C 1
ATOM 4702 O O . SER B 1 78 ? -15.398 31.453 -2.156 1 92.75 78 SER B O 1
ATOM 4704 N N . ALA B 1 79 ? -17.484 31.969 -1.436 1 90.81 79 ALA B N 1
ATOM 4705 C CA . ALA B 1 79 ? -16.984 32.75 -0.306 1 90.81 79 ALA B CA 1
ATOM 4706 C C . ALA B 1 79 ? -16.188 31.891 0.662 1 90.81 79 ALA B C 1
ATOM 4708 O O . ALA B 1 79 ? -15.172 32.344 1.209 1 90.81 79 ALA B O 1
ATOM 4709 N N . ASN B 1 80 ? -16.625 30.672 0.828 1 89.94 80 ASN B N 1
ATOM 4710 C CA . ASN B 1 80 ? -15.938 29.75 1.734 1 89.94 80 ASN B CA 1
ATOM 4711 C C . ASN B 1 80 ? -14.578 29.344 1.186 1 89.94 80 ASN B C 1
ATOM 4713 O O . ASN B 1 80 ? -13.609 29.234 1.938 1 89.94 80 ASN B O 1
ATOM 4717 N N . ASP B 1 81 ? -14.508 29.125 -0.136 1 94.56 81 ASP B N 1
ATOM 4718 C CA . ASP B 1 81 ? -13.227 28.844 -0.765 1 94.56 81 ASP B CA 1
ATOM 4719 C C . ASP B 1 81 ? -12.219 29.953 -0.491 1 94.56 81 ASP B C 1
ATOM 4721 O O . ASP B 1 81 ? -11.07 29.688 -0.119 1 94.56 81 ASP B O 1
ATOM 4725 N N . LYS B 1 82 ? -12.695 31.141 -0.7 1 94 82 LYS B N 1
ATOM 4726 C CA . LYS B 1 82 ? -11.828 32.312 -0.556 1 94 82 LYS B CA 1
ATOM 4727 C C . LYS B 1 82 ? -11.398 32.5 0.896 1 94 82 LYS B C 1
ATOM 4729 O O . LYS B 1 82 ? -10.242 32.844 1.169 1 94 82 LYS B O 1
ATOM 4734 N N . PHE B 1 83 ? -12.328 32.25 1.786 1 91.5 83 PHE B N 1
ATOM 4735 C CA . PHE B 1 83 ? -12.016 32.375 3.203 1 91.5 83 PHE B CA 1
ATOM 4736 C C . PHE B 1 83 ? -10.93 31.406 3.615 1 91.5 83 PHE B C 1
ATOM 4738 O O . PHE B 1 83 ? -9.969 31.766 4.285 1 91.5 83 PHE B O 1
ATOM 4745 N N . VAL B 1 84 ? -11.086 30.172 3.238 1 93.81 84 VAL B N 1
ATOM 4746 C CA . VAL B 1 84 ? -10.125 29.125 3.584 1 93.81 84 VAL B CA 1
ATOM 4747 C C . VAL B 1 84 ? -8.758 29.453 2.977 1 93.81 84 VAL B C 1
ATOM 4749 O O . VAL B 1 84 ? -7.734 29.375 3.658 1 93.81 84 VAL B O 1
ATOM 4752 N N . ALA B 1 85 ? -8.758 29.844 1.714 1 96.5 85 ALA B N 1
ATOM 4753 C CA . ALA B 1 85 ? -7.508 30.188 1.036 1 96.5 85 ALA B CA 1
ATOM 4754 C C . ALA B 1 85 ? -6.793 31.344 1.737 1 96.5 85 ALA B C 1
ATOM 4756 O O . ALA B 1 85 ? -5.574 31.312 1.909 1 96.5 85 ALA B O 1
ATOM 4757 N N . TYR B 1 86 ? -7.57 32.312 2.104 1 95 86 TYR B N 1
ATOM 4758 C CA . TYR B 1 86 ? -7.016 33.469 2.803 1 95 86 TYR B CA 1
ATOM 4759 C C . TYR B 1 86 ? -6.383 33.031 4.125 1 95 86 TYR B C 1
ATOM 4761 O O . TYR B 1 86 ? -5.266 33.469 4.445 1 95 86 TYR B O 1
ATOM 4769 N N . ASP B 1 87 ? -7.129 32.25 4.855 1 94.88 87 ASP B N 1
ATOM 4770 C CA . ASP B 1 87 ? -6.637 31.797 6.148 1 94.88 87 ASP B CA 1
ATOM 4771 C C . ASP B 1 87 ? -5.359 30.969 5.98 1 94.88 87 ASP B C 1
ATOM 4773 O O . ASP B 1 87 ? -4.438 31.078 6.793 1 94.88 87 ASP B O 1
ATOM 4777 N N . LEU B 1 88 ? -5.277 30.156 4.969 1 97.12 88 LEU B N 1
ATOM 4778 C CA . LEU B 1 88 ? -4.105 29.328 4.719 1 97.12 88 LEU B CA 1
ATOM 4779 C C . LEU B 1 88 ? -2.906 30.188 4.324 1 97.12 88 LEU B C 1
ATOM 4781 O O . LEU B 1 88 ? -1.772 29.891 4.707 1 97.12 88 LEU B O 1
ATOM 4785 N N . LEU B 1 89 ? -3.135 31.219 3.541 1 97.38 89 LEU B N 1
ATOM 4786 C CA . LEU B 1 89 ? -2.051 32.125 3.186 1 97.38 89 LEU B CA 1
ATOM 4787 C C . LEU B 1 89 ? -1.54 32.875 4.414 1 97.38 89 LEU B C 1
ATOM 4789 O O . LEU B 1 89 ? -0.33 33.031 4.586 1 97.38 89 LEU B O 1
ATOM 4793 N N . LYS B 1 90 ? -2.48 33.312 5.277 1 96.25 90 LYS B N 1
ATOM 4794 C CA . LYS B 1 90 ? -2.072 33.938 6.527 1 96.25 90 LYS B CA 1
ATOM 4795 C C . LYS B 1 90 ? -1.252 33 7.391 1 96.25 90 LYS B C 1
ATOM 4797 O O . LYS B 1 90 ? -0.259 33.375 8 1 96.25 90 LYS B O 1
ATOM 4802 N N . ASN B 1 91 ? -1.732 31.797 7.422 1 97.5 91 ASN B N 1
ATOM 4803 C CA . ASN B 1 91 ? -1.004 30.75 8.141 1 97.5 91 ASN B CA 1
ATOM 4804 C C . ASN B 1 91 ? 0.426 30.609 7.629 1 97.5 91 ASN B C 1
ATOM 4806 O O . ASN B 1 91 ? 1.366 30.5 8.422 1 97.5 91 ASN B O 1
ATOM 4810 N N . ALA B 1 92 ? 0.577 30.594 6.301 1 98 92 ALA B N 1
ATOM 4811 C CA . ALA B 1 92 ? 1.895 30.484 5.68 1 98 92 ALA B CA 1
ATOM 4812 C C . ALA B 1 92 ? 2.789 31.656 6.07 1 98 92 ALA B C 1
ATOM 4814 O O . ALA B 1 92 ? 3.988 31.469 6.301 1 98 92 ALA B O 1
ATOM 4815 N N . CYS B 1 93 ? 2.229 32.812 6.152 1 97.44 93 CYS B N 1
ATOM 4816 C CA . CYS B 1 93 ? 2.979 34 6.527 1 97.44 93 CYS B CA 1
ATOM 4817 C C . CYS B 1 93 ? 3.492 33.906 7.961 1 97.44 93 CYS B C 1
ATOM 4819 O O . CYS B 1 93 ? 4.66 34.188 8.227 1 97.44 93 CYS B O 1
ATOM 4821 N N . ILE B 1 94 ? 2.645 33.5 8.836 1 97.62 94 ILE B N 1
ATOM 4822 C CA . ILE B 1 94 ? 3.018 33.375 10.242 1 97.62 94 ILE B CA 1
ATOM 4823 C C . ILE B 1 94 ? 4.082 32.281 10.391 1 97.62 94 ILE B C 1
ATOM 4825 O O . ILE B 1 94 ? 5.102 32.5 11.055 1 97.62 94 ILE B O 1
ATOM 4829 N N . ALA B 1 95 ? 3.928 31.172 9.742 1 98.19 95 ALA B N 1
ATOM 4830 C CA . ALA B 1 95 ? 4.844 30.047 9.844 1 98.19 95 ALA B CA 1
ATOM 4831 C C . ALA B 1 95 ? 6.219 30.406 9.289 1 98.19 95 ALA B C 1
ATOM 4833 O O . ALA B 1 95 ? 7.238 29.922 9.789 1 98.19 95 ALA B O 1
ATOM 4834 N N . ALA B 1 96 ? 6.242 31.219 8.25 1 98.25 96 ALA B N 1
ATOM 4835 C CA . ALA B 1 96 ? 7.492 31.594 7.598 1 98.25 96 ALA B CA 1
ATOM 4836 C C . ALA B 1 96 ? 8.422 32.344 8.555 1 98.25 96 ALA B C 1
ATOM 4838 O O . ALA B 1 96 ? 9.625 32.438 8.312 1 98.25 96 ALA B O 1
ATOM 4839 N N . GLY B 1 97 ? 7.863 32.781 9.656 1 97.19 97 GLY B N 1
ATOM 4840 C CA . GLY B 1 97 ? 8.664 33.406 10.688 1 97.19 97 GLY B CA 1
ATOM 4841 C C . GLY B 1 97 ? 9.57 32.438 11.43 1 97.19 97 GLY B C 1
ATOM 4842 O O . GLY B 1 97 ? 10.508 32.875 12.109 1 97.19 97 GLY B O 1
ATOM 4843 N N . GLY B 1 98 ? 9.25 31.172 11.422 1 97.19 98 GLY B N 1
ATOM 4844 C CA . GLY B 1 98 ? 10.156 30.141 11.914 1 97.19 98 GLY B CA 1
ATOM 4845 C C . GLY B 1 98 ? 9.844 29.703 13.336 1 97.19 98 GLY B C 1
ATOM 4846 O O . GLY B 1 98 ? 10.43 28.75 13.836 1 97.19 98 GLY B O 1
ATOM 4847 N N . THR B 1 99 ? 8.922 30.391 13.992 1 97.5 99 THR B N 1
ATOM 4848 C CA . THR B 1 99 ? 8.633 30.094 15.391 1 97.5 99 THR B CA 1
ATOM 4849 C C . THR B 1 99 ? 7.512 29.062 15.5 1 97.5 99 THR B C 1
ATOM 4851 O O . THR B 1 99 ? 7.641 28.062 16.219 1 97.5 99 THR B O 1
ATOM 4854 N N . LEU B 1 100 ? 6.41 29.266 14.82 1 98.19 100 LEU B N 1
ATOM 4855 C CA . LEU B 1 100 ? 5.281 28.328 14.789 1 98.19 100 LEU B CA 1
ATOM 4856 C C . LEU B 1 100 ? 5.281 27.531 13.492 1 98.19 100 LEU B C 1
ATOM 4858 O O . LEU B 1 100 ? 5.211 28.109 12.398 1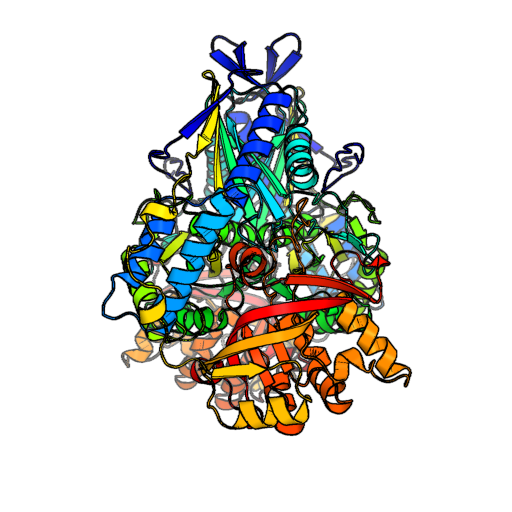 98.19 100 LEU B O 1
ATOM 4862 N N . PRO B 1 101 ? 5.418 26.219 13.602 1 98.25 101 PRO B N 1
ATOM 4863 C CA . PRO B 1 101 ? 5.27 25.438 12.367 1 98.25 101 PRO B CA 1
ATOM 4864 C C . PRO B 1 101 ? 3.889 25.594 11.742 1 98.25 101 PRO B C 1
ATOM 4866 O O . PRO B 1 101 ? 2.932 25.953 12.43 1 98.25 101 PRO B O 1
ATOM 4869 N N . MET B 1 102 ? 3.787 25.281 10.453 1 97.06 102 MET B N 1
ATOM 4870 C CA . MET B 1 102 ? 2.562 25.547 9.695 1 97.06 102 MET B CA 1
ATOM 4871 C C . MET B 1 102 ? 1.426 24.656 10.188 1 97.06 102 MET B C 1
ATOM 4873 O O . MET B 1 102 ? 0.253 25 10.039 1 97.06 102 MET B O 1
ATOM 4877 N N . CYS B 1 103 ? 1.754 23.469 10.625 1 96.62 103 CYS B N 1
ATOM 4878 C CA . CYS B 1 103 ? 0.772 22.484 11.055 1 96.62 103 CYS B CA 1
ATOM 4879 C C . CYS B 1 103 ? 1.065 22 12.477 1 96.62 103 CYS B C 1
ATOM 4881 O O . CYS B 1 103 ? 2.227 21.844 12.852 1 96.62 103 CYS B O 1
ATOM 4883 N N . GLN B 1 104 ? -0.051 21.75 13.281 1 94.38 104 GLN B N 1
ATOM 4884 C CA . GLN B 1 104 ? 0.17 21.219 14.617 1 94.38 104 GLN B CA 1
ATOM 4885 C C . GLN B 1 104 ? 0.728 19.797 14.555 1 94.38 104 GLN B C 1
ATOM 4887 O O . GLN B 1 104 ? 1.438 19.359 15.461 1 94.38 104 GLN B O 1
ATOM 4892 N N . ASP B 1 105 ? 0.215 19.047 13.641 1 94.88 105 ASP B N 1
ATOM 4893 C CA . ASP B 1 105 ? 0.803 17.734 13.352 1 94.88 105 ASP B CA 1
ATOM 4894 C C . ASP B 1 105 ? 2.027 17.875 12.445 1 94.88 105 ASP B C 1
ATOM 4896 O O . ASP B 1 105 ? 1.894 17.984 11.227 1 94.88 105 ASP B O 1
ATOM 4900 N N . THR B 1 106 ? 3.209 17.75 13.102 1 96.56 106 THR B N 1
ATOM 4901 C CA . THR B 1 106 ? 4.418 18.047 12.328 1 96.56 106 THR B CA 1
ATOM 4902 C C . THR B 1 106 ? 4.93 16.781 11.641 1 96.56 106 THR B C 1
ATOM 4904 O O . THR B 1 106 ? 5.984 16.797 11 1 96.56 106 THR B O 1
ATOM 4907 N N . GLY B 1 107 ? 4.273 15.688 11.758 1 96.31 107 GLY B N 1
ATOM 4908 C CA . GLY B 1 107 ? 4.23 14.57 10.82 1 96.31 107 GLY B CA 1
ATOM 4909 C C . GLY B 1 107 ? 5.387 13.602 10.992 1 96.31 107 GLY B C 1
ATOM 4910 O O . GLY B 1 107 ? 6.34 13.891 11.719 1 96.31 107 GLY B O 1
ATOM 4911 N N . THR B 1 108 ? 5.309 12.43 10.336 1 98.56 108 THR B N 1
ATOM 4912 C CA . THR B 1 108 ? 6.379 11.453 10.188 1 98.56 108 THR B CA 1
ATOM 4913 C C . THR B 1 108 ? 7.441 11.961 9.211 1 98.56 108 THR B C 1
ATOM 4915 O O . THR B 1 108 ? 7.121 12.375 8.094 1 98.56 108 THR B O 1
ATOM 4918 N N . ALA B 1 109 ? 8.727 11.953 9.727 1 98.81 109 ALA B N 1
ATOM 4919 C CA . ALA B 1 109 ? 9.812 12.258 8.797 1 98.81 109 ALA B CA 1
ATOM 4920 C C . ALA B 1 109 ? 10.047 11.109 7.832 1 98.81 109 ALA B C 1
ATOM 4922 O O . ALA B 1 109 ? 10.227 9.961 8.25 1 98.81 109 ALA B O 1
ATOM 4923 N N . ILE B 1 110 ? 9.984 11.391 6.582 1 98.81 110 ILE B N 1
ATOM 4924 C CA . ILE B 1 110 ? 10.227 10.414 5.523 1 98.81 110 ILE B CA 1
ATOM 4925 C C . ILE B 1 110 ? 11.352 10.906 4.613 1 98.81 110 ILE B C 1
ATOM 4927 O O . ILE B 1 110 ? 11.305 12.039 4.117 1 98.81 110 ILE B O 1
ATOM 4931 N N . VAL B 1 111 ? 12.328 10.086 4.398 1 98.88 111 VAL B N 1
ATOM 4932 C CA . VAL B 1 111 ? 13.5 10.461 3.617 1 98.88 111 VAL B CA 1
ATOM 4933 C C . VAL B 1 111 ? 13.773 9.398 2.553 1 98.88 111 VAL B C 1
ATOM 4935 O O . VAL B 1 111 ? 13.992 8.234 2.875 1 98.88 111 VAL B O 1
ATOM 4938 N N . MET B 1 112 ? 13.672 9.75 1.315 1 98.81 112 MET B N 1
ATOM 4939 C CA . MET B 1 112 ? 14.125 8.914 0.206 1 98.81 112 MET B CA 1
ATOM 4940 C C . MET B 1 112 ? 15.438 9.445 -0.365 1 98.81 112 MET B C 1
ATOM 4942 O O . MET B 1 112 ? 15.531 10.625 -0.726 1 98.81 112 MET B O 1
ATOM 4946 N N . GLY B 1 113 ? 16.406 8.641 -0.412 1 98.62 113 GLY B N 1
ATOM 4947 C CA . GLY B 1 113 ? 17.688 9 -0.985 1 98.62 113 GLY B CA 1
ATOM 4948 C C . GLY B 1 113 ? 18.078 8.156 -2.184 1 98.62 113 GLY B C 1
ATOM 4949 O O . GLY B 1 113 ? 17.766 6.961 -2.227 1 98.62 113 GLY B O 1
ATOM 4950 N N . LYS B 1 114 ? 18.656 8.742 -3.123 1 97.88 114 LYS B N 1
ATOM 4951 C CA . LYS B 1 114 ? 19.297 8.078 -4.254 1 97.88 114 LYS B CA 1
ATOM 4952 C C . LYS B 1 114 ? 20.797 8.352 -4.27 1 97.88 114 LYS B C 1
ATOM 4954 O O . LYS B 1 114 ? 21.234 9.438 -4.648 1 97.88 114 LYS B O 1
ATOM 4959 N N . LYS B 1 115 ? 21.562 7.359 -3.877 1 97.44 115 LYS B N 1
ATOM 4960 C CA . LYS B 1 115 ? 23 7.469 -3.709 1 97.44 115 LYS B CA 1
ATOM 4961 C C . LYS B 1 115 ? 23.734 7.035 -4.973 1 97.44 115 LYS B C 1
ATOM 4963 O O . LYS B 1 115 ? 23.734 5.852 -5.328 1 97.44 115 LYS B O 1
ATOM 4968 N N . GLY B 1 116 ? 24.391 7.965 -5.605 1 96.44 116 GLY B N 1
ATOM 4969 C CA . GLY B 1 116 ? 25.172 7.617 -6.789 1 96.44 116 GLY B CA 1
ATOM 4970 C C . GLY B 1 116 ? 26.328 6.684 -6.492 1 96.44 116 GLY B C 1
ATOM 4971 O O . GLY B 1 116 ? 26.922 6.75 -5.418 1 96.44 116 GLY B O 1
ATOM 4972 N N . GLN B 1 117 ? 26.625 5.871 -7.445 1 94.31 117 GLN B N 1
ATOM 4973 C CA . GLN B 1 117 ? 27.703 4.895 -7.289 1 94.31 117 GLN B CA 1
ATOM 4974 C C . GLN B 1 117 ? 29 5.574 -6.898 1 94.31 117 GLN B C 1
ATOM 4976 O O . GLN B 1 117 ? 29.797 5.008 -6.145 1 94.31 117 GLN B O 1
ATOM 4981 N N . ARG B 1 118 ? 29.234 6.754 -7.383 1 95.62 118 ARG B N 1
ATOM 4982 C CA . ARG B 1 118 ? 30.484 7.461 -7.121 1 95.62 118 ARG B CA 1
ATOM 4983 C C . ARG B 1 118 ? 30.344 8.383 -5.914 1 95.62 118 ARG B C 1
ATOM 4985 O O . ARG B 1 118 ? 30.969 9.445 -5.867 1 95.62 118 ARG B O 1
ATOM 4992 N N . VAL B 1 119 ? 29.453 8.086 -5.027 1 96.69 119 VAL B N 1
ATOM 4993 C CA . VAL B 1 119 ? 29.328 8.758 -3.736 1 96.69 119 VAL B CA 1
ATOM 4994 C C . VAL B 1 119 ? 29.781 7.816 -2.621 1 96.69 119 VAL B C 1
ATOM 4996 O O . VAL B 1 119 ? 29.312 6.684 -2.529 1 96.69 119 VAL B O 1
ATOM 4999 N N . TRP B 1 120 ? 30.641 8.219 -1.796 1 95.81 120 TRP B N 1
ATOM 5000 C CA . TRP B 1 120 ? 31.172 7.441 -0.68 1 95.81 120 TRP B CA 1
ATOM 5001 C C . TRP B 1 120 ? 30.906 8.141 0.648 1 95.81 120 TRP B C 1
ATOM 5003 O O . TRP B 1 120 ? 31.391 9.25 0.885 1 95.81 120 TRP B O 1
ATOM 5013 N N . THR B 1 121 ? 30 7.508 1.487 1 93.19 121 THR B N 1
ATOM 5014 C CA . THR B 1 121 ? 29.656 8.039 2.799 1 93.19 121 THR B CA 1
ATOM 5015 C C . THR B 1 121 ? 30.266 7.184 3.908 1 93.19 121 THR B C 1
ATOM 5017 O O . THR B 1 121 ? 30.609 6.02 3.684 1 93.19 121 THR B O 1
ATOM 5020 N N . GLY B 1 122 ? 31.219 7.074 4.551 1 81.44 122 GLY B N 1
ATOM 5021 C CA . GLY B 1 122 ? 31.766 6.277 5.641 1 81.44 122 GLY B CA 1
ATOM 5022 C C . GLY B 1 122 ? 30.766 5.312 6.238 1 81.44 122 GLY B C 1
ATOM 5023 O O . GLY B 1 122 ? 31.078 4.562 7.16 1 81.44 122 GLY B O 1
ATOM 5024 N N . GLY B 1 123 ? 29.547 5.164 5.719 1 81.75 123 GLY B N 1
ATOM 5025 C CA . GLY B 1 123 ? 28.516 4.258 6.215 1 81.75 123 GLY B CA 1
ATOM 5026 C C . GLY B 1 123 ? 27.625 4.895 7.262 1 81.75 123 GLY B C 1
ATOM 5027 O O . GLY B 1 123 ? 27.797 6.062 7.613 1 81.75 123 GLY B O 1
ATOM 5028 N N . SER B 1 124 ? 26.438 4.223 7.715 1 89.44 124 SER B N 1
ATOM 5029 C CA . SER B 1 124 ? 25.469 4.598 8.734 1 89.44 124 SER B CA 1
ATOM 5030 C C . SER B 1 124 ? 24.688 5.832 8.32 1 89.44 124 SER B C 1
ATOM 5032 O O . SER B 1 124 ? 24.422 6.711 9.141 1 89.44 124 SER B O 1
ATOM 5034 N N . ASP B 1 125 ? 24.5 5.949 6.992 1 98.06 125 ASP B N 1
ATOM 5035 C CA . ASP B 1 125 ? 23.734 7.086 6.465 1 98.06 125 ASP B CA 1
ATOM 5036 C C . ASP B 1 125 ? 22.391 7.227 7.176 1 98.06 125 ASP B C 1
ATOM 5038 O O . ASP B 1 125 ? 21.953 8.344 7.461 1 98.06 125 ASP B O 1
ATOM 5042 N N . GLU B 1 126 ? 21.75 6.117 7.465 1 98.06 126 GLU B N 1
ATOM 5043 C CA . GLU B 1 126 ? 20.453 6.152 8.141 1 98.06 126 GLU B CA 1
ATOM 5044 C C . GLU B 1 126 ? 20.578 6.797 9.523 1 98.06 126 GLU B C 1
ATOM 5046 O O . GLU B 1 126 ? 19.688 7.547 9.938 1 98.06 126 GLU B O 1
ATOM 5051 N N . ALA B 1 127 ? 21.641 6.477 10.211 1 97.88 127 ALA B N 1
ATOM 5052 C CA . ALA B 1 127 ? 21.875 7.074 11.523 1 97.88 127 ALA B CA 1
ATOM 5053 C C . ALA B 1 127 ? 22.062 8.586 11.406 1 97.88 127 ALA B C 1
ATOM 5055 O O . ALA B 1 127 ? 21.562 9.344 12.234 1 97.88 127 ALA B O 1
ATOM 5056 N N . ALA B 1 128 ? 22.875 9.016 10.422 1 98.44 128 ALA B N 1
ATOM 5057 C CA . ALA B 1 128 ? 23.109 10.445 10.211 1 98.44 128 ALA B CA 1
ATOM 5058 C C . ALA B 1 128 ? 21.812 11.172 9.898 1 98.44 128 ALA B C 1
ATOM 5060 O O . ALA B 1 128 ? 21.578 12.281 10.391 1 98.44 128 ALA B O 1
ATOM 5061 N N . ILE B 1 129 ? 21 10.57 9.047 1 98.81 129 ILE B N 1
ATOM 5062 C CA . ILE B 1 129 ? 19.703 11.141 8.703 1 98.81 129 ILE B CA 1
ATOM 5063 C C . ILE B 1 129 ? 18.828 11.203 9.953 1 98.81 129 ILE B C 1
ATOM 5065 O O . ILE B 1 129 ? 18.203 12.234 10.234 1 98.81 129 ILE B O 1
ATOM 5069 N N . SER B 1 130 ? 18.781 10.109 10.734 1 98.69 130 SER B N 1
ATOM 5070 C CA . SER B 1 130 ? 17.984 10.055 11.945 1 98.69 130 SER B CA 1
ATOM 5071 C C . SER B 1 130 ? 18.406 11.133 12.938 1 98.69 130 SER B C 1
ATOM 5073 O O . SER B 1 130 ? 17.562 11.727 13.617 1 98.69 130 SER B O 1
ATOM 5075 N N . LYS B 1 131 ? 19.656 11.32 13.039 1 98.38 131 LYS B N 1
ATOM 5076 C CA . LYS B 1 131 ? 20.172 12.367 13.922 1 98.38 131 LYS B CA 1
ATOM 5077 C C . LYS B 1 131 ? 19.656 13.742 13.492 1 98.38 131 LYS B C 1
ATOM 5079 O O . LYS B 1 131 ? 19.266 14.555 14.336 1 98.38 131 LYS B O 1
ATOM 5084 N N . GLY B 1 132 ? 19.688 14.016 12.203 1 98.75 132 GLY B N 1
ATOM 5085 C CA . GLY B 1 132 ? 19.156 15.273 11.703 1 98.75 132 GLY B CA 1
ATOM 5086 C C . GLY B 1 132 ? 17.688 15.453 12 1 98.75 132 GLY B C 1
ATOM 5087 O O . GLY B 1 132 ? 17.234 16.547 12.344 1 98.75 132 GLY B O 1
ATOM 5088 N N . VAL B 1 133 ? 16.953 14.383 11.867 1 98.75 133 VAL B N 1
ATOM 5089 C CA . VAL B 1 133 ? 15.531 14.414 12.164 1 98.75 133 VAL B CA 1
ATOM 5090 C C . VAL B 1 133 ? 15.32 14.703 13.648 1 98.75 133 VAL B C 1
ATOM 5092 O O . VAL B 1 133 ? 14.555 15.602 14.016 1 98.75 133 VAL B O 1
ATOM 5095 N N . GLN B 1 134 ? 15.984 13.953 14.508 1 98.38 134 GLN B N 1
ATOM 5096 C CA . GLN B 1 134 ? 15.844 14.148 15.945 1 98.38 134 GLN B CA 1
ATOM 5097 C C . GLN B 1 134 ? 16.188 15.586 16.344 1 98.38 134 GLN B C 1
ATOM 5099 O O . GLN B 1 134 ? 15.492 16.203 17.141 1 98.38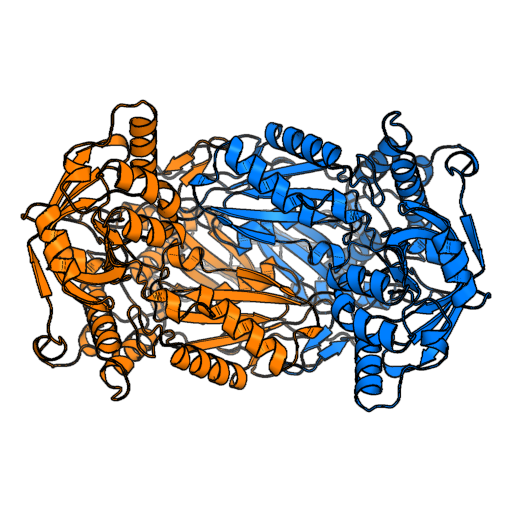 134 GLN B O 1
ATOM 5104 N N . GLN B 1 135 ? 17.266 16.078 15.781 1 98.19 135 GLN B N 1
ATOM 5105 C CA . GLN B 1 135 ? 17.703 17.453 16.094 1 98.19 135 GLN B CA 1
ATOM 5106 C C . GLN B 1 135 ? 16.625 18.469 15.703 1 98.19 135 GLN B C 1
ATOM 5108 O O . GLN B 1 135 ? 16.359 19.391 16.453 1 98.19 135 GLN B O 1
ATOM 5113 N N . ALA B 1 136 ? 16.078 18.281 14.523 1 98.44 136 ALA B N 1
ATOM 5114 C CA . ALA B 1 136 ? 15.047 19.219 14.078 1 98.44 136 ALA B CA 1
ATOM 5115 C C . ALA B 1 136 ? 13.859 19.219 15.039 1 98.44 136 ALA B C 1
ATOM 5117 O O . ALA B 1 136 ? 13.406 20.266 15.477 1 98.44 136 ALA B O 1
ATOM 5118 N N . TYR B 1 137 ? 13.422 18.047 15.43 1 97.56 137 TYR B N 1
ATOM 5119 C CA . TYR B 1 137 ? 12.227 17.938 16.25 1 97.56 137 TYR B CA 1
ATOM 5120 C C . TYR B 1 137 ? 12.508 18.344 17.703 1 97.56 137 TYR B C 1
ATOM 5122 O O . TYR B 1 137 ? 11.609 18.781 18.406 1 97.56 137 TYR B O 1
ATOM 5130 N N . THR B 1 138 ? 13.703 18.219 18.141 1 96.12 138 THR B N 1
ATOM 5131 C CA . THR B 1 138 ? 14.055 18.594 19.5 1 96.12 138 THR B CA 1
ATOM 5132 C C . THR B 1 138 ? 14.344 20.078 19.594 1 96.12 138 THR B C 1
ATOM 5134 O O . THR B 1 138 ? 13.938 20.734 20.562 1 96.12 138 THR B O 1
ATOM 5137 N N . ASP B 1 139 ? 14.992 20.609 18.594 1 96.44 139 ASP B N 1
ATOM 5138 C CA . ASP B 1 139 ? 15.461 22 18.656 1 96.44 139 ASP B CA 1
ATOM 5139 C C . ASP B 1 139 ? 14.344 22.969 18.266 1 96.44 139 ASP B C 1
ATOM 5141 O O . ASP B 1 139 ? 14.344 24.125 18.688 1 96.44 139 ASP B O 1
ATOM 5145 N N . LEU B 1 140 ? 13.484 22.547 17.391 1 97.5 140 LEU B N 1
ATOM 5146 C CA . LEU B 1 140 ? 12.414 23.406 16.906 1 97.5 140 LEU B CA 1
ATOM 5147 C C . LEU B 1 140 ? 11.109 23.109 17.641 1 97.5 140 LEU B C 1
ATOM 5149 O O . LEU B 1 140 ? 11.047 22.188 18.453 1 97.5 140 LEU B O 1
ATOM 5153 N N . ASN B 1 141 ? 10.141 23.969 17.438 1 97.12 141 ASN B N 1
ATOM 5154 C CA . ASN B 1 141 ? 8.859 23.828 18.125 1 97.12 141 ASN B CA 1
ATOM 5155 C C . ASN B 1 141 ? 7.941 22.844 17.422 1 97.12 141 ASN B C 1
ATOM 5157 O O . ASN B 1 141 ? 6.781 23.156 17.141 1 97.12 141 ASN B O 1
ATOM 5161 N N . LEU B 1 142 ? 8.477 21.672 17.125 1 97.38 142 LEU B N 1
ATOM 5162 C CA . LEU B 1 142 ? 7.738 20.625 16.438 1 97.38 142 LEU B CA 1
ATOM 5163 C C . LEU B 1 142 ? 7.176 19.609 17.422 1 97.38 142 LEU B C 1
ATOM 5165 O O . LEU B 1 142 ? 7.621 19.547 18.578 1 97.38 142 LEU B O 1
ATOM 5169 N N . ARG B 1 143 ? 6.191 18.891 16.984 1 94.19 143 ARG B N 1
ATOM 5170 C CA . ARG B 1 143 ? 5.512 17.906 17.812 1 94.19 143 ARG B CA 1
ATOM 5171 C C . ARG B 1 143 ? 6.098 16.516 17.609 1 94.19 143 ARG B C 1
ATOM 5173 O O . ARG B 1 143 ? 6.453 16.141 16.5 1 94.19 143 ARG B O 1
ATOM 5180 N N . TYR B 1 144 ? 6.25 15.734 18.719 1 93.88 144 TYR B N 1
ATOM 5181 C CA . TYR B 1 144 ? 6.602 14.32 18.625 1 93.88 144 TYR B CA 1
ATOM 5182 C C . TYR B 1 144 ? 5.375 13.469 18.328 1 93.88 144 TYR B C 1
ATOM 5184 O O . TYR B 1 144 ? 4.559 13.211 19.219 1 93.88 144 TYR B O 1
ATOM 5192 N N . SER B 1 145 ? 5.344 12.938 17.094 1 93.06 145 SER B N 1
ATOM 5193 C CA . SER B 1 145 ? 4.125 12.266 16.656 1 93.06 145 SER B CA 1
ATOM 5194 C C . SER B 1 145 ? 4.324 10.758 16.578 1 93.06 145 SER B C 1
ATOM 5196 O O . SER B 1 145 ? 3.373 10.008 16.359 1 93.06 145 SER B O 1
ATOM 5198 N N . GLN B 1 146 ? 5.535 10.258 16.781 1 96.19 146 GLN B N 1
ATOM 5199 C CA . GLN B 1 146 ? 5.812 8.844 16.578 1 96.19 146 GLN B CA 1
ATOM 5200 C C . GLN B 1 146 ? 5.555 8.047 17.859 1 96.19 146 GLN B C 1
ATOM 5202 O O . GLN B 1 146 ? 5.855 8.523 18.969 1 96.19 146 GLN B O 1
ATOM 5207 N N . THR B 1 147 ? 4.996 6.906 17.688 1 95.5 147 THR B N 1
ATOM 5208 C CA . THR B 1 147 ? 4.777 5.961 18.781 1 95.5 147 THR B CA 1
ATOM 5209 C C . THR B 1 147 ? 5.484 4.641 18.5 1 95.5 147 THR B C 1
ATOM 5211 O O . THR B 1 147 ? 5.523 4.18 17.359 1 95.5 147 THR B O 1
ATOM 5214 N N . ALA B 1 148 ? 6.082 4.09 19.531 1 97.38 148 ALA B N 1
ATOM 5215 C CA . ALA B 1 148 ? 6.758 2.795 19.484 1 97.38 148 ALA B CA 1
ATOM 5216 C C . ALA B 1 148 ? 5.941 1.721 20.188 1 97.38 148 ALA B C 1
ATOM 5218 O O . ALA B 1 148 ? 5.398 1.96 21.266 1 97.38 148 ALA B O 1
ATOM 5219 N N . ALA B 1 149 ? 5.863 0.582 19.547 1 98 149 ALA B N 1
ATOM 5220 C CA . ALA B 1 149 ? 5.176 -0.547 20.172 1 98 149 ALA B CA 1
ATOM 5221 C C . ALA B 1 149 ? 6.109 -1.303 21.125 1 98 149 ALA B C 1
ATOM 5223 O O . ALA B 1 149 ? 7.215 -1.689 20.734 1 98 149 ALA B O 1
ATOM 5224 N N . LEU B 1 150 ? 5.652 -1.514 22.328 1 97.94 150 LEU B N 1
ATOM 5225 C CA . LEU B 1 150 ? 6.379 -2.35 23.281 1 97.94 150 LEU B CA 1
ATOM 5226 C C . LEU B 1 150 ? 6.008 -3.818 23.109 1 97.94 150 LEU B C 1
ATOM 5228 O O . LEU B 1 150 ? 6.855 -4.699 23.25 1 97.94 150 LEU B O 1
ATOM 5232 N N . ASN B 1 151 ? 4.828 -4.062 22.891 1 97.81 151 ASN B N 1
ATOM 5233 C CA . ASN B 1 151 ? 4.195 -5.301 22.453 1 97.81 151 ASN B CA 1
ATOM 5234 C C . ASN B 1 151 ? 3.053 -5.035 21.484 1 97.81 151 ASN B C 1
ATOM 5236 O O . ASN B 1 151 ? 2.953 -3.941 20.922 1 97.81 151 ASN B O 1
ATOM 5240 N N . MET B 1 152 ? 2.189 -5.984 21.203 1 97.94 152 MET B N 1
ATOM 5241 C CA . MET B 1 152 ? 1.167 -5.824 20.172 1 97.94 152 MET B CA 1
ATOM 5242 C C . MET B 1 152 ? 0.219 -4.684 20.516 1 97.94 152 MET B C 1
ATOM 5244 O O . MET B 1 152 ? -0.25 -3.969 19.625 1 97.94 152 MET B O 1
ATOM 5248 N N . TYR B 1 153 ? 0.016 -4.445 21.797 1 96.69 153 TYR B N 1
ATOM 5249 C CA . TYR B 1 153 ? -1.097 -3.574 22.156 1 96.69 153 TYR B CA 1
ATOM 5250 C C . TYR B 1 153 ? -0.599 -2.324 22.875 1 96.69 153 TYR B C 1
ATOM 5252 O O . TYR B 1 153 ? -1.194 -1.252 22.75 1 96.69 153 TYR B O 1
ATOM 5260 N N . ASP B 1 154 ? 0.51 -2.395 23.609 1 95.31 154 ASP B N 1
ATOM 5261 C CA . ASP B 1 154 ? 1.031 -1.271 24.375 1 95.31 154 ASP B CA 1
ATOM 5262 C C . ASP B 1 154 ? 2.049 -0.472 23.562 1 95.31 154 ASP B C 1
ATOM 5264 O O . ASP B 1 154 ? 2.881 -1.049 22.859 1 95.31 154 ASP B O 1
ATOM 5268 N N . GLU B 1 155 ? 1.915 0.823 23.672 1 94.69 155 GLU B N 1
ATOM 5269 C CA . GLU B 1 155 ? 2.777 1.729 22.922 1 94.69 155 GLU B CA 1
ATOM 5270 C C . GLU B 1 155 ? 3.244 2.895 23.781 1 94.69 155 GLU B C 1
ATOM 5272 O O . GLU B 1 155 ? 2.662 3.16 24.844 1 94.69 155 GLU B O 1
ATOM 5277 N N . VAL B 1 156 ? 4.246 3.584 23.375 1 93.69 156 VAL B N 1
ATOM 5278 C CA . VAL B 1 156 ? 4.738 4.785 24.047 1 93.69 156 VAL B CA 1
ATOM 5279 C C . VAL B 1 156 ? 5.188 5.805 23 1 93.69 156 VAL B C 1
ATOM 5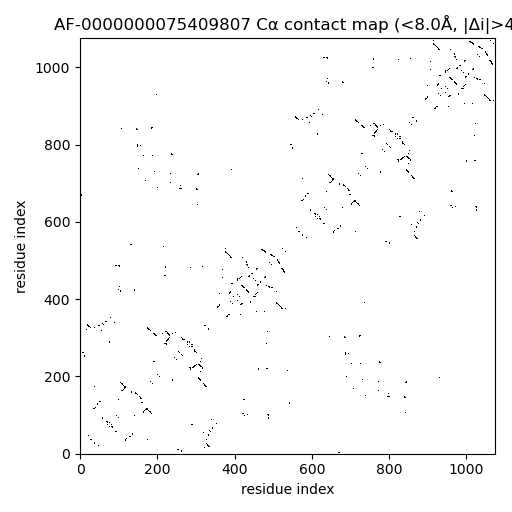281 O O . VAL B 1 156 ? 5.664 5.434 21.922 1 93.69 156 VAL B O 1
ATOM 5284 N N . ASN B 1 157 ? 4.895 7.059 23.266 1 92.94 157 ASN B N 1
ATOM 5285 C CA . ASN B 1 157 ? 5.516 8.094 22.438 1 92.94 157 ASN B CA 1
ATOM 5286 C C . ASN B 1 157 ? 7.035 8.055 22.547 1 92.94 157 ASN B C 1
ATOM 5288 O O . ASN B 1 157 ? 7.59 7.973 23.641 1 92.94 157 ASN B O 1
ATOM 5292 N N . THR B 1 158 ? 7.754 8.094 21.438 1 94.56 158 THR B N 1
ATOM 5293 C CA . THR B 1 158 ? 9.195 7.891 21.469 1 94.56 158 THR B CA 1
ATOM 5294 C C . THR B 1 158 ? 9.906 9.102 22.078 1 94.56 158 THR B C 1
ATOM 5296 O O . THR B 1 158 ? 11.055 9.008 22.5 1 94.56 158 THR B O 1
ATOM 5299 N N . GLY B 1 159 ? 9.227 10.312 22 1 92.62 159 GLY B N 1
ATOM 5300 C CA . GLY B 1 159 ? 9.773 11.539 22.562 1 92.62 159 GLY B CA 1
ATOM 5301 C C . GLY B 1 159 ? 10.844 12.164 21.688 1 92.62 159 GLY B C 1
ATOM 5302 O O . GLY B 1 159 ? 11.492 13.133 22.094 1 92.62 159 GLY B O 1
ATOM 5303 N N . THR B 1 160 ? 11.062 11.633 20.531 1 94.88 160 THR B N 1
ATOM 5304 C CA . THR B 1 160 ? 12.086 12.141 19.625 1 94.88 160 THR B CA 1
ATOM 5305 C C . THR B 1 160 ? 11.531 12.281 18.203 1 94.88 160 THR B C 1
ATOM 5307 O O . THR B 1 160 ? 12.203 12.82 17.328 1 94.88 160 THR B O 1
ATOM 5310 N N . ASN B 1 161 ? 10.43 11.789 17.938 1 96.5 161 ASN B N 1
ATOM 5311 C CA . ASN B 1 161 ? 9.75 11.672 16.641 1 96.5 161 ASN B CA 1
ATOM 5312 C C . ASN B 1 161 ? 10.438 10.664 15.734 1 96.5 161 ASN B C 1
ATOM 5314 O O . ASN B 1 161 ? 10.234 10.68 14.516 1 96.5 161 ASN B O 1
ATOM 5318 N N . LEU B 1 162 ? 11.336 9.891 16.266 1 97.88 162 LEU B N 1
ATOM 5319 C CA . LEU B 1 162 ? 11.875 8.727 15.57 1 97.88 162 LEU B CA 1
ATOM 5320 C C . LEU B 1 162 ? 11.062 7.477 15.883 1 97.88 162 LEU B C 1
ATOM 5322 O O . LEU B 1 162 ? 10.383 7.414 16.906 1 97.88 162 LEU B O 1
ATOM 5326 N N . PRO B 1 163 ? 11.133 6.441 15.008 1 98.12 163 PRO B N 1
ATOM 5327 C CA . PRO B 1 163 ? 11.938 6.352 13.789 1 98.12 163 PRO B CA 1
ATOM 5328 C C . PRO B 1 163 ? 11.359 7.168 12.641 1 98.12 163 PRO B C 1
ATOM 5330 O O . PRO B 1 163 ? 10.148 7.422 12.602 1 98.12 163 PRO B O 1
ATOM 5333 N N . ALA B 1 164 ? 12.266 7.625 11.758 1 98.62 164 ALA B N 1
ATOM 5334 C CA . ALA B 1 164 ? 11.906 8.125 10.438 1 98.62 164 ALA B CA 1
ATOM 5335 C C . ALA B 1 164 ? 11.859 6.992 9.414 1 98.62 164 ALA B C 1
ATOM 5337 O O . ALA B 1 164 ? 12.5 5.953 9.594 1 98.62 164 ALA B O 1
ATOM 5338 N N . GLN B 1 165 ? 11 7.148 8.438 1 98.69 165 GLN B N 1
ATOM 5339 C CA . GLN B 1 165 ? 11.133 6.246 7.301 1 98.69 165 GLN B CA 1
ATOM 5340 C C . GLN B 1 165 ? 12.305 6.645 6.414 1 98.69 165 GLN B C 1
ATOM 5342 O O . GLN B 1 165 ? 12.352 7.77 5.906 1 98.69 165 GLN B O 1
ATOM 5347 N N . ILE B 1 166 ? 13.25 5.793 6.207 1 98.75 166 ILE B N 1
ATOM 5348 C CA . ILE B 1 166 ? 14.438 6.086 5.414 1 98.75 166 ILE B CA 1
ATOM 5349 C C . ILE B 1 166 ? 14.633 5 4.355 1 98.75 166 ILE B C 1
ATOM 5351 O O . ILE B 1 166 ? 14.789 3.822 4.688 1 98.75 166 ILE B O 1
ATOM 5355 N N . ASP B 1 167 ? 14.492 5.332 3.111 1 98.44 167 ASP B N 1
ATOM 5356 C CA . ASP B 1 167 ? 14.781 4.465 1.972 1 98.44 167 ASP B CA 1
ATOM 5357 C C . ASP B 1 167 ? 15.93 5.02 1.131 1 98.44 167 ASP B C 1
ATOM 5359 O O . ASP B 1 167 ? 15.766 6.031 0.445 1 98.44 167 ASP B O 1
ATOM 5363 N N . LEU B 1 168 ? 17.047 4.387 1.158 1 98.5 168 LEU B N 1
ATOM 5364 C CA . LEU B 1 168 ? 18.219 4.844 0.415 1 98.5 168 LEU B CA 1
ATOM 5365 C C . LEU B 1 168 ? 18.5 3.926 -0.768 1 98.5 168 LEU B C 1
ATOM 5367 O O . LEU B 1 168 ? 18.891 2.773 -0.583 1 98.5 168 LEU B O 1
ATOM 5371 N N . PHE B 1 169 ? 18.359 4.43 -1.948 1 98.06 169 PHE B N 1
ATOM 5372 C CA . PHE B 1 169 ? 18.516 3.633 -3.158 1 98.06 169 PHE B CA 1
ATOM 5373 C C . PHE B 1 169 ? 19.906 3.812 -3.742 1 98.06 169 PHE B C 1
ATOM 5375 O O . PHE B 1 169 ? 20.5 4.895 -3.654 1 98.06 169 PHE B O 1
ATOM 5382 N N . ALA B 1 170 ? 20.406 2.736 -4.348 1 97.31 170 ALA B N 1
ATOM 5383 C CA . ALA B 1 170 ? 21.641 2.766 -5.109 1 97.31 170 ALA B CA 1
ATOM 5384 C C . ALA B 1 170 ? 21.391 3.104 -6.574 1 97.31 170 ALA B C 1
ATOM 5386 O O . ALA B 1 170 ? 20.562 2.461 -7.23 1 97.31 170 ALA B O 1
ATOM 5387 N N . THR B 1 171 ? 22.016 4.137 -7.086 1 95.69 171 THR B N 1
ATOM 5388 C CA . THR B 1 171 ? 21.859 4.539 -8.477 1 95.69 171 THR B CA 1
ATOM 5389 C C . THR B 1 171 ? 23.219 4.93 -9.078 1 95.69 171 THR B C 1
ATOM 5391 O O . THR B 1 171 ? 24.25 4.746 -8.445 1 95.69 171 THR B O 1
ATOM 5394 N N . GLU B 1 172 ? 23.266 5.391 -10.312 1 94.44 172 GLU B N 1
ATOM 5395 C CA . GLU B 1 172 ? 24.484 5.863 -10.969 1 94.44 172 GLU B CA 1
ATOM 5396 C C . GLU B 1 172 ? 24.719 7.344 -10.688 1 94.44 172 GLU B C 1
ATOM 5398 O O . GLU B 1 172 ? 23.812 8.047 -10.234 1 94.44 172 GLU B O 1
ATOM 5403 N N . GLY B 1 173 ? 25.969 7.746 -10.898 1 95.06 173 GLY B N 1
ATOM 5404 C CA . GLY B 1 173 ? 26.266 9.164 -10.82 1 95.06 173 GLY B CA 1
ATOM 5405 C C . GLY B 1 173 ? 27.094 9.547 -9.617 1 95.06 173 GLY B C 1
ATOM 5406 O O . GLY B 1 173 ? 27.562 8.672 -8.875 1 95.06 173 GLY B O 1
ATOM 5407 N N . ASP B 1 174 ? 27.312 10.875 -9.469 1 96.81 174 ASP B N 1
ATOM 5408 C CA . ASP B 1 174 ? 28.234 11.398 -8.453 1 96.81 174 ASP B CA 1
ATOM 5409 C C . ASP B 1 174 ? 27.516 12.352 -7.504 1 96.81 174 ASP B C 1
ATOM 5411 O O . ASP B 1 174 ? 28.109 13.305 -7.004 1 96.81 174 ASP B O 1
ATOM 5415 N N . ALA B 1 175 ? 26.281 12.133 -7.348 1 97.75 175 ALA B N 1
ATOM 5416 C CA . ALA B 1 175 ? 25.484 12.945 -6.43 1 97.75 175 ALA B CA 1
ATOM 5417 C C . ALA B 1 175 ? 24.656 12.078 -5.496 1 97.75 175 ALA B C 1
ATOM 5419 O O . ALA B 1 175 ? 24.359 10.922 -5.812 1 97.75 175 ALA B O 1
ATOM 5420 N N . TYR B 1 176 ? 24.422 12.562 -4.344 1 98.56 176 TYR B N 1
ATOM 5421 C CA . TYR B 1 176 ? 23.438 12.016 -3.416 1 98.56 176 TYR B CA 1
ATOM 5422 C C . TYR B 1 176 ? 22.188 12.875 -3.377 1 98.56 176 TYR B C 1
ATOM 5424 O O . TYR B 1 176 ? 22.188 13.977 -2.814 1 98.56 176 TYR B O 1
ATOM 5432 N N . LYS B 1 177 ? 21.125 12.422 -3.975 1 98.56 177 LYS B N 1
ATOM 5433 C CA . LYS B 1 177 ? 19.906 13.203 -4.086 1 98.56 177 LYS B CA 1
ATOM 5434 C C . LYS B 1 177 ? 18.844 12.727 -3.092 1 98.56 177 LYS B C 1
ATOM 5436 O O . LYS B 1 177 ? 18.734 11.523 -2.828 1 98.56 177 LYS B O 1
ATOM 5441 N N . PHE B 1 178 ? 18.094 13.68 -2.562 1 98.75 178 PHE B N 1
ATOM 5442 C CA . PHE B 1 178 ? 17.141 13.344 -1.504 1 98.75 178 PHE B CA 1
ATOM 5443 C C . PHE B 1 178 ? 15.789 13.984 -1.771 1 98.75 178 PHE B C 1
ATOM 5445 O O . PHE B 1 178 ? 15.711 15.039 -2.404 1 98.75 178 PHE B O 1
ATOM 5452 N N . MET B 1 179 ? 14.781 13.352 -1.369 1 98.75 179 MET B N 1
ATOM 5453 C CA . MET B 1 179 ? 13.469 13.938 -1.109 1 98.75 179 MET B CA 1
ATOM 5454 C C . MET B 1 179 ? 13.078 13.766 0.355 1 98.75 179 MET B C 1
ATOM 5456 O O . MET B 1 179 ? 13.172 12.672 0.905 1 98.75 179 MET B O 1
ATOM 5460 N N . PHE B 1 180 ? 12.742 14.852 0.983 1 98.88 180 PHE B N 1
ATOM 5461 C CA . PHE B 1 180 ? 12.281 14.859 2.367 1 98.88 180 PHE B CA 1
ATOM 5462 C C . PHE B 1 180 ? 10.797 15.18 2.445 1 98.88 180 PHE B C 1
ATOM 5464 O O . PHE B 1 180 ? 10.297 15.992 1.668 1 98.88 180 PHE B O 1
ATOM 5471 N N . MET B 1 181 ? 10.133 14.531 3.336 1 98.69 181 MET B N 1
ATOM 5472 C CA . MET B 1 181 ? 8.734 14.828 3.633 1 98.69 181 MET B CA 1
ATOM 5473 C C . MET B 1 181 ? 8.484 14.812 5.137 1 98.69 181 MET B C 1
ATOM 5475 O O . MET B 1 181 ? 9.188 14.125 5.879 1 98.69 181 MET B O 1
ATOM 5479 N N . ALA B 1 182 ? 7.59 15.586 5.594 1 98.31 182 ALA B N 1
ATOM 5480 C CA . ALA B 1 182 ? 6.957 15.484 6.906 1 98.31 182 ALA B CA 1
ATOM 5481 C C . ALA B 1 182 ? 5.457 15.234 6.773 1 98.31 182 ALA B C 1
ATOM 5483 O O . ALA B 1 182 ? 4.676 16.172 6.629 1 98.31 182 ALA B O 1
ATOM 5484 N N . LYS B 1 183 ? 5.102 13.961 6.828 1 97.62 183 LYS B N 1
ATOM 5485 C CA . LYS B 1 183 ? 3.74 13.555 6.488 1 97.62 183 LYS B CA 1
ATOM 5486 C C . LYS B 1 183 ? 2.877 13.43 7.738 1 97.62 183 LYS B C 1
ATOM 5488 O O . LYS B 1 183 ? 3.156 12.617 8.617 1 97.62 183 LYS B O 1
ATOM 5493 N N . GLY B 1 184 ? 1.802 14.227 7.828 1 96.12 184 GLY B N 1
ATOM 5494 C CA . GLY B 1 184 ? 0.868 14.164 8.945 1 96.12 184 GLY B CA 1
ATOM 5495 C C . GLY B 1 184 ? -0.091 12.992 8.859 1 96.12 184 GLY B C 1
ATOM 5496 O O . GLY B 1 184 ? -0.278 12.414 7.785 1 96.12 184 GLY B O 1
ATOM 5497 N N . GLY B 1 185 ? -0.742 12.734 9.953 1 94.38 185 GLY B N 1
ATOM 5498 C CA . GLY B 1 185 ? -1.631 11.586 10.039 1 94.38 185 GLY B CA 1
ATOM 5499 C C . GLY B 1 185 ? -2.867 11.719 9.172 1 94.38 185 GLY B C 1
ATOM 5500 O O . GLY B 1 185 ? -3.303 10.75 8.555 1 94.38 185 GLY B O 1
ATOM 5501 N N . GLY B 1 186 ? -3.455 12.898 9.086 1 93.44 186 GLY B N 1
ATOM 5502 C CA . GLY B 1 186 ? -4.656 13.109 8.289 1 93.44 186 GLY B CA 1
ATOM 5503 C C . GLY B 1 186 ? -4.477 12.742 6.828 1 93.44 186 GLY B C 1
ATOM 5504 O O . GLY B 1 186 ? -5.277 11.992 6.27 1 93.44 186 GLY B O 1
ATOM 5505 N N . SER B 1 187 ? -3.465 13.312 6.195 1 95.88 187 SER B N 1
ATOM 5506 C CA . SER B 1 187 ? -3.211 13.031 4.785 1 95.88 187 SER B CA 1
ATOM 5507 C C . SER B 1 187 ? -2.686 11.617 4.586 1 95.88 187 SER B C 1
ATOM 5509 O O . SER B 1 187 ? -2.967 10.984 3.566 1 95.88 187 SER B O 1
ATOM 5511 N N . ALA B 1 188 ? -1.869 11.125 5.59 1 96.94 188 ALA B N 1
ATOM 5512 C CA . ALA B 1 188 ? -1.365 9.758 5.504 1 96.94 188 ALA B CA 1
ATOM 5513 C C . ALA B 1 188 ? -2.512 8.75 5.469 1 96.94 188 ALA B C 1
ATOM 5515 O O . ALA B 1 188 ? -2.447 7.75 4.75 1 96.94 188 ALA B O 1
ATOM 5516 N N . ASN B 1 189 ? -3.547 9.062 6.227 1 96.5 189 ASN B N 1
ATOM 5517 C CA . ASN B 1 189 ? -4.676 8.148 6.34 1 96.5 189 ASN B CA 1
ATOM 5518 C C . ASN B 1 189 ? -5.535 8.156 5.082 1 96.5 189 ASN B C 1
ATOM 5520 O O . ASN B 1 189 ? -6.344 7.246 4.867 1 96.5 189 ASN B O 1
ATOM 5524 N N . LYS B 1 190 ? -5.402 9.195 4.293 1 97.44 190 LYS B N 1
ATOM 5525 C CA . LYS B 1 190 ? -6.133 9.258 3.029 1 97.44 190 LYS B CA 1
ATOM 5526 C C . LYS B 1 190 ? -5.297 8.695 1.885 1 97.44 190 LYS B C 1
ATOM 5528 O O . LYS B 1 190 ? -5.062 9.367 0.882 1 97.44 190 LYS B O 1
ATOM 5533 N N . THR B 1 191 ? -4.793 7.527 2.066 1 98.06 191 THR B N 1
ATOM 5534 C CA . THR B 1 191 ? -4.078 6.699 1.104 1 98.06 191 THR B CA 1
ATOM 5535 C C . THR B 1 191 ? -4.738 5.332 0.971 1 98.06 191 THR B C 1
ATOM 5537 O O . THR B 1 191 ? -4.859 4.598 1.954 1 98.06 191 THR B O 1
ATOM 5540 N N . PHE B 1 192 ? -5.172 5 -0.241 1 98.5 192 PHE B N 1
ATOM 5541 C CA . PHE B 1 192 ? -5.996 3.812 -0.42 1 98.5 192 PHE B CA 1
ATOM 5542 C C . PHE B 1 192 ? -5.492 2.971 -1.585 1 98.5 192 PHE B C 1
ATOM 5544 O O . PHE B 1 192 ? -4.926 3.504 -2.543 1 98.5 192 PHE B O 1
ATOM 5551 N N . LEU B 1 193 ? -5.621 1.712 -1.422 1 98.75 193 LEU B N 1
ATOM 5552 C CA . LEU B 1 193 ? -5.328 0.728 -2.459 1 98.75 193 LEU B CA 1
ATOM 5553 C C . LEU B 1 193 ? -6.574 -0.079 -2.809 1 98.75 193 LEU B C 1
ATOM 5555 O O . LEU B 1 193 ? -7.27 -0.573 -1.918 1 98.75 193 LEU B O 1
ATOM 5559 N N . TYR B 1 194 ? -6.859 -0.209 -4.094 1 98.25 194 TYR B N 1
ATOM 5560 C CA . TYR B 1 194 ? -7.98 -0.992 -4.605 1 98.25 194 TYR B CA 1
ATOM 5561 C C . TYR B 1 194 ? -7.504 -2.043 -5.602 1 98.25 194 TYR B C 1
ATOM 5563 O O . TYR B 1 194 ? -6.93 -1.707 -6.641 1 98.25 194 TYR B O 1
ATOM 5571 N N . GLN B 1 195 ? -7.758 -3.285 -5.27 1 96.69 195 GLN B N 1
ATOM 5572 C CA . GLN B 1 195 ? -7.461 -4.352 -6.219 1 96.69 195 GLN B CA 1
ATOM 5573 C C . GLN B 1 195 ? -8.578 -4.496 -7.25 1 96.69 195 GLN B C 1
ATOM 5575 O O . GLN B 1 195 ? -9.633 -5.051 -6.949 1 96.69 195 GLN B O 1
ATOM 5580 N N . GLN B 1 196 ? -8.305 -4.004 -8.461 1 95.62 196 GLN B N 1
ATOM 5581 C CA . GLN B 1 196 ? -9.312 -4.02 -9.523 1 95.62 196 GLN B CA 1
ATOM 5582 C C . GLN B 1 196 ? -8.922 -4.992 -10.633 1 95.62 196 GLN B C 1
ATOM 5584 O O . GLN B 1 196 ? -7.992 -5.785 -10.477 1 95.62 196 GLN B O 1
ATOM 5589 N N . THR B 1 197 ? -9.711 -5.055 -11.688 1 90.94 197 THR B N 1
ATOM 5590 C CA . THR B 1 197 ? -9.453 -5.91 -12.836 1 90.94 197 THR B CA 1
ATOM 5591 C C . THR B 1 197 ? -9.391 -5.086 -14.125 1 90.94 197 THR B C 1
ATOM 5593 O O . THR B 1 197 ? -9.664 -3.883 -14.102 1 90.94 197 THR B O 1
ATOM 5596 N N . LYS B 1 198 ? -9.062 -5.734 -15.188 1 89.69 198 LYS B N 1
ATOM 5597 C CA . LYS B 1 198 ? -8.977 -5.105 -16.5 1 89.69 198 LYS B CA 1
ATOM 5598 C C . LYS B 1 198 ? -10.289 -4.43 -16.875 1 89.69 198 LYS B C 1
ATOM 5600 O O . LYS B 1 198 ? -10.305 -3.441 -17.609 1 89.69 198 LYS B O 1
ATOM 5605 N N . ALA B 1 199 ? -11.383 -4.914 -16.359 1 87.38 199 ALA B N 1
ATOM 5606 C CA . ALA B 1 199 ? -12.711 -4.402 -16.688 1 87.38 199 ALA B CA 1
ATOM 5607 C C . ALA B 1 199 ? -12.844 -2.932 -16.312 1 87.38 199 ALA B C 1
ATOM 5609 O O . ALA B 1 199 ? -13.711 -2.227 -16.828 1 87.38 199 ALA B O 1
ATOM 5610 N N . LEU B 1 200 ? -11.953 -2.432 -15.477 1 94.06 200 LEU B N 1
ATOM 5611 C CA . LEU B 1 200 ? -11.984 -1.044 -15.031 1 94.06 200 LEU B CA 1
ATOM 5612 C C . LEU B 1 200 ? -11.43 -0.111 -16.094 1 94.06 200 LEU B C 1
ATOM 5614 O O . LEU B 1 200 ? -11.68 1.095 -16.078 1 94.06 200 LEU B O 1
ATOM 5618 N N . LEU B 1 201 ? -10.688 -0.614 -17.078 1 94.38 201 LEU B N 1
ATOM 5619 C CA . LEU B 1 201 ? -9.891 0.203 -17.984 1 94.38 201 LEU B CA 1
ATOM 5620 C C . LEU B 1 201 ? -10.703 0.6 -19.219 1 94.38 201 LEU B C 1
ATOM 5622 O O . LEU B 1 201 ? -10.352 0.241 -20.344 1 94.38 201 LEU B O 1
ATOM 5626 N N . ASN B 1 202 ? -11.664 1.314 -19.047 1 93.44 202 ASN B N 1
ATOM 5627 C CA . ASN B 1 202 ? -12.445 2.074 -20.016 1 93.44 202 ASN B CA 1
ATOM 5628 C C . ASN B 1 202 ? -13 3.355 -19.406 1 93.44 202 ASN B C 1
ATOM 5630 O O . ASN B 1 202 ? -13.18 3.443 -18.203 1 93.44 202 ASN B O 1
ATOM 5634 N N . PRO B 1 203 ? -13.312 4.328 -20.219 1 96.56 203 PRO B N 1
ATOM 5635 C CA . PRO B 1 203 ? -13.648 5.656 -19.688 1 96.56 203 PRO B CA 1
ATOM 5636 C C . PRO B 1 203 ? -14.828 5.625 -18.719 1 96.56 203 PRO B C 1
ATOM 5638 O O . PRO B 1 203 ? -14.75 6.172 -17.625 1 96.56 203 PRO B O 1
ATOM 5641 N N . ALA B 1 204 ? -15.867 4.957 -19.078 1 95.75 204 ALA B N 1
ATOM 5642 C CA . ALA B 1 204 ? -17.094 4.973 -18.266 1 95.75 204 ALA B CA 1
ATOM 5643 C C . ALA B 1 204 ? -16.859 4.34 -16.906 1 95.75 204 ALA B C 1
ATOM 5645 O O . ALA B 1 204 ? -17.188 4.93 -15.875 1 95.75 204 ALA B O 1
ATOM 5646 N N . SER B 1 205 ? -16.281 3.113 -16.844 1 95 205 SER B N 1
ATOM 5647 C CA . SER B 1 205 ? -16.062 2.385 -15.594 1 95 205 SER B CA 1
ATOM 5648 C C . SER B 1 205 ? -15.047 3.102 -14.711 1 95 205 SER B C 1
ATOM 5650 O O . SER B 1 205 ? -15.234 3.201 -13.5 1 95 205 SER B O 1
ATOM 5652 N N . LEU B 1 206 ? -14.008 3.596 -15.359 1 98.19 206 LEU B N 1
ATOM 5653 C CA . LEU B 1 206 ? -12.945 4.238 -14.594 1 98.19 206 LEU B CA 1
ATOM 5654 C C . LEU B 1 206 ? -13.445 5.531 -13.953 1 98.19 206 LEU B C 1
ATOM 5656 O O . LEU B 1 206 ? -13.211 5.773 -12.766 1 98.19 206 LEU B O 1
ATOM 5660 N N . LEU B 1 207 ? -14.148 6.363 -14.727 1 98.38 207 LEU B N 1
ATOM 5661 C CA . LEU B 1 207 ? -14.625 7.637 -14.195 1 98.38 207 LEU B CA 1
ATOM 5662 C C . LEU B 1 207 ? -15.656 7.422 -13.094 1 98.38 207 LEU B C 1
ATOM 5664 O O . LEU B 1 207 ? -15.672 8.148 -12.102 1 98.38 207 LEU B O 1
ATOM 5668 N N . LYS B 1 208 ? -16.516 6.438 -13.297 1 97.75 208 LYS B N 1
ATOM 5669 C CA . LYS B 1 208 ? -17.484 6.102 -12.258 1 97.75 208 LYS B CA 1
ATOM 5670 C C . LYS B 1 208 ? -16.781 5.664 -10.977 1 97.75 208 LYS B C 1
ATOM 5672 O O . LYS B 1 208 ? -17.172 6.078 -9.875 1 97.75 208 LYS B O 1
ATOM 5677 N N . PHE B 1 209 ? -15.828 4.812 -11.125 1 98.06 209 PHE B N 1
ATOM 5678 C CA . PHE B 1 209 ? -15.039 4.336 -9.992 1 98.06 209 PHE B CA 1
ATOM 5679 C C . PHE B 1 209 ? -14.352 5.496 -9.281 1 98.06 209 PHE B C 1
ATOM 5681 O O . PHE B 1 209 ? -14.414 5.609 -8.055 1 98.06 209 PHE B O 1
ATOM 5688 N N . LEU B 1 210 ? -13.648 6.375 -10 1 98.62 210 LEU B N 1
ATOM 5689 C CA . LEU B 1 210 ? -12.914 7.5 -9.438 1 98.62 210 LEU B CA 1
ATOM 5690 C C . LEU B 1 210 ? -13.859 8.469 -8.727 1 98.62 210 LEU B C 1
ATOM 5692 O O . LEU B 1 210 ? -13.547 8.961 -7.641 1 98.62 210 LEU B O 1
ATOM 5696 N N . ASP B 1 211 ? -15.023 8.758 -9.344 1 97.81 211 ASP B N 1
ATOM 5697 C CA . ASP B 1 211 ? -16 9.633 -8.711 1 97.81 211 ASP B CA 1
ATOM 5698 C C . ASP B 1 211 ? -16.406 9.117 -7.332 1 97.81 211 ASP B C 1
ATOM 5700 O O . ASP B 1 211 ? -16.391 9.867 -6.355 1 97.81 211 ASP B O 1
ATOM 5704 N N . ALA B 1 212 ? -16.672 7.848 -7.281 1 96.81 212 ALA B N 1
ATOM 5705 C CA . ALA B 1 212 ? -17.109 7.227 -6.035 1 96.81 212 ALA B CA 1
ATOM 5706 C C . ALA B 1 212 ? -16 7.277 -4.984 1 96.81 212 ALA B C 1
ATOM 5708 O O . ALA B 1 212 ? -16.266 7.609 -3.822 1 96.81 212 ALA B O 1
ATOM 5709 N N . GLN B 1 213 ? -14.805 6.973 -5.375 1 97.31 213 GLN B N 1
ATOM 5710 C CA . GLN B 1 213 ? -13.727 6.832 -4.406 1 97.31 213 GLN B CA 1
ATOM 5711 C C . GLN B 1 213 ? -13.203 8.195 -3.961 1 97.31 213 GLN B C 1
ATOM 5713 O O . GLN B 1 213 ? -12.883 8.391 -2.787 1 97.31 213 GLN B O 1
ATOM 5718 N N . ILE B 1 214 ? -13.109 9.156 -4.848 1 97.62 214 ILE B N 1
ATOM 5719 C CA . ILE B 1 214 ? -12.578 10.477 -4.523 1 97.62 214 ILE B CA 1
ATOM 5720 C C . ILE B 1 214 ? -13.492 11.172 -3.516 1 97.62 214 ILE B C 1
ATOM 5722 O O . ILE B 1 214 ? -13.016 11.859 -2.611 1 97.62 214 ILE B O 1
ATOM 5726 N N . ARG B 1 215 ? -14.789 10.969 -3.576 1 94.62 215 ARG B N 1
ATOM 5727 C CA . ARG B 1 215 ? -15.75 11.562 -2.654 1 94.62 215 ARG B CA 1
ATOM 5728 C C . ARG B 1 215 ? -15.484 11.117 -1.221 1 94.62 215 ARG B C 1
ATOM 5730 O O . ARG B 1 215 ? -15.695 11.883 -0.276 1 94.62 215 ARG B O 1
ATOM 5737 N N . THR B 1 216 ? -14.953 9.938 -1.089 1 93.06 216 THR B N 1
ATOM 5738 C CA . THR B 1 216 ? -14.758 9.383 0.244 1 93.06 216 THR B CA 1
ATOM 5739 C C . THR B 1 216 ? -13.594 10.062 0.953 1 93.06 216 THR B C 1
ATOM 5741 O O . THR B 1 216 ? -13.445 9.938 2.17 1 93.06 216 THR B O 1
ATOM 5744 N N . LEU B 1 217 ? -12.742 10.766 0.263 1 94.88 217 LEU B N 1
ATOM 5745 C CA . LEU B 1 217 ? -11.609 11.445 0.883 1 94.88 217 LEU B CA 1
ATOM 5746 C C . LEU B 1 217 ? -12.086 12.469 1.907 1 94.88 217 LEU B C 1
ATOM 5748 O O . LEU B 1 217 ? -11.438 12.664 2.941 1 94.88 217 LEU B O 1
ATOM 5752 N N . GLY B 1 218 ? -13.211 13.18 1.507 1 92.88 218 GLY B N 1
ATOM 5753 C CA . GLY B 1 218 ? -13.719 14.211 2.404 1 92.88 218 GLY B CA 1
ATOM 5754 C C . GLY B 1 218 ? -12.711 15.312 2.67 1 92.88 218 GLY B C 1
ATOM 5755 O O . GLY B 1 218 ? -11.859 15.602 1.826 1 92.88 218 GLY B O 1
ATOM 5756 N N . THR B 1 219 ? -12.828 15.977 3.797 1 94.12 219 THR B N 1
ATOM 5757 C CA . THR B 1 219 ? -12.008 17.156 4.047 1 94.12 219 THR B CA 1
ATOM 5758 C C . THR B 1 219 ? -11.086 16.938 5.242 1 94.12 219 THR B C 1
ATOM 5760 O O . THR B 1 219 ? -10.445 17.875 5.719 1 94.12 219 THR B O 1
ATOM 5763 N N . SER B 1 220 ? -11.016 15.664 5.73 1 92.06 220 SER B N 1
ATOM 5764 C CA . SER B 1 220 ? -10.273 15.367 6.953 1 92.06 220 SER B CA 1
ATOM 5765 C C . SER B 1 220 ? -8.781 15.586 6.762 1 92.06 220 SER B C 1
ATOM 5767 O O . SER B 1 220 ? -8.039 15.766 7.734 1 92.06 220 SER B O 1
ATOM 5769 N N . ALA B 1 221 ? -8.297 15.562 5.504 1 94.94 221 ALA B N 1
ATOM 5770 C CA . ALA B 1 221 ? -6.875 15.742 5.223 1 94.94 221 ALA B CA 1
ATOM 5771 C C . ALA B 1 221 ? -6.578 17.188 4.836 1 94.94 221 ALA B C 1
ATOM 5773 O O . ALA B 1 221 ? -5.547 17.469 4.219 1 94.94 221 ALA B O 1
ATOM 5774 N N . CYS B 1 222 ? -7.52 18.062 5.027 1 96.06 222 CYS B N 1
ATOM 5775 C CA . CYS B 1 222 ? -7.328 19.5 4.922 1 96.06 222 CYS B CA 1
ATOM 5776 C C . CYS B 1 222 ? -7.117 19.922 3.473 1 96.06 222 CYS B C 1
ATOM 5778 O O . CYS B 1 222 ? -6.047 20.406 3.111 1 96.06 222 CYS B O 1
ATOM 5780 N N . PRO B 1 223 ? -8.078 19.781 2.645 1 97.12 223 PRO B N 1
ATOM 5781 C CA . PRO B 1 223 ? -7.969 20.359 1.304 1 97.12 223 PRO B CA 1
ATOM 5782 C C . PRO B 1 223 ? -7.762 21.875 1.331 1 97.12 223 PRO B C 1
ATOM 5784 O O . PRO B 1 223 ? -7.965 22.516 2.369 1 97.12 223 PRO B O 1
ATOM 5787 N N . PRO B 1 224 ? -7.445 22.5 0.124 1 98.12 224 PRO B N 1
ATOM 5788 C CA . PRO B 1 224 ? -7.391 21.906 -1.214 1 98.12 224 PRO B CA 1
ATOM 5789 C C . PRO B 1 224 ? -6.238 20.922 -1.376 1 98.12 224 PRO B C 1
ATOM 5791 O O . PRO B 1 224 ? -5.113 21.203 -0.961 1 98.12 224 PRO B O 1
ATOM 5794 N N . TYR B 1 225 ? -6.543 19.797 -2.084 1 98.62 225 TYR B N 1
ATOM 5795 C CA . TYR B 1 225 ? -5.574 18.703 -2.184 1 98.62 225 TYR B CA 1
ATOM 5796 C C . TYR B 1 225 ? -4.75 18.828 -3.461 1 98.62 225 TYR B C 1
ATOM 5798 O O . TYR B 1 225 ? -5.191 19.438 -4.438 1 98.62 225 TYR B O 1
ATOM 5806 N N . HIS B 1 226 ? -3.545 18.375 -3.416 1 98.81 226 HIS B N 1
ATOM 5807 C CA . HIS B 1 226 ? -2.914 17.781 -4.59 1 98.81 226 HIS B CA 1
ATOM 5808 C C . HIS B 1 226 ? -3.211 16.281 -4.676 1 98.81 226 HIS B C 1
ATOM 5810 O O . HIS B 1 226 ? -2.627 15.484 -3.941 1 98.81 226 HIS B O 1
ATOM 5816 N N . LEU B 1 227 ? -4.133 15.992 -5.562 1 98.88 227 LEU B N 1
ATOM 5817 C CA . LEU B 1 227 ? -4.652 14.633 -5.66 1 98.88 227 LEU B CA 1
ATOM 5818 C C . LEU B 1 227 ? -3.805 13.797 -6.609 1 98.88 227 LEU B C 1
ATOM 5820 O O . LEU B 1 227 ? -3.422 14.266 -7.684 1 98.88 227 LEU B O 1
ATOM 5824 N N . ALA B 1 228 ? -3.434 12.594 -6.203 1 98.94 228 ALA B N 1
ATOM 5825 C CA . ALA B 1 228 ? -2.693 11.664 -7.055 1 98.94 228 ALA B CA 1
ATOM 5826 C C . ALA B 1 228 ? -3.447 10.344 -7.211 1 98.94 228 ALA B C 1
ATOM 5828 O O . ALA B 1 228 ? -3.932 9.781 -6.23 1 98.94 228 ALA B O 1
ATOM 5829 N N . ILE B 1 229 ? -3.566 9.891 -8.406 1 98.94 229 ILE B N 1
ATOM 5830 C CA . ILE B 1 229 ? -4.172 8.617 -8.781 1 98.94 229 ILE B CA 1
ATOM 5831 C C . ILE B 1 229 ? -3.182 7.797 -9.602 1 98.94 229 ILE B C 1
ATOM 5833 O O . ILE B 1 229 ? -2.604 8.289 -10.57 1 98.94 229 ILE B O 1
ATOM 5837 N N . VAL B 1 230 ? -2.984 6.586 -9.188 1 98.94 230 VAL B N 1
ATOM 5838 C CA . VAL B 1 230 ? -2.08 5.699 -9.914 1 98.94 230 VAL B CA 1
ATOM 5839 C C . VAL B 1 230 ? -2.822 4.43 -10.328 1 98.94 230 VAL B C 1
ATOM 5841 O O . VAL B 1 230 ? -3.48 3.793 -9.508 1 98.94 230 VAL B O 1
ATOM 5844 N N . ILE B 1 231 ? -2.779 4.117 -11.594 1 98.88 231 ILE B N 1
ATOM 5845 C CA . ILE B 1 231 ? -3.42 2.932 -12.148 1 98.88 231 ILE B CA 1
ATOM 5846 C C . ILE B 1 231 ? -2.359 1.962 -12.664 1 98.88 231 ILE B C 1
ATOM 5848 O O . ILE B 1 231 ? -1.516 2.334 -13.484 1 98.88 231 ILE B O 1
ATOM 5852 N N . GLY B 1 232 ? -2.434 0.741 -12.195 1 98.5 232 GLY B N 1
ATOM 5853 C CA . GLY B 1 232 ? -1.432 -0.262 -12.523 1 98.5 232 GLY B CA 1
ATOM 5854 C C . GLY B 1 232 ? -0.324 -0.354 -11.484 1 98.5 232 GLY B C 1
ATOM 5855 O O . GLY B 1 232 ? -0.437 0.211 -10.398 1 98.5 232 GLY B O 1
ATOM 5856 N N . GLY B 1 233 ? 0.74 -1.058 -11.836 1 98.44 233 GLY B N 1
ATOM 5857 C CA . GLY B 1 233 ? 1.893 -1.278 -10.977 1 98.44 233 GLY B CA 1
ATOM 5858 C C . GLY B 1 233 ? 2.391 -2.711 -11 1 98.44 233 GLY B C 1
ATOM 5859 O O . GLY B 1 233 ? 1.622 -3.635 -11.273 1 98.44 233 GLY B O 1
ATOM 5860 N N . LEU B 1 234 ? 3.584 -2.855 -10.664 1 98.5 234 LEU B N 1
ATOM 5861 C CA . LEU B 1 234 ? 4.203 -4.176 -10.648 1 98.5 234 LEU B CA 1
ATOM 5862 C C . LEU B 1 234 ? 4.012 -4.848 -9.297 1 98.5 234 LEU B C 1
ATOM 5864 O O . LEU B 1 234 ? 4.289 -6.043 -9.141 1 98.5 234 LEU B O 1
ATOM 5868 N N . SER B 1 235 ? 3.602 -4.098 -8.305 1 98.25 235 SER B N 1
ATOM 5869 C CA . SER B 1 235 ? 3.186 -4.562 -6.988 1 98.25 235 SER B CA 1
ATOM 5870 C C . SER B 1 235 ? 2.307 -3.529 -6.289 1 98.25 235 SER B C 1
ATOM 5872 O O . SER B 1 235 ? 2.24 -2.373 -6.715 1 98.25 235 SER B O 1
ATOM 5874 N N . ALA B 1 236 ? 1.656 -3.955 -5.227 1 97.69 236 ALA B N 1
ATOM 5875 C CA . ALA B 1 236 ? 0.774 -3.068 -4.469 1 97.69 236 ALA B CA 1
ATOM 5876 C C . ALA B 1 236 ? 1.563 -1.94 -3.812 1 97.69 236 ALA B C 1
ATOM 5878 O O . ALA B 1 236 ? 1.155 -0.777 -3.863 1 97.69 236 ALA B O 1
ATOM 5879 N N . GLU B 1 237 ? 2.693 -2.289 -3.193 1 98.38 237 GLU B N 1
ATOM 5880 C CA . GLU B 1 237 ? 3.461 -1.261 -2.498 1 98.38 237 GLU B CA 1
ATOM 5881 C C . GLU B 1 237 ? 4.098 -0.285 -3.484 1 98.38 237 GLU B C 1
ATOM 5883 O O . GLU B 1 237 ? 4.254 0.899 -3.18 1 98.38 237 GLU B O 1
ATOM 5888 N N . MET B 1 238 ? 4.473 -0.732 -4.707 1 98.44 238 MET B N 1
ATOM 5889 C CA . MET B 1 238 ? 4.988 0.186 -5.719 1 98.44 238 MET B CA 1
ATOM 5890 C C . MET B 1 238 ? 3.914 1.18 -6.148 1 98.44 238 MET B C 1
ATOM 5892 O O . MET B 1 238 ? 4.199 2.359 -6.355 1 98.44 238 MET B O 1
ATOM 5896 N N . THR B 1 239 ? 2.723 0.693 -6.352 1 98.75 239 THR B N 1
ATOM 5897 C CA . THR B 1 239 ? 1.604 1.559 -6.711 1 98.75 239 THR B CA 1
ATOM 5898 C C . THR B 1 239 ? 1.417 2.66 -5.672 1 98.75 239 THR B C 1
ATOM 5900 O O . THR B 1 239 ? 1.297 3.836 -6.023 1 98.75 239 THR B O 1
ATOM 5903 N N . LEU B 1 240 ? 1.475 2.301 -4.398 1 98.75 240 LEU B N 1
ATOM 5904 C CA . LEU B 1 240 ? 1.308 3.271 -3.324 1 98.75 240 LEU B CA 1
ATOM 5905 C C . LEU B 1 240 ? 2.496 4.223 -3.264 1 98.75 240 LEU B C 1
ATOM 5907 O O . LEU B 1 240 ? 2.326 5.422 -3.018 1 98.75 240 LEU B O 1
ATOM 5911 N N . LYS B 1 241 ? 3.689 3.689 -3.406 1 98.75 241 LYS B N 1
ATOM 5912 C CA . LYS B 1 241 ? 4.867 4.551 -3.443 1 98.75 241 LYS B CA 1
ATOM 5913 C C . LYS B 1 241 ? 4.754 5.586 -4.559 1 98.75 241 LYS B C 1
ATOM 5915 O O . LYS B 1 241 ? 5.141 6.742 -4.383 1 98.75 241 LYS B O 1
ATOM 5920 N N . THR B 1 242 ? 4.234 5.133 -5.691 1 98.88 242 THR B N 1
ATOM 5921 C CA . THR B 1 242 ? 4.07 6.035 -6.824 1 98.88 242 THR B CA 1
ATOM 5922 C C . THR B 1 242 ? 3.08 7.148 -6.492 1 98.88 242 THR B C 1
ATOM 5924 O O . THR B 1 242 ? 3.293 8.305 -6.863 1 98.88 242 THR B O 1
ATOM 5927 N N . VAL B 1 243 ? 2.035 6.855 -5.75 1 98.81 243 VAL B N 1
ATOM 5928 C CA . VAL B 1 243 ? 1.07 7.855 -5.309 1 98.81 243 VAL B CA 1
ATOM 5929 C C . VAL B 1 243 ? 1.772 8.906 -4.449 1 98.81 243 VAL B C 1
ATOM 5931 O O . VAL B 1 243 ? 1.559 10.109 -4.625 1 98.81 243 VAL B O 1
ATOM 5934 N N . LYS B 1 244 ? 2.572 8.422 -3.51 1 98.56 244 LYS B N 1
ATOM 5935 C CA . LYS B 1 244 ? 3.318 9.32 -2.635 1 98.56 244 LYS B CA 1
ATOM 5936 C C . LYS B 1 244 ? 4.195 10.273 -3.441 1 98.56 244 LYS B C 1
ATOM 5938 O O . LYS B 1 244 ? 4.164 11.484 -3.229 1 98.56 244 LYS B O 1
ATOM 5943 N N . LEU B 1 245 ? 4.93 9.727 -4.422 1 98.69 245 LEU B N 1
ATOM 5944 C CA . LEU B 1 245 ? 5.859 10.523 -5.223 1 98.69 245 LEU B CA 1
ATOM 5945 C C . LEU B 1 245 ? 5.105 11.484 -6.137 1 98.69 245 LEU B C 1
ATOM 5947 O O . LEU B 1 245 ? 5.52 12.633 -6.309 1 98.69 245 LEU B O 1
ATOM 5951 N N . ALA B 1 246 ? 4.008 11 -6.707 1 98.75 246 ALA B N 1
ATOM 5952 C CA . ALA B 1 246 ? 3.209 11.828 -7.609 1 98.75 246 ALA B CA 1
ATOM 5953 C C . ALA B 1 246 ? 2.562 12.984 -6.859 1 98.75 246 ALA B C 1
ATOM 5955 O O . ALA B 1 246 ? 2.557 14.117 -7.344 1 98.75 246 ALA B O 1
ATOM 5956 N N . SER B 1 247 ? 2.023 12.727 -5.66 1 98.38 247 SER B N 1
ATOM 5957 C CA . SER B 1 247 ? 1.365 13.766 -4.875 1 98.38 247 SER B CA 1
ATOM 5958 C C . SER B 1 247 ? 2.359 14.828 -4.418 1 98.38 247 SER B C 1
ATOM 5960 O O . SER B 1 247 ? 1.973 15.969 -4.137 1 98.38 247 SER B O 1
ATOM 5962 N N . ALA B 1 248 ? 3.664 14.469 -4.387 1 97.5 248 ALA B N 1
ATOM 5963 C CA . ALA B 1 248 ? 4.723 15.391 -3.975 1 97.5 248 ALA B CA 1
ATOM 5964 C C . ALA B 1 248 ? 5.387 16.047 -5.184 1 97.5 248 ALA B C 1
ATOM 5966 O O . ALA B 1 248 ? 6.445 16.656 -5.062 1 97.5 248 ALA B O 1
ATOM 5967 N N . LYS B 1 249 ? 4.875 15.789 -6.402 1 96.75 249 LYS B N 1
ATOM 5968 C CA . LYS B 1 249 ? 5.297 16.422 -7.652 1 96.75 249 LYS B CA 1
ATOM 5969 C C . LYS B 1 249 ? 6.672 15.906 -8.078 1 96.75 249 LYS B C 1
ATOM 5971 O O . LYS B 1 249 ? 7.297 16.469 -8.977 1 96.75 249 LYS B O 1
ATOM 5976 N N . TYR B 1 250 ? 7.148 14.859 -7.43 1 97.69 250 TYR B N 1
ATOM 5977 C CA . TYR B 1 250 ? 8.438 14.258 -7.758 1 97.69 250 TYR B CA 1
ATOM 5978 C C . TYR B 1 250 ? 8.43 13.688 -9.172 1 97.69 250 TYR B C 1
ATOM 5980 O O . TYR B 1 250 ? 9.477 13.633 -9.828 1 97.69 250 TYR B O 1
ATOM 5988 N N . LEU B 1 251 ? 7.23 13.281 -9.703 1 98 251 LEU B N 1
ATOM 5989 C CA . LEU B 1 251 ? 7.121 12.57 -10.969 1 98 251 LEU B CA 1
ATOM 5990 C C . LEU B 1 251 ? 6.574 13.477 -12.062 1 98 251 LEU B C 1
ATOM 5992 O O . LEU B 1 251 ? 6.109 13 -13.102 1 98 251 LEU B O 1
ATOM 5996 N N . ASP B 1 252 ? 6.609 14.789 -11.883 1 97 252 ASP B N 1
ATOM 5997 C CA . ASP B 1 252 ? 5.988 15.742 -12.805 1 97 252 ASP B CA 1
ATOM 5998 C C . ASP B 1 252 ? 6.66 15.695 -14.172 1 97 252 ASP B C 1
ATOM 6000 O O . ASP B 1 252 ? 6.051 16.062 -15.18 1 97 252 ASP B O 1
ATOM 6004 N N . SER B 1 253 ? 7.934 15.227 -14.234 1 97 253 SER B N 1
ATOM 6005 C CA . SER B 1 253 ? 8.656 15.266 -15.5 1 97 253 SER B CA 1
ATOM 6006 C C . SER B 1 253 ? 8.57 13.922 -16.219 1 97 253 SER B C 1
ATOM 6008 O O . SER B 1 253 ? 9.352 13.648 -17.141 1 97 253 SER B O 1
ATOM 6010 N N . LEU B 1 254 ? 7.676 13.047 -15.812 1 98.19 254 LEU B N 1
ATOM 6011 C CA . LEU B 1 254 ? 7.418 11.797 -16.531 1 98.19 254 LEU B CA 1
ATOM 6012 C C . LEU B 1 254 ? 6.934 12.078 -17.953 1 98.19 254 LEU B C 1
ATOM 6014 O O . LEU B 1 254 ? 6.363 13.133 -18.219 1 98.19 254 LEU B O 1
ATOM 6018 N N . PRO B 1 255 ? 7.129 11.062 -18.812 1 98 255 PRO B N 1
ATOM 6019 C CA . PRO B 1 255 ? 6.469 11.172 -20.109 1 98 255 PRO B CA 1
ATOM 6020 C C . PRO B 1 255 ? 4.949 11.273 -20 1 98 255 PRO B C 1
ATOM 6022 O O . PRO B 1 255 ? 4.383 10.969 -18.953 1 98 255 PRO B O 1
ATOM 6025 N N . THR B 1 256 ? 4.336 11.719 -21.094 1 97.94 256 THR B N 1
ATOM 6026 C CA . THR B 1 256 ? 2.889 11.906 -21.062 1 97.94 256 THR B CA 1
ATOM 6027 C C . THR B 1 256 ? 2.193 10.891 -21.953 1 97.94 256 THR B C 1
ATOM 6029 O O . THR B 1 256 ? 1.03 11.062 -22.328 1 97.94 256 THR B O 1
ATOM 6032 N N . SER B 1 257 ? 2.926 9.875 -22.406 1 97.38 257 SER B N 1
ATOM 6033 C CA . SER B 1 257 ? 2.393 8.719 -23.125 1 97.38 257 SER B CA 1
ATOM 6034 C C . SER B 1 257 ? 3.178 7.453 -22.797 1 97.38 257 SER B C 1
ATOM 6036 O O . SER B 1 257 ? 4.336 7.523 -22.375 1 97.38 257 SER B O 1
ATOM 6038 N N . GLY B 1 258 ? 2.498 6.379 -22.953 1 97.75 258 GLY B N 1
ATOM 6039 C CA . GLY B 1 258 ? 3.17 5.109 -22.734 1 97.75 258 GLY B CA 1
ATOM 6040 C C . GLY B 1 258 ? 3.893 4.594 -23.953 1 97.75 258 GLY B C 1
ATOM 6041 O O . GLY B 1 258 ? 4.09 5.332 -24.922 1 97.75 258 GLY B O 1
ATOM 6042 N N . ASN B 1 259 ? 4.477 3.416 -23.891 1 97.56 259 ASN B N 1
ATOM 6043 C CA . ASN B 1 259 ? 5.078 2.68 -25 1 97.56 259 ASN B CA 1
ATOM 6044 C C . ASN B 1 259 ? 4.965 1.172 -24.797 1 97.56 259 ASN B C 1
ATOM 6046 O O . ASN B 1 259 ? 4.367 0.716 -23.812 1 97.56 259 ASN B O 1
ATOM 6050 N N . ASP B 1 260 ? 5.41 0.428 -25.75 1 96.75 260 ASP B N 1
ATOM 6051 C CA . ASP B 1 260 ? 5.199 -1.016 -25.719 1 96.75 260 ASP B CA 1
ATOM 6052 C C . ASP B 1 260 ? 6.23 -1.705 -24.844 1 96.75 260 ASP B C 1
ATOM 6054 O O . ASP B 1 260 ? 6.184 -2.924 -24.656 1 96.75 260 ASP B O 1
ATOM 6058 N N . GLN B 1 261 ? 7.137 -0.895 -24.188 1 96.81 261 GLN B N 1
ATOM 6059 C CA . GLN B 1 261 ? 8.148 -1.47 -23.297 1 96.81 261 GLN B CA 1
ATOM 6060 C C . GLN B 1 261 ? 7.738 -1.343 -21.844 1 96.81 261 GLN B C 1
ATOM 6062 O O . GLN B 1 261 ? 8.336 -1.974 -20.969 1 96.81 261 GLN B O 1
ATOM 6067 N N . GLY B 1 262 ? 6.746 -0.531 -21.531 1 97.69 262 GLY B N 1
ATOM 6068 C CA . GLY B 1 262 ? 6.156 -0.508 -20.188 1 97.69 262 GLY B CA 1
ATOM 6069 C C . GLY B 1 262 ? 6.688 0.62 -19.328 1 97.69 262 GLY B C 1
ATOM 6070 O O . GLY B 1 262 ? 6.961 0.423 -18.141 1 97.69 262 GLY B O 1
ATOM 6071 N N . ARG B 1 263 ? 6.832 1.863 -19.828 1 97.94 263 ARG B N 1
ATOM 6072 C CA . ARG B 1 263 ? 7.254 3.006 -19.031 1 97.94 263 ARG B CA 1
ATOM 6073 C C . ARG B 1 263 ? 6.066 3.646 -18.312 1 97.94 263 ARG B C 1
ATOM 6075 O O . ARG B 1 263 ? 4.941 3.602 -18.812 1 97.94 263 ARG B O 1
ATOM 6082 N N . ALA B 1 264 ? 6.324 4.277 -17.188 1 98.75 264 ALA B N 1
ATOM 6083 C CA . ALA B 1 264 ? 5.336 5.105 -16.484 1 98.75 264 ALA B CA 1
ATOM 6084 C C . ALA B 1 264 ? 5.082 6.406 -17.25 1 98.75 264 ALA B C 1
ATOM 6086 O O . ALA B 1 264 ? 6.004 6.98 -17.828 1 98.75 264 ALA B O 1
ATOM 6087 N N . PHE B 1 265 ? 3.9 6.887 -17.172 1 98.81 265 PHE B N 1
ATOM 6088 C CA . PHE B 1 265 ? 3.605 8.172 -17.797 1 98.81 265 PHE B CA 1
ATOM 6089 C C . PHE B 1 265 ? 2.443 8.859 -17.094 1 98.81 265 PHE B C 1
ATOM 6091 O O . PHE B 1 265 ? 1.697 8.227 -16.344 1 98.81 265 PHE B O 1
ATOM 6098 N N . ARG B 1 266 ? 2.32 10.125 -17.266 1 98.69 266 ARG B N 1
ATOM 6099 C CA . ARG B 1 266 ? 1.188 10.914 -16.781 1 98.69 266 ARG B CA 1
ATOM 6100 C C . ARG B 1 266 ? 0.15 11.102 -17.891 1 98.69 266 ARG B C 1
ATOM 6102 O O . ARG B 1 266 ? 0.501 11.328 -19.047 1 98.69 266 ARG B O 1
ATOM 6109 N N . ASP B 1 267 ? -1.063 10.922 -17.578 1 98.75 267 ASP B N 1
ATOM 6110 C CA . ASP B 1 267 ? -2.164 11.211 -18.484 1 98.75 267 ASP B CA 1
ATOM 6111 C C . ASP B 1 267 ? -2.748 12.594 -18.219 1 98.75 267 ASP B C 1
ATOM 6113 O O . ASP B 1 267 ? -3.65 12.75 -17.391 1 98.75 267 ASP B O 1
ATOM 6117 N N . LEU B 1 268 ? -2.311 13.586 -18.984 1 98.56 268 LEU B N 1
ATOM 6118 C CA . LEU B 1 268 ? -2.652 14.984 -18.719 1 98.56 268 LEU B CA 1
ATOM 6119 C C . LEU B 1 268 ? -4.125 15.242 -19.016 1 98.56 268 LEU B C 1
ATOM 6121 O O . LEU B 1 268 ? -4.758 16.078 -18.359 1 98.56 268 LEU B O 1
ATOM 6125 N N . GLU B 1 269 ? -4.664 14.539 -20 1 98.44 269 GLU B N 1
ATOM 6126 C CA . GLU B 1 269 ? -6.078 14.711 -20.312 1 98.44 269 GLU B CA 1
ATOM 6127 C C . GLU B 1 269 ? -6.965 14.219 -19.172 1 98.44 269 GLU B C 1
ATOM 6129 O O . GLU B 1 269 ? -7.906 14.906 -18.781 1 98.44 269 GLU B O 1
ATOM 6134 N N . LEU B 1 270 ? -6.637 13.047 -18.703 1 98.69 270 LEU B N 1
ATOM 6135 C CA . LEU B 1 270 ? -7.422 12.508 -17.609 1 98.69 270 LEU B CA 1
ATOM 6136 C C . LEU B 1 270 ? -7.258 13.359 -16.344 1 98.69 270 LEU B C 1
ATOM 6138 O O . LEU B 1 270 ? -8.195 13.477 -15.547 1 98.69 270 LEU B O 1
ATOM 6142 N N . GLU B 1 271 ? -6.102 13.93 -16.141 1 98.88 271 GLU B N 1
ATOM 6143 C CA . GLU B 1 271 ? -5.895 14.836 -15.008 1 98.88 271 GLU B CA 1
ATOM 6144 C C . GLU B 1 271 ? -6.902 15.984 -15.039 1 98.88 271 GLU B C 1
ATOM 6146 O O . GLU B 1 271 ? -7.496 16.312 -14.008 1 98.88 271 GLU B O 1
ATOM 6151 N N . GLN B 1 272 ? -7.121 16.547 -16.188 1 98.69 272 GLN B N 1
ATOM 6152 C CA . GLN B 1 272 ? -8.055 17.656 -16.312 1 98.69 272 GLN B CA 1
ATOM 6153 C C . GLN B 1 272 ? -9.492 17.203 -16.109 1 98.69 272 GLN B C 1
ATOM 6155 O O . GLN B 1 272 ? -10.297 17.891 -15.492 1 98.69 272 GLN B O 1
ATOM 6160 N N . VAL B 1 273 ? -9.789 16.031 -16.656 1 98.75 273 VAL B N 1
ATOM 6161 C CA . VAL B 1 273 ? -11.133 15.469 -16.5 1 98.75 273 VAL B CA 1
ATOM 6162 C C . VAL B 1 273 ? -11.438 15.258 -15.023 1 98.75 273 VAL B C 1
ATOM 6164 O O . VAL B 1 273 ? -12.516 15.617 -14.547 1 98.75 273 VAL B O 1
ATOM 6167 N N . VAL B 1 274 ? -10.477 14.711 -14.305 1 98.81 274 VAL B N 1
ATOM 6168 C CA . VAL B 1 274 ? -10.672 14.422 -12.891 1 98.81 274 VAL B CA 1
ATOM 6169 C C . VAL B 1 274 ? -10.719 15.727 -12.094 1 98.81 274 VAL B C 1
ATOM 6171 O O . VAL B 1 274 ? -11.492 15.852 -11.141 1 98.81 274 VAL B O 1
ATOM 6174 N N . LEU B 1 275 ? -9.852 16.688 -12.438 1 98.75 275 LEU B N 1
ATOM 6175 C CA . LEU B 1 275 ? -9.891 17.969 -11.75 1 98.75 275 LEU B CA 1
ATOM 6176 C C . LEU B 1 275 ? -11.273 18.609 -11.852 1 98.75 275 LEU B C 1
ATOM 6178 O O . LEU B 1 275 ? -11.82 19.078 -10.852 1 98.75 275 LEU B O 1
ATOM 6182 N N . LYS B 1 276 ? -11.836 18.625 -13.055 1 98.5 276 LYS B N 1
ATOM 6183 C CA . LYS B 1 276 ? -13.18 19.172 -13.25 1 98.5 276 LYS B CA 1
ATOM 6184 C C . LYS B 1 276 ? -14.211 18.391 -12.438 1 98.5 276 LYS B C 1
ATOM 6186 O O . LYS B 1 276 ? -15.117 18.969 -11.844 1 98.5 276 LYS B O 1
ATOM 6191 N N . MET B 1 277 ? -14.055 17.078 -12.445 1 97.94 277 MET B N 1
ATOM 6192 C CA . MET B 1 277 ? -14.914 16.219 -11.641 1 97.94 277 MET B CA 1
ATOM 6193 C C . MET B 1 277 ? -14.906 16.641 -10.18 1 97.94 277 MET B C 1
ATOM 6195 O O . MET B 1 277 ? -15.961 16.734 -9.547 1 97.94 277 MET B O 1
ATOM 6199 N N . THR B 1 278 ? -13.727 16.922 -9.602 1 98 278 THR B N 1
ATOM 6200 C CA . THR B 1 278 ? -13.609 17.312 -8.195 1 98 278 THR B CA 1
ATOM 6201 C C . THR B 1 278 ? -14.25 18.672 -7.949 1 98 278 THR B C 1
ATOM 6203 O O . THR B 1 278 ? -14.766 18.938 -6.863 1 98 278 THR B O 1
ATOM 6206 N N . GLN B 1 279 ? -14.172 19.594 -8.906 1 97.44 279 GLN B N 1
ATOM 6207 C CA . GLN B 1 279 ? -14.797 20.891 -8.797 1 97.44 279 GLN B CA 1
ATOM 6208 C C . GLN B 1 279 ? -16.312 20.781 -8.742 1 97.44 279 GLN B C 1
ATOM 6210 O O . GLN B 1 279 ? -16.984 21.547 -8.055 1 97.44 279 GLN B O 1
ATOM 6215 N N . ASP B 1 280 ? -16.828 19.812 -9.383 1 96.19 280 ASP B N 1
ATOM 6216 C CA . ASP B 1 280 ? -18.266 19.625 -9.492 1 96.19 280 ASP B CA 1
ATOM 6217 C C . ASP B 1 280 ? -18.828 18.906 -8.266 1 96.19 280 ASP B C 1
ATOM 6219 O O . ASP B 1 280 ? -20.031 18.891 -8.047 1 96.19 280 ASP B O 1
ATOM 6223 N N . MET B 1 281 ? -17.984 18.344 -7.449 1 94.38 281 MET B N 1
ATOM 6224 C CA . MET B 1 281 ? -18.422 17.609 -6.266 1 94.38 281 MET B CA 1
ATOM 6225 C C . MET B 1 281 ? -19.047 18.547 -5.238 1 94.38 281 MET B C 1
ATOM 6227 O O . MET B 1 281 ? -19.844 18.125 -4.398 1 94.38 281 MET B O 1
ATOM 6231 N N . GLY B 1 282 ? -18.562 19.797 -5.211 1 93.25 282 GLY B N 1
ATOM 6232 C CA . GLY B 1 282 ? -19.156 20.797 -4.34 1 93.25 282 GLY B CA 1
ATOM 6233 C C . GLY B 1 282 ? -18.578 20.781 -2.936 1 93.25 282 GLY B C 1
ATOM 6234 O O . GLY B 1 282 ? -19.047 21.531 -2.064 1 93.25 282 GLY B O 1
ATOM 6235 N N . ILE B 1 283 ? -17.547 20 -2.65 1 93.12 283 ILE B N 1
ATOM 6236 C CA . ILE B 1 283 ? -16.953 19.906 -1.324 1 93.12 283 ILE B CA 1
ATOM 6237 C C . ILE B 1 283 ? -16.156 21.172 -1.024 1 93.12 283 ILE B C 1
ATOM 6239 O O . ILE B 1 283 ? -16.188 21.672 0.101 1 93.12 283 ILE B O 1
ATOM 6243 N N . GLY B 1 284 ? -15.469 21.672 -2.113 1 94.19 284 GLY B N 1
ATOM 6244 C CA . GLY B 1 284 ? -14.727 22.922 -1.981 1 94.19 284 GLY B CA 1
ATOM 6245 C C . GLY B 1 284 ? -13.469 22.781 -1.146 1 94.19 284 GLY B C 1
ATOM 6246 O O . GLY B 1 284 ? -13.023 21.672 -0.869 1 94.19 284 GLY B O 1
ATOM 6247 N N . ALA B 1 285 ? -12.812 23.859 -0.78 1 93.5 285 ALA B N 1
ATOM 6248 C CA . ALA B 1 285 ? -11.578 23.875 0.001 1 93.5 285 ALA B CA 1
ATOM 6249 C C . ALA B 1 285 ? -11.812 23.297 1.396 1 93.5 285 ALA B C 1
ATOM 6251 O O . ALA B 1 285 ? -10.891 22.766 2.014 1 93.5 285 ALA B O 1
ATOM 6252 N N . GLN B 1 286 ? -13.047 23.062 1.961 1 89.44 286 GLN B N 1
ATOM 6253 C CA . GLN B 1 286 ? -13.367 22.391 3.219 1 89.44 286 GLN B CA 1
ATOM 6254 C C . GLN B 1 286 ? -14.844 22.562 3.57 1 89.44 286 GLN B C 1
ATOM 6256 O O . GLN B 1 286 ? -15.469 21.656 4.125 1 89.44 286 GLN B O 1
ATOM 6261 N N . PHE B 1 287 ? -15.477 23.641 3.236 1 89.62 287 PHE B N 1
ATOM 6262 C CA . PHE B 1 287 ? -16.844 23.906 3.672 1 89.62 287 PHE B CA 1
ATOM 6263 C C . PHE B 1 287 ? -17.719 24.312 2.49 1 89.62 287 PHE B C 1
ATOM 6265 O O . PHE B 1 287 ? -18.594 25.156 2.623 1 89.62 287 PHE B O 1
ATOM 6272 N N . GLY B 1 288 ? -17.391 23.703 1.332 1 90.5 288 GLY B N 1
ATOM 6273 C CA . GLY B 1 288 ? -18.188 23.938 0.138 1 90.5 288 GLY B CA 1
ATOM 6274 C C . GLY B 1 288 ? -17.469 24.766 -0.908 1 90.5 288 GLY B C 1
ATOM 6275 O O . GLY B 1 288 ? -16.594 25.594 -0.574 1 90.5 288 GLY B O 1
ATOM 6276 N N . GLY B 1 289 ? -17.844 24.594 -2.102 1 93.69 289 GLY B N 1
ATOM 6277 C CA . GLY B 1 289 ? -17.219 25.297 -3.209 1 93.69 289 GLY B CA 1
ATOM 6278 C C . GLY B 1 289 ? -16.594 24.359 -4.234 1 93.69 289 GLY B C 1
ATOM 6279 O O . GLY B 1 289 ? -17.031 23.219 -4.375 1 93.69 289 GLY B O 1
ATOM 6280 N N . LYS B 1 290 ? -15.68 24.875 -4.961 1 96.25 290 LYS B N 1
ATOM 6281 C CA . LYS B 1 290 ? -15.211 24.062 -6.074 1 96.25 290 LYS B CA 1
ATOM 6282 C C . LYS B 1 290 ? -13.742 23.688 -5.902 1 96.25 290 LYS B C 1
ATOM 6284 O O . LYS B 1 290 ? -13.227 22.828 -6.629 1 96.25 290 LYS B O 1
ATOM 6289 N N . TYR B 1 291 ? -13.094 24.203 -4.914 1 97.81 291 TYR B N 1
ATOM 6290 C CA . TYR B 1 291 ? -11.648 24.016 -4.828 1 97.81 291 TYR B CA 1
ATOM 6291 C C . TYR B 1 291 ? -11.297 22.891 -3.867 1 97.81 291 TYR B C 1
ATOM 6293 O O . TYR B 1 291 ? -10.484 23.062 -2.957 1 97.81 291 TYR B O 1
ATOM 6301 N N . PHE B 1 292 ? -11.836 21.719 -4.164 1 97.75 292 PHE B N 1
ATOM 6302 C CA . PHE B 1 292 ? -11.469 20.5 -3.445 1 97.75 292 PHE B CA 1
ATOM 6303 C C . PHE B 1 292 ? -10.008 20.141 -3.693 1 97.75 292 PHE B C 1
ATOM 6305 O O . PHE B 1 292 ? -9.297 19.719 -2.775 1 97.75 292 PHE B O 1
ATOM 6312 N N . CYS B 1 293 ? -9.602 20.375 -4.918 1 98.69 293 CYS B N 1
ATOM 6313 C CA . CYS B 1 293 ? -8.219 20.109 -5.32 1 98.69 293 CYS B CA 1
ATOM 6314 C C . CYS B 1 293 ? -7.613 21.328 -6.012 1 98.69 293 CYS B C 1
ATOM 6316 O O . CYS B 1 293 ? -8.305 22.047 -6.746 1 98.69 293 CYS B O 1
ATOM 6318 N N . HIS B 1 294 ? -6.25 21.5 -5.707 1 98.56 294 HIS B N 1
ATOM 6319 C CA . HIS B 1 294 ? -5.484 22.438 -6.52 1 98.56 294 HIS B CA 1
ATOM 6320 C C . HIS B 1 294 ? -5.188 21.859 -7.898 1 98.56 294 HIS B C 1
ATOM 6322 O O . HIS B 1 294 ? -5.234 22.578 -8.906 1 98.56 294 HIS B O 1
ATOM 6328 N N . ASP B 1 295 ? -4.852 20.656 -7.93 1 98.62 295 ASP B N 1
ATOM 6329 C CA . ASP B 1 295 ? -4.477 19.938 -9.141 1 98.62 295 ASP B CA 1
ATOM 6330 C C . ASP B 1 295 ? -4.543 18.422 -8.914 1 98.62 295 ASP B C 1
ATOM 6332 O O . ASP B 1 295 ? -4.824 17.969 -7.809 1 98.62 295 ASP B O 1
ATOM 6336 N N . VAL B 1 296 ? -4.453 17.719 -10.023 1 98.81 296 VAL B N 1
ATOM 6337 C CA . VAL B 1 296 ? -4.531 16.266 -10.023 1 98.81 296 VAL B CA 1
ATOM 6338 C C . VAL B 1 296 ? -3.383 15.68 -10.836 1 98.81 296 VAL B C 1
ATOM 6340 O O . VAL B 1 296 ? -3.01 16.234 -11.875 1 98.81 296 VAL B O 1
ATOM 6343 N N . ARG B 1 297 ? -2.746 14.664 -10.367 1 98.88 297 ARG B N 1
ATOM 6344 C CA . ARG B 1 297 ? -1.843 13.828 -11.148 1 98.88 297 ARG B CA 1
ATOM 6345 C C . ARG B 1 297 ? -2.428 12.438 -11.359 1 98.88 297 ARG B C 1
ATOM 6347 O O . ARG B 1 297 ? -2.906 11.805 -10.414 1 98.88 297 ARG B O 1
ATOM 6354 N N . VAL B 1 298 ? -2.451 11.977 -12.57 1 98.94 298 VAL B N 1
ATOM 6355 C CA . VAL B 1 298 ? -2.855 10.617 -12.922 1 98.94 298 VAL B CA 1
ATOM 6356 C C . VAL B 1 298 ? -1.695 9.891 -13.602 1 98.94 298 VAL B C 1
ATOM 6358 O O . VAL B 1 298 ? -1.291 10.258 -14.711 1 98.94 298 VAL B O 1
ATOM 6361 N N . VAL B 1 299 ? -1.165 8.898 -12.945 1 98.94 299 VAL B N 1
ATOM 6362 C CA . VAL B 1 299 ? -0.015 8.164 -13.461 1 98.94 299 VAL B CA 1
ATOM 6363 C C . VAL B 1 299 ? -0.438 6.742 -13.836 1 98.94 299 VAL B C 1
ATOM 6365 O O . VAL B 1 299 ? -1.173 6.09 -13.094 1 98.94 299 VAL B O 1
ATOM 6368 N N . ARG B 1 300 ? -0.043 6.312 -14.992 1 98.88 300 ARG B N 1
ATOM 6369 C CA . ARG B 1 300 ? -0.29 4.965 -15.492 1 98.88 300 ARG B CA 1
ATOM 6370 C C . ARG B 1 300 ? 0.988 4.129 -15.484 1 98.88 300 ARG B C 1
ATOM 6372 O O . ARG B 1 300 ? 2.043 4.594 -15.922 1 98.88 300 ARG B O 1
ATOM 6379 N N . LEU B 1 301 ? 0.965 2.928 -14.906 1 98.88 301 LEU B N 1
ATOM 6380 C CA . LEU B 1 301 ? 2.104 2.02 -14.797 1 98.88 301 LEU B CA 1
ATOM 6381 C C . LEU B 1 301 ? 1.837 0.723 -15.555 1 98.88 301 LEU B C 1
ATOM 6383 O O . LEU B 1 301 ? 0.681 0.357 -15.781 1 98.88 301 LEU B O 1
ATOM 6387 N N . PRO B 1 302 ? 2.9 0.021 -15.977 1 98.62 302 PRO B N 1
ATOM 6388 C CA . PRO B 1 302 ? 2.707 -1.359 -16.422 1 98.62 302 PRO B CA 1
ATOM 6389 C C . PRO B 1 302 ? 2.182 -2.271 -15.312 1 98.62 302 PRO B C 1
ATOM 6391 O O . PRO B 1 302 ? 2.262 -1.924 -14.133 1 98.62 302 PRO B O 1
ATOM 6394 N N . ARG B 1 303 ? 1.658 -3.346 -15.719 1 97.81 303 ARG B N 1
ATOM 6395 C CA . ARG B 1 303 ? 1.007 -4.211 -14.734 1 97.81 303 ARG B CA 1
ATOM 6396 C C . ARG B 1 303 ? 1.065 -5.672 -15.172 1 97.81 303 ARG B C 1
ATOM 6398 O O . ARG B 1 303 ? 1.32 -5.965 -16.344 1 97.81 303 ARG B O 1
ATOM 6405 N N . HIS B 1 304 ? 0.841 -6.594 -14.203 1 96.94 304 HIS B N 1
ATOM 6406 C CA . HIS B 1 304 ? 0.514 -7.98 -14.508 1 96.94 304 HIS B CA 1
ATOM 6407 C C . HIS B 1 304 ? -0.863 -8.094 -15.156 1 96.94 304 HIS B C 1
ATOM 6409 O O . HIS B 1 304 ? -1.805 -7.414 -14.742 1 96.94 304 HIS B O 1
ATOM 6415 N N . GLY B 1 305 ? -0.995 -8.93 -16.156 1 92.19 305 GLY B N 1
ATOM 6416 C CA . GLY B 1 305 ? -2.229 -9.047 -16.906 1 92.19 305 GLY B CA 1
ATOM 6417 C C . GLY B 1 305 ? -3.426 -9.414 -16.062 1 92.19 305 GLY B C 1
ATOM 6418 O O . GLY B 1 305 ? -4.559 -9.055 -16.375 1 92.19 305 GLY B O 1
ATOM 6419 N N . ALA B 1 306 ? -3.182 -10.094 -14.938 1 92.56 306 ALA B N 1
ATOM 6420 C CA . ALA B 1 306 ? -4.262 -10.562 -14.07 1 92.56 306 ALA B CA 1
ATOM 6421 C C . ALA B 1 306 ? -4.559 -9.547 -12.969 1 92.56 306 ALA B C 1
ATOM 6423 O O . ALA B 1 306 ? -5.457 -9.75 -12.148 1 92.56 306 ALA B O 1
ATOM 6424 N N . SER B 1 307 ? -3.818 -8.469 -12.914 1 95.38 307 SER B N 1
ATOM 6425 C CA . SER B 1 307 ? -3.932 -7.488 -11.844 1 95.38 307 SER B CA 1
ATOM 6426 C C . SER B 1 307 ? -4.152 -6.086 -12.391 1 95.38 307 SER B C 1
ATOM 6428 O O . SER B 1 307 ? -3.65 -5.75 -13.469 1 95.38 307 SER B O 1
ATOM 6430 N N . CYS B 1 308 ? -4.871 -5.297 -11.656 1 96.44 308 CYS B N 1
ATOM 6431 C CA . CYS B 1 308 ? -5.012 -3.873 -11.938 1 96.44 308 CYS B CA 1
ATOM 6432 C C . CYS B 1 308 ? -5.152 -3.072 -10.648 1 96.44 308 CYS B C 1
ATOM 6434 O O . CYS B 1 308 ? -6.223 -2.543 -10.359 1 96.44 308 CYS B O 1
ATOM 6436 N N . PRO B 1 309 ? -4.047 -2.934 -9.93 1 98.19 309 PRO B N 1
ATOM 6437 C CA . PRO B 1 309 ? -4.125 -2.113 -8.719 1 98.19 309 PRO B CA 1
ATOM 6438 C C . PRO B 1 309 ? -4.332 -0.631 -9.023 1 98.19 309 PRO B C 1
ATOM 6440 O O . PRO B 1 309 ? -3.779 -0.114 -9.992 1 98.19 309 PRO B O 1
ATOM 6443 N N . VAL B 1 310 ? -5.168 -0.026 -8.258 1 98.81 310 VAL B N 1
ATOM 6444 C CA . VAL B 1 310 ? -5.402 1.414 -8.312 1 98.81 310 VAL B CA 1
ATOM 6445 C C . VAL B 1 310 ? -5.18 2.021 -6.926 1 98.81 310 VAL B C 1
ATOM 6447 O O . VAL B 1 310 ? -5.656 1.486 -5.922 1 98.81 310 VAL B O 1
ATOM 6450 N N . ALA B 1 311 ? -4.426 3.072 -6.879 1 98.88 311 ALA B N 1
ATOM 6451 C CA . ALA B 1 311 ? -4.199 3.742 -5.598 1 98.88 311 ALA B CA 1
ATOM 6452 C C . ALA B 1 311 ? -4.516 5.23 -5.699 1 98.88 311 ALA B C 1
ATOM 6454 O O . ALA B 1 311 ? -4.34 5.84 -6.758 1 98.88 311 ALA B O 1
ATOM 6455 N N . ILE B 1 312 ? -5.035 5.781 -4.648 1 98.81 312 ILE B N 1
ATOM 6456 C CA . ILE B 1 312 ? -5.383 7.195 -4.531 1 98.81 312 ILE B CA 1
ATOM 6457 C C . ILE B 1 312 ? -4.766 7.77 -3.26 1 98.81 312 ILE B C 1
ATOM 6459 O O . ILE B 1 312 ? -4.777 7.125 -2.209 1 98.81 312 ILE B O 1
ATOM 6463 N N . GLY B 1 313 ? -4.168 8.898 -3.346 1 98.56 313 GLY B N 1
ATOM 6464 C CA . GLY B 1 313 ? -3.646 9.609 -2.188 1 98.56 313 GLY B CA 1
ATOM 6465 C C . GLY B 1 313 ? -3.551 11.109 -2.4 1 98.56 313 GLY B C 1
ATOM 6466 O O . GLY B 1 313 ? -3.869 11.609 -3.48 1 98.56 313 GLY B O 1
ATOM 6467 N N . VAL B 1 314 ? -3.18 11.836 -1.312 1 98.56 314 VAL B N 1
ATOM 6468 C CA . VAL B 1 314 ? -3.223 13.289 -1.423 1 98.56 314 VAL B CA 1
ATOM 6469 C C . VAL B 1 314 ? -2.01 13.898 -0.723 1 98.56 314 VAL B C 1
ATOM 6471 O O . VAL B 1 314 ? -1.448 13.289 0.195 1 98.56 314 VAL B O 1
ATOM 6474 N N . SER B 1 315 ? -1.546 15.008 -1.186 1 98.38 315 SER B N 1
ATOM 6475 C CA . SER B 1 315 ? -0.826 15.992 -0.384 1 98.38 315 SER B CA 1
ATOM 6476 C C . SER B 1 315 ? -1.766 17.062 0.143 1 98.38 315 SER B C 1
ATOM 6478 O O . SER B 1 315 ? -2.576 17.609 -0.609 1 98.38 315 SER B O 1
ATOM 6480 N N . CYS B 1 316 ? -1.751 17.344 1.339 1 97.62 316 CYS B N 1
ATOM 6481 C CA . CYS B 1 316 ? -2.686 18.25 1.984 1 97.62 316 CYS B CA 1
ATOM 6482 C C . CYS B 1 316 ? -2.244 19.703 1.805 1 97.62 316 CYS B C 1
ATOM 6484 O O . CYS B 1 316 ? -1.309 19.984 1.053 1 97.62 316 CYS B O 1
ATOM 6486 N N . SER B 1 317 ? -2.932 20.594 2.479 1 96.88 317 SER B N 1
ATOM 6487 C CA . SER B 1 317 ? -2.695 22.031 2.34 1 96.88 317 SER B CA 1
ATOM 6488 C C . SER B 1 317 ? -1.328 22.422 2.891 1 96.88 317 SER B C 1
ATOM 6490 O O . SER B 1 317 ? -0.781 23.453 2.523 1 96.88 317 SER B O 1
ATOM 6492 N N . ALA B 1 318 ? -0.768 21.562 3.76 1 97 318 ALA B N 1
ATOM 6493 C CA . ALA B 1 318 ? 0.552 21.875 4.309 1 97 318 ALA B CA 1
ATOM 6494 C C . ALA B 1 318 ? 1.652 21.531 3.309 1 97 318 ALA B C 1
ATOM 6496 O O . ALA B 1 318 ? 2.754 22.078 3.377 1 97 318 ALA B O 1
ATOM 6497 N N . ASP B 1 319 ? 1.348 20.531 2.42 1 97.69 319 ASP B N 1
ATOM 6498 C CA . ASP B 1 319 ? 2.184 20.172 1.281 1 97.69 319 ASP B CA 1
ATOM 6499 C C . ASP B 1 319 ? 3.658 20.125 1.676 1 97.69 319 ASP B C 1
ATOM 6501 O O . ASP B 1 319 ? 4.5 20.766 1.037 1 97.69 319 ASP B O 1
ATOM 6505 N N . ARG B 1 320 ? 4.047 19.422 2.697 1 98.06 320 ARG B N 1
ATOM 6506 C CA . ARG B 1 320 ? 5.367 19.438 3.314 1 98.06 320 ARG B CA 1
ATOM 6507 C C . ARG B 1 320 ? 6.309 18.453 2.619 1 98.06 320 ARG B C 1
ATOM 6509 O O . ARG B 1 320 ? 6.516 17.344 3.098 1 98.06 320 ARG B O 1
ATOM 6516 N N . GLN B 1 321 ? 6.938 18.844 1.559 1 98 321 GLN B N 1
ATOM 6517 C CA . GLN B 1 321 ? 7.961 18.094 0.837 1 98 321 GLN B CA 1
ATOM 6518 C C . GLN B 1 321 ? 9.031 19.031 0.283 1 98 321 GLN B C 1
ATOM 6520 O O . GLN B 1 321 ? 8.75 20.172 -0.075 1 98 321 GLN B O 1
ATOM 6525 N N . ILE B 1 322 ? 10.25 18.547 0.228 1 98.75 322 ILE B N 1
ATOM 6526 C CA . ILE B 1 322 ? 11.383 19.359 -0.216 1 98.75 322 ILE B CA 1
ATOM 6527 C C . ILE B 1 322 ? 12.469 18.453 -0.785 1 98.75 322 ILE B C 1
ATOM 6529 O O . ILE B 1 322 ? 12.602 17.297 -0.372 1 98.75 322 ILE B O 1
ATOM 6533 N N . LEU B 1 323 ? 13.195 18.922 -1.758 1 98.69 323 LEU B N 1
ATOM 6534 C CA . LEU B 1 323 ? 14.289 18.172 -2.354 1 98.69 323 LEU B CA 1
ATOM 6535 C C . LEU B 1 323 ? 15.633 18.625 -1.801 1 98.69 323 LEU B C 1
ATOM 6537 O O . LEU B 1 323 ? 15.75 19.75 -1.309 1 98.69 323 LEU B O 1
ATOM 6541 N N . GLY B 1 324 ? 16.562 17.766 -1.708 1 98.81 324 GLY B N 1
ATOM 6542 C CA . GLY B 1 324 ? 17.938 18.047 -1.343 1 98.81 324 GLY B CA 1
ATOM 6543 C C . GLY B 1 324 ? 18.953 17.266 -2.154 1 98.81 324 GLY B C 1
ATOM 6544 O O . GLY B 1 324 ? 18.594 16.281 -2.811 1 98.81 324 GLY B O 1
ATOM 6545 N N . LYS B 1 325 ? 20.172 17.719 -2.178 1 98.75 325 LYS B N 1
ATOM 6546 C CA . LYS B 1 325 ? 21.219 16.938 -2.826 1 98.75 325 LYS B CA 1
ATOM 6547 C C . LYS B 1 325 ? 22.594 17.312 -2.285 1 98.75 325 LYS B C 1
ATOM 6549 O O . LYS B 1 325 ? 22.766 18.406 -1.734 1 98.75 325 LYS B O 1
ATOM 6554 N N . ILE B 1 326 ? 23.469 16.469 -2.314 1 98.88 326 ILE B N 1
ATOM 6555 C CA . ILE B 1 326 ? 24.875 16.688 -2.037 1 98.88 326 ILE B CA 1
ATOM 6556 C C . ILE B 1 326 ? 25.703 16.344 -3.273 1 98.88 326 ILE B C 1
ATOM 6558 O O . ILE B 1 326 ? 25.578 15.25 -3.83 1 98.88 326 ILE B O 1
ATOM 6562 N N . THR B 1 327 ? 26.438 17.25 -3.773 1 98.38 327 THR B N 1
ATOM 6563 C CA . THR B 1 327 ? 27.344 17.094 -4.902 1 98.38 327 THR B CA 1
ATOM 6564 C C . THR B 1 327 ? 28.781 17.453 -4.504 1 98.38 327 THR B C 1
ATOM 6566 O O . THR B 1 327 ? 29.031 17.812 -3.357 1 98.38 327 THR B O 1
ATOM 6569 N N . LYS B 1 328 ? 29.672 17.328 -5.504 1 97.81 328 LYS B N 1
ATOM 6570 C CA . LYS B 1 328 ? 31.062 17.688 -5.234 1 97.81 328 LYS B CA 1
ATOM 6571 C C . LYS B 1 328 ? 31.188 19.172 -4.855 1 97.81 328 LYS B C 1
ATOM 6573 O O . LYS B 1 328 ? 32.156 19.578 -4.223 1 97.81 328 LYS B O 1
ATOM 6578 N N . ASP B 1 329 ? 30.156 19.938 -5.207 1 98.19 329 ASP B N 1
ATOM 6579 C CA . ASP B 1 329 ? 30.203 21.375 -5.023 1 98.19 329 ASP B CA 1
ATOM 6580 C C . ASP B 1 329 ? 29.578 21.781 -3.691 1 98.19 329 ASP B C 1
ATOM 6582 O O . ASP B 1 329 ? 29.672 22.953 -3.285 1 98.19 329 ASP B O 1
ATOM 6586 N N . GLY B 1 330 ? 28.875 20.859 -3.01 1 98.62 330 GLY B N 1
ATOM 6587 C CA . GLY B 1 330 ? 28.344 21.219 -1.705 1 98.62 330 GLY B CA 1
ATOM 6588 C C . GLY B 1 330 ? 27.016 20.547 -1.393 1 98.62 330 GLY B C 1
ATOM 6589 O O . GLY B 1 330 ? 26.641 19.578 -2.053 1 98.62 330 GLY B O 1
ATOM 6590 N N . VAL B 1 331 ? 26.438 20.984 -0.291 1 98.88 331 VAL B N 1
ATOM 6591 C CA . VAL B 1 331 ? 25.172 20.5 0.237 1 98.88 331 VAL B CA 1
ATOM 6592 C C . VAL B 1 331 ? 24.062 21.5 -0.091 1 98.88 331 VAL B C 1
ATOM 6594 O O . VAL B 1 331 ? 24.188 22.703 0.182 1 98.88 331 VAL B O 1
ATOM 6597 N N . TYR B 1 332 ? 23 21.016 -0.71 1 98.81 332 TYR B N 1
ATOM 6598 C CA . TYR B 1 332 ? 21.953 21.891 -1.213 1 98.81 332 TYR B CA 1
ATOM 6599 C C . TYR B 1 332 ? 20.578 21.438 -0.753 1 98.81 332 TYR B C 1
ATOM 6601 O O . TYR B 1 332 ? 20.344 20.234 -0.574 1 98.81 332 TYR B O 1
ATOM 6609 N N . VAL B 1 333 ? 19.672 22.375 -0.613 1 98.75 333 VAL B N 1
ATOM 6610 C CA . VAL B 1 333 ? 18.266 22.094 -0.394 1 98.75 333 VAL B CA 1
ATOM 6611 C C . VAL B 1 333 ? 17.406 22.953 -1.331 1 98.75 333 VAL B C 1
ATOM 6613 O O . VAL B 1 333 ? 17.859 24.016 -1.786 1 98.75 333 VAL B O 1
ATOM 6616 N N . GLU B 1 334 ? 16.281 22.469 -1.714 1 98.75 334 GLU B N 1
ATOM 6617 C CA . GLU B 1 334 ? 15.359 23.234 -2.553 1 98.75 334 GLU B CA 1
ATOM 6618 C C . GLU B 1 334 ? 15.047 24.594 -1.937 1 98.75 334 GLU B C 1
ATOM 6620 O O . GLU B 1 334 ? 14.836 24.703 -0.728 1 98.75 334 GLU B O 1
ATOM 6625 N N . ALA B 1 335 ? 15.039 25.641 -2.783 1 98.69 335 ALA B N 1
ATOM 6626 C CA . ALA B 1 335 ? 14.719 26.984 -2.314 1 98.69 335 ALA B CA 1
ATOM 6627 C C . ALA B 1 335 ? 13.211 27.188 -2.229 1 98.69 335 ALA B C 1
ATOM 6629 O O . ALA B 1 335 ? 12.555 27.484 -3.232 1 98.69 335 ALA B O 1
ATOM 6630 N N . LEU B 1 336 ? 12.664 27.109 -1.034 1 98.56 336 LEU B N 1
ATOM 6631 C CA . LEU B 1 336 ? 11.258 27.391 -0.805 1 98.56 336 LEU B CA 1
ATOM 6632 C C . LEU B 1 336 ? 11.031 28.891 -0.596 1 98.56 336 LEU B C 1
ATOM 6634 O O . LEU B 1 336 ? 11.992 29.656 -0.495 1 98.56 336 LEU B O 1
ATOM 6638 N N . GLU B 1 337 ? 9.766 29.281 -0.596 1 98.31 337 GLU B N 1
ATOM 6639 C CA . GLU B 1 337 ? 9.422 30.703 -0.527 1 98.31 337 GLU B CA 1
ATOM 6640 C C . GLU B 1 337 ? 9.586 31.234 0.892 1 98.31 337 GLU B C 1
ATOM 6642 O O . GLU B 1 337 ? 8.969 30.734 1.829 1 98.31 337 GLU B O 1
ATOM 6647 N N . ARG B 1 338 ? 10.328 32.312 1.058 1 97.5 338 ARG B N 1
ATOM 6648 C CA . ARG B 1 338 ? 10.578 32.875 2.381 1 97.5 338 ARG B CA 1
ATOM 6649 C C . ARG B 1 338 ? 9.742 34.125 2.609 1 97.5 338 ARG B C 1
ATOM 6651 O O . ARG B 1 338 ? 9.641 34.594 3.738 1 97.5 338 ARG B O 1
ATOM 6658 N N . ASP B 1 339 ? 9.062 34.656 1.565 1 97.31 339 ASP B N 1
ATOM 6659 C CA . ASP B 1 339 ? 8.18 35.781 1.679 1 97.31 339 ASP B CA 1
ATOM 6660 C C . ASP B 1 339 ? 6.789 35.469 1.127 1 97.31 339 ASP B C 1
ATOM 6662 O O . ASP B 1 339 ? 6.375 36.031 0.115 1 97.31 339 ASP B O 1
ATOM 6666 N N . PRO B 1 340 ? 6.082 34.688 1.849 1 97.94 340 PRO B N 1
ATOM 6667 C CA . PRO B 1 340 ? 4.754 34.312 1.357 1 97.94 340 PRO B CA 1
ATOM 6668 C C . PRO B 1 340 ? 3.771 35.469 1.381 1 97.94 340 PRO B C 1
ATOM 6670 O O . PRO B 1 340 ? 2.697 35.406 0.781 1 97.94 340 PRO B O 1
ATOM 6673 N N . ALA B 1 341 ? 4.059 36.594 2.055 1 96.38 341 ALA B N 1
ATOM 6674 C CA . ALA B 1 341 ? 3.168 37.75 2.184 1 96.38 341 ALA B CA 1
ATOM 6675 C C . ALA B 1 341 ? 2.816 38.312 0.816 1 96.38 341 ALA B C 1
ATOM 6677 O O . ALA B 1 341 ? 1.75 38.906 0.643 1 96.38 341 ALA B O 1
ATOM 6678 N N . LYS B 1 342 ? 3.715 38.188 -0.147 1 96.06 342 LYS B N 1
ATOM 6679 C CA . LYS B 1 342 ? 3.486 38.75 -1.472 1 96.06 342 LYS B CA 1
ATOM 6680 C C . LYS B 1 342 ? 2.281 38.125 -2.148 1 96.06 342 LYS B C 1
ATOM 6682 O O . LYS B 1 342 ? 1.748 38.656 -3.121 1 96.06 342 LYS B O 1
ATOM 6687 N N . TYR B 1 343 ? 1.854 37 -1.68 1 96.88 343 TYR B N 1
ATOM 6688 C CA . TYR B 1 343 ? 0.706 36.312 -2.26 1 96.88 343 TYR B CA 1
ATOM 6689 C C . TYR B 1 343 ? -0.589 36.719 -1.581 1 96.88 343 TYR B C 1
ATOM 6691 O O . TYR B 1 343 ? -1.682 36.375 -2.035 1 96.88 343 TYR B O 1
ATOM 6699 N N . LEU B 1 344 ? -0.561 37.406 -0.416 1 93.5 344 LEU B N 1
ATOM 6700 C CA . LEU B 1 344 ? -1.745 37.906 0.274 1 93.5 344 LEU B CA 1
ATOM 6701 C C . LEU B 1 344 ? -2.307 39.156 -0.427 1 93.5 344 LEU B C 1
ATOM 6703 O O . LEU B 1 344 ? -1.55 40.031 -0.842 1 93.5 344 LEU B O 1
ATOM 6707 N N . PRO B 1 345 ? -3.6 39.219 -0.717 1 84.94 345 PRO B N 1
ATOM 6708 C CA . PRO B 1 345 ? -4.16 40.438 -1.328 1 84.94 345 PRO B CA 1
ATOM 6709 C C . PRO B 1 345 ? -4.098 41.656 -0.404 1 84.94 345 PRO B C 1
ATOM 6711 O O . PRO B 1 345 ? -4.023 41.5 0.818 1 84.94 345 PRO B O 1
ATOM 6714 N N . GLU B 1 346 ? -3.902 42.906 -0.948 1 67.31 346 GLU B N 1
ATOM 6715 C CA . GLU B 1 346 ? -3.918 44.125 -0.174 1 67.31 346 GLU B CA 1
ATOM 6716 C C . GLU B 1 346 ? -5.273 44.344 0.495 1 67.31 346 GLU B C 1
ATOM 6718 O O . GLU B 1 346 ? -5.461 45.312 1.227 1 67.31 346 GLU B O 1
ATOM 6723 N N . VAL B 1 347 ? -6.238 43.5 0.335 1 56.94 347 VAL B N 1
ATOM 6724 C CA . VAL B 1 347 ? -7.629 43.812 0.649 1 56.94 347 VAL B CA 1
ATOM 6725 C C . VAL B 1 347 ? -7.863 43.688 2.152 1 56.94 347 VAL B C 1
ATOM 6727 O O . VAL B 1 347 ? -7.184 42.906 2.824 1 56.94 347 VAL B O 1
ATOM 6730 N N . ASP B 1 348 ? -8.758 44.469 2.748 1 53.56 348 ASP B N 1
ATOM 6731 C CA . ASP B 1 348 ? -9.375 44.5 4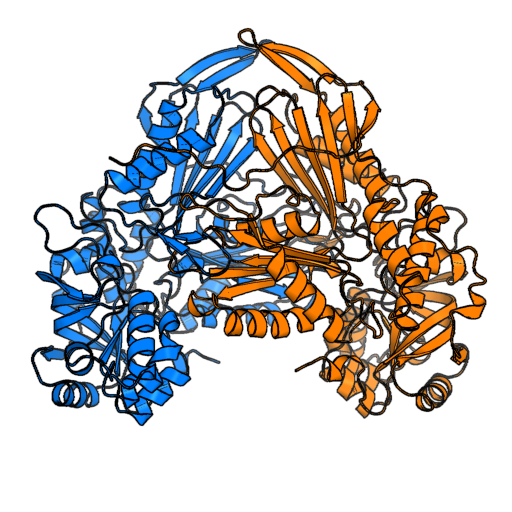.074 1 53.56 348 ASP B CA 1
ATOM 6732 C C . ASP B 1 348 ? -10.141 43.188 4.324 1 53.56 348 ASP B C 1
ATOM 6734 O O . ASP B 1 348 ? -11.062 42.844 3.58 1 53.56 348 ASP B O 1
ATOM 6738 N N . ALA B 1 349 ? -9.617 42.156 5.055 1 53.47 349 ALA B N 1
ATOM 6739 C CA . ALA B 1 349 ? -10.211 40.906 5.555 1 53.47 349 ALA B CA 1
ATOM 6740 C C . ALA B 1 349 ? -11.695 41.094 5.859 1 53.47 349 ALA B C 1
ATOM 6742 O O . ALA B 1 349 ? -12.484 40.156 5.746 1 53.47 349 ALA B O 1
ATOM 6743 N N . SER B 1 350 ? -12.016 42.281 6.246 1 49.06 350 SER B N 1
ATOM 6744 C CA . SER B 1 350 ? -13.383 42.625 6.652 1 49.06 350 SER B CA 1
ATOM 6745 C C . SER B 1 350 ? -14.367 42.375 5.512 1 49.06 350 SER B C 1
ATOM 6747 O O . SER B 1 350 ? -15.578 42.281 5.738 1 49.06 350 SER B O 1
ATOM 6749 N N . LYS B 1 351 ? -13.945 42.375 4.352 1 53.75 351 LYS B N 1
ATOM 6750 C CA . LYS B 1 351 ? -14.812 42.312 3.184 1 53.75 351 LYS B CA 1
ATOM 6751 C C . LYS B 1 351 ? -15.023 40.875 2.713 1 53.75 351 LYS B C 1
ATOM 6753 O O . LYS B 1 351 ? -15.844 40.625 1.836 1 53.75 351 LYS B O 1
ATOM 6758 N N . LEU B 1 352 ? -14.219 39.938 3.105 1 53.88 352 LEU B N 1
ATOM 6759 C CA . LEU B 1 352 ? -14.336 38.562 2.656 1 53.88 352 LEU B CA 1
ATOM 6760 C C . LEU B 1 352 ? -15.422 37.844 3.432 1 53.88 352 LEU B C 1
ATOM 6762 O O . LEU B 1 352 ? -15.805 36.719 3.074 1 53.88 352 LEU B O 1
ATOM 6766 N N . SER B 1 353 ? -15.742 38.375 4.699 1 53.59 353 SER B N 1
ATOM 6767 C CA . SER B 1 353 ? -16.516 37.531 5.598 1 53.59 353 SER B CA 1
ATOM 6768 C C . SER B 1 353 ? -18 37.875 5.516 1 53.59 353 SER B C 1
ATOM 6770 O O . SER B 1 353 ? -18.391 39.031 5.582 1 53.59 353 SER B O 1
ATOM 6772 N N . GLY B 1 354 ? -18.656 37.188 4.723 1 58.25 354 GLY B N 1
ATOM 6773 C CA . GLY B 1 354 ? -20.094 37.219 4.918 1 58.25 354 GLY B CA 1
ATOM 6774 C C . GLY B 1 354 ? -20.5 37.312 6.375 1 58.25 354 GLY B C 1
ATOM 6775 O O . GLY B 1 354 ? -19.641 37.469 7.25 1 58.25 354 GLY B O 1
ATOM 6776 N N . GLU B 1 355 ? -21.766 37.281 6.73 1 75.19 355 GLU B N 1
ATOM 6777 C CA . GLU B 1 355 ? -22.344 37.344 8.062 1 75.19 355 GLU B CA 1
ATOM 6778 C C . GLU B 1 355 ? -21.828 36.219 8.945 1 75.19 355 GLU B C 1
ATOM 6780 O O . GLU B 1 355 ? -21.812 35.031 8.539 1 75.19 355 GLU B O 1
ATOM 6785 N N . VAL B 1 356 ? -21.016 36.438 10.016 1 89.81 356 VAL B N 1
ATOM 6786 C CA . VAL B 1 356 ? -20.5 35.469 10.977 1 89.81 356 VAL B CA 1
ATOM 6787 C C . VAL B 1 356 ? -21.312 35.531 12.273 1 89.81 356 VAL B C 1
ATOM 6789 O O . VAL B 1 356 ? -21.578 36.625 12.773 1 89.81 356 VAL B O 1
ATOM 6792 N N . VAL B 1 357 ? -21.719 34.406 12.688 1 94.81 357 VAL B N 1
ATOM 6793 C CA . VAL B 1 357 ? -22.484 34.312 13.938 1 94.81 357 VAL B CA 1
ATOM 6794 C C . VAL B 1 357 ? -21.516 34.219 15.117 1 94.81 357 VAL B C 1
ATOM 6796 O O . VAL B 1 357 ? -20.734 33.281 15.203 1 94.81 357 VAL B O 1
ATOM 6799 N N . LYS B 1 358 ? -21.641 35.125 16.016 1 96.75 358 LYS B N 1
ATOM 6800 C CA . LYS B 1 358 ? -20.781 35.094 17.203 1 96.75 358 LYS B CA 1
ATOM 6801 C C . LYS B 1 358 ? -21.359 34.188 18.281 1 96.75 358 LYS B C 1
ATOM 6803 O O . LYS B 1 358 ? -22.547 34.312 18.609 1 96.75 358 LYS B O 1
ATOM 6808 N N . ILE B 1 359 ? -20.578 33.344 18.766 1 97.75 359 ILE B N 1
ATOM 6809 C CA . ILE B 1 359 ? -20.984 32.406 19.828 1 97.75 359 ILE B CA 1
ATOM 6810 C C . ILE B 1 359 ? -20.141 32.656 21.078 1 97.75 359 ILE B C 1
ATOM 6812 O O . ILE B 1 359 ? -18.906 32.562 21.047 1 97.75 359 ILE B O 1
ATOM 6816 N N . ASP B 1 360 ? -20.812 32.906 22.188 1 98.12 360 ASP B N 1
ATOM 6817 C CA . ASP B 1 360 ? -20.156 33.062 23.484 1 98.12 360 ASP B CA 1
ATOM 6818 C C . ASP B 1 360 ? -20.094 31.719 24.219 1 98.12 360 ASP B C 1
ATOM 6820 O O . ASP B 1 360 ? -21.094 31.281 24.766 1 98.12 360 ASP B O 1
ATOM 6824 N N . LEU B 1 361 ? -18.875 31.188 24.344 1 98.12 361 LEU B N 1
ATOM 6825 C CA . LEU B 1 361 ? -18.688 29.859 24.922 1 98.12 361 LEU B CA 1
ATOM 6826 C C . LEU B 1 361 ? -18.734 29.906 26.438 1 98.12 361 LEU B C 1
ATOM 6828 O O . LEU B 1 361 ? -18.672 28.875 27.109 1 98.12 361 LEU B O 1
ATOM 6832 N N . ASN B 1 362 ? -18.906 31.078 26.969 1 97.19 362 ASN B N 1
ATOM 6833 C CA . ASN B 1 362 ? -19.062 31.219 28.406 1 97.19 362 ASN B CA 1
ATOM 6834 C C . ASN B 1 362 ? -20.5 30.922 28.844 1 97.19 362 ASN B C 1
ATOM 6836 O O . ASN B 1 362 ? -20.766 30.719 30.031 1 97.19 362 ASN B O 1
ATOM 6840 N N . ARG B 1 363 ? -21.359 30.938 27.922 1 97.19 363 ARG B N 1
ATOM 6841 C CA . ARG B 1 363 ? -22.766 30.641 28.219 1 97.19 363 ARG B CA 1
ATOM 6842 C C . ARG B 1 363 ? -22.969 29.156 28.516 1 97.19 363 ARG B C 1
ATOM 6844 O O . ARG B 1 363 ? -22.156 28.328 28.109 1 97.19 363 ARG B O 1
ATOM 6851 N N . PRO B 1 364 ? -24.109 28.891 29.234 1 96.81 364 PRO B N 1
ATOM 6852 C CA . PRO B 1 364 ? -24.406 27.484 29.453 1 96.81 364 PRO B CA 1
ATOM 6853 C C . PRO B 1 364 ? -24.609 26.703 28.156 1 96.81 364 PRO B C 1
ATOM 6855 O O . PRO B 1 364 ? -25.156 27.234 27.188 1 96.81 364 PRO B O 1
ATOM 6858 N N . MET B 1 365 ? -24.203 25.469 28.188 1 97.44 365 MET B N 1
ATOM 6859 C CA . MET B 1 365 ? -24.219 24.609 27 1 97.44 365 MET B CA 1
ATOM 6860 C C . MET B 1 365 ? -25.609 24.594 26.359 1 97.44 365 MET B C 1
ATOM 6862 O O . MET B 1 365 ? -25.719 24.656 25.125 1 97.44 365 MET B O 1
ATOM 6866 N N . ASP B 1 366 ? -26.641 24.578 27.172 1 96.44 366 ASP B N 1
ATOM 6867 C CA . ASP B 1 366 ? -27.984 24.562 26.641 1 96.44 366 ASP B CA 1
ATOM 6868 C C . ASP B 1 366 ? -28.281 25.812 25.812 1 96.44 366 ASP B C 1
ATOM 6870 O O . ASP B 1 366 ? -28.953 25.75 24.781 1 96.44 366 ASP B O 1
ATOM 6874 N N . GLU B 1 367 ? -27.797 26.891 26.234 1 97.44 367 GLU B N 1
ATOM 6875 C CA . GLU B 1 367 ? -27.984 28.156 25.531 1 97.44 367 GLU B CA 1
ATOM 6876 C C . GLU B 1 367 ? -27.172 28.203 24.234 1 97.44 367 GLU B C 1
ATOM 6878 O O . GLU B 1 367 ? -27.656 28.703 23.219 1 97.44 367 GLU B O 1
ATOM 6883 N N . ILE B 1 368 ? -25.984 27.719 24.328 1 97.75 368 ILE B N 1
ATOM 6884 C CA . ILE B 1 368 ? -25.141 27.641 23.141 1 97.75 368 ILE B CA 1
ATOM 6885 C C . ILE B 1 368 ? -25.828 26.812 22.078 1 97.75 368 ILE B C 1
ATOM 6887 O O . ILE B 1 368 ? -25.938 27.234 20.922 1 97.75 368 ILE B O 1
ATOM 6891 N N . ARG B 1 369 ? -26.344 25.672 22.516 1 98.12 369 ARG B N 1
ATOM 6892 C CA . ARG B 1 369 ? -27.016 24.766 21.578 1 98.12 369 ARG B CA 1
ATOM 6893 C C . ARG B 1 369 ? -28.281 25.406 21 1 98.12 369 ARG B C 1
ATOM 6895 O O . ARG B 1 369 ? -28.578 25.25 19.812 1 98.12 369 ARG B O 1
ATOM 6902 N N . LYS B 1 370 ? -28.984 26.109 21.781 1 97.38 370 LYS B N 1
ATOM 6903 C CA . LYS B 1 370 ? -30.188 26.812 21.328 1 97.38 370 LYS B CA 1
ATOM 6904 C C . LYS B 1 370 ? -29.828 27.859 20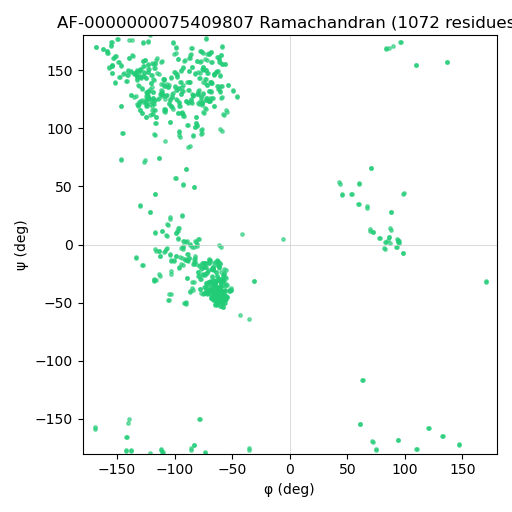.266 1 97.38 370 LYS B C 1
ATOM 6906 O O . LYS B 1 370 ? -30.562 28.031 19.281 1 97.38 370 LYS B O 1
ATOM 6911 N N . THR B 1 371 ? -28.812 28.531 20.516 1 97.56 371 THR B N 1
ATOM 6912 C CA . THR B 1 371 ? -28.359 29.531 19.562 1 97.56 371 THR B CA 1
ATOM 6913 C C . THR B 1 371 ? -27.969 28.875 18.234 1 97.56 371 THR B C 1
ATOM 6915 O O . THR B 1 371 ? -28.391 29.312 17.172 1 97.56 371 THR B O 1
ATOM 6918 N N . LEU B 1 372 ? -27.156 27.859 18.328 1 98 372 LEU B N 1
ATOM 6919 C CA . LEU B 1 372 ? -26.688 27.156 17.141 1 98 372 LEU B CA 1
ATOM 6920 C C . LEU B 1 372 ? -27.859 26.578 16.344 1 98 372 LEU B C 1
ATOM 6922 O O . LEU B 1 372 ? -27.828 26.531 15.117 1 98 372 LEU B O 1
ATOM 6926 N N . ALA B 1 373 ? -28.875 26.172 17.062 1 97.62 373 ALA B N 1
ATOM 6927 C CA . ALA B 1 373 ? -30.031 25.516 16.453 1 97.62 373 ALA B CA 1
ATOM 6928 C C . ALA B 1 373 ? -30.781 26.469 15.523 1 97.62 373 ALA B C 1
ATOM 6930 O O . ALA B 1 373 ? -31.578 26.047 14.688 1 97.62 373 ALA B O 1
ATOM 6931 N N . GLN B 1 374 ? -30.516 27.703 15.625 1 97.25 374 GLN B N 1
ATOM 6932 C CA . GLN B 1 374 ? -31.203 28.719 14.836 1 97.25 374 GLN B CA 1
ATOM 6933 C C . GLN B 1 374 ? -30.609 28.844 13.445 1 97.25 374 GLN B C 1
ATOM 6935 O O . GLN B 1 374 ? -31.188 29.469 12.555 1 97.25 374 GLN B O 1
ATOM 6940 N N . TYR B 1 375 ? -29.5 28.25 13.258 1 96 375 TYR B N 1
ATOM 6941 C CA . TYR B 1 375 ? -28.766 28.438 12.008 1 96 375 TYR B CA 1
ATOM 6942 C C . TYR B 1 375 ? -28.594 27.125 11.273 1 96 375 TYR B C 1
ATOM 6944 O O . TYR B 1 375 ? -28.484 26.062 11.906 1 96 375 TYR B O 1
ATOM 6952 N N . PRO B 1 376 ? -28.609 27.156 9.992 1 93.75 376 PRO B N 1
ATOM 6953 C CA . PRO B 1 376 ? -28.422 25.922 9.227 1 93.75 376 PRO B CA 1
ATOM 6954 C C . PRO B 1 376 ? -26.953 25.469 9.195 1 93.75 376 PRO B C 1
ATOM 6956 O O . PRO B 1 376 ? -26.062 26.25 9.555 1 93.75 376 PRO B O 1
ATOM 6959 N N . ILE B 1 377 ? -26.766 24.281 8.805 1 92.19 377 ILE B N 1
ATOM 6960 C CA . ILE B 1 377 ? -25.406 23.781 8.57 1 92.19 377 ILE B CA 1
ATOM 6961 C C . ILE B 1 377 ? -24.703 24.688 7.555 1 92.19 377 ILE B C 1
ATOM 6963 O O . ILE B 1 377 ? -25.359 25.438 6.832 1 92.19 377 ILE B O 1
ATOM 6967 N N . LYS B 1 378 ? -23.406 24.75 7.555 1 87.5 378 LYS B N 1
ATOM 6968 C CA . LYS B 1 378 ? -22.547 25.547 6.68 1 87.5 378 LYS B CA 1
ATOM 6969 C C . LYS B 1 378 ? -22.438 26.984 7.188 1 87.5 378 LYS B C 1
ATOM 6971 O O . LYS B 1 378 ? -21.625 27.766 6.672 1 87.5 378 LYS B O 1
ATOM 6976 N N . THR B 1 379 ? -23.156 27.266 8.242 1 92 379 THR B N 1
ATOM 6977 C CA . THR B 1 379 ? -23.047 28.594 8.836 1 92 379 THR B CA 1
ATOM 6978 C C . THR B 1 379 ? -21.672 28.797 9.477 1 92 379 THR B C 1
ATOM 6980 O O . THR B 1 379 ? -21.203 27.938 10.234 1 92 379 THR B O 1
ATOM 6983 N N . ARG B 1 380 ? -21.062 29.938 9.148 1 92.62 380 ARG B N 1
ATOM 6984 C CA . ARG B 1 380 ? -19.797 30.312 9.789 1 92.62 380 ARG B CA 1
ATOM 6985 C C . ARG B 1 380 ? -20.031 30.906 11.164 1 92.62 380 ARG B C 1
ATOM 6987 O O . ARG B 1 380 ? -20.891 31.781 11.328 1 92.62 380 ARG B O 1
ATOM 6994 N N . VAL B 1 381 ? -19.344 30.406 12.102 1 95.62 381 VAL B N 1
ATOM 6995 C CA . VAL B 1 381 ? -19.484 30.922 13.461 1 95.62 381 VAL B CA 1
ATOM 6996 C C . VAL B 1 381 ? -18.109 31.391 13.969 1 95.62 381 VAL B C 1
ATOM 6998 O O . VAL B 1 381 ? -17.078 31.016 13.406 1 95.62 381 VAL B O 1
ATOM 7001 N N . SER B 1 382 ? -18.094 32.281 14.891 1 96.5 382 SER B N 1
ATOM 7002 C CA . SER B 1 382 ? -16.922 32.75 15.609 1 96.5 382 SER B CA 1
ATOM 7003 C C . SER B 1 382 ? -17.031 32.5 17.109 1 96.5 382 SER B C 1
ATOM 7005 O O . SER B 1 382 ? -17.922 33.031 17.766 1 96.5 382 SER B O 1
ATOM 7007 N N . LEU B 1 383 ? -16.188 31.703 17.594 1 98 383 LEU B N 1
ATOM 7008 C CA . LEU B 1 383 ? -16.281 31.219 18.969 1 98 383 LEU B CA 1
ATOM 7009 C C . LEU B 1 383 ? -15.367 32.031 19.891 1 98 383 LEU B C 1
ATOM 7011 O O . LEU B 1 383 ? -14.203 32.25 19.562 1 98 383 LEU B O 1
ATOM 7015 N N . THR B 1 384 ? -15.852 32.438 20.984 1 98.44 384 THR B N 1
ATOM 7016 C CA . THR B 1 384 ? -15.055 33.125 22.016 1 98.44 384 THR B CA 1
ATOM 7017 C C . THR B 1 384 ? -15.375 32.562 23.391 1 98.44 384 THR B C 1
ATOM 7019 O O . THR B 1 384 ? -16.547 32.469 23.781 1 98.44 384 THR B O 1
ATOM 7022 N N . GLY B 1 385 ? -14.352 32.156 24.094 1 98.12 385 GLY B N 1
ATOM 7023 C CA . GLY B 1 385 ? -14.523 31.547 25.406 1 98.12 385 GLY B CA 1
ATOM 7024 C C . GLY B 1 385 ? -13.719 30.281 25.594 1 98.12 385 GLY B C 1
ATOM 7025 O O . GLY B 1 385 ? -12.773 30.016 24.844 1 98.12 385 GLY B O 1
ATOM 7026 N N . PRO B 1 386 ? -14.055 29.516 26.609 1 97.94 386 PRO B N 1
ATOM 7027 C CA . PRO B 1 386 ? -13.273 28.312 26.922 1 97.94 386 PRO B CA 1
ATOM 7028 C C . PRO B 1 386 ? -13.664 27.109 26.078 1 97.94 386 PRO B C 1
ATOM 7030 O O . PRO B 1 386 ? -14.836 26.953 25.719 1 97.94 386 PRO B O 1
ATOM 7033 N N . MET B 1 387 ? -12.68 26.266 25.781 1 97.44 387 MET B N 1
ATOM 7034 C CA . MET B 1 387 ? -12.859 24.953 25.172 1 97.44 387 MET B CA 1
ATOM 7035 C C . MET B 1 387 ? -12 23.906 25.875 1 97.44 387 MET B C 1
ATOM 7037 O O . MET B 1 387 ? -10.922 24.234 26.391 1 97.44 387 MET B O 1
ATOM 7041 N N . ILE B 1 388 ? -12.484 22.766 25.922 1 97.12 388 ILE B N 1
ATOM 7042 C CA . ILE B 1 388 ? -11.688 21.625 26.375 1 97.12 388 ILE B CA 1
ATOM 7043 C C . ILE B 1 388 ? -11.031 20.938 25.172 1 97.12 388 ILE B C 1
ATOM 7045 O O . ILE B 1 388 ? -11.688 20.719 24.156 1 97.12 388 ILE B O 1
ATOM 7049 N N . VAL B 1 389 ? -9.766 20.703 25.344 1 95.38 389 VAL B N 1
ATOM 7050 C CA . VAL B 1 389 ? -9.031 20 24.297 1 95.38 389 VAL B CA 1
ATOM 7051 C C . VAL B 1 389 ? -8.805 18.547 24.719 1 95.38 389 VAL B C 1
ATOM 7053 O O . VAL B 1 389 ? -8.211 18.281 25.766 1 95.38 389 VAL B O 1
ATOM 7056 N N . ALA B 1 390 ? -9.289 17.672 24.016 1 92.5 390 ALA B N 1
ATOM 7057 C CA . ALA B 1 390 ? -9.148 16.25 24.281 1 92.5 390 ALA B CA 1
ATOM 7058 C C . ALA B 1 390 ? -9.211 15.445 22.984 1 92.5 390 ALA B C 1
ATOM 7060 O O . ALA B 1 390 ? -9.961 15.789 22.062 1 92.5 390 ALA B O 1
ATOM 7061 N N . ARG B 1 391 ? -8.328 14.43 22.953 1 84.88 391 ARG B N 1
ATOM 7062 C CA . ARG B 1 391 ? -8.367 13.578 21.766 1 84.88 391 ARG B CA 1
ATOM 7063 C C . ARG B 1 391 ? -8.195 12.109 22.141 1 84.88 391 ARG B C 1
ATOM 7065 O O . ARG B 1 391 ? -8.68 11.664 23.172 1 84.88 391 ARG B O 1
ATOM 7072 N N . ASP B 1 392 ? -7.641 11.266 21.344 1 83.06 392 ASP B N 1
ATOM 7073 C CA . ASP B 1 392 ? -7.688 9.812 21.266 1 83.06 392 ASP B CA 1
ATOM 7074 C C . ASP B 1 392 ? -7.582 9.172 22.641 1 83.06 392 ASP B C 1
ATOM 7076 O O . ASP B 1 392 ? -8.555 8.602 23.141 1 83.06 392 ASP B O 1
ATOM 7080 N N . ILE B 1 393 ? -6.461 9.414 23.359 1 80.75 393 ILE B N 1
ATOM 7081 C CA . ILE B 1 393 ? -6.199 8.719 24.609 1 80.75 393 ILE B CA 1
ATOM 7082 C C . ILE B 1 393 ? -7.098 9.281 25.703 1 80.75 393 ILE B C 1
ATOM 7084 O O . ILE B 1 393 ? -7.598 8.539 26.547 1 80.75 393 ILE B O 1
ATOM 7088 N N . ALA B 1 394 ? -7.32 10.508 25.656 1 88.38 394 ALA B N 1
ATOM 7089 C CA . ALA B 1 394 ? -8.211 11.141 26.625 1 88.38 394 ALA B CA 1
ATOM 7090 C C . ALA B 1 394 ? -9.633 10.602 26.516 1 88.38 394 ALA B C 1
ATOM 7092 O O . ALA B 1 394 ? -10.297 10.352 27.516 1 88.38 394 ALA B O 1
ATOM 7093 N N . HIS B 1 395 ? -10.102 10.445 25.297 1 91.06 395 HIS B N 1
ATOM 7094 C CA . HIS B 1 395 ? -11.445 9.906 25.078 1 91.06 395 HIS B CA 1
ATOM 7095 C C . HIS B 1 395 ? -11.555 8.477 25.578 1 91.06 395 HIS B C 1
ATOM 7097 O O . HIS B 1 395 ? -12.57 8.094 26.172 1 91.06 395 HIS B O 1
ATOM 7103 N N . ALA B 1 396 ? -10.516 7.773 25.359 1 85.38 396 ALA B N 1
ATOM 7104 C CA . ALA B 1 396 ? -10.492 6.398 25.844 1 85.38 396 ALA B CA 1
ATOM 7105 C C . ALA B 1 396 ? -10.57 6.348 27.359 1 85.38 396 ALA B C 1
ATOM 7107 O O . ALA B 1 396 ? -11.281 5.52 27.938 1 85.38 396 ALA B O 1
ATOM 7108 N N . LYS B 1 397 ? -9.859 7.164 28 1 89 397 LYS B N 1
ATOM 7109 C CA . LYS B 1 397 ? -9.852 7.215 29.453 1 89 397 LYS B CA 1
ATOM 7110 C C . LYS B 1 397 ? -11.211 7.648 30 1 89 397 LYS B C 1
ATOM 7112 O O . LYS B 1 397 ? -11.664 7.148 31.031 1 89 397 LYS B O 1
ATOM 7117 N N . LEU B 1 398 ? -11.766 8.555 29.359 1 93.19 398 LEU B N 1
ATOM 7118 C CA . LEU B 1 398 ? -13.086 9.023 29.766 1 93.19 398 LEU B CA 1
ATOM 7119 C C . LEU B 1 398 ? -14.133 7.93 29.562 1 93.19 398 LEU B C 1
ATOM 7121 O O . LEU B 1 398 ? -15.062 7.805 30.375 1 93.19 398 LEU B O 1
ATOM 7125 N N . LYS B 1 399 ? -14.008 7.223 28.484 1 92.88 399 LYS B N 1
ATOM 7126 C CA . LYS B 1 399 ? -14.898 6.09 28.25 1 92.88 399 LYS B CA 1
ATOM 7127 C C . LYS B 1 399 ? -14.766 5.051 29.359 1 92.88 399 LYS B C 1
ATOM 7129 O O . LYS B 1 399 ? -15.766 4.48 29.797 1 92.88 399 LYS B O 1
ATOM 7134 N N . GLU B 1 400 ? -13.57 4.793 29.734 1 89.44 400 GLU B N 1
ATOM 7135 C CA . GLU B 1 400 ? -13.336 3.855 30.828 1 89.44 400 GLU B CA 1
ATOM 7136 C C . GLU B 1 400 ? -14.016 4.324 32.094 1 89.44 400 GLU B C 1
ATOM 7138 O O . GLU B 1 400 ? -14.594 3.52 32.844 1 89.44 400 GLU B O 1
ATOM 7143 N N . ARG B 1 401 ? -13.891 5.523 32.344 1 93 401 ARG B N 1
ATOM 7144 C CA . ARG B 1 401 ? -14.531 6.121 33.5 1 93 401 ARG B CA 1
ATOM 7145 C C . ARG B 1 401 ? -16.047 5.941 33.438 1 93 401 ARG B C 1
ATOM 7147 O O . ARG B 1 401 ? -16.672 5.586 34.438 1 93 401 ARG B O 1
ATOM 7154 N N . LEU B 1 402 ? -16.578 6.23 32.344 1 94.06 402 LEU B N 1
ATOM 7155 C CA . LEU B 1 402 ? -18.016 6.102 32.125 1 94.06 402 LEU B CA 1
ATOM 7156 C C . LEU B 1 402 ? -18.453 4.652 32.281 1 94.06 402 LEU B C 1
ATOM 7158 O O . LEU B 1 402 ? -19.5 4.375 32.875 1 94.06 402 LEU B O 1
ATOM 7162 N N . ASP B 1 403 ? -17.672 3.779 31.797 1 91.94 403 ASP B N 1
ATOM 7163 C CA . ASP B 1 403 ? -17.984 2.355 31.859 1 91.94 403 ASP B CA 1
ATOM 7164 C C . ASP B 1 403 ? -17.953 1.844 33.312 1 91.94 403 ASP B C 1
ATOM 7166 O O . ASP B 1 403 ? -18.656 0.896 33.625 1 91.94 403 ASP B O 1
ATOM 7170 N N . ARG B 1 404 ? -17.203 2.439 34.125 1 93.94 404 ARG B N 1
ATOM 7171 C CA . ARG B 1 404 ? -17.125 2.072 35.562 1 93.94 404 ARG B CA 1
ATOM 7172 C C . ARG B 1 404 ? -18.234 2.723 36.344 1 93.94 404 ARG B C 1
ATOM 7174 O O . ARG B 1 404 ? -18.312 2.564 37.562 1 93.94 404 ARG B O 1
ATOM 7181 N N . GLY B 1 405 ? -19.031 3.51 35.688 1 94.06 405 GLY B N 1
ATOM 7182 C CA . GLY B 1 405 ? -20.172 4.117 36.344 1 94.06 405 GLY B CA 1
ATOM 7183 C C . GLY B 1 405 ? -19.844 5.434 37.031 1 94.06 405 GLY B C 1
ATOM 7184 O O . GLY B 1 405 ? -20.641 5.961 37.812 1 94.06 405 GLY B O 1
ATOM 7185 N N . GLU B 1 406 ? -18.688 6.02 36.719 1 95.06 406 GLU B N 1
ATOM 7186 C CA . GLU B 1 406 ? -18.25 7.242 37.406 1 95.06 406 GLU B CA 1
ATOM 7187 C C . GLU B 1 406 ? -18.781 8.484 36.656 1 95.06 406 GLU B C 1
ATOM 7189 O O . GLU B 1 406 ? -18.703 9.594 37.188 1 95.06 406 GLU B O 1
ATOM 7194 N N . GLY B 1 407 ? -19.344 8.266 35.531 1 94.31 407 GLY B N 1
ATOM 7195 C CA . GLY B 1 407 ? -19.828 9.383 34.75 1 94.31 407 GLY B CA 1
ATOM 7196 C C . GLY B 1 407 ? -18.703 10.172 34.062 1 94.31 407 GLY B C 1
ATOM 7197 O O . GLY B 1 407 ? -17.531 9.812 34.188 1 94.31 407 GLY B O 1
ATOM 7198 N N . LEU B 1 408 ? -19.078 11.312 33.344 1 96.5 408 LEU B N 1
ATOM 7199 C CA . LEU B 1 408 ? -18.109 12.211 32.719 1 96.5 408 LEU B CA 1
ATOM 7200 C C . LEU B 1 408 ? -17.844 13.422 33.625 1 96.5 408 LEU B C 1
ATOM 7202 O O . LEU B 1 408 ? -18.703 13.836 34.375 1 96.5 408 LEU B O 1
ATOM 7206 N N . PRO B 1 409 ? -16.688 13.883 33.625 1 95.69 409 PRO B N 1
ATOM 7207 C CA . PRO B 1 409 ? -16.422 15.086 34.406 1 95.69 409 PRO B CA 1
ATOM 7208 C C . PRO B 1 409 ? -17.266 16.281 34 1 95.69 409 PRO B C 1
ATOM 7210 O O . PRO B 1 409 ? -17.625 16.406 32.812 1 95.69 409 PRO B O 1
ATOM 7213 N N . GLU B 1 410 ? -17.484 17.234 34.906 1 94.94 410 GLU B N 1
ATOM 7214 C CA . GLU B 1 410 ? -18.344 18.391 34.688 1 94.94 410 GLU B CA 1
ATOM 7215 C C . GLU B 1 410 ? -17.781 19.281 33.594 1 94.94 410 GLU B C 1
ATOM 7217 O O . GLU B 1 410 ? -18.531 19.859 32.781 1 94.94 410 GLU B O 1
ATOM 7222 N N . TYR B 1 411 ? -16.5 19.438 33.531 1 94.75 411 TYR B N 1
ATOM 7223 C CA . TYR B 1 411 ? -15.898 20.297 32.531 1 94.75 411 TYR B CA 1
ATOM 7224 C C . TYR B 1 411 ? -16.172 19.75 31.125 1 94.75 411 TYR B C 1
ATOM 7226 O O . TYR B 1 411 ? -16.25 20.516 30.156 1 94.75 411 TYR B O 1
ATOM 7234 N N . PHE B 1 412 ? -16.25 18.438 31 1 95.56 412 PHE B N 1
ATOM 7235 C CA . PHE B 1 412 ? -16.469 17.797 29.719 1 95.56 412 PHE B CA 1
ATOM 7236 C C . PHE B 1 412 ? -17.922 17.906 29.281 1 95.56 412 PHE B C 1
ATOM 7238 O O . PHE B 1 412 ? -18.234 17.828 28.094 1 95.56 412 PHE B O 1
ATOM 7245 N N . LYS B 1 413 ? -18.828 18.156 30.234 1 95.31 413 LYS B N 1
ATOM 7246 C CA . LYS B 1 413 ? -20.266 18.312 29.969 1 95.31 413 LYS B CA 1
ATOM 7247 C C . LYS B 1 413 ? -20.625 19.75 29.656 1 95.31 413 LYS B C 1
ATOM 7249 O O . LYS B 1 413 ? -21.516 20.016 28.844 1 95.31 413 LYS B O 1
ATOM 7254 N N . GLN B 1 414 ? -19.891 20.641 30.188 1 94.94 414 GLN B N 1
ATOM 7255 C CA . GLN B 1 414 ? -20.312 22.031 30.188 1 94.94 414 GLN B CA 1
ATOM 7256 C C . GLN B 1 414 ? -19.547 22.828 29.125 1 94.94 414 GLN B C 1
ATOM 7258 O O . GLN B 1 414 ? -19.875 23.984 28.859 1 94.94 414 GLN B O 1
ATOM 7263 N N . THR B 1 415 ? -18.531 22.281 28.625 1 96.62 415 THR B N 1
ATOM 7264 C CA . THR B 1 415 ? -17.672 23 27.672 1 96.62 415 THR B CA 1
ATOM 7265 C C . THR B 1 415 ? -17.562 22.219 26.359 1 96.62 415 THR B C 1
ATOM 7267 O O . THR B 1 415 ? -17.688 21 26.344 1 96.62 415 THR B O 1
ATOM 7270 N N . GLY B 1 416 ? -17.406 23 25.281 1 96.81 416 GLY B N 1
ATOM 7271 C CA . GLY B 1 416 ? -17.125 22.344 24.016 1 96.81 416 GLY B CA 1
ATOM 7272 C C . GLY B 1 416 ? -15.812 21.578 24.016 1 96.81 416 GLY B C 1
ATOM 7273 O O . GLY B 1 416 ? -14.891 21.938 24.75 1 96.81 416 GLY B O 1
ATOM 7274 N N . VAL B 1 417 ? -15.805 20.562 23.266 1 97.31 417 VAL B N 1
ATOM 7275 C CA . VAL B 1 417 ? -14.617 19.719 23.188 1 97.31 417 VAL B CA 1
ATOM 7276 C C . VAL B 1 417 ? -13.953 19.906 21.828 1 97.31 417 VAL B C 1
ATOM 7278 O O . VAL B 1 417 ? -14.547 19.594 20.797 1 97.31 417 VAL B O 1
ATOM 7281 N N . TYR B 1 418 ? -12.773 20.406 21.875 1 96.94 418 TYR B N 1
ATOM 7282 C CA . TYR B 1 418 ? -11.953 20.609 20.688 1 96.94 418 TYR B CA 1
ATOM 7283 C C . TYR B 1 418 ? -10.961 19.453 20.5 1 96.94 418 TYR B C 1
ATOM 7285 O O . TYR B 1 418 ? -10.102 19.234 21.359 1 96.94 418 TYR B O 1
ATOM 7293 N N . TYR B 1 419 ? -11.188 18.688 19.406 1 95.31 419 TYR B N 1
ATOM 7294 C CA . TYR B 1 419 ? -10.266 17.594 19.109 1 95.31 419 TYR B CA 1
ATOM 7295 C C . TYR B 1 419 ? -8.969 18.125 18.5 1 95.31 419 TYR B C 1
ATOM 7297 O O . TYR B 1 419 ? -8.898 18.391 17.312 1 95.31 419 TYR B O 1
ATOM 7305 N N . ALA B 1 420 ? -7.977 18.25 19.328 1 91.88 420 ALA B N 1
ATOM 7306 C CA . ALA B 1 420 ? -6.723 18.828 18.859 1 91.88 420 ALA B CA 1
ATOM 7307 C C . ALA B 1 420 ? -5.559 18.422 19.75 1 91.88 420 ALA B C 1
ATOM 7309 O O . ALA B 1 420 ? -5.762 17.812 20.812 1 91.88 420 ALA B O 1
ATOM 7310 N N . GLY B 1 421 ? -4.34 18.594 19.312 1 85.56 421 GLY B N 1
ATOM 7311 C CA . GLY B 1 421 ? -3.072 18.453 20 1 85.56 421 GLY B CA 1
ATOM 7312 C C . GLY B 1 421 ? -2.014 19.422 19.516 1 85.56 421 GLY B C 1
ATOM 7313 O O . GLY B 1 421 ? -1.683 19.453 18.328 1 85.56 421 GLY B O 1
ATOM 7314 N N . PRO B 1 422 ? -1.569 20.219 20.375 1 90 422 PRO B N 1
ATOM 7315 C CA . PRO B 1 422 ? -0.659 21.281 19.953 1 90 422 PRO B CA 1
ATOM 7316 C C . PRO B 1 422 ? 0.764 20.781 19.703 1 90 422 PRO B C 1
ATOM 7318 O O . PRO B 1 422 ? 1.145 19.734 20.219 1 90 422 PRO B O 1
ATOM 7321 N N . ALA B 1 423 ? 1.53 21.562 18.875 1 94.06 423 ALA B N 1
ATOM 7322 C CA . ALA B 1 423 ? 2.986 21.453 18.828 1 94.06 423 ALA B CA 1
ATOM 7323 C C . ALA B 1 423 ? 3.617 22.047 20.078 1 94.06 423 ALA B C 1
ATOM 7325 O O . ALA B 1 423 ? 2.912 22.578 20.953 1 94.06 423 ALA B O 1
ATOM 7326 N N . LYS B 1 424 ? 4.926 21.953 20.203 1 93.62 424 LYS B N 1
ATOM 7327 C CA . LYS B 1 424 ? 5.633 22.531 21.359 1 93.62 424 LYS B CA 1
ATOM 7328 C C . LYS B 1 424 ? 5.391 24.031 21.453 1 93.62 424 LYS B C 1
ATOM 7330 O O . LYS B 1 424 ? 5.395 24.734 20.453 1 93.62 424 LYS B O 1
ATOM 7335 N N . THR B 1 425 ? 5.145 24.469 22.641 1 94.19 425 THR B N 1
ATOM 7336 C CA . THR B 1 425 ? 4.895 25.891 22.891 1 94.19 425 THR B CA 1
ATOM 7337 C C . THR B 1 425 ? 6.203 26.688 22.859 1 94.19 425 THR B C 1
ATOM 7339 O O . THR B 1 425 ? 7.098 26.422 23.672 1 94.19 425 THR B O 1
ATOM 7342 N N . PRO B 1 426 ? 6.262 27.656 21.938 1 96 426 PRO B N 1
ATOM 7343 C CA . PRO B 1 426 ? 7.449 28.516 21.969 1 96 426 PRO B CA 1
ATOM 7344 C C . PRO B 1 426 ? 7.5 29.406 23.219 1 96 426 PRO B C 1
ATOM 7346 O O . PRO B 1 426 ? 6.457 29.75 23.781 1 96 426 PRO B O 1
ATOM 7349 N N . THR B 1 427 ? 8.695 29.828 23.562 1 93.94 427 THR B N 1
ATOM 7350 C CA . THR B 1 427 ? 8.859 30.75 24.688 1 93.94 427 THR B CA 1
ATOM 7351 C C . THR B 1 427 ? 8.086 32.031 24.453 1 93.94 427 THR B C 1
ATOM 7353 O O . THR B 1 427 ? 8.195 32.656 23.391 1 93.94 427 THR B O 1
ATOM 7356 N N . GLY B 1 428 ? 7.281 32.375 25.406 1 93.75 428 GLY B N 1
ATOM 7357 C CA . GLY B 1 428 ? 6.586 33.656 25.344 1 93.75 428 GLY B CA 1
ATOM 7358 C C . GLY B 1 428 ? 5.227 33.562 24.688 1 93.75 428 GLY B C 1
ATOM 7359 O O . GLY B 1 428 ? 4.496 34.562 24.609 1 93.75 428 GLY B O 1
ATOM 7360 N N . MET B 1 429 ? 4.859 32.406 24.234 1 95 429 MET B N 1
ATOM 7361 C CA . MET B 1 429 ? 3.562 32.25 23.578 1 95 429 MET B CA 1
ATOM 7362 C C . MET B 1 429 ? 2.619 31.391 24.422 1 95 429 MET B C 1
ATOM 7364 O O . MET B 1 429 ? 3.068 30.641 25.297 1 95 429 MET B O 1
ATOM 7368 N N . ALA B 1 430 ? 1.391 31.562 24.188 1 94.06 430 ALA B N 1
ATOM 7369 C CA . ALA B 1 430 ? 0.381 30.812 24.922 1 94.06 430 ALA B CA 1
ATOM 7370 C C . ALA B 1 430 ? 0.344 29.359 24.484 1 94.06 430 ALA B C 1
ATOM 7372 O O . ALA B 1 430 ? 0.05 28.469 25.297 1 94.06 430 ALA B O 1
ATOM 7373 N N . SER B 1 431 ? 0.622 29.203 23.219 1 93.62 431 SER B N 1
ATOM 7374 C CA . SER B 1 431 ? 0.538 27.859 22.656 1 93.62 431 SER B CA 1
ATOM 7375 C C . SER B 1 431 ? 1.445 27.703 21.438 1 93.62 431 SER B C 1
ATOM 7377 O O . SER B 1 431 ? 1.837 28.703 20.828 1 93.62 431 SER B O 1
ATOM 7379 N N . GLY B 1 432 ? 1.864 26.438 21.188 1 94.88 432 GLY B N 1
ATOM 7380 C CA . GLY B 1 432 ? 2.4 26.141 19.875 1 94.88 432 GLY B CA 1
ATOM 7381 C C . GLY B 1 432 ? 1.335 26.062 18.797 1 94.88 432 GLY B C 1
ATOM 7382 O O . GLY B 1 432 ? 0.16 26.328 19.062 1 94.88 432 GLY B O 1
ATOM 7383 N N . SER B 1 433 ? 1.791 25.781 17.547 1 96.12 433 SER B N 1
ATOM 7384 C CA . SER B 1 433 ? 0.794 25.594 16.5 1 96.12 433 SER B CA 1
ATOM 7385 C C . SER B 1 433 ? -0.301 24.625 16.953 1 96.12 433 SER B C 1
ATOM 7387 O O . SER B 1 433 ? -0.012 23.562 17.484 1 96.12 433 SER B O 1
ATOM 7389 N N . PHE B 1 434 ? -1.597 25.031 16.734 1 93.94 434 PHE B N 1
ATOM 7390 C CA . PHE B 1 434 ? -2.729 24.391 17.391 1 93.94 434 PHE B CA 1
ATOM 7391 C C . PHE B 1 434 ? -3.938 24.344 16.453 1 93.94 434 PHE B C 1
ATOM 7393 O O . PHE B 1 434 ? -4.711 25.297 16.391 1 93.94 434 PHE B O 1
ATOM 7400 N N . GLY B 1 435 ? -4.098 23.203 15.781 1 92.12 435 GLY B N 1
ATOM 7401 C CA . GLY B 1 435 ? -5.203 23 14.859 1 92.12 435 GLY B CA 1
ATOM 7402 C C . GLY B 1 435 ? -5.992 21.734 15.141 1 92.12 435 GLY B C 1
ATOM 7403 O O . GLY B 1 435 ? -5.633 20.953 16.031 1 92.12 435 GLY B O 1
ATOM 7404 N N . PRO B 1 436 ? -7.074 21.594 14.391 1 93.06 436 PRO B N 1
ATOM 7405 C CA . PRO B 1 436 ? -7.941 20.438 14.617 1 93.06 436 PRO B CA 1
ATOM 7406 C C . PRO B 1 436 ? -7.328 19.125 14.109 1 93.06 436 PRO B C 1
ATOM 7408 O O . PRO B 1 436 ? -6.469 19.156 13.219 1 93.06 436 PRO B O 1
ATOM 7411 N N . THR B 1 437 ? -7.688 18.031 14.773 1 90.81 437 THR B N 1
ATOM 7412 C CA . THR B 1 437 ? -7.359 16.703 14.266 1 90.81 437 THR B CA 1
ATOM 7413 C C . THR B 1 437 ? -8.578 16.062 13.602 1 90.81 437 THR B C 1
ATOM 7415 O O . THR B 1 437 ? -9.664 16.656 13.594 1 90.81 437 THR B O 1
ATOM 7418 N N . THR B 1 438 ? -8.359 14.945 13 1 89.56 438 THR B N 1
ATOM 7419 C CA . THR B 1 438 ? -9.438 14.219 12.336 1 89.56 438 THR B CA 1
ATOM 7420 C C . THR B 1 438 ? -10.453 13.703 13.352 1 89.56 438 THR B C 1
ATOM 7422 O O . THR B 1 438 ? -10.109 12.93 14.242 1 89.56 438 THR B O 1
ATOM 7425 N N . ALA B 1 439 ? -11.695 14.047 13.125 1 92 439 ALA B N 1
ATOM 7426 C CA . ALA B 1 439 ? -12.742 13.797 14.117 1 92 439 ALA B CA 1
ATOM 7427 C C . ALA B 1 439 ? -13.164 12.328 14.109 1 92 439 ALA B C 1
ATOM 7429 O O . ALA B 1 439 ? -13.555 11.789 15.141 1 92 439 ALA B O 1
ATOM 7430 N N . GLY B 1 440 ? -13.062 11.719 12.977 1 89.88 440 GLY B N 1
ATOM 7431 C CA . GLY B 1 440 ? -13.57 10.367 12.797 1 89.88 440 GLY B CA 1
ATOM 7432 C C . GLY B 1 440 ? -12.969 9.375 13.773 1 89.88 440 GLY B C 1
ATOM 7433 O O . GLY B 1 440 ? -13.602 8.375 14.117 1 89.88 440 GLY B O 1
ATOM 7434 N N . ARG B 1 441 ? -11.883 9.633 14.234 1 86.94 441 ARG B N 1
ATOM 7435 C CA . ARG B 1 441 ? -11.18 8.742 15.156 1 86.94 441 ARG B CA 1
ATOM 7436 C C . ARG B 1 441 ? -11.914 8.648 16.484 1 86.94 441 ARG B C 1
ATOM 7438 O O . ARG B 1 441 ? -11.695 7.711 17.266 1 86.94 441 ARG B O 1
ATOM 7445 N N . MET B 1 442 ? -12.805 9.609 16.812 1 91.38 442 MET B N 1
ATOM 7446 C CA . MET B 1 442 ? -13.508 9.656 18.094 1 91.38 442 MET B CA 1
ATOM 7447 C C . MET B 1 442 ? -14.977 9.273 17.922 1 91.38 442 MET B C 1
ATOM 7449 O O . MET B 1 442 ? -15.758 9.344 18.875 1 91.38 442 MET B O 1
ATOM 7453 N N . ASP B 1 443 ? -15.312 8.828 16.75 1 93.5 443 ASP B N 1
ATOM 7454 C CA . ASP B 1 443 ? -16.719 8.617 16.422 1 93.5 443 ASP B CA 1
ATOM 7455 C C . ASP B 1 443 ? -17.359 7.594 17.359 1 93.5 443 ASP B C 1
ATOM 7457 O O . ASP B 1 443 ? -18.5 7.746 17.766 1 93.5 443 ASP B O 1
ATOM 7461 N N . SER B 1 444 ? -16.609 6.621 17.734 1 90.44 444 SER B N 1
ATOM 7462 C CA . SER B 1 444 ? -17.156 5.504 18.5 1 90.44 444 SER B CA 1
ATOM 7463 C C . SER B 1 444 ? -17.531 5.93 19.922 1 90.44 444 SER B C 1
ATOM 7465 O O . SER B 1 444 ? -18.297 5.234 20.594 1 90.44 444 SER B O 1
ATOM 7467 N N . TYR B 1 445 ? -17.125 7.082 20.391 1 93.38 445 TYR B N 1
ATOM 7468 C CA . TYR B 1 445 ? -17.359 7.52 21.766 1 93.38 445 TYR B CA 1
ATOM 7469 C C . TYR B 1 445 ? -18.594 8.414 21.859 1 93.38 445 TYR B C 1
ATOM 7471 O O . TYR B 1 445 ? -19.141 8.609 22.953 1 93.38 445 TYR B O 1
ATOM 7479 N N . VAL B 1 446 ? -19.016 8.977 20.766 1 96.25 446 VAL B N 1
ATOM 7480 C CA . VAL B 1 446 ? -19.859 10.164 20.75 1 96.25 446 VAL B CA 1
ATOM 7481 C C . VAL B 1 446 ? -21.234 9.828 21.297 1 96.25 446 VAL B C 1
ATOM 7483 O O . VAL B 1 446 ? -21.766 10.539 22.141 1 96.25 446 VAL B O 1
ATOM 7486 N N . ASP B 1 447 ? -21.828 8.734 20.859 1 97 447 ASP B N 1
ATOM 7487 C CA . ASP B 1 447 ? -23.188 8.391 21.281 1 97 447 ASP B CA 1
ATOM 7488 C C . ASP B 1 447 ? -23.25 8.234 22.797 1 97 447 ASP B C 1
ATOM 7490 O O . ASP B 1 447 ? -24.125 8.82 23.438 1 97 447 ASP B O 1
ATOM 7494 N N . GLN B 1 448 ? -22.344 7.504 23.344 1 96.31 448 GLN B N 1
ATOM 7495 C CA . GLN B 1 448 ? -22.328 7.27 24.781 1 96.31 448 GLN B CA 1
ATOM 7496 C C . GLN B 1 448 ? -22.047 8.555 25.547 1 96.31 448 GLN B C 1
ATOM 7498 O O . GLN B 1 448 ? -22.609 8.789 26.625 1 96.31 448 GLN B O 1
ATOM 7503 N N . PHE B 1 449 ? -21.125 9.352 25.094 1 97.75 449 PHE B N 1
ATOM 7504 C CA . PHE B 1 449 ? -20.766 10.594 25.766 1 97.75 449 PHE B CA 1
ATOM 7505 C C . PHE B 1 449 ? -21.922 11.578 25.75 1 97.75 449 PHE B C 1
ATOM 7507 O O . PHE B 1 449 ? -22.203 12.227 26.766 1 97.75 449 PHE B O 1
ATOM 7514 N N . GLN B 1 450 ? -22.594 11.672 24.625 1 97.81 450 GLN B N 1
ATOM 7515 C CA . GLN B 1 450 ? -23.734 12.578 24.547 1 97.81 450 GLN B CA 1
ATOM 7516 C C . GLN B 1 450 ? -24.891 12.102 25.406 1 97.81 450 GLN B C 1
ATOM 7518 O O . GLN B 1 450 ? -25.594 12.914 26.016 1 97.81 450 GLN B O 1
ATOM 7523 N N . ALA B 1 451 ? -25.078 10.789 25.453 1 97.38 451 ALA B N 1
ATOM 7524 C CA . ALA B 1 451 ? -26.094 10.227 26.328 1 97.38 451 ALA B CA 1
ATOM 7525 C C . ALA B 1 451 ? -25.828 10.609 27.781 1 97.38 451 ALA B C 1
ATOM 7527 O O . ALA B 1 451 ? -26.75 10.773 28.578 1 97.38 451 ALA B O 1
ATOM 7528 N N . ALA B 1 452 ? -24.609 10.75 28.094 1 97.5 452 ALA B N 1
ATOM 7529 C CA . ALA B 1 452 ? -24.219 11.094 29.469 1 97.5 452 ALA B CA 1
ATOM 7530 C C . ALA B 1 452 ? -24.094 12.602 29.641 1 97.5 452 ALA B C 1
ATOM 7532 O O . ALA B 1 452 ? -23.641 13.078 30.672 1 97.5 452 ALA B O 1
ATOM 7533 N N . GLY B 1 453 ? -24.391 13.359 28.641 1 96.38 453 GLY B N 1
ATOM 7534 C CA . GLY B 1 453 ? -24.453 14.805 28.734 1 96.38 453 GLY B CA 1
ATOM 7535 C C . GLY B 1 453 ? -23.156 15.477 28.312 1 96.38 453 GLY B C 1
ATOM 7536 O O . GLY B 1 453 ? -23.016 16.703 28.422 1 96.38 453 GLY B O 1
ATOM 7537 N N . GLY B 1 454 ? -22.219 14.703 27.922 1 96.56 454 GLY B N 1
ATOM 7538 C CA . GLY B 1 454 ? -20.953 15.234 27.453 1 96.56 454 GLY B CA 1
ATOM 7539 C C . GLY B 1 454 ? -20.844 15.297 25.938 1 96.56 454 GLY B C 1
ATOM 7540 O O . GLY B 1 454 ? -21.688 14.742 25.234 1 96.56 454 GLY B O 1
ATOM 7541 N N . SER B 1 455 ? -19.828 16.078 25.391 1 96.31 455 SER B N 1
ATOM 7542 C CA . SER B 1 455 ? -19.547 16.188 23.969 1 96.31 455 SER B CA 1
ATOM 7543 C C . SER B 1 455 ? -20.75 16.719 23.203 1 96.31 455 SER B C 1
ATOM 7545 O O . SER B 1 455 ? -21.047 16.266 22.094 1 96.31 455 SER B O 1
ATOM 7547 N N . MET B 1 456 ? -21.453 17.578 23.844 1 97.81 456 MET B N 1
ATOM 7548 C CA . MET B 1 456 ? -22.641 18.125 23.188 1 97.81 456 MET B CA 1
ATOM 7549 C C . MET B 1 456 ? -22.25 19.125 22.109 1 97.81 456 MET B C 1
ATOM 7551 O O . MET B 1 456 ? -23.016 19.391 21.188 1 97.81 456 MET B O 1
ATOM 7555 N N . LEU B 1 457 ? -21.094 19.734 22.234 1 98.19 457 LEU B N 1
ATOM 7556 C CA . LEU B 1 457 ? -20.469 20.578 21.234 1 98.19 457 LEU B CA 1
ATOM 7557 C C . LEU B 1 457 ? -19.062 20.078 20.906 1 98.19 457 LEU B C 1
ATOM 7559 O O . LEU B 1 457 ? -18.156 20.156 21.75 1 98.19 457 LEU B O 1
ATOM 7563 N N . MET B 1 458 ? -18.891 19.547 19.734 1 98.12 458 MET B N 1
ATOM 7564 C CA . MET B 1 458 ? -17.594 19.031 19.281 1 98.12 458 MET B CA 1
ATOM 7565 C C . MET B 1 458 ? -17 19.922 18.203 1 98.12 458 MET B C 1
ATOM 7567 O O . MET B 1 458 ? -17.734 20.422 17.328 1 98.12 458 MET B O 1
ATOM 7571 N N . ILE B 1 459 ? -15.758 20.234 18.234 1 97.56 459 ILE B N 1
ATOM 7572 C CA . ILE B 1 459 ? -15.055 21.031 17.234 1 97.56 459 ILE B CA 1
ATOM 7573 C C . ILE B 1 459 ? -13.852 20.234 16.719 1 97.56 459 ILE B C 1
ATOM 7575 O O . ILE B 1 459 ? -13.055 19.719 17.484 1 97.56 459 ILE B O 1
ATOM 7579 N N . ALA B 1 460 ? -13.742 20.047 15.5 1 96.56 460 ALA B N 1
ATOM 7580 C CA . ALA B 1 460 ? -12.656 19.281 14.875 1 96.56 460 ALA B CA 1
ATOM 7581 C C . ALA B 1 460 ? -12.656 19.469 13.367 1 96.56 460 ALA B C 1
ATOM 7583 O O . ALA B 1 460 ? -13.047 20.531 12.859 1 96.56 460 ALA B O 1
ATOM 7584 N N . LYS B 1 461 ? -12.078 18.594 12.672 1 94.25 461 LYS B N 1
ATOM 7585 C CA . LYS B 1 461 ? -12.109 18.641 11.211 1 94.25 461 LYS B CA 1
ATOM 7586 C C . LYS B 1 461 ? -12.609 17.312 10.633 1 94.25 461 LYS B C 1
ATOM 7588 O O . LYS B 1 461 ? -12.484 16.266 11.273 1 94.25 461 LYS B O 1
ATOM 7593 N N . GLY B 1 462 ? -13.203 17.5 9.391 1 91.75 462 GLY B N 1
ATOM 7594 C CA . GLY B 1 462 ? -13.516 16.297 8.609 1 91.75 462 GLY B CA 1
ATOM 7595 C C . GLY B 1 462 ? -14.953 15.844 8.773 1 91.75 462 GLY B C 1
ATOM 7596 O O . GLY B 1 462 ? -15.688 16.375 9.609 1 91.75 462 GLY B O 1
ATOM 7597 N N . ASN B 1 463 ? -15.344 14.844 8.016 1 91.31 463 ASN B N 1
ATOM 7598 C CA . ASN B 1 463 ? -16.672 14.25 8.055 1 91.31 463 ASN B CA 1
ATOM 7599 C C . ASN B 1 463 ? -16.812 13.258 9.203 1 91.31 463 ASN B C 1
ATOM 7601 O O . ASN B 1 463 ? -15.82 12.766 9.734 1 91.31 463 ASN B O 1
ATOM 7605 N N . ARG B 1 464 ? -18.047 13.039 9.578 1 93.19 464 ARG B N 1
ATOM 7606 C CA . ARG B 1 464 ? -18.359 12.133 10.68 1 93.19 464 ARG B CA 1
ATOM 7607 C C . ARG B 1 464 ? -19.172 10.93 10.188 1 93.19 464 ARG B C 1
ATOM 7609 O O . ARG B 1 464 ? -19.703 10.953 9.078 1 93.19 464 ARG B O 1
ATOM 7616 N N . SER B 1 465 ? -19.109 9.938 10.969 1 91.69 465 SER B N 1
ATOM 7617 C CA . SER B 1 465 ? -19.922 8.773 10.633 1 91.69 465 SER B CA 1
ATOM 7618 C C . SER B 1 465 ? -21.406 9.047 10.836 1 91.69 465 SER B C 1
ATOM 7620 O O . SER B 1 465 ? -21.781 10 11.516 1 91.69 465 SER B O 1
ATOM 7622 N N . LYS B 1 466 ? -22.188 8.141 10.242 1 92.81 466 LYS B N 1
ATOM 7623 C CA . LYS B 1 466 ? -23.641 8.203 10.422 1 92.81 466 LYS B CA 1
ATOM 7624 C C . LYS B 1 466 ? -24.031 8.062 11.891 1 92.81 466 LYS B C 1
ATOM 7626 O O . LYS B 1 466 ? -24.984 8.688 12.352 1 92.81 466 LYS B O 1
ATOM 7631 N N . ALA B 1 467 ? -23.25 7.332 12.578 1 94.25 467 ALA B N 1
ATOM 7632 C CA . ALA B 1 467 ? -23.516 7.121 14 1 94.25 467 ALA B CA 1
ATOM 7633 C C . ALA B 1 467 ? -23.438 8.438 14.766 1 94.25 467 ALA B C 1
ATOM 7635 O O . ALA B 1 467 ? -24.219 8.656 15.703 1 94.25 467 ALA B O 1
ATOM 7636 N N . VAL B 1 468 ? -22.531 9.273 14.391 1 96.25 468 VAL B N 1
ATOM 7637 C CA . VAL B 1 468 ? -22.375 10.547 15.078 1 96.25 468 VAL B CA 1
ATOM 7638 C C . VAL B 1 468 ? -23.531 11.477 14.727 1 96.25 468 VAL B C 1
ATOM 7640 O O . VAL B 1 468 ? -24.062 12.164 15.594 1 96.25 468 VAL B O 1
ATOM 7643 N N . THR B 1 469 ? -23.906 11.469 13.461 1 96.38 469 THR B N 1
ATOM 7644 C CA . THR B 1 469 ? -25.031 12.305 13.039 1 96.38 469 THR B CA 1
ATOM 7645 C C . THR B 1 469 ? -26.312 11.883 13.742 1 96.38 469 THR B C 1
ATOM 7647 O O . THR B 1 469 ? -27.109 12.727 14.156 1 96.38 469 THR B O 1
ATOM 7650 N N . GLU B 1 470 ? -26.469 10.617 13.859 1 97.12 470 GLU B N 1
ATOM 7651 C CA . GLU B 1 470 ? -27.641 10.086 14.562 1 97.12 470 GLU B CA 1
ATOM 7652 C C . GLU B 1 470 ? -27.594 10.43 16.047 1 97.12 470 GLU B C 1
ATOM 7654 O O . GLU B 1 470 ? -28.625 10.727 16.656 1 97.12 470 GLU B O 1
ATOM 7659 N N . ALA B 1 471 ? -26.484 10.383 16.609 1 97.69 471 ALA B N 1
ATOM 7660 C CA . ALA B 1 471 ? -26.312 10.742 18.016 1 97.69 471 ALA B CA 1
ATOM 7661 C C . ALA B 1 471 ? -26.672 12.211 18.25 1 97.69 471 ALA B C 1
ATOM 7663 O O . ALA B 1 471 ? -27.328 12.547 19.219 1 97.69 471 ALA B O 1
ATOM 7664 N N . CYS B 1 472 ? -26.172 13.062 17.391 1 97.94 472 CYS B N 1
ATOM 7665 C CA . CYS B 1 472 ? -26.484 14.492 17.5 1 97.94 472 CYS B CA 1
ATOM 7666 C C . CYS B 1 472 ? -27.984 14.734 17.406 1 97.94 472 CYS B C 1
ATOM 7668 O O . CYS B 1 472 ? -28.531 15.539 18.156 1 97.94 472 CYS B O 1
ATOM 7670 N N . GLN B 1 473 ? -28.594 14.031 16.484 1 97.75 473 GLN B N 1
ATOM 7671 C CA . GLN B 1 473 ? -30.031 14.141 16.344 1 97.75 473 GLN B CA 1
ATOM 7672 C C . GLN B 1 473 ? -30.75 13.656 17.594 1 97.75 473 GLN B C 1
ATOM 7674 O O . GLN B 1 473 ? -31.703 14.297 18.062 1 97.75 473 GLN B O 1
ATOM 7679 N N . LYS B 1 474 ? -30.328 12.609 18.109 1 98.06 474 LYS B N 1
ATOM 7680 C CA . LYS B 1 474 ? -30.938 11.953 19.25 1 98.06 474 LYS B CA 1
ATOM 7681 C C . LYS B 1 474 ? -30.75 12.766 20.531 1 98.06 474 LYS B C 1
ATOM 7683 O O . LYS B 1 474 ? -31.672 12.867 21.344 1 98.06 474 LYS B O 1
ATOM 7688 N N . HIS B 1 475 ? -29.609 13.344 20.703 1 98.06 475 HIS B N 1
ATOM 7689 C CA . HIS B 1 475 ? -29.266 13.914 22 1 98.06 475 HIS B CA 1
ATOM 7690 C C . HIS B 1 475 ? -29.172 15.43 21.938 1 98.06 475 HIS B C 1
ATOM 7692 O O . HIS B 1 475 ? -29 16.094 22.953 1 98.06 475 HIS B O 1
ATOM 7698 N N . GLY B 1 476 ? -29.203 15.992 20.75 1 97.62 476 GLY B N 1
ATOM 7699 C CA . GLY B 1 476 ? -29.141 17.438 20.594 1 97.62 476 GLY B CA 1
ATOM 7700 C C . GLY B 1 476 ? -27.734 17.969 20.516 1 97.62 476 GLY B C 1
ATOM 7701 O O . GLY B 1 476 ? -27.453 19.078 20.969 1 97.62 476 GLY B O 1
ATOM 7702 N N . GLY B 1 477 ? -26.859 17.188 20.047 1 97.88 477 GLY B N 1
ATOM 7703 C CA . GLY B 1 477 ? -25.469 17.594 19.938 1 97.88 477 GLY B CA 1
ATOM 7704 C C . GLY B 1 477 ? -25.156 18.328 18.641 1 97.88 477 GLY B C 1
ATOM 7705 O O . GLY B 1 477 ? -25.984 18.344 17.719 1 97.88 477 GLY B O 1
ATOM 7706 N N . PHE B 1 478 ? -23.984 19.047 18.594 1 98.44 478 PHE B N 1
ATOM 7707 C CA . PHE B 1 478 ? -23.5 19.766 17.422 1 98.44 478 PHE B CA 1
ATOM 7708 C C . PHE B 1 478 ? -22.047 19.406 17.125 1 98.44 478 PHE B C 1
ATOM 7710 O O . PHE B 1 478 ? -21.266 19.156 18.047 1 98.44 478 PHE B O 1
ATOM 7717 N N . TYR B 1 479 ? -21.75 19.344 15.906 1 98.06 479 TYR B N 1
ATOM 7718 C CA . TYR B 1 479 ? -20.375 19.219 15.445 1 98.06 479 TYR B CA 1
ATOM 7719 C C . TYR B 1 479 ? -19.984 20.391 14.562 1 98.06 479 TYR B C 1
ATOM 7721 O O . TYR B 1 479 ? -20.625 20.641 13.539 1 98.06 479 TYR B O 1
ATOM 7729 N N . LEU B 1 480 ? -18.984 21.125 15.008 1 97.69 480 LEU B N 1
ATOM 7730 C CA . LEU B 1 480 ? -18.453 22.25 14.258 1 97.69 480 LEU B CA 1
ATOM 7731 C C . LEU B 1 480 ? -17.109 21.906 13.617 1 97.69 480 LEU B C 1
ATOM 7733 O O . LEU B 1 480 ? -16.297 21.203 14.219 1 97.69 480 LEU B O 1
ATOM 7737 N N . GLY B 1 481 ? -16.984 22.344 12.375 1 95.69 481 GLY B N 1
ATOM 7738 C CA . GLY B 1 481 ? -15.711 22.172 11.68 1 95.69 481 GLY B CA 1
ATOM 7739 C C . GLY B 1 481 ? -14.82 23.406 11.758 1 95.69 481 GLY B C 1
ATOM 7740 O O . GLY B 1 481 ? -15.234 24.5 11.383 1 95.69 481 GLY B O 1
ATOM 7741 N N . SER B 1 482 ? -13.672 23.188 12.273 1 94.94 482 SER B N 1
ATOM 7742 C CA . SER B 1 482 ? -12.633 24.203 12.211 1 94.94 482 SER B CA 1
ATOM 7743 C C . SER B 1 482 ? -11.742 24.016 10.992 1 94.94 482 SER B C 1
ATOM 7745 O O . SER B 1 482 ? -11.594 22.906 10.484 1 94.94 482 SER B O 1
ATOM 7747 N N . ILE B 1 483 ? -11.156 25.141 10.516 1 91.38 483 ILE B N 1
ATOM 7748 C CA . ILE B 1 483 ? -10.312 25.094 9.328 1 91.38 483 ILE B CA 1
ATOM 7749 C C . ILE B 1 483 ? -9.055 24.266 9.625 1 91.38 483 ILE B C 1
ATOM 7751 O O . ILE B 1 483 ? -8.32 24.562 10.562 1 91.38 483 ILE B O 1
ATOM 7755 N N . GLY B 1 484 ? -8.938 23.234 8.867 1 92.19 484 GLY B N 1
ATOM 7756 C CA . GLY B 1 484 ? -7.703 22.469 8.938 1 92.19 484 GLY B CA 1
ATOM 7757 C C . GLY B 1 484 ? -6.559 23.109 8.164 1 92.19 484 GLY B C 1
ATOM 7758 O O . GLY B 1 484 ? -6.773 23.703 7.109 1 92.19 484 GLY B O 1
ATOM 7759 N N . GLY B 1 485 ? -5.336 22.984 8.75 1 92.5 485 GLY B N 1
ATOM 7760 C CA . GLY B 1 485 ? -4.152 23.453 8.047 1 92.5 485 GLY B CA 1
ATOM 7761 C C . GLY B 1 485 ? -3.76 24.875 8.422 1 92.5 485 GLY B C 1
ATOM 7762 O O . GLY B 1 485 ? -2.801 25.422 7.871 1 92.5 485 GLY B O 1
ATOM 7763 N N . ALA B 1 486 ? -4.449 25.453 9.336 1 94.88 486 ALA B N 1
ATOM 7764 C CA . ALA B 1 486 ? -4.156 26.828 9.727 1 94.88 486 ALA B CA 1
ATOM 7765 C C . ALA B 1 486 ? -3.719 26.906 11.188 1 94.88 486 ALA B C 1
ATOM 7767 O O . ALA B 1 486 ? -4.117 27.812 11.922 1 94.88 486 ALA B O 1
ATOM 7768 N N . ALA B 1 487 ? -2.918 26.031 11.562 1 96.25 487 ALA B N 1
ATOM 7769 C CA . ALA B 1 487 ? -2.594 25.828 12.977 1 96.25 487 ALA B CA 1
ATOM 7770 C C . ALA B 1 487 ? -1.785 26.984 13.531 1 96.25 487 ALA B C 1
ATOM 7772 O O . ALA B 1 487 ? -1.987 27.406 14.68 1 96.25 487 ALA B O 1
ATOM 7773 N N . ALA B 1 488 ? -0.838 27.516 12.75 1 97.25 488 ALA B N 1
ATOM 7774 C CA . ALA B 1 488 ? -0.019 28.641 13.219 1 97.25 488 ALA B CA 1
ATOM 7775 C C . ALA B 1 488 ? -0.871 29.875 13.453 1 97.25 488 ALA B C 1
ATOM 7777 O O . ALA B 1 488 ? -0.706 30.562 14.461 1 97.25 488 ALA B O 1
ATOM 7778 N N . ARG B 1 489 ? -1.777 30.109 12.57 1 95.75 489 ARG B N 1
ATOM 7779 C CA . ARG B 1 489 ? -2.668 31.266 12.672 1 95.75 489 ARG B CA 1
ATOM 7780 C C . ARG B 1 489 ? -3.58 31.141 13.891 1 95.75 489 ARG B C 1
ATOM 7782 O O . ARG B 1 489 ? -3.736 32.094 14.648 1 95.75 489 ARG B O 1
ATOM 7789 N N . LEU B 1 490 ? -4.176 30 14.07 1 95.5 490 LEU B N 1
ATOM 7790 C CA . LEU B 1 490 ? -5.059 29.781 15.211 1 95.5 490 LEU B CA 1
ATOM 7791 C C . LEU B 1 490 ? -4.309 29.984 16.531 1 95.5 490 LEU B C 1
ATOM 7793 O O . LEU B 1 490 ? -4.828 30.609 17.453 1 95.5 490 LEU B O 1
ATOM 7797 N N . ALA B 1 491 ? -3.115 29.453 16.578 1 95.69 491 ALA B N 1
ATOM 7798 C CA . ALA B 1 491 ? -2.299 29.578 17.781 1 95.69 491 ALA B CA 1
ATOM 7799 C C . ALA B 1 491 ? -1.982 31.047 18.078 1 95.69 491 ALA B C 1
ATOM 7801 O O . ALA B 1 491 ? -2.096 31.5 19.219 1 95.69 491 ALA B O 1
ATOM 7802 N N . GLN B 1 492 ? -1.616 31.75 17.094 1 95.19 492 GLN B N 1
ATOM 7803 C CA . GLN B 1 492 ? -1.16 33.125 17.25 1 95.19 492 GLN B CA 1
ATOM 7804 C C . GLN B 1 492 ? -2.334 34.062 17.5 1 95.19 492 GLN B C 1
ATOM 7806 O O . GLN B 1 492 ? -2.268 34.906 18.391 1 95.19 492 GLN B O 1
ATOM 7811 N N . ASP B 1 493 ? -3.441 33.906 16.781 1 94.94 493 ASP B N 1
ATOM 7812 C CA . ASP B 1 493 ? -4.465 34.938 16.719 1 94.94 493 ASP B CA 1
ATOM 7813 C C . ASP B 1 493 ? -5.66 34.562 17.609 1 94.94 493 ASP B C 1
ATOM 7815 O O . ASP B 1 493 ? -6.402 35.438 18.047 1 94.94 493 ASP B O 1
ATOM 7819 N N . CYS B 1 494 ? -5.859 33.281 17.859 1 95.94 494 CYS B N 1
ATOM 7820 C CA . CYS B 1 494 ? -7.148 32.906 18.438 1 95.94 494 CYS B CA 1
ATOM 7821 C C . CYS B 1 494 ? -6.969 32.312 19.828 1 95.94 494 CYS B C 1
ATOM 7823 O O . CYS B 1 494 ? -7.875 32.375 20.656 1 95.94 494 CYS B O 1
ATOM 7825 N N . ILE B 1 495 ? -5.906 31.672 20.109 1 96.44 495 ILE B N 1
ATOM 7826 C CA . ILE B 1 495 ? -5.73 30.969 21.375 1 96.44 495 ILE B CA 1
ATOM 7827 C C . ILE B 1 495 ? -4.918 31.844 22.328 1 96.44 495 ILE B C 1
ATOM 7829 O O . ILE B 1 495 ? -3.756 32.156 22.062 1 96.44 495 ILE B O 1
ATOM 7833 N N . LYS B 1 496 ? -5.527 32.062 23.5 1 96.81 496 LYS B N 1
ATOM 7834 C CA . LYS B 1 496 ? -4.945 33.062 24.375 1 96.81 496 LYS B CA 1
ATOM 7835 C C . LYS B 1 496 ? -4.383 32.438 25.656 1 96.81 496 LYS B C 1
ATOM 7837 O O . LYS B 1 496 ? -3.5 33 26.297 1 96.81 496 LYS B O 1
ATOM 7842 N N . LYS B 1 497 ? -4.914 31.344 26 1 96 497 LYS B N 1
ATOM 7843 C CA . LYS B 1 497 ? -4.48 30.625 27.203 1 96 497 LYS B CA 1
ATOM 7844 C C . LYS B 1 497 ? -4.625 29.125 27.031 1 96 497 LYS B C 1
ATOM 7846 O O . LYS B 1 497 ? -5.574 28.656 26.391 1 96 497 LYS B O 1
ATOM 7851 N N . VAL B 1 498 ? -3.717 28.422 27.578 1 93.75 498 VAL B N 1
ATOM 7852 C CA . VAL B 1 498 ? -3.738 26.953 27.578 1 93.75 498 VAL B CA 1
ATOM 7853 C C . VAL B 1 498 ? -3.326 26.438 28.953 1 93.75 498 VAL B C 1
ATOM 7855 O O . VAL B 1 498 ? -2.293 26.828 29.5 1 93.75 498 VAL B O 1
ATOM 7858 N N . GLU B 1 499 ? -4.086 25.578 29.547 1 93.44 499 GLU B N 1
ATOM 7859 C CA . GLU B 1 499 ? -3.775 24.984 30.844 1 93.44 499 GLU B CA 1
ATOM 7860 C C . GLU B 1 499 ? -4.156 23.5 30.891 1 93.44 499 GLU B C 1
ATOM 7862 O O . GLU B 1 499 ? -5.168 23.109 30.312 1 93.44 499 GLU B O 1
ATOM 7867 N N . VAL B 1 500 ? -3.414 22.719 31.578 1 91.75 500 VAL B N 1
ATOM 7868 C CA . VAL B 1 500 ? -3.719 21.312 31.734 1 91.75 500 VAL B CA 1
ATOM 7869 C C . VAL B 1 500 ? -4.809 21.125 32.781 1 91.75 500 VAL B C 1
ATOM 7871 O O . VAL B 1 500 ? -4.742 21.719 33.875 1 91.75 500 VAL B O 1
ATOM 7874 N N . VAL B 1 501 ? -5.801 20.297 32.406 1 94.5 501 VAL B N 1
ATOM 7875 C CA . VAL B 1 501 ? -6.914 20.062 33.312 1 94.5 501 VAL B CA 1
ATOM 7876 C C . VAL B 1 501 ? -6.77 18.688 33.938 1 94.5 501 VAL B C 1
ATOM 7878 O O . VAL B 1 501 ? -7.047 18.516 35.156 1 94.5 501 VAL B O 1
ATOM 7881 N N . GLU B 1 502 ? -6.406 17.75 33.125 1 93.38 502 GLU B N 1
ATOM 7882 C CA . GLU B 1 502 ? -6.324 16.375 33.625 1 93.38 502 GLU B CA 1
ATOM 7883 C C . GLU B 1 502 ? -5.328 15.555 32.812 1 93.38 502 GLU B C 1
ATOM 7885 O O . GLU B 1 502 ? -5.035 15.875 31.672 1 93.38 502 GLU B O 1
ATOM 7890 N N . TYR B 1 503 ? -4.73 14.477 33.469 1 89.12 503 TYR B N 1
ATOM 7891 C CA . TYR B 1 503 ? -3.836 13.477 32.906 1 89.12 503 TYR B CA 1
ATOM 7892 C C . TYR B 1 503 ? -2.564 14.117 32.344 1 89.12 503 TYR B C 1
ATOM 7894 O O . TYR B 1 503 ? -2.182 13.898 31.203 1 89.12 503 TYR B O 1
ATOM 7902 N N . PRO B 1 504 ? -1.876 14.891 33.062 1 87.06 504 PRO B N 1
ATOM 7903 C CA . PRO B 1 504 ? -0.645 15.547 32.625 1 87.06 504 PRO B CA 1
ATOM 7904 C C . PRO B 1 504 ? 0.399 14.555 32.125 1 87.06 504 PRO B C 1
ATOM 7906 O O . PRO B 1 504 ? 1.219 14.906 31.266 1 87.06 504 PRO B O 1
ATOM 7909 N N . GLU B 1 505 ? 0.28 13.352 32.531 1 81.38 505 GLU B N 1
ATOM 7910 C CA . GLU B 1 505 ? 1.245 12.32 32.156 1 81.38 505 GLU B CA 1
ATOM 7911 C C . GLU B 1 505 ? 1.133 11.961 30.688 1 81.38 505 GLU B C 1
ATOM 7913 O O . GLU B 1 505 ? 2.049 11.367 30.109 1 81.38 505 GLU B O 1
ATOM 7918 N N . LEU B 1 506 ? 0.039 12.359 30.094 1 78.44 506 LEU B N 1
ATOM 7919 C CA . LEU B 1 506 ? -0.175 12.008 28.688 1 78.44 506 LEU B CA 1
ATOM 7920 C C . LEU B 1 506 ? 0.471 13.039 27.766 1 78.44 506 LEU B C 1
ATOM 7922 O O . LEU B 1 506 ? 0.404 12.906 26.547 1 78.44 506 LEU B O 1
ATOM 7926 N N . GLY B 1 507 ? 1.073 13.992 28.328 1 74.44 507 GLY B N 1
ATOM 7927 C CA . GLY B 1 507 ? 1.748 14.977 27.5 1 74.44 507 GLY B CA 1
ATOM 7928 C C . GLY B 1 507 ? 0.803 15.742 26.594 1 74.44 507 GLY B C 1
ATOM 7929 O O . GLY B 1 507 ? -0.161 16.344 27.062 1 74.44 507 GLY B O 1
ATOM 7930 N N . MET B 1 508 ? 1.043 15.539 25.344 1 72.25 508 MET B N 1
ATOM 7931 C CA . MET B 1 508 ? 0.253 16.266 24.344 1 72.25 508 MET B CA 1
ATOM 7932 C C . MET B 1 508 ? -1.166 15.711 24.281 1 72.25 508 MET B C 1
ATOM 7934 O O . MET B 1 508 ? -2.076 16.391 23.797 1 72.25 508 MET B O 1
ATOM 7938 N N . GLU B 1 509 ? -1.336 14.602 24.812 1 79.19 509 GLU B N 1
ATOM 7939 C CA . GLU B 1 509 ? -2.648 13.961 24.766 1 79.19 509 GLU B CA 1
ATOM 7940 C C . GLU B 1 509 ? -3.418 14.18 26.062 1 79.19 509 GLU B C 1
ATOM 7942 O O . GLU B 1 509 ? -4.488 13.602 26.266 1 79.19 509 GLU B O 1
ATOM 7947 N N . ALA B 1 510 ? -2.918 15.039 26.922 1 84.94 510 ALA B N 1
ATOM 7948 C CA . ALA B 1 510 ? -3.623 15.391 28.156 1 84.94 510 ALA B CA 1
ATOM 7949 C C . ALA B 1 510 ? -4.895 16.188 27.844 1 84.94 510 ALA B C 1
ATOM 7951 O O . ALA B 1 510 ? -5.125 16.578 26.703 1 84.94 510 ALA B O 1
ATOM 7952 N N . ILE B 1 511 ? -5.691 16.281 28.781 1 94.12 511 ILE B N 1
ATOM 7953 C CA . ILE B 1 511 ? -6.867 17.125 28.656 1 94.12 511 ILE B CA 1
ATOM 7954 C C . ILE B 1 511 ? -6.508 18.562 29.031 1 94.12 511 ILE B C 1
ATOM 7956 O O . ILE B 1 511 ? -5.98 18.812 30.125 1 94.12 511 ILE B O 1
ATOM 7960 N N . TRP B 1 512 ? -6.793 19.469 28.094 1 94.31 512 TRP B N 1
ATOM 7961 C CA . TRP B 1 512 ? -6.449 20.875 28.281 1 94.31 512 TRP B CA 1
ATOM 7962 C C . TRP B 1 512 ? -7.699 21.75 28.266 1 94.31 512 TRP B C 1
ATOM 7964 O O . TRP B 1 512 ? -8.742 21.328 27.75 1 94.31 512 TRP B O 1
ATOM 7974 N N . ARG B 1 513 ? -7.57 22.844 28.891 1 96.12 513 ARG B N 1
ATOM 7975 C CA . ARG B 1 513 ? -8.516 23.953 28.734 1 96.12 513 ARG B CA 1
ATOM 7976 C C . ARG B 1 513 ? -7.859 25.141 28.031 1 96.12 513 ARG B C 1
ATOM 7978 O O . ARG B 1 513 ? -6.762 25.547 28.391 1 96.12 513 ARG B O 1
ATOM 7985 N N . ILE B 1 514 ? -8.523 25.625 27 1 96.88 514 ILE B N 1
ATOM 7986 C CA . ILE B 1 514 ? -7.977 26.766 26.281 1 96.88 5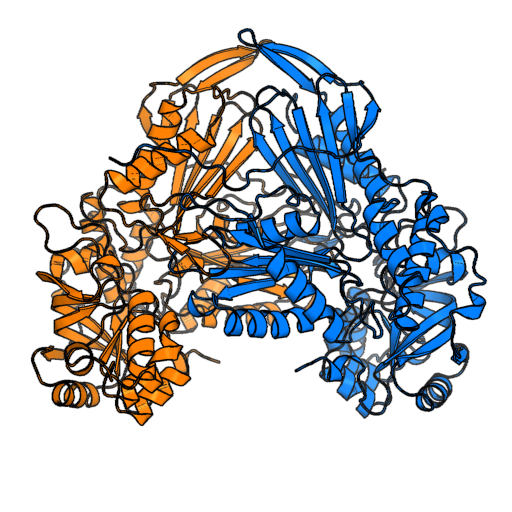14 ILE B CA 1
ATOM 7987 C C . ILE B 1 514 ? -8.992 27.906 26.281 1 96.88 514 ILE B C 1
ATOM 7989 O O . ILE B 1 514 ? -10.203 27.672 26.406 1 96.88 514 ILE B O 1
ATOM 7993 N N . GLU B 1 515 ? -8.492 29.062 26.234 1 98.12 515 GLU B N 1
ATOM 7994 C CA . GLU B 1 515 ? -9.297 30.266 26 1 98.12 515 GLU B CA 1
ATOM 7995 C C . GLU B 1 515 ? -9.117 30.781 24.578 1 98.12 515 GLU B C 1
ATOM 7997 O O . GLU B 1 515 ? -8 31.078 24.156 1 98.12 515 GLU B O 1
ATOM 8002 N N . VAL B 1 516 ? -10.211 30.875 23.859 1 97.94 516 VAL B N 1
ATOM 8003 C CA . VAL B 1 516 ? -10.086 31.281 22.469 1 97.94 516 VAL B CA 1
ATOM 8004 C C . VAL B 1 516 ? -10.828 32.594 22.234 1 97.94 516 VAL B C 1
ATOM 8006 O O . VAL B 1 516 ? -11.758 32.938 22.969 1 97.94 516 VAL B O 1
ATOM 8009 N N . VAL B 1 517 ? -10.391 33.375 21.266 1 97.88 517 VAL B N 1
ATOM 8010 C CA . VAL B 1 517 ? -11.023 34.625 20.812 1 97.88 517 VAL B CA 1
ATOM 8011 C C . VAL B 1 517 ? -11.219 34.562 19.297 1 97.88 517 VAL B C 1
ATOM 8013 O O . VAL B 1 517 ? -10.266 34.344 18.562 1 97.88 517 VAL B O 1
ATOM 8016 N N . ASP B 1 518 ? -12.438 34.719 18.891 1 95.94 518 ASP B N 1
ATOM 8017 C CA . ASP B 1 518 ? -12.797 34.781 17.484 1 95.94 518 ASP B CA 1
ATOM 8018 C C . ASP B 1 518 ? -12.281 33.562 16.734 1 95.94 518 ASP B C 1
ATOM 8020 O O . ASP B 1 518 ? -11.664 33.688 15.672 1 95.94 518 ASP B O 1
ATOM 8024 N N . PHE B 1 519 ? -12.453 32.438 17.344 1 96.5 519 PHE B N 1
ATOM 8025 C CA . PHE B 1 519 ? -12.062 31.172 16.766 1 96.5 519 PHE B CA 1
ATOM 8026 C C . PHE B 1 519 ? -13.031 30.75 15.656 1 96.5 519 PHE B C 1
ATOM 8028 O O . PHE B 1 519 ? -14.211 30.5 15.93 1 96.5 519 PHE B O 1
ATOM 8035 N N . PRO B 1 520 ? -12.57 30.719 14.453 1 94.75 520 PRO B N 1
ATOM 8036 C CA . PRO B 1 520 ? -13.477 30.438 13.336 1 94.75 520 PRO B CA 1
ATOM 8037 C C . PRO B 1 520 ? -13.891 28.969 13.266 1 94.75 520 PRO B C 1
ATOM 8039 O O . PRO B 1 520 ? -13.062 28.078 13.461 1 94.75 520 PRO B O 1
ATOM 8042 N N . ALA B 1 521 ? -15.164 28.703 12.977 1 95.81 521 ALA B N 1
ATOM 8043 C CA . ALA B 1 521 ? -15.703 27.375 12.773 1 95.81 521 ALA B CA 1
ATOM 8044 C C . ALA B 1 521 ? -16.953 27.406 11.906 1 95.81 521 ALA B C 1
ATOM 8046 O O . ALA B 1 521 ? -17.391 28.484 11.484 1 95.81 521 ALA B O 1
ATOM 8047 N N . PHE B 1 522 ? -17.391 26.25 11.531 1 94.25 522 PHE B N 1
ATOM 8048 C CA . PHE B 1 522 ? -18.594 26.078 10.719 1 94.25 522 PHE B CA 1
ATOM 8049 C C . PHE B 1 522 ? -19.5 25 11.305 1 94.25 522 PHE B C 1
ATOM 8051 O O . PHE B 1 522 ? -19.031 23.969 11.781 1 94.25 522 PHE B O 1
ATOM 8058 N N . ILE B 1 523 ? -20.828 25.25 11.219 1 95.62 523 ILE B N 1
ATOM 8059 C CA . ILE B 1 523 ? -21.734 24.188 11.625 1 95.62 523 ILE B CA 1
ATOM 8060 C C . ILE B 1 523 ? -21.75 23.078 10.578 1 95.62 523 ILE B C 1
ATOM 8062 O O . ILE B 1 523 ? -22.141 23.297 9.43 1 95.62 523 ILE B O 1
ATOM 8066 N N . VAL B 1 524 ? -21.328 21.906 10.969 1 95.75 524 VAL B N 1
ATOM 8067 C CA . VAL B 1 524 ? -21.203 20.797 10.031 1 95.75 524 VAL B CA 1
ATOM 8068 C C . VAL B 1 524 ? -22.344 19.797 10.266 1 95.75 524 VAL B C 1
ATOM 8070 O O . VAL B 1 524 ? -22.953 19.312 9.312 1 95.75 524 VAL B O 1
ATOM 8073 N N . VAL B 1 525 ? -22.562 19.438 11.508 1 97.06 525 VAL B N 1
ATOM 8074 C CA . VAL B 1 525 ? -23.688 18.609 11.914 1 97.06 525 VAL B CA 1
ATOM 8075 C C . VAL B 1 525 ? -24.516 19.328 12.977 1 97.06 525 VAL B C 1
ATOM 8077 O O . VAL B 1 525 ? -23.969 19.906 13.906 1 97.06 525 VAL B O 1
ATOM 8080 N N . ASP B 1 526 ? -25.875 19.328 12.727 1 97.56 526 ASP B N 1
ATOM 8081 C CA . ASP B 1 526 ? -26.719 20.031 13.68 1 97.56 526 ASP B CA 1
ATOM 8082 C C . ASP B 1 526 ? -27.578 19.047 14.477 1 97.56 526 ASP B C 1
ATOM 8084 O O . ASP B 1 526 ? -27.406 17.828 14.359 1 97.56 526 ASP B O 1
ATOM 8088 N N . ASP B 1 527 ? -28.422 19.547 15.367 1 97.5 527 ASP B N 1
ATOM 8089 C CA . ASP B 1 527 ? -29.203 18.75 16.297 1 97.5 527 ASP B CA 1
ATOM 8090 C C . ASP B 1 527 ? -30.422 18.156 15.609 1 97.5 527 ASP B C 1
ATOM 8092 O O . ASP B 1 527 ? -31.266 17.516 16.266 1 97.5 527 ASP B O 1
ATOM 8096 N N . LYS B 1 528 ? -30.594 18.328 14.312 1 96.5 528 LYS B N 1
ATOM 8097 C CA . LYS B 1 528 ? -31.719 17.797 13.547 1 96.5 528 LYS B CA 1
ATOM 8098 C C . LYS B 1 528 ? -31.297 16.625 12.664 1 96.5 528 LYS B C 1
ATOM 8100 O O . LYS B 1 528 ? -32.125 16.031 11.969 1 96.5 528 LYS B O 1
ATOM 8105 N N . GLY B 1 529 ? -29.922 16.344 12.711 1 93.06 529 GLY B N 1
ATOM 8106 C CA . GLY B 1 529 ? -29.406 15.242 11.914 1 93.06 529 GLY B CA 1
ATOM 8107 C C . GLY B 1 529 ? -28.906 15.672 10.555 1 93.06 529 GLY B C 1
ATOM 8108 O O . GLY B 1 529 ? -28.547 14.836 9.719 1 93.06 529 GLY B O 1
ATOM 8109 N N . ASN B 1 530 ? -28.922 16.969 10.32 1 94.81 530 ASN B N 1
ATOM 8110 C CA . ASN B 1 530 ? -28.344 17.453 9.078 1 94.81 530 ASN B CA 1
ATOM 8111 C C . ASN B 1 530 ? -26.812 17.344 9.102 1 94.81 530 ASN B C 1
ATOM 8113 O O . ASN B 1 530 ? -26.188 17.641 10.117 1 94.81 530 ASN B O 1
ATOM 8117 N N . ASP B 1 531 ? -26.297 16.906 8 1 93.94 531 ASP B N 1
ATOM 8118 C CA . ASP B 1 531 ? -24.859 16.688 7.848 1 93.94 531 ASP B CA 1
ATOM 8119 C C . ASP B 1 531 ? -24.359 17.312 6.551 1 93.94 531 ASP B C 1
ATOM 8121 O O . ASP B 1 531 ? -24.797 16.922 5.461 1 93.94 531 ASP B O 1
ATOM 8125 N N . PHE B 1 532 ? -23.469 18.203 6.676 1 90.19 532 PHE B N 1
ATOM 8126 C CA . PHE B 1 532 ? -22.891 18.906 5.531 1 90.19 532 PHE B CA 1
ATOM 8127 C C . PHE B 1 532 ? -22.422 17.922 4.477 1 90.19 532 PHE B C 1
ATOM 8129 O O . PHE B 1 532 ? -22.609 18.141 3.279 1 90.19 532 PHE B O 1
ATOM 8136 N N . PHE B 1 533 ? -21.859 16.828 4.859 1 87.06 533 PHE B N 1
ATOM 8137 C CA . PHE B 1 533 ? -21.203 15.914 3.939 1 87.06 533 PHE B CA 1
ATOM 8138 C C . PHE B 1 533 ? -22.188 14.914 3.354 1 87.06 533 PHE B C 1
ATOM 8140 O O . PHE B 1 533 ? -21.859 14.195 2.406 1 87.06 533 PHE B O 1
ATOM 8147 N N . ALA B 1 534 ? -23.359 14.812 3.867 1 86.69 534 ALA B N 1
ATOM 8148 C CA . ALA B 1 534 ? -24.344 13.836 3.402 1 86.69 534 ALA B CA 1
ATOM 8149 C C . ALA B 1 534 ? -24.688 14.07 1.937 1 86.69 534 ALA B C 1
ATOM 8151 O O . ALA B 1 534 ? -24.984 13.125 1.204 1 86.69 534 ALA B O 1
ATOM 8152 N N . GLU B 1 535 ? -24.625 15.273 1.531 1 79.88 535 GLU B N 1
ATOM 8153 C CA . GLU B 1 535 ? -25.031 15.602 0.165 1 79.88 535 GLU B CA 1
ATOM 8154 C C . GLU B 1 535 ? -23.953 15.172 -0.837 1 79.88 535 GLU B C 1
ATOM 8156 O O . GLU B 1 535 ? -24.219 15.078 -2.037 1 79.88 535 GLU B O 1
ATOM 8161 N N . PHE B 1 536 ? -22.828 14.93 -0.299 1 81.12 536 PHE B N 1
ATOM 8162 C CA . PHE B 1 536 ? -21.734 14.578 -1.195 1 81.12 536 PHE B CA 1
ATOM 8163 C C . PHE B 1 536 ? -21.547 13.07 -1.253 1 81.12 536 PHE B C 1
ATOM 8165 O O . PHE B 1 536 ? -20.797 12.562 -2.084 1 81.12 536 PHE B O 1
ATOM 8172 N N . ALA B 1 537 ? -22.266 12.359 -0.322 1 67.06 537 ALA B N 1
ATOM 8173 C CA . ALA B 1 537 ? -22.172 10.906 -0.282 1 67.06 537 ALA B CA 1
ATOM 8174 C C . ALA B 1 537 ? -23.125 10.266 -1.292 1 67.06 537 ALA B C 1
ATOM 8176 O O . ALA B 1 537 ? -24.297 10.625 -1.362 1 67.06 537 ALA B O 1
ATOM 8177 N N . HIS B 1 538 ? -22.766 9.898 -2.592 1 63.09 538 HIS B N 1
ATOM 8178 C CA . HIS B 1 538 ? -23.641 9.203 -3.514 1 63.09 538 HIS B CA 1
ATOM 8179 C C . HIS B 1 538 ? -23.625 7.699 -3.256 1 63.09 538 HIS B C 1
ATOM 8181 O O . HIS B 1 538 ? -22.641 7.156 -2.773 1 63.09 538 HIS B O 1
#

Nearest PDB structures (foldseek):
  6uoj-assembly1_A  TM=9.785E-01  e=7.734E-93  Leishmania major strain Friedlin
  6upm-assembly1_A  TM=9.805E-01  e=2.336E-92  Leishmania major strain Friedlin
  6upo-assembly1_B  TM=9.776E-01  e=1.520E-92  Leishmania major strain Friedlin
  6uq9-assembly1_B  TM=9.792E-01  e=1.085E-91  Leishmania major strain Friedlin
  6mso-assembly1_A  TM=9.812E-01  e=1.053E-90  Leishmania major

Sequence (1076 aa):
MTDFVYQELFPLSHDDTPYRKITTDGVGTASFNGQDVVTIAPEAITRLTFEAIKDTSHLLRPAHLASLRNILDDKDASANDKFVAYDLLKNACIAAGGTLPMCQDTGTAIVMGKKGQRVWTGGSDEAAISKGVQQAYTDLNLRYSQTAALNMYDEVNTGTNLPAQIDLFATEGDAYKFMFMAKGGGSANKTFLYQQTKALLNPASLLKFLDAQIRTLGTSACPPYHLAIVIGGLSAEMTLKTVKLASAKYLDSLPTSGNDQGRAFRDLELEQVVLKMTQDMGIGAQFGGKYFCHDVRVVRLPRHGASCPVAIGVSCSADRQILGKITKDGVYVEALERDPAKYLPEVDASKLSGEVVKIDLNRPMDEIRKTLAQYPIKTRVSLTGPMIVARDIAHAKLKERLDRGEGLPEYFKQTGVYYAGPAKTPTGMASGSFGPTTAGRMDSYVDQFQAAGGSMLMIAKGNRSKAVTEACQKHGGFYLGSIGGAAARLAQDCIKKVEVVEYPELGMEAIWRIEVVDFPAFIVVDDKGNDFFAEFAHMTDFVYQELFPLSHDDTPYRKITTDGVGTASFNGQDVVTIAPEAITRLTFEAIKDTSHLLRPAHLASLRNILDDKDASANDKFVAYDLLKNACIAAGGTLPMCQDTGTAIVMGKKGQRVWTGGSDEAAISKGVQQAYTDLNLRYSQTAALNMYDEVNTGTNLPAQIDLFATEGDAYKFMFMAKGGGSANKTFLYQQTKALLNPASLLKFLDAQIRTLGTSACPPYHLAIVIGGLSAEMTLKTVKLASAKYLDSLPTSGNDQGRAFRDLELEQVVLKMTQDMGIGAQFGGKYFCHDVRVVRLPRHGASCPVAIGVSCSADRQILGKITKDGVYVEALERDPAKYLPEVDASKLSGEVVKIDLNRPMDEIRKTLAQYPIKTRVSLTGPMIVARDIAHAKLKERLDRGEGLPEYFKQTGVYYAGPAKTPTGMASGSFGPTTAGRMDSYVDQFQAAGGSMLMIAKGNRSKAVTEACQKHGGFYLGSIGGAAARLAQDCIKKVEVVEYPELGMEAIWRIEVVDFPAFIVVDDKGNDFFAEFAH

Solvent-accessible surface area (backbone atoms only — not comparable to full-atom values): 51965 Å² total; per-residue (Å²): 129,84,77,88,73,81,65,62,47,75,55,61,57,83,84,84,73,58,67,39,80,75,48,50,69,49,46,41,74,46,71,46,95,90,35,76,24,26,32,41,38,56,64,37,48,16,51,51,36,24,53,47,55,49,44,31,40,22,32,45,50,60,69,60,50,48,53,37,34,49,44,63,69,36,85,85,47,34,62,53,26,30,48,51,33,50,48,41,49,49,8,42,38,55,2,46,70,67,61,29,27,31,40,14,64,47,26,43,41,35,37,42,32,39,37,8,67,27,42,44,60,93,56,62,60,67,45,24,37,47,48,10,46,33,47,36,40,67,74,41,42,40,32,64,40,21,28,6,27,46,46,94,59,48,68,40,72,37,80,42,32,39,63,56,42,75,48,42,27,51,44,68,52,53,35,39,37,37,41,39,34,39,50,29,39,47,29,60,53,45,53,50,64,44,76,46,45,73,84,41,52,41,70,69,52,36,52,54,51,47,55,60,57,59,52,69,56,65,35,37,35,17,31,36,19,30,35,10,36,22,40,21,26,77,42,72,30,56,23,40,45,47,17,58,37,42,29,66,54,71,52,71,49,36,37,68,51,35,36,68,61,18,32,32,16,34,40,67,68,60,19,52,54,49,42,53,51,42,29,70,58,41,48,8,26,63,77,26,28,40,39,29,44,78,44,47,43,32,36,41,37,23,20,40,70,69,38,27,39,33,22,42,25,46,23,28,60,62,54,30,54,45,44,35,34,36,39,73,86,22,35,33,34,49,61,54,40,77,65,53,59,79,55,54,74,94,67,67,69,78,72,61,56,69,88,64,45,78,42,62,46,77,45,57,49,70,56,48,46,55,56,54,67,75,51,60,64,66,39,43,33,26,35,31,34,52,32,30,29,38,33,73,66,37,51,52,53,46,48,51,35,38,72,72,68,70,46,72,59,66,68,49,39,52,27,35,35,30,26,35,43,51,14,37,58,45,91,94,48,55,42,14,8,37,26,49,36,57,42,51,79,51,42,88,49,43,47,64,34,32,75,67,50,16,56,40,35,34,34,17,18,48,63,71,51,69,64,39,37,49,32,14,33,73,64,52,15,36,34,30,34,32,70,46,54,26,2,18,38,36,18,70,71,16,39,67,39,62,44,81,73,42,59,71,88,51,54,65,42,19,30,30,39,32,35,32,42,69,36,62,32,23,33,31,30,37,46,81,42,51,45,65,59,57,80,53,60,129,129,84,80,89,73,82,66,62,49,75,55,60,56,83,82,83,74,56,67,39,78,76,47,49,70,49,46,42,74,47,71,45,95,91,36,74,25,27,32,39,38,58,65,38,47,16,49,51,37,23,52,49,55,48,43,30,39,22,34,44,49,61,69,58,51,48,54,40,34,48,43,64,70,37,86,83,47,33,62,52,26,31,46,52,33,50,48,41,48,49,7,43,39,52,1,45,70,68,61,30,29,29,40,15,63,46,27,43,40,36,39,42,32,40,36,7,67,28,43,46,56,94,56,64,61,68,46,24,38,48,50,10,48,33,47,35,40,67,76,43,42,39,32,66,40,20,29,6,27,45,46,92,58,49,67,42,71,38,78,44,31,38,63,56,43,75,48,43,27,50,43,70,51,52,35,38,38,36,40,41,34,39,52,29,39,47,31,59,53,44,54,49,64,43,76,45,46,72,83,41,51,40,71,69,52,37,53,53,50,48,56,60,54,58,52,69,58,64,35,36,33,16,31,36,18,30,34,10,37,22,41,24,27,76,42,73,30,54,21,39,46,47,17,57,37,41,28,66,55,71,52,70,50,36,38,68,52,36,37,69,62,20,31,33,16,34,39,66,69,58,19,51,56,51,42,53,52,41,30,68,57,41,48,7,26,62,77,26,26,40,39,30,45,78,46,48,44,33,37,42,36,22,21,38,70,70,38,28,40,33,22,43,24,45,23,27,59,63,53,28,54,45,44,34,35,37,40,75,84,21,35,32,33,49,60,55,40,75,64,51,58,80,55,54,73,94,66,68,71,78,72,61,57,68,89,64,46,76,40,61,46,76,46,57,49,70,56,47,47,56,57,54,66,74,51,61,63,66,38,44,32,27,36,31,34,52,32,30,28,39,33,75,66,37,50,52,52,47,49,52,36,39,72,72,68,70,46,72,58,67,68,49,39,52,28,36,34,31,29,35,42,52,14,38,58,44,92,94,48,56,43,14,9,38,26,48,38,58,42,52,79,51,43,89,50,42,46,64,36,32,73,68,50,16,56,39,34,32,34,16,18,47,62,70,51,68,64,38,37,51,30,14,34,73,64,52,15,37,35,30,33,31,68,47,54,26,2,18,37,36,17,71,70,17,38,67,40,62,44,81,73,41,60,72,87,50,56,66,44,20,31,30,39,33,35,33,42,68,36,62,32,23,34,32,31,36,43,81,43,51,47,64,59,57,80,53,60,127

Secondary structure (DSSP, 8-state):
--------SS--------EEEEE-TTEEEEEETTEEEEEE-HHHHHHHHHHHHHHHHH-B-HHHHHHHHHHHH-TTS-HHHHHHHHHHHHHHHHHTTSSS-S-SS--EEEEEEEEETTEEE-S-HHHHHHHHHHHHHHHSS----EEEESSSS-EEE-SS-PPPEEEEEEESSS-EEEEEEEE-HHHHHS-EEEEE-GGG-SHHHHHHHHHHHHHTTTTTT-SSEEEEEEEEESSHHHHHHHHHHHHTTTTTTS-SS--TT---EE-HHHHHHHHHHHHHT-BBTTTBBSTTEEEEEEEEEEEETT-EEEEEEEE-TT--EEEEEEETTEEEEE--BS-GGGGS-SS-GGGT---PEEEETTS-HHHHHHHHTTS-TT-EEEEEEEEEE--HHHHHHHHHHHHTT----HHHHHSEEE-B---PPPTT-S-SS--BPBGGGGHHHHHHHHHTT--SEEEEBS---HHHHHHHHHHT-EEEEPPTT-HHHIIIIIEEEEEEEE-GGGGGGSEEEEEEEEEEEEEEE-TTS-BGGGGG--/--------SS--------EEEEE-TTEEEEEETTEEEEEE-HHHHHHHHHHHHHHHHH-B-HHHHHHHHHHHH-TTS-HHHHHHHHHHHHHHHHHTTSSS-S-SS--EEEEEEEEETTEEE-S-HHHHHHHHHHHHHHHSS----EEEESSSS-EEE-SS-PPPEEEEEEESSS-EEEEEEEE-HHHHHS-EEEEE-GGG-SHHHHHHHHHHHHHTTTTTT-SSEEEEEEEEESSHHHHHHHHHHHHTTTTTTS-SS--TT---EE-HHHHHHHHHHHHHT-BBTTTBBSTTEEEEEEEEEEEETT-EEEEEEEE-TT--EEEEEEETTEEEEE--BS-GGGGS-SS-GGGT---PEEEETTS-HHHHHHHHTTS-TT-EEEEEEEEEE--HHHHHHHHHHHHTT----HHHHHSEEE-B---PPPTT-S-SS--BPBGGGGHHHHHHHHHTT--SEEEEBS---HHHHHHHHHHT-EEEEPPTT-HHHIIIIIEEEEEEEE-GGGGGGSEEEEEEEEEEEEEEE-TTS-BGGGGG--